Protein 1QVB (pdb70)

Secondary structure (DSSP, 8-state):
-B--TT-EEEEE--HHHHS--STT---TTBHHHHHHH-HHHHHHTSS-S--GGGS--HHHHHHHHHHHHHHTT--EEEEE--HHHH-SS--TTS---EEE-TTS-EEEE---HHHHHHHHHHS-HHHHHHHHHHHHHHHTTT-EEEEES--S--BTTTB-HHHHHHH-GGGS-BGGGSTHHHHHHHHHHHHHHHHHTTS-SEEEEEE-HHHHHHHHHT-GGG--TT----HHHHHHHHHHHHHHHHHHHHHHHHH--S-EEEEEE--EEE-SSS--SHHHHHHHHHTSTTTTHHHHS--SS-----TTTSS--SEEEEE---EEEEE--TT--EE-TTSGGGS-TT-B-TTS-BB-TT--B--THHHHHHHHHHHHHH--EEEEEE-----TT-SSHHHHHHHHHHHHHHHHHTT--EEEEEEE-SB----GGGTTSS---SEEEETTTTEEEE-HHHHHHHHHHHHTB--GGGGGGGS--/-B--TT-EEEEE--HHHHS--STT---TTBHHHHHHH-HHHHHHTSS-S--GGGS--HHHHHHHHHHHHHHTT--EEEEE--HHHH-SS--TTS---EEE-TTS-EEEE---HHHHHHHHHHS-HHHHHHHHHHHHHHHTTT-EEEEES--S--BTTTB-HHHHHHH-GGGS-BGGGSTHHHHHHHHHHHHHHHHHTTS-SEEEEEE-HHHHHHHHHT-GGG--TT----HHHHHHHHHHHHHHHHHHHHHHHHH--S-EEEEEE--EEE-SSS--SHHHHHHHHHTSTTTTHHHHS--SS-----TTTSS--SEEEEE---EEEEE--TT--EE-TTSGGGS-TT-B-TTS-BB-TT--B--THHHHHHHHHHHHHH--EEEEEE-----TT-SSHHHHHHHHHHHHHHHHHTT--EEEEEEE-SB----GGGTTSS---SEEEETTTTEEEE-HHHHHHHHHHHHTB--GGGGGGGS--

CATH classification: 3.20.20.80

B-factor: mean 29.9, std 13.58, range [9.02, 86.84]

Organism: NCBI:txid54254

Radius of gyration: 31.17 Å; Cα contacts (8 Å, |Δi|>4): 2184; chains: 2; bounding box: 72×89×65 Å

InterPro domains:
  IPR001360 Glycoside hydrolase family 1 [PF00232] (2-90)
  IPR001360 Glycoside hydrolase family 1 [PF00232] (124-469)
  IPR001360 Glycoside hydrolase family 1 [PR00131] (312-326)
  IPR001360 Glycoside hydrolase family 1 [PR00131] (382-390)
  IPR001360 Glycoside hydrolase family 1 [PR00131] (394-405)
  IPR001360 Glycoside hydrolase family 1 [PR00131] (415-432)
  IPR001360 Glycoside hydrolase family 1 [PR00131] (439-451)
  IPR001360 Glycoside hydrolase family 1 [PTHR10353] (2-470)
  IPR017853 Glycoside hydrolase superfamily [SSF51445] (1-478)
  IPR018120 Glycoside hydrolase family 1, active site [PS00572] (382-390)
  IPR053427 Beta-galactosidase [NF041004] (1-480)

Solvent-accessible surface area: 35820 Å² total; per-residue (Å²): 58,130,14,84,190,108,13,7,4,0,10,0,11,3,4,17,3,11,4,8,6,55,123,73,4,57,18,62,54,0,3,4,38,47,1,0,48,14,94,10,0,54,53,8,35,15,3,34,30,47,68,4,34,78,0,1,0,19,26,72,41,19,107,89,6,1,68,19,0,52,121,0,20,0,42,0,3,0,3,2,2,4,2,0,23,0,2,41,142,54,1,81,135,13,185,22,82,50,97,105,52,174,126,33,5,0,29,81,3,39,0,51,83,167,12,1,100,112,0,22,118,55,9,55,93,145,5,0,80,40,0,28,116,2,5,84,39,1,37,130,63,70,71,77,1,0,0,0,0,3,7,19,1,4,0,53,35,1,5,49,0,18,77,0,21,100,64,2,31,101,60,20,52,11,0,4,11,43,69,60,0,0,4,3,0,0,1,1,0,0,0,0,1,112,68,3,12,167,18,2,54,30,0,0,0,0,1,15,0,6,29,19,13,27,40,0,7,39,59,17,78,32,0,23,12,1,16,19,3,9,68,144,7,4,75,109,0,55,92,6,0,5,2,0,0,0,0,0,26,38,3,0,43,113,50,7,156,61,59,0,0,0,0,2,7,2,35,23,4,39,45,71,178,75,40,49,127,36,15,76,122,43,25,10,53,76,5,2,45,0,0,4,16,0,23,95,3,30,25,62,161,77,145,110,118,50,185,20,6,2,109,36,11,53,5,0,0,0,2,0,25,0,16,25,13,8,67,65,37,109,124,156,17,90,74,50,131,24,54,0,47,57,18,92,97,58,18,129,5,90,50,145,14,16,4,1,51,51,0,45,0,4,36,18,73,0,0,18,56,0,0,70,45,0,78,122,66,26,48,28,56,0,1,0,0,9,0,1,3,0,4,49,210,15,62,20,0,26,1,4,0,0,2,0,4,68,3,0,47,52,0,25,95,88,58,18,27,7,86,0,3,0,0,9,0,2,5,0,2,1,23,11,13,52,0,23,135,7,46,4,0,0,0,74,2,43,30,190,72,27,122,50,106,73,14,84,0,0,81,23,1,85,76,2,12,109,60,33,1,1,8,117,144,29,57,112,28,31,120,93,93,56,132,14,85,190,108,12,7,4,0,10,0,12,3,3,17,3,10,4,8,5,56,123,73,4,56,18,62,54,1,3,4,39,46,1,0,49,14,97,11,0,54,56,8,35,15,3,33,30,48,67,4,34,80,1,1,0,19,27,72,40,19,108,89,6,2,66,19,0,50,123,0,20,0,41,0,2,0,3,2,2,4,2,0,22,0,1,41,141,52,2,80,134,14,187,23,84,51,96,105,52,173,129,32,5,0,28,82,3,39,0,50,85,167,12,1,100,111,0,21,118,54,9,55,93,147,5,0,80,40,0,29,115,1,5,85,38,0,38,131,62,70,73,75,2,0,0,0,0,2,6,19,0,5,0,52,35,1,5,50,0,19,77,0,21,99,64,2,29,102,62,19,52,12,0,5,10,44,69,60,0,0,4,3,0,0,1,1,0,0,0,0,1,112,68,3,12,169,19,2,54,30,0,0,0,0,1,15,0,6,28,19,13,28,38,0,7,38,56,17,77,32,0,23,11,1,14,17,2,8,66,144,7,4,75,111,0,55,92,7,0,5,3,0,0,0,0,0,26,36,3,0,45,112,49,8,154,60,57,0,0,0,0,2,6,2,39,22,4,40,45,71,177,76,41,50,127,35,14,76,121,45,24,10,53,79,5,2,46,0,0,4,18,0,24,95,3,29,23,62,160,75,146,112,119,50,184,18,6,1,112,35,11,52,5,0,0,0,2,0,26,0,16,26,13,8,68,68,37,109,124,157,18,90,76,49,132,24,54,0,47,58,17,91,96,58,19,130,6,92,50,146,14,16,4,1,50,51,0,45,1,4,37,20,75,0,0,17,55,0,0,69,43,0,76,121,67,25,45,27,56,0,1,0,0,9,0,1,3,0,4,50,211,15,62,20,0,25,1,4,0,0,2,0,3,69,4,0,48,52,0,25,95,88,58,18,27,7,85,0,2,0,0,9,0,2,4,1,2,1,24,11,12,51,0,23,138,7,45,5,0,0,0,74,3,44,30,191,70,27,122,49,107,73,15,84,0,0,80,22,1,85,77,2,11,107,60,35,0,0,8,118,143,29,55,116,26,31,120,95,91

Sequence (962 aa):
MKFPKDFMIGYSSSPFQFEAGIPGSEDPNSDWWVWVHDPENTAAGLVSGDFPENGPGYWNLNQNDHDLAEKLGVNTIRVGVEWSRIFPKPTFNVKVPVERDENGSIVHVDVDDKAVERLDELANKEAVNHYVEMYKDWVERGRKLILNLYHWPLPLWLHNPIMVRRMGPDRAPSGWLNEESVVEFAKYAAYIAWKMGELPVMWSTMNEPNVVYEQGYMFVKGGFPPGYLSLEAADKARRNMIQAHARAYDNIKRFSKKPVGLIYAFQWFELLEGPAEVFDKFKSSKLYYFTDIVSKGSSIINVEYRRDLANRLDWLGVNYYSRLVYKIVDDKPIILHGYGFLCTPGGISPAENPCSDFGWEVYPEGLYLLLKELYNRYGVDLIVTENGVSDSRDALRPAYLVSHVYSVWKAANEGIPVKGYLHWSLTDNYEWAQGFRQKFGLVMVDFKTKKRYLRPSALVFREIATHNGIPDELQHLTLIQMKFPKDFMIGYSSSPFQFEAGIPGSEDPNSDWWVWVHDPENTAAGLVSGDFPENGPGYWNLNQNDHDLAEKLGVNTIRVGVEWSRIFPKPTFNVKVPVERDENGSIVHVDVDDKAVERLDELANKEAVNHYVEMYKDWVERGRKLILNLYHWPLPLWLHNPIMVRRMGPDRAPSGWLNEESVVEFAKYAAYIAWKMGELPVMWSTMNEPNVVYEQGYMFVKGGFPPGYLSLEAADKARRNMIQAHARAYDNIKRFSKKPVGLIYAFQWFELLEGPAEVFDKFKSSKLYYFTDIVSKGSSIINVEYRRDLANRLDWLGVNYYSRLVYKIVDDKPIILHGYGFLCTPGGISPAENPCSDFGWEVYPEGLYLLLKELYNRYGVDLIVTENGVSDSRDALRPAYLVSHVYSVWKAANEGIPVKGYLHWSLTDNYEWAQGFRQKFGLVMVDFKTKKRYLRPSALVFREIATHNGIPDELQHLTLIQ

Foldseek 3Di:
DFDDPQFAEAAEDECQWAAAQDPPRDLCFWQLQCLQCDPVCCVVLLFVNFHQNLKLNCLPCLLVVLVVRVVLQHQEYEYEADLCQFALDDLVPLDFDFDADPVRAGLETDQDPVSLVVSNVRTDVVRLVSVLVSLCSNVVVVGAYEYEYEEAIDGVVQPNLQCCQVPNCVVGNHHLLDLCNLNVLLSSLLNCLQSNVVRHQEYAHYAAQLCQLCCAAPVLSNNHTSSHHDVVSSVSSLSSVLSSLLSSLVSSCVRHVHHYAHEHEAAQEEEDDCQDCLVVLVCQVRPVPSVCCQAQVDTPPDPGRRPSRHPRHQEYAYAYEYHWYWYHRPNDTHTDAQGAQRAADQDAGPVRAGAANSRGGQDLLSLLVVLVVVCVVRVHAYEHNEYFGQHPLCPFGLLSVQQNLVSVVVNVVVPRRHRYYHYHECEFTQPRSHGRNGGTHCWYADSVVSDTHHDVSSNSSSVCSVSNHHDPVRVVSNDGD/DFDDDQFAEAAEDECQWAAAQDPPRDLCFWQLQCLQCDPVCCVVLLFVNFHQNLKLNCLPCLLVVLVVRVVLQHQEYEYEADLCQFALDDLVPLDFDFDADPVRAGLETDQDPVSLVVSNVRTDVVRLVSVLVSLVSNVVVVGAYEYEYEEAIDGVVQPNLQCCQVPNCVVGNHHLLDLCNLNVLLSSLLNCLQSNVVRHQEYAHYAAQLCQLCCAAPVLSNNHTSSHHDVVSSVSSLSSVLSSLLSSLVSSCVRHVHHYAHEHEAAQEEEDDCQDCLVVLVCQVRPVPSVCCQAQVDTPPDPGRRPSRHPRHQEYAYAYEYHWYWYHRPNDTHTDAQGAQRAADQDAGPVRFGAANSRGGLDLLSLLVVLVVVCVVRVHAYEHNEYFGQHPQCPFGLLSVQQNLVSVVVNVVVPRRHRYYHYHECEATQPRSHGRNGGGHCWYADSVVSDTHHDVSSNSSSVCSVSSHHDPVRVVSNDGD

Structure (mmCIF, N/CA/C/O backbone):
data_1QVB
#
_entry.id   1QVB
#
_cell.length_a   117.509
_cell.length_b   102.215
_cell.length_c   95.776
_cell.angle_alpha   90.00
_cell.angle_beta   90.00
_cell.angle_gamma   90.00
#
_symmetry.space_group_name_H-M   'P 21 21 2'
#
loop_
_entity.id
_entity.type
_entity.pdbx_description
1 polymer BETA-GLYCOSIDASE
2 water water
#
loop_
_atom_site.group_PDB
_atom_site.id
_atom_site.type_symbol
_atom_site.label_atom_id
_atom_site.label_alt_id
_atom_site.label_comp_id
_atom_site.label_asym_id
_atom_site.label_entity_id
_atom_site.label_seq_id
_atom_site.pdbx_PDB_ins_code
_atom_site.Cartn_x
_atom_site.Cartn_y
_atom_site.Cartn_z
_atom_site.occupancy
_atom_site.B_iso_or_equiv
_atom_site.auth_seq_id
_atom_site.auth_comp_id
_atom_site.auth_asym_id
_atom_site.auth_atom_id
_atom_site.pdbx_PDB_model_num
ATOM 1 N N . MET A 1 1 ? -5.787 17.179 5.808 1.00 50.37 1 MET A N 1
ATOM 2 C CA . MET A 1 1 ? -5.095 18.080 6.775 1.00 47.89 1 MET A CA 1
ATOM 3 C C . MET A 1 1 ? -4.362 17.196 7.780 1.00 45.88 1 MET A C 1
ATOM 4 O O . MET A 1 1 ? -4.318 17.488 8.975 1.00 45.08 1 MET A O 1
ATOM 9 N N . LYS A 1 2 ? -3.805 16.101 7.273 1.00 43.04 2 LYS A N 1
ATOM 10 C CA . LYS A 1 2 ? -3.050 15.157 8.085 1.00 41.22 2 LYS A CA 1
ATOM 11 C C . LYS A 1 2 ? -1.694 14.918 7.428 1.00 37.81 2 LYS A C 1
ATOM 12 O O . LYS A 1 2 ? -1.546 15.039 6.217 1.00 36.36 2 LYS A O 1
ATOM 18 N N . PHE A 1 3 ? -0.702 14.586 8.237 1.00 35.53 3 PHE A N 1
ATOM 19 C CA . PHE A 1 3 ? 0.635 14.319 7.728 1.00 34.37 3 PHE A CA 1
ATOM 20 C C . PHE A 1 3 ? 0.766 12.835 7.404 1.00 35.07 3 PHE A C 1
ATOM 21 O O . PHE A 1 3 ? -0.088 12.034 7.775 1.00 34.12 3 PHE A O 1
ATOM 29 N N . PRO A 1 4 ? 1.831 12.453 6.683 1.00 35.86 4 PRO A N 1
ATOM 30 C CA . PRO A 1 4 ? 2.053 11.052 6.333 1.00 36.74 4 PRO A CA 1
ATOM 31 C C . PRO A 1 4 ? 2.138 10.164 7.577 1.00 38.62 4 PRO A C 1
ATOM 32 O O . PRO A 1 4 ? 2.343 10.647 8.693 1.00 38.28 4 PRO A O 1
ATOM 36 N N . LYS A 1 5 ? 1.983 8.864 7.367 1.00 40.59 5 LYS A N 1
ATOM 37 C CA . LYS A 1 5 ? 2.020 7.882 8.442 1.00 43.40 5 LYS A CA 1
ATOM 38 C C . LYS A 1 5 ? 3.156 8.088 9.439 1.00 43.33 5 LYS A C 1
ATOM 39 O O . LYS A 1 5 ? 2.916 8.308 10.625 1.00 43.28 5 LYS A O 1
ATOM 45 N N . ASP A 1 6 ? 4.391 8.020 8.951 1.00 42.70 6 ASP A N 1
ATOM 46 C CA . ASP A 1 6 ? 5.566 8.144 9.809 1.00 42.62 6 ASP A CA 1
ATOM 47 C C . ASP A 1 6 ? 6.108 9.563 10.050 1.00 39.27 6 ASP A C 1
ATOM 48 O O . ASP A 1 6 ? 7.282 9.736 10.367 1.00 38.47 6 ASP A O 1
ATOM 53 N N . PHE A 1 7 ? 5.258 10.570 9.913 1.00 34.96 7 PHE A N 1
ATOM 54 C CA . PHE A 1 7 ? 5.675 11.947 10.134 1.00 31.01 7 PHE A CA 1
ATOM 55 C C . PHE A 1 7 ? 6.058 12.157 11.599 1.00 29.39 7 PHE A C 1
ATOM 56 O O . PHE A 1 7 ? 5.309 11.825 12.508 1.00 31.29 7 PHE A O 1
ATOM 64 N N . MET A 1 8 ? 7.240 12.707 11.820 1.00 27.89 8 MET A N 1
ATOM 65 C CA . MET A 1 8 ? 7.726 12.949 13.166 1.00 26.70 8 MET A CA 1
ATOM 66 C C . MET A 1 8 ? 7.147 14.222 13.793 1.00 25.91 8 MET A C 1
ATOM 67 O O . MET A 1 8 ? 7.185 15.301 13.193 1.00 22.98 8 MET A O 1
ATOM 72 N N . ILE A 1 9 ? 6.604 14.078 14.999 1.00 23.71 9 ILE A N 1
ATOM 73 C CA . ILE A 1 9 ? 6.045 15.206 15.740 1.00 24.41 9 ILE A CA 1
ATOM 74 C C . ILE A 1 9 ? 6.602 15.153 17.158 1.00 23.24 9 ILE A C 1
ATOM 75 O O . ILE A 1 9 ? 6.566 14.114 17.811 1.00 23.91 9 ILE A O 1
ATOM 80 N N . GLY A 1 10 ? 7.118 16.275 17.636 1.00 22.26 10 GLY A N 1
ATOM 81 C CA . GLY A 1 10 ? 7.674 16.294 18.976 1.00 21.54 10 GLY A CA 1
ATOM 82 C C . GLY A 1 10 ? 8.275 17.637 19.340 1.00 21.50 10 GLY A C 1
ATOM 83 O O . GLY A 1 10 ? 7.692 18.684 19.062 1.00 20.77 10 GLY A O 1
ATOM 84 N N . TYR A 1 11 ? 9.450 17.610 19.960 1.00 20.91 11 TYR A N 1
ATOM 85 C CA . TYR A 1 11 ? 10.106 18.839 20.368 1.00 20.09 11 TYR A CA 1
ATOM 86 C C . TYR A 1 11 ? 11.607 18.629 20.479 1.00 20.16 11 TYR A C 1
ATOM 87 O O . TYR A 1 11 ? 12.092 17.498 20.418 1.00 19.48 11 TYR A O 1
ATOM 96 N N . SER A 1 12 ? 12.331 19.732 20.640 1.00 19.41 12 SER A N 1
ATOM 97 C CA . SER A 1 12 ? 13.779 19.703 20.773 1.00 17.62 12 SER A CA 1
ATOM 98 C C . SER A 1 12 ? 14.206 20.310 22.097 1.00 16.94 12 SER A C 1
ATOM 99 O O . SER A 1 12 ? 13.452 21.048 22.731 1.00 14.74 12 SER A O 1
ATOM 102 N N . SER A 1 13 ? 15.433 19.995 22.494 1.00 17.02 13 SER A N 1
ATOM 103 C CA . SER A 1 13 ? 16.009 20.514 23.727 1.00 17.52 13 SER A CA 1
ATOM 104 C C . SER A 1 13 ? 17.510 20.523 23.535 1.00 16.86 13 SER A C 1
ATOM 105 O O . SER A 1 13 ? 18.024 19.983 22.555 1.00 14.32 13 SER A O 1
ATOM 108 N N . SER A 1 14 ? 18.206 21.134 24.482 1.00 16.51 14 SER A N 1
ATOM 109 C CA . SER A 1 14 ? 19.656 21.187 24.444 1.00 16.07 14 SER A CA 1
ATOM 110 C C . SER A 1 14 ? 20.146 20.809 25.842 1.00 17.53 14 SER A C 1
ATOM 111 O O . SER A 1 14 ? 19.395 20.879 26.828 1.00 17.77 14 SER A O 1
ATOM 114 N N . PRO A 1 15 ? 21.396 20.352 25.944 1.00 16.61 15 PRO A N 1
ATOM 115 C CA . PRO A 1 15 ? 21.949 19.978 27.244 1.00 15.88 15 PRO A CA 1
ATOM 116 C C . PRO A 1 15 ? 21.998 21.139 28.238 1.00 15.46 15 PRO A C 1
ATOM 117 O O . PRO A 1 15 ? 21.382 21.098 29.300 1.00 14.10 15 PRO A O 1
ATOM 121 N N . PHE A 1 16 ? 22.732 22.183 27.871 1.00 16.96 16 PHE A N 1
ATOM 122 C CA . PHE A 1 16 ? 22.919 23.340 28.735 1.00 14.50 16 PHE A CA 1
ATOM 123 C C . PHE A 1 16 ? 21.653 23.994 29.293 1.00 16.32 16 PHE A C 1
ATOM 124 O O . PHE A 1 16 ? 21.603 24.359 30.478 1.00 13.74 16 PHE A O 1
ATOM 132 N N . GLN A 1 17 ? 20.627 24.133 28.458 1.00 13.07 17 GLN A N 1
ATOM 133 C CA . GLN A 1 17 ? 19.418 24.808 28.905 1.00 12.07 17 GLN A CA 1
ATOM 134 C C . GLN A 1 17 ? 18.446 24.001 29.750 1.00 13.10 17 GLN A C 1
ATOM 135 O O . GLN A 1 17 ? 17.544 24.580 30.356 1.00 15.44 17 GLN A O 1
ATOM 141 N N . PHE A 1 18 ? 18.611 22.682 29.805 1.00 14.00 18 PHE A N 1
ATOM 142 C CA . PHE A 1 18 ? 17.676 21.853 30.559 1.00 14.51 18 PHE A CA 1
ATOM 143 C C . PHE A 1 18 ? 18.251 20.901 31.606 1.00 16.37 18 PHE A C 1
ATOM 144 O O . PHE A 1 18 ? 17.594 20.623 32.606 1.00 17.83 18 PHE A O 1
ATOM 152 N N . GLU A 1 19 ? 19.453 20.381 31.374 1.00 16.82 19 GLU A N 1
ATOM 153 C CA . GLU A 1 19 ? 20.030 19.387 32.283 1.00 17.68 19 GLU A CA 1
ATOM 154 C C . GLU A 1 19 ? 20.172 19.743 33.755 1.00 18.90 19 GLU A C 1
ATOM 155 O O . GLU A 1 19 ? 19.616 19.050 34.605 1.00 19.60 19 GLU A O 1
ATOM 161 N N . ALA A 1 20 ? 20.907 20.808 34.064 1.00 18.88 20 ALA A N 1
ATOM 162 C CA . ALA A 1 20 ? 21.104 21.204 35.457 1.00 18.92 20 ALA A CA 1
ATOM 163 C C . ALA A 1 20 ? 19.805 21.672 36.098 1.00 19.75 20 ALA A C 1
ATOM 164 O O . ALA A 1 20 ? 18.823 21.949 35.403 1.00 21.13 20 ALA A O 1
ATOM 166 N N . GLY A 1 21 ? 19.810 21.749 37.427 1.00 19.75 21 GLY A N 1
ATOM 167 C CA . GLY A 1 21 ? 18.631 22.160 38.170 1.00 21.05 21 GLY A CA 1
ATOM 168 C C . GLY A 1 21 ? 18.572 21.476 39.531 1.00 22.74 21 GLY A C 1
ATOM 169 O O . GLY A 1 21 ? 18.110 22.055 40.516 1.00 23.84 21 GLY A O 1
ATOM 170 N N . ILE A 1 22 ? 19.017 20.225 39.581 1.00 23.24 22 ILE A N 1
ATOM 171 C CA . ILE A 1 22 ? 19.056 19.467 40.831 1.00 24.76 22 ILE A CA 1
ATOM 172 C C . ILE A 1 22 ? 20.532 19.371 41.213 1.00 25.91 22 ILE A C 1
ATOM 173 O O . ILE A 1 22 ? 21.356 18.942 40.407 1.00 27.59 22 ILE A O 1
ATOM 178 N N . PRO A 1 23 ? 20.875 19.728 42.459 1.00 26.91 23 PRO A N 1
ATOM 179 C CA . PRO A 1 23 ? 22.259 19.698 42.935 1.00 28.15 23 PRO A CA 1
ATOM 180 C C . PRO A 1 23 ? 23.051 18.468 42.525 1.00 29.63 23 PRO A C 1
ATOM 181 O O . PRO A 1 23 ? 22.577 17.342 42.652 1.00 30.51 23 PRO A O 1
ATOM 185 N N . GLY A 1 24 ? 24.257 18.696 42.013 1.00 31.20 24 GLY A N 1
ATOM 186 C CA . GLY A 1 24 ? 25.109 17.597 41.598 1.00 30.16 24 GLY A CA 1
ATOM 187 C C . GLY A 1 24 ? 25.098 17.289 40.108 1.00 31.13 24 GLY A C 1
ATOM 188 O O . GLY A 1 24 ? 25.859 16.439 39.643 1.00 31.29 24 GLY A O 1
ATOM 189 N N . SER A 1 25 ? 24.258 17.975 39.343 1.00 29.88 25 SER A N 1
ATOM 190 C CA . SER A 1 25 ? 24.189 17.707 37.909 1.00 28.79 25 SER A CA 1
ATOM 191 C C . SER A 1 25 ? 24.814 18.801 37.060 1.00 28.31 25 SER A C 1
ATOM 192 O O . SER A 1 25 ? 24.753 18.744 35.837 1.00 27.96 25 SER A O 1
ATOM 195 N N . GLU A 1 26 ? 25.413 19.792 37.708 1.00 27.75 26 GLU A N 1
ATOM 196 C CA . GLU A 1 26 ? 26.020 20.900 36.991 1.00 27.36 26 GLU A CA 1
ATOM 197 C C . GLU A 1 26 ? 27.183 20.445 36.130 1.00 25.24 26 GLU A C 1
ATOM 198 O O . GLU A 1 26 ? 27.806 19.429 36.407 1.00 23.84 26 GLU A O 1
ATOM 204 N N . ASP A 1 27 ? 27.470 21.218 35.090 1.00 23.96 27 ASP A N 1
ATOM 205 C CA . ASP A 1 27 ? 28.617 20.959 34.229 1.00 24.45 27 ASP A CA 1
ATOM 206 C C . ASP A 1 27 ? 29.418 22.259 34.245 1.00 22.74 27 ASP A C 1
ATOM 207 O O . ASP A 1 27 ? 29.260 23.110 33.381 1.00 23.88 27 ASP A O 1
ATOM 212 N N . PRO A 1 28 ? 30.272 22.431 35.258 1.00 21.20 28 PRO A N 1
ATOM 213 C CA . PRO A 1 28 ? 31.112 23.616 35.437 1.00 19.91 28 PRO A CA 1
ATOM 214 C C . PRO A 1 28 ? 32.310 23.688 34.506 1.00 20.72 28 PRO A C 1
ATOM 215 O O . PRO A 1 28 ? 33.115 24.610 34.598 1.00 21.78 28 PRO A O 1
ATOM 219 N N . ASN A 1 29 ? 32.430 22.732 33.598 1.00 20.24 29 ASN A N 1
ATOM 220 C CA . ASN A 1 29 ? 33.588 22.696 32.720 1.00 19.04 29 ASN A CA 1
ATOM 221 C C . ASN A 1 29 ? 33.405 23.233 31.302 1.00 19.98 29 ASN A C 1
ATOM 222 O O . ASN A 1 29 ? 34.157 22.858 30.406 1.00 20.78 29 ASN A O 1
ATOM 227 N N . SER A 1 30 ? 32.419 24.098 31.084 1.00 17.19 30 SER A N 1
ATOM 228 C CA . SER A 1 30 ? 32.227 24.659 29.745 1.00 16.39 30 SER A CA 1
ATOM 229 C C . SER A 1 30 ? 32.413 26.172 29.783 1.00 16.81 30 SER A C 1
ATOM 230 O O . SER A 1 30 ? 32.353 26.788 30.852 1.00 16.08 30 SER A O 1
ATOM 233 N N . ASP A 1 31 ? 32.631 26.765 28.613 1.00 15.60 31 ASP A N 1
ATOM 234 C CA . ASP A 1 31 ? 32.797 28.202 28.515 1.00 14.83 31 ASP A CA 1
ATOM 235 C C . ASP A 1 31 ? 31.515 28.925 28.924 1.00 15.46 31 ASP A C 1
ATOM 236 O O . ASP A 1 31 ? 31.562 29.940 29.630 1.00 15.75 31 ASP A O 1
ATOM 241 N N . TRP A 1 32 ? 30.368 28.398 28.508 1.00 15.16 32 TRP A N 1
ATOM 242 C CA . TRP A 1 32 ? 29.098 29.017 28.873 1.00 16.20 32 TRP A CA 1
ATOM 243 C C . TRP A 1 32 ? 28.831 29.028 30.377 1.00 16.56 32 TRP A C 1
ATOM 244 O O . TRP A 1 32 ? 28.240 29.980 30.899 1.00 16.43 32 TRP A O 1
ATOM 255 N N . TRP A 1 33 ? 29.240 27.968 31.069 1.00 18.06 33 TRP A N 1
ATOM 256 C CA . TRP A 1 33 ? 29.051 27.896 32.513 1.00 18.38 33 TRP A CA 1
ATOM 257 C C . TRP A 1 33 ? 29.810 29.035 33.185 1.00 19.65 33 TRP A C 1
ATOM 258 O O . TRP A 1 33 ? 29.248 29.790 33.976 1.00 20.62 33 TRP A O 1
ATOM 269 N N . VAL A 1 34 ? 31.092 29.159 32.871 1.00 20.05 34 VAL A N 1
ATOM 270 C CA . VAL A 1 34 ? 31.892 30.225 33.456 1.00 21.28 34 VAL A CA 1
ATOM 271 C C . VAL A 1 34 ? 31.341 31.586 33.034 1.00 21.88 34 VAL A C 1
ATOM 272 O O . VAL A 1 34 ? 31.212 32.499 33.848 1.00 22.27 34 VAL A O 1
ATOM 276 N N . TRP A 1 35 ? 31.008 31.705 31.754 1.00 20.19 35 TRP A N 1
ATOM 277 C CA . TRP A 1 35 ? 30.494 32.947 31.191 1.00 19.40 35 TRP A CA 1
ATOM 278 C C . TRP A 1 35 ? 29.267 33.520 31.902 1.00 19.06 35 TRP A C 1
ATOM 279 O O . TRP A 1 35 ? 29.228 34.720 32.192 1.00 17.45 35 TRP A O 1
ATOM 290 N N . VAL A 1 36 ? 28.274 32.681 32.192 1.00 18.51 36 VAL A N 1
ATOM 291 C CA . VAL A 1 36 ? 27.075 33.176 32.866 1.00 17.24 36 VAL A CA 1
ATOM 292 C C . VAL A 1 36 ? 27.247 33.364 34.371 1.00 17.92 36 VAL A C 1
ATOM 293 O O . VAL A 1 36 ? 26.412 34.002 35.006 1.00 18.52 36 VAL A O 1
ATOM 297 N N . HIS A 1 37 ? 28.311 32.810 34.948 1.00 18.09 37 HIS A N 1
ATOM 298 C CA . HIS A 1 37 ? 28.565 32.999 36.378 1.00 19.80 37 HIS A CA 1
ATOM 299 C C . HIS A 1 37 ? 29.513 34.184 36.600 1.00 20.07 37 HIS A C 1
ATOM 300 O O . HIS A 1 37 ? 29.732 34.617 37.722 1.00 20.59 37 HIS A O 1
ATOM 307 N N . ASP A 1 38 ? 30.060 34.715 35.516 1.00 21.99 38 ASP A N 1
ATOM 308 C CA . ASP A 1 38 ? 31.001 35.822 35.599 1.00 23.39 38 ASP A CA 1
ATOM 309 C C . ASP A 1 38 ? 30.416 37.111 36.189 1.00 24.43 38 ASP A C 1
ATOM 310 O O . ASP A 1 38 ? 29.416 37.642 35.683 1.00 24.70 38 ASP A O 1
ATOM 315 N N . PRO A 1 39 ? 31.052 37.643 37.252 1.00 22.76 39 PRO A N 1
ATOM 316 C CA . PRO A 1 39 ? 30.638 38.870 37.944 1.00 22.80 39 PRO A CA 1
ATOM 317 C C . PRO A 1 39 ? 30.584 40.074 37.002 1.00 22.92 39 PRO A C 1
ATOM 318 O O . PRO A 1 39 ? 29.611 40.832 37.000 1.00 23.39 39 PRO A O 1
ATOM 322 N N . GLU A 1 40 ? 31.634 40.247 36.206 1.00 22.33 40 GLU A N 1
ATOM 323 C CA . GLU A 1 40 ? 31.695 41.364 35.274 1.00 23.46 40 GLU A CA 1
ATOM 324 C C . GLU A 1 40 ? 30.605 41.272 34.203 1.00 23.04 40 GLU A C 1
ATOM 325 O O . GLU A 1 40 ? 29.922 42.258 33.931 1.00 23.88 40 GLU A O 1
ATOM 331 N N . ASN A 1 41 ? 30.425 40.098 33.603 1.00 21.65 41 ASN A N 1
ATOM 332 C CA . ASN A 1 41 ? 29.377 39.952 32.595 1.00 22.29 41 ASN A CA 1
ATOM 333 C C . ASN A 1 41 ? 28.016 40.296 33.196 1.00 22.27 41 ASN A C 1
ATOM 334 O O . ASN A 1 41 ? 27.175 40.911 32.543 1.00 21.48 41 ASN A O 1
ATOM 339 N N . THR A 1 42 ? 27.814 39.889 34.447 1.00 22.54 42 THR A N 1
ATOM 340 C CA . THR A 1 42 ? 26.565 40.129 35.150 1.00 22.74 42 THR A CA 1
ATOM 341 C C . THR A 1 42 ? 26.359 41.614 35.424 1.00 22.56 42 THR A C 1
ATOM 342 O O . THR A 1 42 ? 25.316 42.171 35.097 1.00 23.41 42 THR A O 1
ATOM 346 N N . ALA A 1 43 ? 27.360 42.252 36.016 1.00 22.77 43 ALA A N 1
ATOM 347 C CA . ALA A 1 43 ? 27.280 43.676 36.325 1.00 21.82 43 ALA A CA 1
ATOM 348 C C . ALA A 1 43 ? 27.021 44.472 35.058 1.00 21.72 43 ALA A C 1
ATOM 349 O O . ALA A 1 43 ? 26.233 45.424 35.068 1.00 22.64 43 ALA A O 1
ATOM 351 N N . ALA A 1 44 ? 27.677 44.068 33.970 1.00 19.55 44 ALA A N 1
ATOM 352 C CA . ALA A 1 44 ? 27.537 44.741 32.681 1.00 18.95 44 ALA A CA 1
ATOM 353 C C . ALA A 1 44 ? 26.185 44.479 32.028 1.00 19.44 44 ALA A C 1
ATOM 354 O O . ALA A 1 44 ? 25.799 45.174 31.098 1.00 18.90 44 ALA A O 1
ATOM 356 N N . GLY A 1 45 ? 25.463 43.473 32.507 1.00 19.65 45 GLY A N 1
ATOM 357 C CA . GLY A 1 45 ? 24.177 43.175 31.905 1.00 18.91 45 GLY A CA 1
ATOM 358 C C . GLY A 1 45 ? 24.283 42.312 30.651 1.00 20.42 45 GLY A C 1
ATOM 359 O O . GLY A 1 45 ? 23.286 42.142 29.934 1.00 18.12 45 GLY A O 1
ATOM 360 N N . LEU A 1 46 ? 25.479 41.779 30.379 1.00 17.37 46 LEU A N 1
ATOM 361 C CA . LEU A 1 46 ? 25.684 40.908 29.221 1.00 18.61 46 LEU A CA 1
ATOM 362 C C . LEU A 1 46 ? 24.896 39.618 29.425 1.00 18.84 46 LEU A C 1
ATOM 363 O O . LEU A 1 46 ? 24.323 39.077 28.484 1.00 19.98 46 LEU A O 1
ATOM 368 N N . VAL A 1 47 ? 24.884 39.124 30.658 1.00 18.74 47 VAL A N 1
ATOM 369 C CA . VAL A 1 47 ? 24.114 37.939 31.007 1.00 17.36 47 VAL A CA 1
ATOM 370 C C . VAL A 1 47 ? 23.092 38.407 32.040 1.00 18.48 47 VAL A C 1
ATOM 371 O O . VAL A 1 47 ? 23.322 39.394 32.737 1.00 19.69 47 VAL A O 1
ATOM 375 N N . SER A 1 48 ? 21.970 37.703 32.132 1.00 19.09 48 SER A N 1
ATOM 376 C CA . SER A 1 48 ? 20.892 38.070 33.045 1.00 18.59 48 SER A CA 1
ATOM 377 C C . SER A 1 48 ? 21.193 37.953 34.531 1.00 18.80 48 SER A C 1
ATOM 378 O O . SER A 1 48 ? 20.692 38.737 35.330 1.00 19.03 48 SER A O 1
ATOM 381 N N . GLY A 1 49 ? 22.002 36.979 34.910 1.00 19.16 49 GLY A N 1
ATOM 382 C CA . GLY A 1 49 ? 22.280 36.805 36.321 1.00 20.69 49 GLY A CA 1
ATOM 383 C C . GLY A 1 49 ? 21.652 35.499 36.777 1.00 21.12 49 GLY A C 1
ATOM 384 O O . GLY A 1 49 ? 21.967 34.998 37.858 1.00 22.28 49 GLY A O 1
ATOM 385 N N . ASP A 1 50 ? 20.755 34.946 35.960 1.00 19.98 50 ASP A N 1
ATOM 386 C CA . ASP A 1 50 ? 20.130 33.669 36.301 1.00 19.19 50 ASP A CA 1
ATOM 387 C C . ASP A 1 50 ? 21.155 32.582 36.044 1.00 19.55 50 ASP A C 1
ATOM 388 O O . ASP A 1 50 ? 22.017 32.725 35.175 1.00 17.72 50 ASP A O 1
ATOM 393 N N . PHE A 1 51 ? 21.040 31.494 36.799 1.00 19.91 51 PHE A N 1
ATOM 394 C CA . PHE A 1 51 ? 21.948 30.360 36.715 1.00 21.38 51 PHE A CA 1
ATOM 395 C C . PHE A 1 51 ? 21.313 29.081 36.195 1.00 20.77 51 PHE A C 1
ATOM 396 O O . PHE A 1 51 ? 20.184 28.746 36.554 1.00 20.66 51 PHE A O 1
ATOM 404 N N . PRO A 1 52 ? 22.048 28.342 35.353 1.00 18.67 52 PRO A N 1
ATOM 405 C CA . PRO A 1 52 ? 21.607 27.085 34.755 1.00 20.09 52 PRO A CA 1
ATOM 406 C C . PRO A 1 52 ? 21.337 26.022 35.819 1.00 19.57 52 PRO A C 1
ATOM 407 O O . PRO A 1 52 ? 20.497 25.151 35.622 1.00 19.07 52 PRO A O 1
ATOM 411 N N . GLU A 1 53 ? 22.055 26.099 36.939 1.00 18.78 53 GLU A N 1
ATOM 412 C CA . GLU A 1 53 ? 21.881 25.131 38.025 1.00 20.24 53 GLU A CA 1
ATOM 413 C C . GLU A 1 53 ? 20.485 25.253 38.597 1.00 18.19 53 GLU A C 1
ATOM 414 O O . GLU A 1 53 ? 20.067 24.422 39.387 1.00 20.61 53 GLU A O 1
ATOM 420 N N . ASN A 1 54 ? 19.777 26.311 38.235 1.00 17.28 54 ASN A N 1
ATOM 421 C CA . ASN A 1 54 ? 18.425 26.497 38.743 1.00 17.77 54 ASN A CA 1
ATOM 422 C C . ASN A 1 54 ? 17.420 26.142 37.657 1.00 17.76 54 ASN A C 1
ATOM 423 O O . ASN A 1 54 ? 16.244 26.490 37.741 1.00 20.13 54 ASN A O 1
ATOM 428 N N . GLY A 1 55 ? 17.896 25.416 36.650 1.00 17.43 55 GLY A N 1
ATOM 429 C CA . GLY A 1 55 ? 17.047 25.034 35.542 1.00 16.96 55 GLY A CA 1
ATOM 430 C C . GLY A 1 55 ? 16.007 23.967 35.823 1.00 17.66 55 GLY A C 1
ATOM 431 O O . GLY A 1 55 ? 15.731 23.636 36.974 1.00 16.24 55 GLY A O 1
ATOM 432 N N . PRO A 1 56 ? 15.390 23.421 34.763 1.00 18.72 56 PRO A N 1
ATOM 433 C CA . PRO A 1 56 ? 14.364 22.382 34.871 1.00 18.52 56 PRO A CA 1
ATOM 434 C C . PRO A 1 56 ? 14.845 21.049 35.453 1.00 18.52 56 PRO A C 1
ATOM 435 O O . PRO A 1 56 ? 14.038 20.253 35.918 1.00 17.98 56 PRO A O 1
ATOM 439 N N . GLY A 1 57 ? 16.154 20.805 35.428 1.00 19.54 57 GLY A N 1
ATOM 440 C CA . GLY A 1 57 ? 16.682 19.572 35.996 1.00 19.82 57 GLY A CA 1
ATOM 441 C C . GLY A 1 57 ? 16.394 18.268 35.266 1.00 20.43 57 GLY A C 1
ATOM 442 O O . GLY A 1 57 ? 16.199 17.224 35.893 1.00 19.86 57 GLY A O 1
ATOM 443 N N . TYR A 1 58 ? 16.391 18.331 33.937 1.00 20.50 58 TYR A N 1
ATOM 444 C CA . TYR A 1 58 ? 16.130 17.177 33.076 1.00 18.61 58 TYR A CA 1
ATOM 445 C C . TYR A 1 58 ? 17.093 16.027 33.333 1.00 19.28 58 TYR A C 1
ATOM 446 O O . TYR A 1 58 ? 16.753 14.858 33.134 1.00 19.96 58 TYR A O 1
ATOM 455 N N . TRP A 1 59 ? 18.303 16.366 33.756 1.00 18.69 59 TRP A N 1
ATOM 456 C CA . TRP A 1 59 ? 19.323 15.369 34.011 1.00 19.34 59 TRP A CA 1
ATOM 457 C C . TRP A 1 59 ? 18.838 14.358 35.042 1.00 21.20 59 TRP A C 1
ATOM 458 O O . TRP A 1 59 ? 19.214 13.187 35.002 1.00 20.34 59 TRP A O 1
ATOM 469 N N . ASN A 1 60 ? 17.969 14.813 35.937 1.00 21.62 60 ASN A N 1
ATOM 470 C CA . ASN A 1 60 ? 17.428 13.966 36.988 1.00 22.82 60 ASN A CA 1
ATOM 471 C C . ASN A 1 60 ? 15.962 13.623 36.757 1.00 24.11 60 ASN A C 1
ATOM 472 O O . ASN A 1 60 ? 15.487 12.569 37.190 1.00 23.54 60 ASN A O 1
ATOM 477 N N . LEU A 1 61 ? 15.253 14.507 36.062 1.00 23.14 61 LEU A N 1
ATOM 478 C CA . LEU A 1 61 ? 13.830 14.327 35.816 1.00 22.10 61 LEU A CA 1
ATOM 479 C C . LEU A 1 61 ? 13.445 13.805 34.433 1.00 22.87 61 LEU A C 1
ATOM 480 O O . LEU A 1 61 ? 12.258 13.743 34.099 1.00 23.53 61 LEU A O 1
ATOM 485 N N . ASN A 1 62 ? 14.437 13.415 33.643 1.00 24.11 62 ASN A N 1
ATOM 486 C CA . ASN A 1 62 ? 14.214 12.914 32.285 1.00 26.22 62 ASN A CA 1
ATOM 487 C C . ASN A 1 62 ? 13.035 11.943 32.127 1.00 27.02 62 ASN A C 1
ATOM 488 O O . ASN A 1 62 ? 12.209 12.074 31.212 1.00 24.83 62 ASN A O 1
ATOM 493 N N . GLN A 1 63 ? 12.949 10.971 33.021 1.00 26.69 63 GLN A N 1
ATOM 494 C CA . GLN A 1 63 ? 11.889 9.984 32.934 1.00 29.36 63 GLN A CA 1
ATOM 495 C C . GLN A 1 63 ? 10.510 10.628 33.068 1.00 28.39 63 GLN A C 1
ATOM 496 O O . GLN A 1 63 ? 9.572 10.269 32.350 1.00 28.06 63 GLN A O 1
ATOM 502 N N . ASN A 1 64 ? 10.380 11.589 33.975 1.00 27.45 64 ASN A N 1
ATOM 503 C CA . ASN A 1 64 ? 9.096 12.252 34.142 1.00 26.15 64 ASN A CA 1
ATOM 504 C C . ASN A 1 64 ? 8.744 13.126 32.941 1.00 24.64 64 ASN A C 1
ATOM 505 O O . ASN A 1 64 ? 7.582 13.203 32.555 1.00 25.69 64 ASN A O 1
ATOM 510 N N . ASP A 1 65 ? 9.732 13.775 32.337 1.00 22.63 65 ASP A N 1
ATOM 511 C CA . ASP A 1 65 ? 9.441 14.601 31.175 1.00 23.03 65 ASP A CA 1
ATOM 512 C C . ASP A 1 65 ? 9.126 13.749 29.962 1.00 23.00 65 ASP A C 1
ATOM 513 O O . ASP A 1 65 ? 8.327 14.143 29.113 1.00 22.50 65 ASP A O 1
ATOM 518 N N . HIS A 1 66 ? 9.752 12.580 29.878 1.00 23.54 66 HIS A N 1
ATOM 519 C CA . HIS A 1 66 ? 9.491 11.688 28.763 1.00 23.90 66 HIS A CA 1
ATOM 520 C C . HIS A 1 66 ? 8.052 11.203 28.866 1.00 24.37 66 HIS A C 1
ATOM 521 O O . HIS A 1 66 ? 7.369 11.076 27.846 1.00 25.20 66 HIS A O 1
ATOM 528 N N . ASP A 1 67 ? 7.582 10.946 30.089 1.00 24.84 67 ASP A N 1
ATOM 529 C CA . ASP A 1 67 ? 6.203 10.500 30.273 1.00 25.49 67 ASP A CA 1
ATOM 530 C C . ASP A 1 67 ? 5.258 11.621 29.882 1.00 26.40 67 ASP A C 1
ATOM 531 O O . ASP A 1 67 ? 4.241 11.393 29.227 1.00 27.16 67 ASP A O 1
ATOM 536 N N . LEU A 1 68 ? 5.599 12.837 30.292 1.00 26.79 68 LEU A N 1
ATOM 537 C CA . LEU A 1 68 ? 4.779 14.002 29.982 1.00 26.75 68 LEU A CA 1
ATOM 538 C C . LEU A 1 68 ? 4.709 14.107 28.460 1.00 26.36 68 LEU A C 1
ATOM 539 O O . LEU A 1 68 ? 3.625 14.244 27.888 1.00 26.47 68 LEU A O 1
ATOM 544 N N . ALA A 1 69 ? 5.874 14.033 27.815 1.00 24.19 69 ALA A N 1
ATOM 545 C CA . ALA A 1 69 ? 5.963 14.110 26.362 1.00 23.60 69 ALA A CA 1
ATOM 546 C C . ALA A 1 69 ? 5.057 13.073 25.709 1.00 24.43 69 ALA A C 1
ATOM 547 O O . ALA A 1 69 ? 4.283 13.374 24.801 1.00 25.65 69 ALA A O 1
ATOM 549 N N . GLU A 1 70 ? 5.168 11.841 26.179 1.00 25.04 70 GLU A N 1
ATOM 550 C CA . GLU A 1 70 ? 4.384 10.749 25.641 1.00 25.79 70 GLU A CA 1
ATOM 551 C C . GLU A 1 70 ? 2.888 10.998 25.876 1.00 26.06 70 GLU A C 1
ATOM 552 O O . GLU A 1 70 ? 2.052 10.722 25.008 1.00 24.14 70 GLU A O 1
ATOM 558 N N . LYS A 1 71 ? 2.553 11.555 27.035 1.00 25.66 71 LYS A N 1
ATOM 559 C CA . LYS A 1 71 ? 1.162 11.841 27.344 1.00 26.29 71 LYS A CA 1
ATOM 560 C C . LYS A 1 71 ? 0.597 12.880 26.383 1.00 25.68 71 LYS A C 1
ATOM 561 O O . LYS A 1 71 ? -0.605 12.903 26.123 1.00 25.81 71 LYS A O 1
ATOM 567 N N . LEU A 1 72 ? 1.466 13.735 25.849 1.00 23.64 72 LEU A N 1
ATOM 568 C CA . LEU A 1 72 ? 1.032 14.773 24.922 1.00 22.17 72 LEU A CA 1
ATOM 569 C C . LEU A 1 72 ? 1.092 14.331 23.461 1.00 22.41 72 LEU A C 1
ATOM 570 O O . LEU A 1 72 ? 0.747 15.102 22.571 1.00 20.57 72 LEU A O 1
ATOM 575 N N . GLY A 1 73 ? 1.538 13.101 23.215 1.00 21.68 73 GLY A N 1
ATOM 576 C CA . GLY A 1 73 ? 1.599 12.604 21.851 1.00 21.58 73 GLY A CA 1
ATOM 577 C C . GLY A 1 73 ? 2.928 12.785 21.139 1.00 23.11 73 GLY A C 1
ATOM 578 O O . GLY A 1 73 ? 3.019 12.624 19.926 1.00 23.18 73 GLY A O 1
ATOM 579 N N . VAL A 1 74 ? 3.967 13.132 21.882 1.00 24.12 74 VAL A N 1
ATOM 580 C CA . VAL A 1 74 ? 5.280 13.305 21.279 1.00 22.97 74 VAL A CA 1
ATOM 581 C C . VAL A 1 74 ? 5.795 11.938 20.834 1.00 23.03 74 VAL A C 1
ATOM 582 O O . VAL A 1 74 ? 5.861 11.008 21.635 1.00 24.81 74 VAL A O 1
ATOM 586 N N . ASN A 1 75 ? 6.150 11.808 19.562 1.00 23.66 75 ASN A N 1
ATOM 587 C CA . ASN A 1 75 ? 6.659 10.530 19.066 1.00 24.19 75 ASN A CA 1
ATOM 588 C C . ASN A 1 75 ? 8.136 10.624 18.712 1.00 24.38 75 ASN A C 1
ATOM 589 O O . ASN A 1 75 ? 8.804 9.612 18.504 1.00 24.02 75 ASN A O 1
ATOM 594 N N . THR A 1 76 ? 8.648 11.844 18.644 1.00 22.62 76 THR A N 1
ATOM 595 C CA . THR A 1 76 ? 10.044 12.025 18.307 1.00 23.56 76 THR A CA 1
ATOM 596 C C . THR A 1 76 ? 10.681 13.209 19.026 1.00 22.05 76 THR A C 1
ATOM 597 O O . THR A 1 76 ? 10.080 14.269 19.159 1.00 22.62 76 THR A O 1
ATOM 601 N N . ILE A 1 77 ? 11.900 13.015 19.509 1.00 21.97 77 ILE A N 1
ATOM 602 C CA . ILE A 1 77 ? 12.606 14.076 20.206 1.00 22.44 77 ILE A CA 1
AT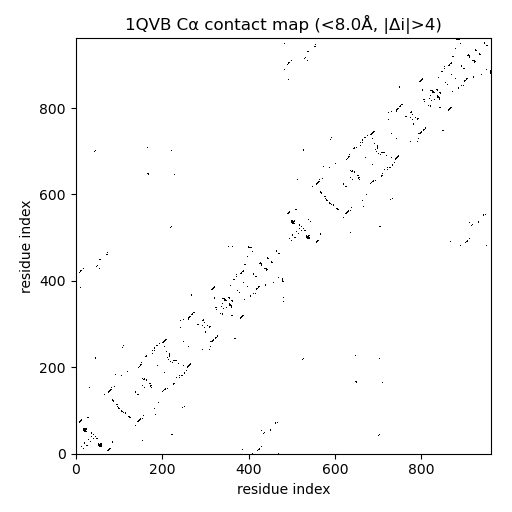OM 603 C C . ILE A 1 77 ? 14.022 14.240 19.673 1.00 21.39 77 ILE A C 1
ATOM 604 O O . ILE A 1 77 ? 14.664 13.272 19.274 1.00 23.34 77 ILE A O 1
ATOM 609 N N . ARG A 1 78 ? 14.497 15.477 19.650 1.00 19.76 78 ARG A N 1
ATOM 610 C CA . ARG A 1 78 ? 15.855 15.766 19.216 1.00 18.08 78 ARG A CA 1
ATOM 611 C C . ARG A 1 78 ? 16.588 16.329 20.423 1.00 17.64 78 ARG A C 1
ATOM 612 O O . ARG A 1 78 ? 16.169 17.328 21.006 1.00 17.38 78 ARG A O 1
ATOM 620 N N . VAL A 1 79 ? 17.684 15.678 20.787 1.00 15.58 79 VAL A N 1
ATOM 621 C CA . VAL A 1 79 ? 18.464 16.070 21.944 1.00 15.04 79 VAL A CA 1
ATOM 622 C C . VAL A 1 79 ? 19.938 16.187 21.594 1.00 16.85 79 VAL A C 1
ATOM 623 O O . VAL A 1 79 ? 20.363 15.842 20.488 1.00 16.99 79 VAL A O 1
ATOM 627 N N . GLY A 1 80 ? 20.724 16.654 22.553 1.00 17.04 80 GLY A N 1
ATOM 628 C CA . GLY A 1 80 ? 22.147 16.787 22.318 1.00 18.41 80 GLY A CA 1
ATOM 629 C C . GLY A 1 80 ? 22.983 16.145 23.403 1.00 19.07 80 GLY A C 1
ATOM 630 O O . GLY A 1 80 ? 22.458 15.552 24.345 1.00 18.81 80 GLY A O 1
ATOM 631 N N . VAL A 1 81 ? 24.297 16.271 23.256 1.00 21.20 81 VAL A N 1
ATOM 632 C CA . VAL A 1 81 ? 25.262 15.745 24.212 1.00 22.29 81 VAL A CA 1
ATOM 633 C C . VAL A 1 81 ? 26.307 16.839 24.404 1.00 23.78 81 VAL A C 1
ATOM 634 O O . VAL A 1 81 ? 26.836 17.365 23.420 1.00 22.27 81 VAL A O 1
ATOM 638 N N . GLU A 1 82 ? 26.589 17.194 25.659 1.00 24.12 82 GLU A N 1
ATOM 639 C CA . GLU A 1 82 ? 27.593 18.218 25.955 1.00 23.30 82 GLU A CA 1
ATOM 640 C C . GLU A 1 82 ? 29.010 17.686 25.789 1.00 22.74 82 GLU A C 1
ATOM 641 O O . GLU A 1 82 ? 29.419 16.762 26.483 1.00 21.01 82 GLU A O 1
ATOM 647 N N . TRP A 1 83 ? 29.757 18.300 24.885 1.00 21.99 83 TRP A N 1
ATOM 648 C CA . TRP A 1 83 ? 31.143 17.937 24.643 1.00 20.80 83 TRP A CA 1
ATOM 649 C C . TRP A 1 83 ? 31.888 17.952 25.993 1.00 21.48 83 TRP A C 1
ATOM 650 O O . TRP A 1 83 ? 32.625 17.017 26.330 1.00 21.86 83 TRP A O 1
ATOM 661 N N . SER A 1 84 ? 31.667 19.010 26.770 1.00 21.29 84 SER A N 1
ATOM 662 C CA . SER A 1 84 ? 32.337 19.170 28.054 1.00 21.77 84 SER A CA 1
ATOM 663 C C . SER A 1 84 ? 31.980 18.167 29.152 1.00 22.60 84 SER A C 1
ATOM 664 O O . SER A 1 84 ? 32.761 17.985 30.078 1.00 23.54 84 SER A O 1
ATOM 667 N N . ARG A 1 85 ? 30.818 17.520 29.071 1.00 23.74 85 ARG A N 1
ATOM 668 C CA . ARG A 1 85 ? 30.470 16.517 30.084 1.00 23.89 85 ARG A CA 1
ATOM 669 C C . ARG A 1 85 ? 31.158 15.204 29.694 1.00 24.65 85 ARG A C 1
ATOM 670 O O . ARG A 1 85 ? 31.550 14.421 30.554 1.00 25.92 85 ARG A O 1
ATOM 678 N N . ILE A 1 86 ? 31.303 14.979 28.389 1.00 25.11 86 ILE A N 1
ATOM 679 C CA . ILE A 1 86 ? 31.931 13.765 27.867 1.00 24.98 86 ILE A CA 1
ATOM 680 C C . ILE A 1 86 ? 33.451 13.803 28.019 1.00 24.45 86 ILE A C 1
ATOM 681 O O . ILE A 1 86 ? 34.068 12.816 28.416 1.00 25.68 86 ILE A O 1
ATOM 686 N N . PHE A 1 87 ? 34.048 14.943 27.689 1.00 24.85 87 PHE A N 1
ATOM 687 C CA . PHE A 1 87 ? 35.490 15.112 27.807 1.00 23.70 87 PHE A CA 1
ATOM 688 C C . PHE A 1 87 ? 35.857 16.349 28.625 1.00 24.03 87 PHE A C 1
ATOM 689 O O . PHE A 1 87 ? 36.236 17.389 28.074 1.00 23.32 87 PHE A O 1
ATOM 697 N N . PRO A 1 88 ? 35.745 16.253 29.961 1.00 25.37 88 PRO A N 1
ATOM 698 C CA . PRO A 1 88 ? 36.071 17.360 30.870 1.00 26.34 88 PRO A CA 1
ATOM 699 C C . PRO A 1 88 ? 37.547 17.743 30.748 1.00 27.26 88 PRO A C 1
ATOM 700 O O . PRO A 1 88 ? 37.928 18.894 30.951 1.00 26.81 88 PRO A O 1
ATOM 704 N N . LYS A 1 89 ? 38.375 16.763 30.410 1.00 28.97 89 LYS A N 1
ATOM 705 C CA . LYS A 1 89 ? 39.811 16.981 30.265 1.00 31.33 89 LYS A CA 1
ATOM 706 C C . LYS A 1 89 ? 40.147 17.017 28.779 1.00 29.75 89 LYS A C 1
ATOM 707 O O . LYS A 1 89 ? 39.402 16.488 27.963 1.00 29.54 89 LYS A O 1
ATOM 713 N N . PRO A 1 90 ? 41.287 17.629 28.416 1.00 29.46 90 PRO A N 1
ATOM 714 C CA . PRO A 1 90 ? 41.781 17.771 27.038 1.00 29.29 90 PRO A CA 1
ATOM 715 C C . PRO A 1 90 ? 42.036 16.450 26.309 1.00 30.09 90 PRO A C 1
ATOM 716 O O . PRO A 1 90 ? 42.621 15.524 26.863 1.00 29.77 90 PRO A O 1
ATOM 720 N N . THR A 1 91 ? 41.599 16.376 25.057 1.00 30.76 91 THR A N 1
ATOM 721 C CA . THR A 1 91 ? 41.788 15.181 24.243 1.00 29.21 91 THR A CA 1
ATOM 722 C C . THR A 1 91 ? 42.885 15.454 23.222 1.00 29.80 91 THR A C 1
ATOM 723 O O . THR A 1 91 ? 43.146 14.642 22.336 1.00 28.35 91 THR A O 1
ATOM 727 N N . PHE A 1 92 ? 43.519 16.613 23.363 1.00 30.26 92 PHE A N 1
ATOM 728 C CA . PHE A 1 92 ? 44.595 17.046 22.476 1.00 32.27 92 PHE A CA 1
ATOM 729 C C . PHE A 1 92 ? 45.680 16.003 22.220 1.00 34.31 92 PHE A C 1
ATOM 730 O O . PHE A 1 92 ? 46.156 15.866 21.095 1.00 35.54 92 PHE A O 1
ATOM 738 N N . ASN A 1 93 ? 46.066 15.264 23.254 1.00 36.26 93 ASN A N 1
ATOM 739 C CA . ASN A 1 93 ? 47.131 14.280 23.108 1.00 38.46 93 ASN A CA 1
ATOM 740 C C . ASN A 1 93 ? 46.841 13.002 22.341 1.00 39.00 93 ASN A C 1
ATOM 741 O O . ASN A 1 93 ? 47.770 12.285 21.975 1.00 40.22 93 ASN A O 1
ATOM 746 N N . VAL A 1 94 ? 45.574 12.695 22.101 1.00 39.41 94 VAL A N 1
ATOM 747 C CA . VAL A 1 94 ? 45.261 11.503 21.327 1.00 38.99 94 VAL A CA 1
ATOM 748 C C . VAL A 1 94 ? 45.572 11.910 19.888 1.00 40.56 94 VAL A C 1
ATOM 749 O O . VAL A 1 94 ? 44.690 12.358 19.156 1.00 39.38 94 VAL A O 1
ATOM 753 N N . LYS A 1 95 ? 46.840 11.755 19.506 1.00 41.73 95 LYS A N 1
ATOM 754 C CA . LYS A 1 95 ? 47.342 12.139 18.186 1.00 43.45 95 LYS A CA 1
ATOM 755 C C . LYS A 1 95 ? 46.412 12.127 16.974 1.00 42.23 95 LYS A C 1
ATOM 756 O O . LYS A 1 95 ? 45.902 13.184 16.590 1.00 44.92 95 LYS A O 1
ATOM 762 N N . VAL A 1 96 ? 46.207 10.972 16.347 1.00 38.01 96 VAL A N 1
ATOM 763 C CA . VAL A 1 96 ? 45.326 10.912 15.179 1.00 35.55 96 VAL A CA 1
ATOM 764 C C . VAL A 1 96 ? 45.863 11.660 13.943 1.00 34.84 96 VAL A C 1
ATOM 765 O O . VAL A 1 96 ? 46.232 12.833 14.020 1.00 33.58 96 VAL A O 1
ATOM 769 N N . PRO A 1 97 ? 45.911 10.979 12.782 1.00 33.66 97 PRO A N 1
ATOM 770 C CA . PRO A 1 97 ? 46.390 11.552 11.520 1.00 32.62 97 PRO A CA 1
ATOM 771 C C . PRO A 1 97 ? 45.486 12.684 11.037 1.00 33.64 97 PRO A C 1
ATOM 772 O O . PRO A 1 97 ? 44.258 12.574 11.089 1.00 32.80 97 PRO A O 1
ATOM 776 N N . VAL A 1 98 ? 46.101 13.761 10.554 1.00 33.71 98 VAL A N 1
ATOM 777 C CA . VAL A 1 98 ? 45.367 14.918 10.065 1.00 33.42 98 VAL A CA 1
ATOM 778 C C . VAL A 1 98 ? 45.919 15.377 8.723 1.00 35.03 98 VAL A C 1
ATOM 779 O O . VAL A 1 98 ? 47.049 15.852 8.630 1.00 34.94 98 VAL A O 1
ATOM 783 N N . GLU A 1 99 ? 45.099 15.246 7.688 1.00 37.11 99 GLU A N 1
ATOM 784 C CA . GLU A 1 99 ? 45.484 15.613 6.331 1.00 40.96 99 GLU A CA 1
ATOM 785 C C . GLU A 1 99 ? 45.190 17.093 6.075 1.00 41.42 99 GLU A C 1
ATOM 786 O O . GLU A 1 99 ? 44.085 17.566 6.328 1.00 41.11 99 GLU A O 1
ATOM 792 N N . ARG A 1 100 ? 46.188 17.821 5.583 1.00 42.34 100 ARG A N 1
ATOM 793 C CA . ARG A 1 100 ? 46.028 19.237 5.280 1.00 44.04 100 ARG A CA 1
ATOM 794 C C . ARG A 1 100 ? 46.419 19.565 3.846 1.00 44.80 100 ARG A C 1
ATOM 795 O O . ARG A 1 100 ? 47.493 19.187 3.384 1.00 45.93 100 ARG A O 1
ATOM 803 N N . ASP A 1 101 ? 45.535 20.270 3.147 1.00 46.51 101 ASP A N 1
ATOM 804 C CA . ASP A 1 101 ? 45.773 20.661 1.764 1.00 48.16 101 ASP A CA 1
ATOM 805 C C . ASP A 1 101 ? 46.856 21.734 1.739 1.00 50.50 101 ASP A C 1
ATOM 806 O O . ASP A 1 101 ? 47.520 21.981 2.748 1.00 51.30 101 ASP A O 1
ATOM 811 N N . GLU A 1 102 ? 47.017 22.385 0.593 1.00 52.57 102 GLU A N 1
ATOM 812 C CA . GLU A 1 102 ? 48.028 23.425 0.435 1.00 54.29 102 GLU A CA 1
ATOM 813 C C . GLU A 1 102 ? 47.723 24.712 1.206 1.00 54.01 102 GLU A C 1
ATOM 814 O O . GLU A 1 102 ? 48.643 25.415 1.630 1.00 54.42 102 GLU A O 1
ATOM 820 N N . ASN A 1 103 ? 46.441 25.021 1.393 1.00 52.63 103 ASN A N 1
ATOM 821 C CA . ASN A 1 103 ? 46.058 26.249 2.089 1.00 50.24 103 ASN A CA 1
ATOM 822 C C . ASN A 1 103 ? 45.892 26.124 3.600 1.00 48.38 103 ASN A C 1
ATOM 823 O O . ASN A 1 103 ? 45.493 27.083 4.261 1.00 48.66 103 ASN A O 1
ATOM 828 N N . GLY A 1 104 ? 46.191 24.952 4.147 1.00 45.85 104 GLY A N 1
ATOM 829 C CA . GLY A 1 104 ? 46.059 24.765 5.580 1.00 42.46 104 GLY A CA 1
ATOM 830 C C . GLY A 1 104 ? 44.713 24.205 6.007 1.00 40.32 104 GLY A C 1
ATOM 831 O O . GLY A 1 104 ? 44.470 24.009 7.194 1.00 40.10 104 GLY A O 1
ATOM 832 N N . SER A 1 105 ? 43.834 23.951 5.043 1.00 37.30 105 SER A N 1
ATOM 833 C CA . SER A 1 105 ? 42.520 23.400 5.337 1.00 34.83 105 SER A CA 1
ATOM 834 C C . SER A 1 105 ? 42.673 21.975 5.850 1.00 33.26 105 SER A C 1
ATOM 835 O O . SER A 1 105 ? 43.512 21.218 5.358 1.00 32.86 105 SER A O 1
ATOM 838 N N . ILE A 1 106 ? 41.866 21.615 6.841 1.00 31.17 106 ILE A N 1
ATOM 839 C CA . ILE A 1 106 ? 41.905 20.273 7.410 1.00 30.58 106 ILE A CA 1
ATOM 840 C C . ILE A 1 106 ? 40.888 19.436 6.634 1.00 30.07 106 ILE A C 1
ATOM 841 O O . ILE A 1 106 ? 39.728 19.299 7.029 1.00 28.96 106 ILE A O 1
ATOM 846 N N . VAL A 1 107 ? 41.349 18.881 5.518 1.00 29.39 107 VAL A N 1
ATOM 847 C CA . VAL A 1 107 ? 40.503 18.098 4.632 1.00 27.30 107 VAL A CA 1
ATOM 848 C C . VAL A 1 107 ? 40.189 16.691 5.104 1.00 25.82 107 VAL A C 1
ATOM 849 O O . VAL A 1 107 ? 39.319 16.035 4.533 1.00 23.35 107 VAL A O 1
ATOM 853 N N . HIS A 1 108 ? 40.886 16.223 6.137 1.00 25.57 108 HIS A N 1
ATOM 854 C CA . HIS A 1 108 ? 40.630 14.880 6.641 1.00 26.76 108 HIS A CA 1
ATOM 855 C C . HIS A 1 108 ? 41.225 14.609 8.012 1.00 27.48 108 HIS A C 1
ATOM 856 O O . HIS A 1 108 ? 42.345 15.011 8.312 1.00 29.46 108 HIS A O 1
ATOM 863 N N . VAL A 1 109 ? 40.452 13.922 8.844 1.00 27.67 109 VAL A N 1
ATOM 864 C CA . VAL A 1 109 ? 40.872 13.563 10.186 1.00 28.35 109 VAL A CA 1
ATOM 865 C C . VAL A 1 109 ? 40.537 12.090 10.368 1.00 30.99 109 VAL A C 1
ATOM 866 O O . VAL A 1 109 ? 39.367 11.706 10.331 1.00 32.01 109 VAL A O 1
ATOM 870 N N . ASP A 1 110 ? 41.568 11.270 10.558 1.00 32.72 110 ASP A N 1
ATOM 871 C CA . ASP A 1 110 ? 41.391 9.831 10.711 1.00 34.03 110 ASP A CA 1
ATOM 872 C C . ASP A 1 110 ? 41.401 9.363 12.163 1.00 34.56 110 ASP A C 1
ATOM 873 O O . ASP A 1 110 ? 42.448 9.338 12.814 1.00 33.82 110 ASP A O 1
ATOM 878 N N . VAL A 1 111 ? 40.224 8.995 12.663 1.00 34.84 111 VAL A N 1
ATOM 879 C CA . VAL A 1 111 ? 40.076 8.508 14.032 1.00 36.18 111 VAL A CA 1
ATOM 880 C C . VAL A 1 111 ? 39.688 7.039 13.926 1.00 38.37 111 VAL A C 1
ATOM 881 O O . VAL A 1 111 ? 38.533 6.724 13.639 1.00 38.38 111 VAL A O 1
ATOM 885 N N . ASP A 1 112 ? 40.652 6.143 14.135 1.00 41.87 112 ASP A N 1
ATOM 886 C CA . ASP A 1 112 ? 40.387 4.705 14.040 1.00 44.17 112 ASP A CA 1
ATOM 887 C C . ASP A 1 112 ? 39.951 4.079 15.360 1.00 45.24 112 ASP A C 1
ATOM 888 O O . ASP A 1 112 ? 39.802 4.771 16.374 1.00 44.85 112 ASP A O 1
ATOM 893 N N . ASP A 1 113 ? 39.750 2.763 15.341 1.00 46.21 113 ASP A N 1
ATOM 894 C CA . ASP A 1 113 ? 39.319 2.038 16.529 1.00 47.87 113 ASP A CA 1
ATOM 895 C C . ASP A 1 113 ? 40.239 2.189 17.734 1.00 47.62 113 ASP A C 1
ATOM 896 O O . ASP A 1 113 ? 39.761 2.262 18.865 1.00 47.91 113 ASP A O 1
ATOM 901 N N . LYS A 1 114 ? 41.548 2.233 17.512 1.00 47.51 114 LYS A N 1
ATOM 902 C CA . LYS A 1 114 ? 42.460 2.398 18.635 1.00 48.79 114 LYS A CA 1
ATOM 903 C C . LYS A 1 114 ? 42.265 3.770 19.267 1.00 47.66 114 LYS A C 1
ATOM 904 O O . LYS A 1 114 ? 42.213 3.897 20.491 1.00 48.33 114 LYS A O 1
ATOM 910 N N . ALA A 1 115 ? 42.151 4.794 18.427 1.00 46.58 115 ALA A N 1
ATOM 911 C CA . ALA A 1 115 ? 41.954 6.157 18.902 1.00 44.43 115 ALA A CA 1
ATOM 912 C C . ALA A 1 115 ? 40.676 6.222 19.731 1.00 42.84 115 ALA A C 1
ATOM 913 O O . ALA A 1 115 ? 40.643 6.835 20.798 1.00 41.72 115 ALA A O 1
ATOM 915 N N . VAL A 1 116 ? 39.625 5.582 19.234 1.00 40.89 116 VAL A N 1
ATOM 916 C CA . VAL A 1 116 ? 38.356 5.558 19.939 1.00 41.09 116 VAL A CA 1
ATOM 917 C C . VAL A 1 116 ? 38.487 4.868 21.297 1.00 40.70 116 VAL A C 1
ATOM 918 O O . VAL A 1 116 ? 37.957 5.351 22.304 1.00 39.87 116 VAL A O 1
ATOM 922 N N . GLU A 1 117 ? 39.184 3.733 21.316 1.00 40.56 117 GLU A N 1
ATOM 923 C CA . GLU A 1 117 ? 39.393 2.982 22.554 1.00 40.49 117 GLU A CA 1
ATOM 924 C C . GLU A 1 117 ? 40.167 3.862 23.523 1.00 38.32 117 GLU A C 1
ATOM 925 O O . GLU A 1 117 ? 39.940 3.831 24.732 1.00 37.69 117 GLU A O 1
ATOM 931 N N . ARG A 1 118 ? 41.080 4.656 22.981 1.00 35.85 118 ARG A N 1
ATOM 932 C CA . ARG A 1 118 ? 41.876 5.556 23.801 1.00 35.36 118 ARG A CA 1
ATOM 933 C C . ARG A 1 118 ? 40.993 6.690 24.333 1.00 35.12 118 ARG A C 1
ATOM 934 O O . ARG A 1 118 ? 41.013 7.003 25.526 1.00 35.45 118 ARG A O 1
ATOM 942 N N . LEU A 1 119 ? 40.216 7.299 23.444 1.00 34.14 119 LEU A N 1
ATOM 943 C CA . LEU A 1 119 ? 39.311 8.371 23.835 1.00 33.26 119 LEU A CA 1
ATOM 944 C C . LEU A 1 119 ? 38.355 7.858 24.907 1.00 33.64 119 LEU A C 1
ATOM 945 O O . LEU A 1 119 ? 38.000 8.587 25.836 1.00 32.76 119 LEU A O 1
ATOM 950 N N . ASP A 1 120 ? 37.946 6.599 24.776 1.00 34.73 120 ASP A N 1
ATOM 951 C CA . ASP A 1 120 ? 37.026 5.995 25.728 1.00 36.25 120 ASP A CA 1
ATOM 952 C C . ASP A 1 120 ? 37.654 5.906 27.110 1.00 37.63 120 ASP A C 1
ATOM 953 O O . ASP A 1 120 ? 36.950 5.776 28.115 1.00 37.70 120 ASP A O 1
ATOM 958 N N . GLU A 1 121 ? 38.980 5.994 27.162 1.00 38.47 121 GLU A N 1
ATOM 959 C CA . GLU A 1 121 ? 39.687 5.931 28.434 1.00 40.95 121 GLU A CA 1
ATOM 960 C C . GLU A 1 121 ? 39.687 7.311 29.079 1.00 40.09 121 GLU A C 1
ATOM 961 O O . GLU A 1 121 ? 39.728 7.437 30.304 1.00 41.19 121 GLU A O 1
ATOM 967 N N . LEU A 1 122 ? 39.643 8.347 28.248 1.00 39.63 122 LEU A N 1
ATOM 968 C CA . LEU A 1 122 ? 39.647 9.717 28.741 1.00 37.77 122 LEU A CA 1
ATOM 969 C C . LEU A 1 122 ? 38.240 10.187 29.063 1.00 36.15 122 LEU A C 1
ATOM 970 O O . LEU A 1 122 ? 38.045 11.003 29.955 1.00 35.54 122 LEU A O 1
ATOM 975 N N . ALA A 1 123 ? 37.264 9.652 28.337 1.00 35.18 123 ALA A N 1
ATOM 976 C CA . ALA A 1 123 ? 35.864 10.026 28.521 1.00 35.31 123 ALA A CA 1
ATOM 977 C C . ALA A 1 123 ? 35.368 9.887 29.955 1.00 35.43 123 ALA A C 1
ATOM 978 O O . ALA A 1 123 ? 35.883 9.089 30.728 1.00 35.38 123 ALA A O 1
ATOM 980 N N . ASN A 1 124 ? 34.367 10.686 30.305 1.00 36.14 124 ASN A N 1
ATOM 981 C CA . ASN A 1 124 ? 33.775 10.620 31.630 1.00 37.35 124 ASN A CA 1
ATOM 982 C C . ASN A 1 124 ? 32.647 9.600 31.540 1.00 37.86 124 ASN A C 1
ATOM 983 O O . ASN A 1 124 ? 31.535 9.918 31.116 1.00 38.19 124 ASN A O 1
ATOM 988 N N . LYS A 1 125 ? 32.950 8.366 31.927 1.00 38.17 125 LYS A N 1
ATOM 989 C CA . LYS A 1 125 ? 31.983 7.278 31.870 1.00 39.56 125 LYS A CA 1
ATOM 990 C C . LYS A 1 125 ? 30.649 7.551 32.541 1.00 38.70 125 LYS A C 1
ATOM 991 O O . LYS A 1 125 ? 29.599 7.174 32.024 1.00 40.46 125 LYS A O 1
ATOM 997 N N . GLU A 1 126 ? 30.676 8.202 33.691 1.00 37.43 126 GLU A N 1
ATOM 998 C CA . GLU A 1 126 ? 29.436 8.481 34.396 1.00 38.08 126 GLU A CA 1
ATOM 999 C C . GLU A 1 126 ? 28.480 9.271 33.492 1.00 34.57 126 GLU A C 1
ATOM 1000 O O . GLU A 1 126 ? 27.294 8.961 33.411 1.00 31.65 126 GLU A O 1
ATOM 1006 N N . ALA A 1 127 ? 29.007 10.284 32.809 1.00 31.37 127 ALA A N 1
ATOM 1007 C CA . ALA A 1 127 ? 28.198 11.102 31.909 1.00 28.74 127 ALA A CA 1
ATOM 1008 C C . ALA A 1 127 ? 27.766 10.292 30.684 1.00 27.35 127 ALA A C 1
ATOM 1009 O O . ALA A 1 127 ? 26.588 10.290 30.319 1.00 25.85 127 ALA A O 1
ATOM 1011 N N . VAL A 1 128 ? 28.719 9.604 30.056 1.00 25.24 128 VAL A N 1
ATOM 1012 C CA . VAL A 1 128 ? 28.413 8.800 28.878 1.00 25.11 128 VAL A CA 1
ATOM 1013 C C . VAL A 1 128 ? 27.290 7.817 29.194 1.00 24.93 128 VAL A C 1
ATOM 1014 O O . VAL A 1 128 ? 26.299 7.747 28.470 1.00 24.58 128 VAL A O 1
ATOM 1018 N N . ASN A 1 129 ? 27.452 7.066 30.278 1.00 25.23 129 ASN A N 1
ATOM 1019 C CA . ASN A 1 129 ? 26.448 6.098 30.697 1.00 26.63 129 ASN A CA 1
ATOM 1020 C C . ASN A 1 129 ? 25.121 6.756 31.040 1.00 25.66 129 ASN A C 1
ATOM 1021 O O . ASN A 1 129 ? 24.059 6.191 30.796 1.00 24.25 129 ASN A O 1
ATOM 1026 N N . HIS A 1 130 ? 25.173 7.953 31.609 1.00 26.14 130 HIS A N 1
ATOM 1027 C CA . HIS A 1 130 ? 23.938 8.626 31.977 1.00 26.90 130 HIS A CA 1
ATOM 1028 C C . HIS A 1 1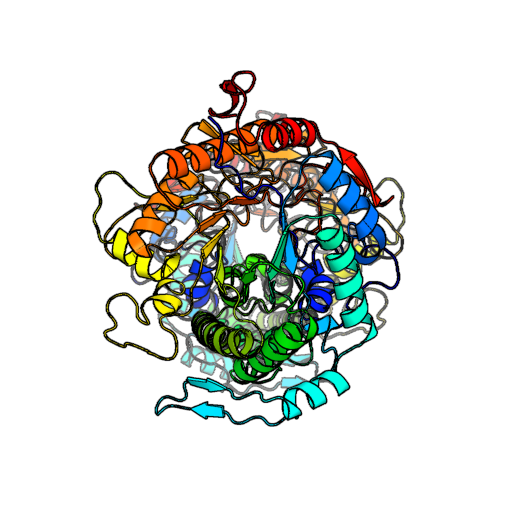30 ? 23.183 9.090 30.730 1.00 25.92 130 HIS A C 1
ATOM 1029 O O . HIS A 1 130 ? 21.953 9.085 30.706 1.00 25.88 130 HIS A O 1
ATOM 1036 N N . TYR A 1 131 ? 23.917 9.466 29.687 1.00 24.42 131 TYR A N 1
ATOM 1037 C CA . TYR A 1 131 ? 23.274 9.886 28.449 1.00 24.15 131 TYR A CA 1
ATOM 1038 C C . TYR A 1 131 ? 22.561 8.698 27.813 1.00 24.95 131 TYR A C 1
ATOM 1039 O O . TYR A 1 131 ? 21.388 8.786 27.444 1.00 25.75 131 TYR A O 1
ATOM 1048 N N . VAL A 1 132 ? 23.276 7.583 27.699 1.00 25.66 132 VAL A N 1
ATOM 1049 C CA . VAL A 1 132 ? 22.719 6.363 27.136 1.00 24.60 132 VAL A CA 1
ATOM 1050 C C . VAL A 1 132 ? 21.464 5.997 27.918 1.00 25.37 132 VAL A C 1
ATOM 1051 O O . VAL A 1 132 ? 20.453 5.588 27.353 1.00 24.42 132 VAL A O 1
ATOM 1055 N N . GLU A 1 133 ? 21.538 6.169 29.230 1.00 26.66 133 GLU A N 1
ATOM 1056 C CA . GLU A 1 133 ? 20.428 5.847 30.112 1.00 29.77 133 GLU A CA 1
ATOM 1057 C C . GLU A 1 133 ? 19.200 6.726 29.837 1.00 28.54 133 GLU A C 1
ATOM 1058 O O . GLU A 1 133 ? 18.089 6.224 29.687 1.00 28.96 133 GLU A O 1
ATOM 1064 N N . MET A 1 134 ? 19.401 8.036 29.751 1.00 27.21 134 MET A N 1
ATOM 1065 C CA . MET A 1 134 ? 18.293 8.946 29.493 1.00 24.77 134 MET A CA 1
ATOM 1066 C C . MET A 1 134 ? 17.666 8.714 28.129 1.00 22.87 134 MET A C 1
ATOM 1067 O O . MET A 1 134 ? 16.450 8.616 28.006 1.00 24.47 134 MET A O 1
ATOM 1072 N N . TYR A 1 135 ? 18.498 8.624 27.103 1.00 20.90 135 TYR A N 1
ATOM 1073 C CA . TYR A 1 135 ? 18.003 8.454 25.746 1.00 21.57 135 TYR A CA 1
ATOM 1074 C C . TYR A 1 135 ? 17.456 7.061 25.451 1.00 23.49 135 TYR A C 1
ATOM 1075 O O . TYR A 1 135 ? 16.583 6.880 24.592 1.00 23.05 135 TYR A O 1
ATOM 1084 N N . LYS A 1 136 ? 17.953 6.077 26.183 1.00 25.89 136 LYS A N 1
ATOM 1085 C CA . LYS A 1 136 ? 17.484 4.715 26.017 1.00 27.95 136 LYS A CA 1
ATOM 1086 C C . LYS A 1 136 ? 16.089 4.663 26.640 1.00 27.48 136 LYS A C 1
ATOM 1087 O O . LYS A 1 136 ? 15.217 3.931 26.178 1.00 26.75 136 LYS A O 1
ATOM 1093 N N . ASP A 1 137 ? 15.878 5.466 27.682 1.00 27.46 137 ASP A N 1
ATOM 1094 C CA . ASP A 1 137 ? 14.585 5.524 28.359 1.00 26.15 137 ASP A CA 1
ATOM 1095 C C . ASP A 1 137 ? 13.500 6.046 27.430 1.00 26.07 137 ASP A C 1
ATOM 1096 O O . ASP A 1 137 ? 12.326 5.698 27.563 1.00 25.44 137 ASP A O 1
ATOM 1101 N N . TRP A 1 138 ? 13.896 6.897 26.494 1.00 25.26 138 TRP A N 1
ATOM 1102 C CA . TRP A 1 138 ? 12.949 7.442 25.532 1.00 24.97 138 TRP A CA 1
ATOM 1103 C C . TRP A 1 138 ? 12.782 6.517 24.339 1.00 24.76 138 TRP A C 1
ATOM 1104 O O . TRP A 1 138 ? 11.662 6.249 23.909 1.00 24.56 138 TRP A O 1
ATOM 1115 N N . VAL A 1 139 ? 13.901 6.039 23.807 1.00 24.22 139 VAL A N 1
ATOM 1116 C CA . VAL A 1 139 ? 13.876 5.153 22.651 1.00 26.54 139 VAL A CA 1
ATOM 1117 C C . VAL A 1 139 ? 13.195 3.815 22.927 1.00 28.13 139 VAL A C 1
ATOM 1118 O O . VAL A 1 139 ? 12.397 3.340 22.116 1.00 27.26 139 VAL A O 1
ATOM 1122 N N . GLU A 1 140 ? 13.493 3.210 24.072 1.00 28.83 140 GLU A N 1
ATOM 1123 C CA . GLU A 1 140 ? 12.892 1.922 24.389 1.00 30.02 140 GLU A CA 1
ATOM 1124 C C . GLU A 1 140 ? 11.377 1.993 24.574 1.00 29.89 140 GLU A C 1
ATOM 1125 O O . GLU A 1 140 ? 10.741 0.980 24.833 1.00 31.14 140 GLU A O 1
ATOM 1131 N N . ARG A 1 141 ? 10.804 3.187 24.444 1.00 28.67 141 ARG A N 1
ATOM 1132 C CA . ARG A 1 141 ? 9.350 3.353 24.556 1.00 27.47 141 ARG A CA 1
ATOM 1133 C C . ARG A 1 141 ? 8.774 3.162 23.147 1.00 27.90 141 ARG A C 1
ATOM 1134 O O . ARG A 1 141 ? 7.563 3.223 22.938 1.00 25.88 141 ARG A O 1
ATOM 1142 N N . GLY A 1 142 ? 9.661 2.918 22.184 1.00 27.88 142 GLY A N 1
ATOM 1143 C CA . GLY A 1 142 ? 9.232 2.763 20.807 1.00 27.43 142 GLY A CA 1
ATOM 1144 C C . GLY A 1 142 ? 9.060 4.134 20.164 1.00 29.04 142 GLY A C 1
ATOM 1145 O O . GLY A 1 142 ? 8.151 4.355 19.363 1.00 28.69 142 GLY A O 1
ATOM 1146 N N . ARG A 1 143 ? 9.941 5.063 20.522 1.00 28.08 143 ARG A N 1
ATOM 1147 C CA . ARG A 1 143 ? 9.897 6.424 19.995 1.00 28.11 143 ARG A CA 1
ATOM 1148 C C . ARG A 1 143 ? 11.214 6.743 19.301 1.00 26.46 143 ARG A C 1
ATOM 1149 O O . ARG A 1 143 ? 12.222 6.076 19.528 1.00 26.92 143 ARG A O 1
ATOM 1157 N N . LYS A 1 144 ? 11.205 7.773 18.467 1.00 24.91 144 LYS A N 1
ATOM 1158 C CA . LYS A 1 144 ? 12.401 8.169 17.741 1.00 24.86 144 LYS A CA 1
ATOM 1159 C C . LYS A 1 144 ? 13.214 9.247 18.456 1.00 23.77 144 LYS A C 1
ATOM 1160 O O . LYS A 1 144 ? 12.676 10.113 19.155 1.00 22.79 144 LYS A O 1
ATOM 1166 N N . LEU A 1 145 ? 14.523 9.173 18.268 1.00 21.54 145 LEU A N 1
ATOM 1167 C CA . LEU A 1 145 ? 15.446 10.118 18.858 1.00 20.18 145 LEU A CA 1
ATOM 1168 C C . LEU A 1 145 ? 16.375 10.639 17.767 1.00 19.78 145 LEU A C 1
ATOM 1169 O O . LEU A 1 145 ? 16.899 9.863 16.970 1.00 19.82 145 LEU A O 1
ATOM 1174 N N . ILE A 1 146 ? 16.562 11.953 17.726 1.00 18.64 146 ILE A N 1
ATOM 1175 C CA . ILE A 1 146 ? 17.491 12.563 16.788 1.00 18.05 146 ILE A CA 1
ATOM 1176 C C . ILE A 1 146 ? 18.587 13.099 17.705 1.00 17.71 146 ILE A C 1
ATOM 1177 O O . ILE A 1 146 ? 18.305 13.850 18.634 1.00 18.18 146 ILE A O 1
ATOM 1182 N N . LEU A 1 147 ? 19.828 12.700 17.462 1.00 19.07 147 LEU A N 1
ATOM 1183 C CA . LEU A 1 147 ? 20.935 13.122 18.310 1.00 19.72 147 LEU A CA 1
ATOM 1184 C C . LEU A 1 147 ? 21.824 14.173 17.672 1.00 19.30 147 LEU A C 1
ATOM 1185 O O . LEU A 1 147 ? 22.361 13.974 16.586 1.00 19.64 147 LEU A O 1
ATOM 1190 N N . ASN A 1 148 ? 21.952 15.300 18.364 1.00 18.40 148 ASN A N 1
ATOM 1191 C CA . ASN A 1 148 ? 22.762 16.426 17.920 1.00 18.26 148 ASN A CA 1
ATOM 1192 C C . ASN A 1 148 ? 24.012 16.436 18.789 1.00 18.49 148 ASN A C 1
ATOM 1193 O O . ASN A 1 148 ? 23.924 16.356 20.007 1.00 18.30 148 ASN A O 1
ATOM 1198 N N . LEU A 1 149 ? 25.175 16.542 18.160 1.00 19.69 149 LEU A N 1
ATOM 1199 C CA . LEU A 1 149 ? 26.439 16.514 18.890 1.00 19.35 149 LEU A CA 1
ATOM 1200 C C . LEU A 1 149 ? 26.896 17.799 19.562 1.00 18.81 149 LEU A C 1
ATOM 1201 O O . LEU A 1 149 ? 27.621 17.760 20.555 1.00 17.61 149 LEU A O 1
ATOM 1206 N N . TYR A 1 150 ? 26.483 18.937 19.020 1.00 17.08 150 TYR A N 1
ATOM 1207 C CA . TYR A 1 150 ? 26.945 20.211 19.540 1.00 16.01 150 TYR A CA 1
ATOM 1208 C C . TYR A 1 150 ? 25.876 21.273 19.596 1.00 17.37 150 TYR A C 1
ATOM 1209 O O . TYR A 1 150 ? 25.253 21.591 18.578 1.00 18.21 150 TYR A O 1
ATOM 1218 N N . HIS A 1 151 ? 25.674 21.830 20.786 1.00 16.50 151 HIS A N 1
ATOM 1219 C CA . HIS A 1 151 ? 24.687 22.875 20.954 1.00 15.41 151 HIS A CA 1
ATOM 1220 C C . HIS A 1 151 ? 25.237 24.050 21.756 1.00 15.76 151 HIS A C 1
ATOM 1221 O O . HIS A 1 151 ? 24.681 24.446 22.777 1.00 13.37 151 HIS A O 1
ATOM 1228 N N . TRP A 1 152 ? 26.368 24.563 21.273 1.00 16.79 152 TRP A N 1
ATOM 1229 C CA . TRP A 1 152 ? 27.042 25.749 21.790 1.00 15.65 152 TRP A CA 1
ATOM 1230 C C . TRP A 1 152 ? 28.158 25.682 22.826 1.00 16.87 152 TRP A C 1
ATOM 1231 O O . TRP A 1 152 ? 29.280 26.088 22.538 1.00 17.81 152 TRP A O 1
ATOM 1242 N N . PRO A 1 153 ? 27.881 25.198 24.043 1.00 17.31 153 PRO A N 1
ATOM 1243 C CA . PRO A 1 153 ? 28.977 25.151 25.016 1.00 17.20 153 PRO A CA 1
ATOM 1244 C C . PRO A 1 153 ? 30.216 24.389 24.545 1.00 16.97 153 PRO A C 1
ATOM 1245 O O . PRO A 1 153 ? 30.103 23.359 23.892 1.00 16.77 153 PRO A O 1
ATOM 1249 N N . LEU A 1 154 ? 31.393 24.918 24.877 1.00 16.85 154 LEU A N 1
ATOM 1250 C CA . LEU A 1 154 ? 32.667 24.291 24.536 1.00 17.13 154 LEU A CA 1
ATOM 1251 C C . LEU A 1 154 ? 33.416 24.002 25.834 1.00 17.76 154 LEU A C 1
ATOM 1252 O O . LEU A 1 154 ? 33.222 24.694 26.838 1.00 18.61 154 LEU A O 1
ATOM 1257 N N . PRO A 1 155 ? 34.261 22.958 25.840 1.00 17.46 155 PRO A N 1
ATOM 1258 C CA . PRO A 1 155 ? 35.023 22.629 27.049 1.00 17.27 155 PRO A CA 1
ATOM 1259 C C . PRO A 1 155 ? 35.985 23.780 27.355 1.00 17.97 155 PRO A C 1
ATOM 1260 O O . PRO A 1 155 ? 36.537 24.387 26.431 1.00 15.59 155 PRO A O 1
ATOM 1264 N N . LEU A 1 156 ? 36.175 24.084 28.637 1.00 18.11 156 LEU A N 1
ATOM 1265 C CA . LEU A 1 156 ? 37.090 25.155 29.034 1.00 20.24 156 LEU A CA 1
ATOM 1266 C C . LEU A 1 156 ? 38.522 24.907 28.563 1.00 20.60 156 LEU A C 1
ATOM 1267 O O . LEU A 1 156 ? 39.253 25.854 28.286 1.00 21.25 156 LEU A O 1
ATOM 1272 N N . TRP A 1 157 ? 38.935 23.645 28.472 1.00 19.99 157 TRP A N 1
ATOM 1273 C CA . TRP A 1 157 ? 40.285 23.377 28.017 1.00 20.12 157 TRP A CA 1
ATOM 1274 C C . TRP A 1 157 ? 40.439 23.792 26.557 1.00 21.70 157 TRP A C 1
ATOM 1275 O O . TRP A 1 157 ? 41.548 23.987 26.074 1.00 25.40 157 TRP A O 1
ATOM 1286 N N . LEU A 1 158 ? 39.322 23.959 25.860 1.00 22.95 158 LEU A N 1
ATOM 1287 C CA . LEU A 1 158 ? 39.359 24.377 24.460 1.00 20.62 158 LEU A CA 1
ATOM 1288 C C . LEU A 1 158 ? 39.027 25.877 24.361 1.00 20.84 158 LEU A C 1
ATOM 1289 O O . LEU A 1 158 ? 39.608 26.598 23.551 1.00 21.30 158 LEU A O 1
ATOM 1294 N N . HIS A 1 159 ? 38.101 26.355 25.186 1.00 20.14 159 HIS A N 1
ATOM 1295 C CA . HIS A 1 159 ? 37.735 27.767 25.127 1.00 19.57 159 HIS A CA 1
ATOM 1296 C C . HIS A 1 159 ? 37.588 28.457 26.478 1.00 19.08 159 HIS A C 1
ATOM 1297 O O . HIS A 1 159 ? 36.692 28.116 27.249 1.00 18.00 159 HIS A O 1
ATOM 1304 N N . ASN A 1 160 ? 38.457 29.433 26.742 1.00 18.19 160 ASN A N 1
ATOM 1305 C CA . ASN A 1 160 ? 38.398 30.221 27.970 1.00 20.58 160 ASN A CA 1
ATOM 1306 C C . ASN A 1 160 ? 37.905 31.580 27.479 1.00 20.14 160 ASN A C 1
ATOM 1307 O O . ASN A 1 160 ? 38.700 32.451 27.110 1.00 20.83 160 ASN A O 1
ATOM 1312 N N . PRO A 1 161 ? 36.584 31.790 27.494 1.00 20.19 161 PRO A N 1
ATOM 1313 C CA . PRO A 1 161 ? 35.965 33.035 27.031 1.00 19.14 161 PRO A CA 1
ATOM 1314 C C . PRO A 1 161 ? 36.436 34.305 27.714 1.00 17.99 161 PRO A C 1
ATOM 1315 O O . PRO A 1 161 ? 36.712 35.298 27.046 1.00 16.75 161 PRO A O 1
ATOM 1319 N N . ILE A 1 162 ? 36.521 34.274 29.038 1.00 19.95 162 ILE A N 1
ATOM 1320 C CA . ILE A 1 162 ? 36.945 35.446 29.791 1.00 21.60 162 ILE A CA 1
ATOM 1321 C C . ILE A 1 162 ? 38.356 35.860 29.408 1.00 20.96 162 ILE A C 1
ATOM 1322 O O . ILE A 1 162 ? 38.631 37.039 29.228 1.00 21.61 162 ILE A O 1
ATOM 1327 N N . MET A 1 163 ? 39.246 34.888 29.270 1.00 21.62 163 MET A N 1
ATOM 1328 C CA . MET A 1 163 ? 40.632 35.177 28.921 1.00 22.81 163 MET A CA 1
ATOM 1329 C C . MET A 1 163 ? 40.757 35.682 27.477 1.00 22.42 163 MET A C 1
ATOM 1330 O O . MET A 1 163 ? 41.633 36.496 27.173 1.00 22.19 163 MET A O 1
ATOM 1335 N N . VAL A 1 164 ? 39.876 35.210 26.595 1.00 20.21 164 VAL A N 1
ATOM 1336 C CA . VAL A 1 164 ? 39.885 35.647 25.203 1.00 20.00 164 VAL A CA 1
ATOM 1337 C C . VAL A 1 164 ? 39.489 37.111 25.107 1.00 22.05 164 VAL A C 1
ATOM 1338 O O . VAL A 1 164 ? 40.017 37.847 24.273 1.00 22.70 164 VAL A O 1
ATOM 1342 N N . ARG A 1 165 ? 38.557 37.537 25.958 1.00 23.12 165 ARG A N 1
ATOM 1343 C CA . ARG A 1 165 ? 38.094 38.921 25.926 1.00 24.91 165 ARG A CA 1
ATOM 1344 C C . ARG A 1 165 ? 39.143 39.886 26.488 1.00 24.41 165 ARG A C 1
ATOM 1345 O O . ARG A 1 165 ? 39.364 40.967 25.937 1.00 22.37 165 ARG A O 1
ATOM 1353 N N . ARG A 1 166 ? 39.782 39.490 27.584 1.00 24.14 166 ARG A N 1
ATOM 1354 C CA . ARG A 1 166 ? 40.787 40.330 28.233 1.00 26.37 166 ARG A CA 1
ATOM 1355 C C . ARG A 1 166 ? 42.131 40.405 27.535 1.00 26.00 166 ARG A C 1
ATOM 1356 O O . ARG A 1 166 ? 42.725 41.477 27.443 1.00 27.10 166 ARG A O 1
ATOM 1364 N N . MET A 1 167 ? 42.613 39.264 27.053 1.00 26.32 167 MET A N 1
ATOM 1365 C CA . MET A 1 167 ? 43.932 39.200 26.443 1.00 24.41 167 MET A CA 1
ATOM 1366 C C . MET A 1 167 ? 43.947 39.178 24.932 1.00 23.56 167 MET A C 1
ATOM 1367 O O . MET A 1 167 ? 44.921 39.585 24.311 1.00 23.90 167 MET A O 1
ATOM 1372 N N . GLY A 1 168 ? 42.870 38.698 24.333 1.00 22.72 168 GLY A N 1
ATOM 1373 C CA . GLY A 1 168 ? 42.832 38.604 22.886 1.00 22.59 168 GLY A CA 1
ATOM 1374 C C . GLY A 1 168 ? 42.891 37.129 22.536 1.00 23.32 168 GLY A C 1
ATOM 1375 O O . GLY A 1 168 ? 43.439 36.340 23.307 1.00 24.19 168 GLY A O 1
ATOM 1376 N N . PRO A 1 169 ? 42.361 36.722 21.377 1.00 22.88 169 PRO A N 1
ATOM 1377 C CA . PRO A 1 169 ? 42.347 35.327 20.936 1.00 22.54 169 PRO A CA 1
ATOM 1378 C C . PRO A 1 169 ? 43.719 34.655 20.895 1.00 22.96 169 PRO A C 1
ATOM 1379 O O . PRO A 1 169 ? 43.839 33.460 21.169 1.00 19.62 169 PRO A O 1
ATOM 1383 N N . ASP A 1 170 ? 44.749 35.426 20.558 1.00 23.65 170 ASP A N 1
ATOM 1384 C CA . ASP A 1 170 ? 46.095 34.880 20.458 1.00 25.95 170 ASP A CA 1
ATOM 1385 C C . ASP A 1 170 ? 46.770 34.583 21.782 1.00 26.19 170 ASP A C 1
ATOM 1386 O O . ASP A 1 170 ? 47.841 33.986 21.792 1.00 28.00 170 ASP A O 1
ATOM 1391 N N . ARG A 1 171 ? 46.162 34.991 22.894 1.00 25.10 171 ARG A N 1
ATOM 1392 C CA . ARG A 1 171 ? 46.760 34.740 24.203 1.00 25.01 171 ARG A CA 1
ATOM 1393 C C . ARG A 1 171 ? 45.840 33.941 25.115 1.00 23.98 171 ARG A C 1
ATOM 1394 O O . ARG A 1 171 ? 45.870 34.104 26.336 1.00 24.51 171 ARG A O 1
ATOM 1402 N N . ALA A 1 172 ? 45.033 33.067 24.522 1.00 22.43 172 ALA A N 1
ATOM 1403 C CA . ALA A 1 172 ? 44.106 32.255 25.300 1.00 22.39 172 ALA A CA 1
ATOM 1404 C C . ALA A 1 172 ? 43.536 31.100 24.491 1.00 22.15 172 ALA A C 1
ATOM 1405 O O . ALA A 1 172 ? 43.600 31.111 23.261 1.00 23.89 172 ALA A O 1
ATOM 1407 N N . PRO A 1 173 ? 43.012 30.062 25.173 1.00 21.76 173 PRO A N 1
ATOM 1408 C CA . PRO A 1 173 ? 42.413 28.917 24.470 1.00 20.22 173 PRO A CA 1
ATOM 1409 C C . PRO A 1 173 ? 41.208 29.575 23.780 1.00 20.88 173 PRO A C 1
ATOM 1410 O O . PRO A 1 173 ? 40.206 29.871 24.426 1.00 19.85 173 PRO A O 1
ATOM 1414 N N . SER A 1 174 ? 41.314 29.798 22.474 1.00 21.80 174 SER A N 1
ATOM 1415 C CA . SER A 1 174 ? 40.288 30.510 21.724 1.00 20.62 174 SER A CA 1
ATOM 1416 C C . SER A 1 174 ? 39.130 29.796 21.031 1.00 19.74 174 SER A C 1
ATOM 1417 O O . SER A 1 174 ? 38.618 30.290 20.025 1.00 18.07 174 SER A O 1
ATOM 1420 N N . GLY A 1 175 ? 38.700 28.659 21.569 1.00 20.91 175 GLY A N 1
ATOM 1421 C CA . GLY A 1 175 ? 37.576 27.945 20.986 1.00 19.61 175 GLY A CA 1
ATOM 1422 C C . GLY A 1 175 ? 37.643 27.688 19.490 1.00 20.64 175 GLY A C 1
ATOM 1423 O O . GLY A 1 175 ? 38.663 27.213 18.987 1.00 21.32 175 GLY A O 1
ATOM 1424 N N . TRP A 1 176 ? 36.560 27.996 18.777 1.00 18.76 176 TRP A N 1
ATOM 1425 C CA . TRP A 1 176 ? 36.522 27.777 17.333 1.00 20.78 176 TRP A CA 1
ATOM 1426 C C . TRP A 1 176 ? 37.551 28.587 16.556 1.00 21.07 176 TRP A C 1
ATOM 1427 O O . TRP A 1 176 ? 37.734 28.365 15.364 1.00 22.92 176 TRP A O 1
ATOM 1438 N N . LEU A 1 177 ? 38.227 29.517 17.221 1.00 21.35 177 LEU A N 1
ATOM 1439 C CA . LEU A 1 177 ? 39.256 30.302 16.555 1.00 20.38 177 LEU A CA 1
ATOM 1440 C C . LEU A 1 177 ? 40.535 29.468 16.481 1.00 21.98 177 LEU A C 1
ATOM 1441 O O . LEU A 1 177 ? 41.495 29.833 15.810 1.00 23.12 177 LEU A O 1
ATOM 1446 N N . ASN A 1 178 ? 40.538 28.344 17.186 1.00 23.48 178 ASN A N 1
ATOM 1447 C CA . ASN A 1 178 ? 41.676 27.432 17.189 1.00 23.75 178 ASN A CA 1
ATOM 1448 C C . ASN A 1 178 ? 41.317 26.299 16.227 1.00 25.30 178 ASN A C 1
ATOM 1449 O O . ASN A 1 178 ? 40.411 25.505 16.504 1.00 25.42 178 ASN A O 1
ATOM 1454 N N . GLU A 1 179 ? 42.012 26.219 15.099 1.00 27.13 179 GLU A N 1
ATOM 1455 C CA . GLU A 1 179 ? 41.718 25.169 14.122 1.00 27.57 179 GLU A CA 1
ATOM 1456 C C . GLU A 1 179 ? 41.785 23.761 14.696 1.00 27.00 179 GLU A C 1
ATOM 1457 O O . GLU A 1 179 ? 41.181 22.840 14.148 1.00 26.92 179 GLU A O 1
ATOM 1463 N N . GLU A 1 180 ? 42.515 23.580 15.791 1.00 25.18 180 GLU A N 1
ATOM 1464 C CA . GLU A 1 180 ? 42.605 22.256 16.384 1.00 25.41 180 GLU A CA 1
ATOM 1465 C C . GLU A 1 180 ? 41.242 21.809 16.901 1.00 25.95 180 GLU A C 1
ATOM 1466 O O . GLU A 1 180 ? 41.023 20.624 17.155 1.00 25.40 180 GLU A O 1
ATOM 1472 N N . SER A 1 181 ? 40.327 22.764 17.054 1.00 25.53 181 SER A N 1
ATOM 1473 C CA . SER A 1 181 ? 38.981 22.466 17.518 1.00 22.78 181 SER A CA 1
ATOM 1474 C C . SER A 1 181 ? 38.338 21.527 16.501 1.00 23.15 181 SER A C 1
ATOM 1475 O O . SER A 1 181 ? 37.469 20.713 16.835 1.00 22.74 181 SER A O 1
ATOM 1478 N N . VAL A 1 182 ? 38.769 21.652 15.250 1.00 22.50 182 VAL A N 1
ATOM 1479 C CA . VAL A 1 182 ? 38.251 20.815 14.179 1.00 21.62 182 VAL A CA 1
ATOM 1480 C C . VAL A 1 182 ? 38.628 19.373 14.461 1.00 23.09 182 VAL A C 1
ATOM 1481 O O . VAL A 1 182 ? 37.779 18.476 14.446 1.00 23.96 182 VAL A O 1
ATOM 1485 N N . VAL A 1 183 ? 39.910 19.158 14.731 1.00 23.48 183 VAL A N 1
ATOM 1486 C CA . VAL A 1 183 ? 40.420 17.827 15.019 1.00 24.08 183 VAL A CA 1
ATOM 1487 C C . VAL A 1 183 ? 39.776 17.253 16.273 1.00 23.87 183 VAL A C 1
ATOM 1488 O O . VAL A 1 183 ? 39.340 16.102 16.281 1.00 24.82 183 VAL A O 1
ATOM 1492 N N . GLU A 1 184 ? 39.704 18.055 17.329 1.00 23.80 184 GLU A N 1
ATOM 1493 C CA . GLU A 1 184 ? 39.107 17.592 18.570 1.00 24.19 184 GLU A CA 1
ATOM 1494 C C . GLU A 1 184 ? 37.625 17.285 18.414 1.00 24.55 184 GLU A C 1
ATOM 1495 O O . GLU A 1 184 ? 37.120 16.318 18.990 1.00 25.00 184 GLU A O 1
ATOM 1501 N N . PHE A 1 185 ? 36.925 18.103 17.636 1.00 23.55 185 PHE A N 1
ATOM 1502 C CA . PHE A 1 185 ? 35.504 17.881 17.435 1.00 23.95 185 PHE A CA 1
ATOM 1503 C C . PHE A 1 185 ? 35.308 16.576 16.659 1.00 24.85 185 PHE A C 1
ATOM 1504 O O . PHE A 1 185 ? 34.376 15.815 16.927 1.00 23.68 185 PHE A O 1
ATOM 1512 N N . ALA A 1 186 ? 36.201 16.319 15.705 1.00 25.42 186 ALA A N 1
ATOM 1513 C CA . ALA A 1 186 ? 36.143 15.101 14.899 1.00 25.87 186 ALA A CA 1
ATOM 1514 C C . ALA A 1 186 ? 36.339 13.854 15.768 1.00 25.13 186 ALA A C 1
ATOM 1515 O O . ALA A 1 186 ? 35.700 12.825 15.553 1.00 24.71 186 ALA A O 1
ATOM 1517 N N . LYS A 1 187 ? 37.242 13.946 16.737 1.00 25.08 187 LYS A N 1
ATOM 1518 C CA . LYS A 1 187 ? 37.509 12.837 17.645 1.00 24.28 187 LYS A CA 1
ATOM 1519 C C . LYS A 1 187 ? 36.289 12.639 18.532 1.00 23.43 187 LYS A C 1
ATOM 1520 O O . LYS A 1 187 ? 35.870 11.513 18.787 1.00 25.08 187 LYS A O 1
ATOM 1526 N N . TYR A 1 188 ? 35.711 13.745 18.985 1.00 22.08 188 TYR A N 1
ATOM 1527 C CA . TYR A 1 188 ? 34.519 13.708 19.824 1.00 21.61 188 TYR A CA 1
ATOM 1528 C C . TYR A 1 188 ? 33.343 13.094 19.066 1.00 19.93 188 TYR A C 1
ATOM 1529 O O . TYR A 1 188 ? 32.552 12.342 19.630 1.00 19.48 188 TYR A O 1
ATOM 1538 N N . ALA A 1 189 ? 33.238 13.409 17.781 1.00 18.59 189 ALA A N 1
ATOM 1539 C CA . ALA A 1 189 ? 32.154 12.889 16.957 1.00 19.22 189 ALA A CA 1
ATOM 1540 C C . ALA A 1 189 ? 32.252 11.377 16.775 1.00 20.12 189 ALA A C 1
ATOM 1541 O O . ALA A 1 189 ? 31.263 10.663 16.946 1.00 19.00 189 ALA A O 1
ATOM 1543 N N . ALA A 1 190 ? 33.445 10.898 16.428 1.00 20.86 190 ALA A N 1
ATOM 1544 C CA . ALA A 1 190 ? 33.671 9.471 16.226 1.00 21.55 190 ALA A CA 1
ATOM 1545 C C . ALA A 1 190 ? 33.339 8.703 17.507 1.00 22.65 190 ALA A C 1
ATOM 1546 O O . ALA A 1 190 ? 32.644 7.682 17.471 1.00 21.28 190 ALA A O 1
ATOM 1548 N N . TYR A 1 191 ? 33.827 9.209 18.639 1.00 22.27 191 TYR A N 1
ATOM 1549 C CA . TYR A 1 191 ? 33.585 8.561 19.918 1.00 24.57 191 TYR A CA 1
ATOM 1550 C C . TYR A 1 191 ? 32.092 8.427 20.228 1.00 25.12 191 TYR A C 1
ATOM 1551 O O . TYR A 1 191 ? 31.636 7.364 20.650 1.00 26.71 191 TYR A O 1
ATOM 1560 N N . ILE A 1 192 ? 31.331 9.499 20.025 1.00 24.14 192 ILE A N 1
ATOM 1561 C CA . ILE A 1 192 ? 29.896 9.457 20.295 1.00 22.85 192 ILE A CA 1
ATOM 1562 C C . ILE A 1 192 ? 29.215 8.514 19.309 1.00 23.09 192 ILE A C 1
ATOM 1563 O O . ILE A 1 192 ? 28.337 7.735 19.677 1.00 21.65 192 ILE A O 1
ATOM 1568 N N . ALA A 1 193 ? 29.628 8.583 18.051 1.00 23.97 193 ALA A N 1
ATOM 1569 C CA . ALA A 1 193 ? 29.053 7.720 17.032 1.00 25.62 193 ALA A CA 1
ATOM 1570 C C . ALA A 1 193 ? 29.276 6.265 17.438 1.00 27.51 193 ALA A C 1
ATOM 1571 O O . ALA A 1 193 ? 28.357 5.447 17.395 1.00 26.19 193 ALA A O 1
ATOM 1573 N N . TRP A 1 194 ? 30.499 5.948 17.849 1.00 30.48 194 TRP A N 1
ATOM 1574 C CA . TRP A 1 194 ? 30.816 4.586 18.250 1.00 32.96 194 TRP A CA 1
ATOM 1575 C C . TRP A 1 194 ? 30.125 4.162 19.551 1.00 32.28 194 TRP A C 1
ATOM 1576 O O . TRP A 1 194 ? 29.639 3.041 19.663 1.00 31.91 194 TRP A O 1
ATOM 1587 N N . LYS A 1 195 ? 30.064 5.070 20.517 1.00 31.34 195 LYS A N 1
ATOM 1588 C CA . LYS A 1 195 ? 29.449 4.788 21.810 1.00 32.16 195 LYS A CA 1
ATOM 1589 C C . LYS A 1 195 ? 27.917 4.792 21.868 1.00 31.73 195 LYS A C 1
ATOM 1590 O O . LYS A 1 195 ? 27.317 3.940 22.525 1.00 31.50 195 LYS A O 1
ATOM 1596 N N . MET A 1 196 ? 27.282 5.744 21.191 1.00 31.35 196 MET A N 1
ATOM 1597 C CA . MET A 1 196 ? 25.824 5.862 21.240 1.00 30.75 196 MET A CA 1
ATOM 1598 C C . MET A 1 196 ? 25.133 5.658 19.896 1.00 29.85 196 MET A C 1
ATOM 1599 O O . MET A 1 196 ? 23.947 5.960 19.748 1.00 30.07 196 MET A O 1
ATOM 1604 N N . GLY A 1 197 ? 25.872 5.142 18.925 1.00 28.99 197 GLY A N 1
ATOM 1605 C CA . GLY A 1 197 ? 25.325 4.952 17.593 1.00 30.52 197 GLY A CA 1
ATOM 1606 C C . GLY A 1 197 ? 24.010 4.217 17.415 1.00 30.69 197 GLY A C 1
ATOM 1607 O O . GLY A 1 197 ? 23.310 4.453 16.436 1.00 32.06 197 GLY A O 1
ATOM 1608 N N . GLU A 1 198 ? 23.666 3.333 18.342 1.00 32.91 198 GLU A N 1
ATOM 1609 C CA . GLU A 1 198 ? 22.432 2.561 18.217 1.00 35.17 198 GLU A CA 1
ATOM 1610 C C . GLU A 1 198 ? 21.173 3.330 18.584 1.00 34.15 198 GLU A C 1
ATOM 1611 O O . GLU A 1 198 ? 20.080 2.978 18.139 1.00 34.47 198 GLU A O 1
ATOM 1617 N N . LEU A 1 199 ? 21.328 4.380 19.384 1.00 30.68 199 LEU A N 1
ATOM 1618 C CA . LEU A 1 199 ? 20.183 5.153 19.843 1.00 28.86 199 LEU A CA 1
ATOM 1619 C C . LEU A 1 199 ? 19.373 5.970 18.834 1.00 27.70 199 LEU A C 1
ATOM 1620 O O . LEU A 1 199 ? 18.174 5.750 18.688 1.00 27.42 199 LEU A O 1
ATOM 1625 N N . PRO A 1 200 ? 20.011 6.920 18.127 1.00 26.04 200 PRO A N 1
ATOM 1626 C CA . PRO A 1 200 ? 19.325 7.772 17.148 1.00 25.04 200 PRO A CA 1
ATOM 1627 C C . PRO A 1 200 ? 18.939 7.190 15.800 1.00 23.98 200 PRO A C 1
ATOM 1628 O O . PRO A 1 200 ? 19.509 6.201 15.340 1.00 24.38 200 PRO A O 1
ATOM 1632 N N . VAL A 1 201 ? 17.959 7.823 15.165 1.00 23.39 201 VAL A N 1
ATOM 1633 C CA . VAL A 1 201 ? 17.559 7.412 13.830 1.00 23.49 201 VAL A CA 1
ATOM 1634 C C . VAL A 1 201 ? 18.326 8.297 12.854 1.00 22.91 201 VAL A C 1
ATOM 1635 O O . VAL A 1 201 ? 18.503 7.936 11.701 1.00 23.73 201 VAL A O 1
ATOM 1639 N N . MET A 1 202 ? 18.786 9.454 13.336 1.00 22.68 202 MET A N 1
ATOM 1640 C CA . MET A 1 202 ? 19.538 10.406 12.512 1.00 23.71 202 MET A CA 1
ATOM 1641 C C . MET A 1 202 ? 20.491 11.189 13.389 1.00 21.75 202 MET A C 1
ATOM 1642 O O . MET A 1 202 ? 20.267 11.319 14.589 1.00 21.76 202 MET A O 1
ATOM 1647 N N . TRP A 1 203 ? 21.529 11.743 12.772 1.00 20.58 203 TRP A N 1
ATOM 1648 C CA . TRP A 1 203 ? 22.504 12.542 13.490 1.00 19.40 203 TRP A CA 1
ATOM 1649 C C 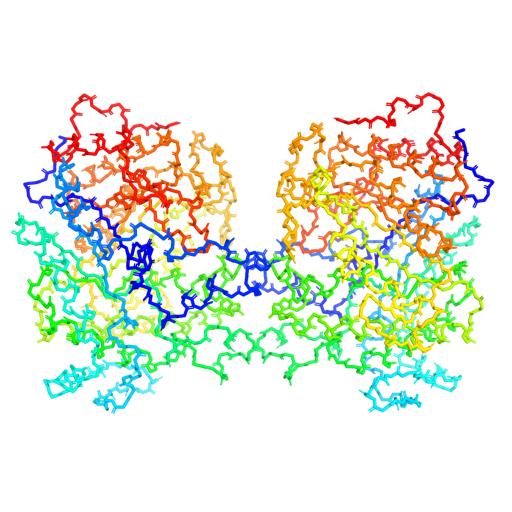. TRP A 1 203 ? 22.499 13.983 12.997 1.00 19.98 203 TRP A C 1
ATOM 1650 O O . TRP A 1 203 ? 22.067 14.285 11.886 1.00 20.05 203 TRP A O 1
ATOM 1661 N N . SER A 1 204 ? 22.990 14.863 13.853 1.00 19.49 204 SER A N 1
ATOM 1662 C CA . SER A 1 204 ? 23.148 16.273 13.539 1.00 21.13 204 SER A CA 1
ATOM 1663 C C . SER A 1 204 ? 24.488 16.620 14.163 1.00 19.60 204 SER A C 1
ATOM 1664 O O . SER A 1 204 ? 24.713 16.350 15.344 1.00 18.40 204 SER A O 1
ATOM 1667 N N . THR A 1 205 ? 25.385 17.200 13.379 1.00 18.04 205 THR A N 1
ATOM 1668 C CA . THR A 1 205 ? 26.690 17.539 13.911 1.00 17.86 205 THR A CA 1
ATOM 1669 C C . THR A 1 205 ? 26.612 18.731 14.857 1.00 19.68 205 THR A C 1
ATOM 1670 O O . THR A 1 205 ? 27.237 18.734 15.919 1.00 18.99 205 THR A O 1
ATOM 1674 N N . MET A 1 206 ? 25.834 19.739 14.477 1.00 19.66 206 MET A N 1
ATOM 1675 C CA . MET A 1 206 ? 25.721 20.941 15.292 1.00 19.31 206 MET A CA 1
ATOM 1676 C C . MET A 1 206 ? 24.399 21.696 15.154 1.00 18.92 206 MET A C 1
ATOM 1677 O O . MET A 1 206 ? 23.652 21.507 14.196 1.00 16.63 206 MET A O 1
ATOM 1682 N N . ASN A 1 207 ? 24.120 22.539 16.147 1.00 17.67 207 ASN A N 1
ATOM 1683 C CA . ASN A 1 207 ? 22.902 23.332 16.201 1.00 16.91 207 ASN A CA 1
ATOM 1684 C C . ASN A 1 207 ? 23.201 24.815 15.987 1.00 17.77 207 ASN A C 1
ATOM 1685 O O . ASN A 1 207 ? 23.967 25.425 16.741 1.00 16.73 207 ASN A O 1
ATOM 1690 N N . GLU A 1 208 ? 22.575 25.388 14.966 1.00 18.21 208 GLU A N 1
ATOM 1691 C CA . GLU A 1 208 ? 22.732 26.800 14.626 1.00 16.54 208 GLU A CA 1
ATOM 1692 C C . GLU A 1 208 ? 24.156 27.295 14.799 1.00 16.81 208 GLU A C 1
ATOM 1693 O O . GLU A 1 208 ? 24.416 28.175 15.609 1.00 16.22 208 GLU A O 1
ATOM 1699 N N . PRO A 1 209 ? 25.103 26.738 14.040 1.00 17.25 209 PRO A N 1
ATOM 1700 C CA . PRO A 1 209 ? 26.489 27.184 14.173 1.00 17.34 209 PRO A CA 1
ATOM 1701 C C . PRO A 1 209 ? 26.656 28.678 13.888 1.00 18.16 209 PRO A C 1
ATOM 1702 O O . PRO A 1 209 ? 27.479 29.350 14.510 1.00 19.42 209 PRO A O 1
ATOM 1706 N N . ASN A 1 210 ? 25.864 29.197 12.955 1.00 18.00 210 ASN A N 1
ATOM 1707 C CA . ASN A 1 210 ? 25.943 30.603 12.604 1.00 16.60 210 ASN A CA 1
ATOM 1708 C C . ASN A 1 210 ? 25.685 31.520 13.798 1.00 17.61 210 ASN A C 1
ATOM 1709 O O . ASN A 1 210 ? 26.337 32.559 13.938 1.00 20.00 210 ASN A O 1
ATOM 1714 N N . VAL A 1 211 ? 24.754 31.142 14.670 1.00 16.99 211 VAL A N 1
ATOM 1715 C CA . VAL A 1 211 ? 24.465 31.956 15.848 1.00 16.40 211 VAL A CA 1
ATOM 1716 C C . VAL A 1 211 ? 25.680 32.024 16.778 1.00 16.25 211 VAL A C 1
ATOM 1717 O O . VAL A 1 211 ? 25.961 33.056 17.376 1.00 17.00 211 VAL A O 1
ATOM 1721 N N . VAL A 1 212 ? 26.408 30.922 16.885 1.00 16.47 212 VAL A N 1
ATOM 1722 C CA . VAL A 1 212 ? 27.595 30.872 17.719 1.00 16.55 212 VAL A CA 1
ATOM 1723 C C . VAL A 1 212 ? 28.608 31.943 17.302 1.00 17.91 212 VAL A C 1
ATOM 1724 O O . VAL A 1 212 ? 29.012 32.764 18.126 1.00 19.39 212 VAL A O 1
ATOM 1728 N N . TYR A 1 213 ? 29.007 31.964 16.030 1.00 17.74 213 TYR A N 1
ATOM 1729 C CA . TYR A 1 213 ? 29.996 32.955 15.606 1.00 19.96 213 TYR A CA 1
ATOM 1730 C C . TYR A 1 213 ? 29.474 34.381 15.373 1.00 19.75 213 TYR A C 1
ATOM 1731 O O . TYR A 1 213 ? 30.207 35.352 15.553 1.00 19.28 213 TYR A O 1
ATOM 1740 N N . GLU A 1 214 ? 28.212 34.519 14.994 1.00 20.43 214 GLU A N 1
ATOM 1741 C CA . GLU A 1 214 ? 27.661 35.853 14.797 1.00 21.85 214 GLU A CA 1
ATOM 1742 C C . GLU A 1 214 ? 27.485 36.558 16.150 1.00 21.75 214 GLU A C 1
ATOM 1743 O O . GLU A 1 214 ? 27.846 37.729 16.306 1.00 21.15 214 GLU A O 1
ATOM 1749 N N . GLN A 1 215 ? 26.929 35.838 17.123 1.00 20.41 215 GLN A N 1
ATOM 1750 C CA . GLN A 1 215 ? 26.712 36.391 18.455 1.00 18.78 215 GLN A CA 1
ATOM 1751 C C . GLN A 1 215 ? 28.009 36.565 19.226 1.00 18.71 215 GLN A C 1
ATOM 1752 O O . GLN A 1 215 ? 28.215 37.591 19.871 1.00 19.33 215 GLN A O 1
ATOM 1758 N N . GLY A 1 216 ? 28.889 35.569 19.152 1.00 19.15 216 GLY A N 1
ATOM 1759 C CA . GLY A 1 216 ? 30.142 35.638 19.881 1.00 18.69 216 GLY A CA 1
ATOM 1760 C C . GLY A 1 216 ? 31.182 36.636 19.403 1.00 19.05 216 GLY A C 1
ATOM 1761 O O . GLY A 1 216 ? 31.971 37.129 20.212 1.00 20.38 216 GLY A O 1
ATOM 1762 N N . TYR A 1 217 ? 31.179 36.962 18.111 1.00 19.26 217 TYR A N 1
ATOM 1763 C CA . TYR A 1 217 ? 32.183 37.875 17.556 1.00 18.74 217 TYR A CA 1
ATOM 1764 C C . TYR A 1 217 ? 31.640 39.087 16.793 1.00 18.77 217 TYR A C 1
ATOM 1765 O O . TYR A 1 217 ? 32.418 39.877 16.270 1.00 16.78 217 TYR A O 1
ATOM 1774 N N . MET A 1 218 ? 30.321 39.230 16.706 1.00 20.83 218 MET A N 1
ATOM 1775 C CA . MET A 1 218 ? 29.740 40.370 15.999 1.00 23.13 218 MET A CA 1
ATOM 1776 C C . MET A 1 218 ? 28.707 41.126 16.825 1.00 22.52 218 MET A C 1
ATOM 1777 O O . MET A 1 218 ? 28.882 42.300 17.140 1.00 22.25 218 MET A O 1
ATOM 1782 N N . PHE A 1 219 ? 27.627 40.444 17.174 1.00 21.04 219 PHE A N 1
ATOM 1783 C CA . PHE A 1 219 ? 26.557 41.055 17.947 1.00 20.79 219 PHE A CA 1
ATOM 1784 C C . PHE A 1 219 ? 26.822 40.852 19.432 1.00 19.72 219 PHE A C 1
ATOM 1785 O O . PHE A 1 219 ? 25.991 40.311 20.163 1.00 19.61 219 PHE A O 1
ATOM 1793 N N . VAL A 1 220 ? 27.990 41.326 19.861 1.00 17.87 220 VAL A N 1
ATOM 1794 C CA . VAL A 1 220 ? 28.457 41.185 21.232 1.00 18.67 220 VAL A CA 1
ATOM 1795 C C . VAL A 1 220 ? 27.535 41.689 22.350 1.00 20.57 220 VAL A C 1
ATOM 1796 O O . VAL A 1 220 ? 27.670 41.259 23.498 1.00 22.41 220 VAL A O 1
ATOM 1800 N N . LYS A 1 221 ? 26.603 42.585 22.038 1.00 19.66 221 LYS A N 1
ATOM 1801 C CA . LYS A 1 221 ? 25.690 43.066 23.066 1.00 20.38 221 LYS A CA 1
ATOM 1802 C C . LYS A 1 221 ? 24.692 41.974 23.432 1.00 19.72 221 LYS A C 1
ATOM 1803 O O . LYS A 1 221 ? 23.906 42.135 24.362 1.00 20.70 221 LYS A O 1
ATOM 1809 N N . GLY A 1 222 ? 24.736 40.863 22.705 1.00 18.70 222 GLY A N 1
ATOM 1810 C CA . GLY A 1 222 ? 23.828 39.763 22.978 1.00 17.19 222 GLY A CA 1
ATOM 1811 C C . GLY A 1 222 ? 24.252 38.880 24.141 1.00 18.84 222 GLY A C 1
ATOM 1812 O O . GLY A 1 222 ? 23.526 37.976 24.545 1.00 19.77 222 GLY A O 1
ATOM 1813 N N . GLY A 1 223 ? 25.440 39.116 24.676 1.00 18.76 223 GLY A N 1
ATOM 1814 C CA . GLY A 1 223 ? 25.884 38.321 25.804 1.00 19.75 223 GLY A CA 1
ATOM 1815 C C . GLY A 1 223 ? 26.385 36.911 25.549 1.00 19.67 223 GLY A C 1
ATOM 1816 O O . GLY A 1 223 ? 26.362 36.093 26.457 1.00 21.35 223 GLY A O 1
ATOM 1817 N N . PHE A 1 224 ? 26.827 36.613 24.334 1.00 18.75 224 PHE A N 1
ATOM 1818 C CA . PHE A 1 224 ? 27.373 35.293 24.016 1.00 17.65 224 PHE A CA 1
ATOM 1819 C C . PHE A 1 224 ? 28.894 35.322 24.158 1.00 18.99 224 PHE A C 1
ATOM 1820 O O . PHE A 1 224 ? 29.542 36.332 23.849 1.00 18.19 224 PHE A O 1
ATOM 1828 N N . PRO A 1 225 ? 29.486 34.216 24.637 1.00 18.36 225 PRO A N 1
ATOM 1829 C CA . PRO A 1 225 ? 30.937 34.141 24.799 1.00 17.84 225 PRO A CA 1
ATOM 1830 C C . PRO A 1 225 ? 31.579 34.056 23.415 1.00 17.81 225 PRO A C 1
ATOM 1831 O O . PRO A 1 225 ? 30.991 33.497 22.495 1.00 16.31 225 PRO A O 1
ATOM 1835 N N . PRO A 1 226 ? 32.790 34.609 23.250 1.00 17.72 226 PRO A N 1
ATOM 1836 C CA . PRO A 1 226 ? 33.619 35.314 24.229 1.00 16.83 226 PRO A CA 1
ATOM 1837 C C . PRO A 1 226 ? 33.336 36.813 24.177 1.00 17.72 226 PRO A C 1
ATOM 1838 O O . PRO A 1 226 ? 34.012 37.614 24.825 1.00 17.81 226 PRO A O 1
ATOM 1842 N N . GLY A 1 227 ? 32.340 37.191 23.385 1.00 18.36 227 GLY A N 1
ATOM 1843 C CA . GLY A 1 227 ? 31.992 38.596 23.260 1.00 19.45 227 GLY A CA 1
ATOM 1844 C C . GLY A 1 227 ? 33.172 39.409 22.767 1.00 20.02 227 GLY A C 1
ATOM 1845 O O . GLY A 1 227 ? 33.430 40.500 23.251 1.00 17.82 227 GLY A O 1
ATOM 1846 N N . TYR A 1 228 ? 33.886 38.866 21.788 1.00 21.06 228 TYR A N 1
ATOM 1847 C CA . TYR A 1 228 ? 35.053 39.527 21.237 1.00 19.66 228 TYR A CA 1
ATOM 1848 C C . TYR A 1 228 ? 34.738 40.048 19.834 1.00 21.51 228 TYR A C 1
ATOM 1849 O O . TYR A 1 228 ? 34.830 39.320 18.842 1.00 23.02 228 TYR A O 1
ATOM 1858 N N . LEU A 1 229 ? 34.360 41.323 19.764 1.00 19.36 229 LEU A N 1
ATOM 1859 C CA . LEU A 1 229 ? 34.000 41.954 18.504 1.00 19.86 229 LEU A CA 1
ATOM 1860 C C . LEU A 1 229 ? 35.129 41.963 17.472 1.00 21.32 229 LEU A C 1
ATOM 1861 O O . LEU A 1 229 ? 36.149 42.626 17.651 1.00 20.80 229 LEU A O 1
ATOM 1866 N N . SER A 1 230 ? 34.923 41.229 16.382 1.00 21.78 230 SER A N 1
ATOM 1867 C CA . SER A 1 230 ? 35.899 41.128 15.301 1.00 22.43 230 SER A CA 1
ATOM 1868 C C . SER A 1 230 ? 35.313 40.341 14.137 1.00 22.84 230 SER A C 1
ATOM 1869 O O . SER A 1 230 ? 35.066 39.142 14.254 1.00 23.42 230 SER A O 1
ATOM 1872 N N . LEU A 1 231 ? 35.089 41.015 13.015 1.00 23.59 231 LEU A N 1
ATOM 1873 C CA . LEU A 1 231 ? 34.539 40.357 11.839 1.00 24.54 231 LEU A CA 1
ATOM 1874 C C . LEU A 1 231 ? 35.543 39.291 11.392 1.00 24.45 231 LEU A C 1
ATOM 1875 O O . LEU A 1 231 ? 35.169 38.210 10.945 1.00 24.65 231 LEU A O 1
ATOM 1880 N N . GLU A 1 232 ? 36.824 39.600 11.540 1.00 25.42 232 GLU A N 1
ATOM 1881 C CA . GLU A 1 232 ? 37.885 38.670 11.179 1.00 27.01 232 GLU A CA 1
ATOM 1882 C C . GLU A 1 232 ? 37.746 37.382 12.009 1.00 25.74 232 GLU A C 1
ATOM 1883 O O . GLU A 1 232 ? 37.871 36.272 11.482 1.00 23.14 232 GLU A O 1
ATOM 1889 N N . ALA A 1 233 ? 37.468 37.536 13.303 1.00 22.98 233 ALA A N 1
ATOM 1890 C CA . ALA A 1 233 ? 37.316 36.387 14.188 1.00 22.09 233 ALA A CA 1
ATOM 1891 C C . ALA A 1 233 ? 36.067 35.592 13.810 1.00 21.22 233 ALA A C 1
ATOM 1892 O O . ALA A 1 233 ? 36.068 34.363 13.826 1.00 19.96 233 ALA A O 1
ATOM 1894 N N . ALA A 1 234 ? 35.004 36.304 13.460 1.00 19.18 234 ALA A N 1
ATOM 1895 C CA . ALA A 1 234 ? 33.764 35.667 13.063 1.00 18.59 234 ALA A CA 1
ATOM 1896 C C . ALA A 1 234 ? 33.976 34.758 11.858 1.00 19.43 234 ALA A C 1
ATOM 1897 O O . ALA A 1 234 ? 33.531 33.610 11.861 1.00 20.43 234 ALA A O 1
ATOM 1899 N N . ASP A 1 235 ? 34.647 35.263 10.827 1.00 21.39 235 ASP A N 1
ATOM 1900 C CA . ASP A 1 235 ? 34.883 34.449 9.638 1.00 24.30 235 ASP A CA 1
ATOM 1901 C C . ASP A 1 235 ? 35.746 33.226 9.924 1.00 23.66 235 ASP A C 1
ATOM 1902 O O . ASP A 1 235 ? 35.504 32.141 9.389 1.00 24.25 235 ASP A O 1
ATOM 1907 N N . LYS A 1 236 ? 36.744 33.405 10.780 1.00 23.65 236 LYS A N 1
ATOM 1908 C CA . LYS A 1 236 ? 37.646 32.328 11.147 1.00 22.33 236 LYS A CA 1
ATOM 1909 C C . LYS A 1 236 ? 36.838 31.235 11.854 1.00 23.65 236 LYS A C 1
ATOM 1910 O O . LYS A 1 236 ? 36.908 30.057 11.488 1.00 24.41 236 LYS A O 1
ATOM 1916 N N . ALA A 1 237 ? 36.053 31.630 12.852 1.00 22.41 237 ALA A N 1
ATOM 1917 C CA . ALA A 1 237 ? 35.226 30.684 13.596 1.00 22.51 237 ALA A CA 1
ATOM 1918 C C . ALA A 1 237 ? 34.270 29.950 12.650 1.00 22.41 237 ALA A C 1
ATOM 1919 O O . ALA A 1 237 ? 34.087 28.734 12.739 1.00 20.67 237 ALA A O 1
ATOM 1921 N N . ARG A 1 238 ? 33.657 30.700 11.746 1.00 23.23 238 ARG A N 1
ATOM 1922 C CA . ARG A 1 238 ? 32.732 30.120 10.789 1.00 24.87 238 ARG A CA 1
ATOM 1923 C C . ARG A 1 238 ? 33.481 29.083 9.948 1.00 25.62 238 ARG A C 1
ATOM 1924 O O . ARG A 1 238 ? 32.998 27.970 9.742 1.00 25.40 238 ARG A O 1
ATOM 1932 N N . ARG A 1 239 ? 34.671 29.451 9.480 1.00 25.85 239 ARG A N 1
ATOM 1933 C CA . ARG A 1 239 ? 35.474 28.546 8.662 1.00 25.63 239 ARG A CA 1
ATOM 1934 C C . ARG A 1 239 ? 35.775 27.236 9.371 1.00 24.73 239 ARG A C 1
ATOM 1935 O O . ARG A 1 239 ? 35.595 26.155 8.801 1.00 23.34 239 ARG A O 1
ATOM 1943 N N . ASN A 1 240 ? 36.231 27.321 10.618 1.00 23.24 240 ASN A N 1
ATOM 1944 C CA . ASN A 1 240 ? 36.548 26.106 11.343 1.00 22.28 240 ASN A CA 1
ATOM 1945 C C . ASN A 1 240 ? 35.305 25.310 11.707 1.00 21.40 240 ASN A C 1
ATOM 1946 O O . ASN A 1 240 ? 35.367 24.092 11.854 1.00 20.62 240 ASN A O 1
ATOM 1951 N N . MET A 1 241 ? 34.170 25.984 11.845 1.00 19.85 241 MET A N 1
ATOM 1952 C CA . MET A 1 241 ? 32.957 25.257 12.183 1.00 19.53 241 MET A CA 1
ATOM 1953 C C . MET A 1 241 ? 32.462 24.480 10.985 1.00 19.96 241 MET A C 1
ATOM 1954 O O . MET A 1 241 ? 31.909 23.389 11.127 1.00 19.29 241 MET A O 1
ATOM 1959 N N . ILE A 1 242 ? 32.677 25.041 9.802 1.00 19.99 242 ILE A N 1
ATOM 1960 C CA . ILE A 1 242 ? 32.282 24.378 8.579 1.00 20.39 242 ILE A CA 1
ATOM 1961 C C . ILE A 1 242 ? 33.142 23.124 8.430 1.00 21.05 242 ILE A C 1
ATOM 1962 O O . ILE A 1 242 ? 32.638 22.058 8.073 1.00 21.50 242 ILE A O 1
ATOM 1967 N N . GLN A 1 243 ? 34.430 23.253 8.733 1.00 21.17 243 GLN A N 1
ATOM 1968 C CA . GLN A 1 243 ? 35.352 22.126 8.645 1.00 22.07 243 GLN A CA 1
ATOM 1969 C C . GLN A 1 243 ? 35.000 21.088 9.698 1.00 22.52 243 GLN A C 1
ATOM 1970 O O . GLN A 1 243 ? 34.942 19.885 9.409 1.00 22.48 243 GLN A O 1
ATOM 1976 N N . ALA A 1 244 ? 34.754 21.559 10.919 1.00 21.41 244 ALA A N 1
ATOM 1977 C CA . ALA A 1 244 ? 34.399 20.675 12.016 1.00 21.62 244 ALA A CA 1
ATOM 1978 C C . ALA A 1 244 ? 33.198 19.817 11.624 1.00 20.64 244 ALA A C 1
ATOM 1979 O O . ALA A 1 244 ? 33.165 18.623 11.909 1.00 21.33 244 ALA A O 1
ATOM 1981 N N . HIS A 1 245 ? 32.216 20.424 10.964 1.00 19.36 245 HIS A N 1
ATOM 1982 C CA . HIS A 1 245 ? 31.042 19.680 10.520 1.00 19.51 245 HIS A CA 1
ATOM 1983 C C . HIS A 1 245 ? 31.416 18.582 9.516 1.00 20.90 245 HIS A C 1
ATOM 1984 O O . HIS A 1 245 ? 31.034 17.426 9.677 1.00 20.57 245 HIS A O 1
ATOM 1991 N N . ALA A 1 246 ? 32.148 18.964 8.470 1.00 22.36 246 ALA A N 1
ATOM 1992 C CA . ALA A 1 246 ? 32.554 18.025 7.429 1.00 23.59 246 ALA A CA 1
ATOM 1993 C C . ALA A 1 246 ? 33.334 16.856 8.016 1.00 23.60 246 ALA A C 1
ATOM 1994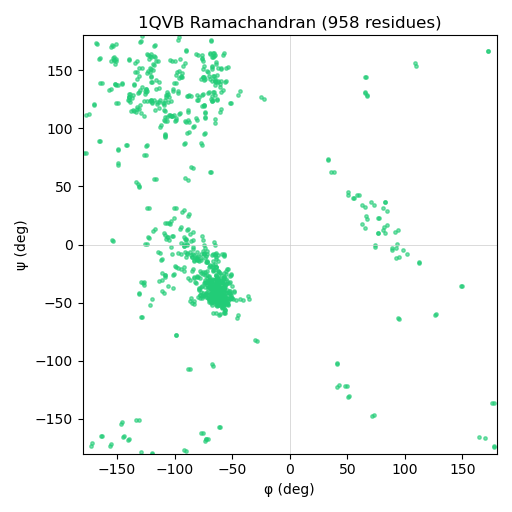 O O . ALA A 1 246 ? 33.095 15.698 7.672 1.00 22.49 246 ALA A O 1
ATOM 1996 N N . ARG A 1 247 ? 34.266 17.167 8.904 1.00 25.27 247 ARG A N 1
ATOM 1997 C CA . ARG A 1 247 ? 35.081 16.141 9.537 1.00 25.67 247 ARG A CA 1
ATOM 1998 C C . ARG A 1 247 ? 34.241 15.284 10.476 1.00 24.96 247 ARG A C 1
ATOM 1999 O O . ARG A 1 247 ? 34.437 14.078 10.559 1.00 26.52 247 ARG A O 1
ATOM 2007 N N . ALA A 1 248 ? 33.308 15.906 11.187 1.00 23.33 248 ALA A N 1
ATOM 2008 C CA . ALA A 1 248 ? 32.448 15.158 12.091 1.00 23.51 248 ALA A CA 1
ATOM 2009 C C . ALA A 1 248 ? 31.593 14.194 11.266 1.00 22.99 248 ALA A C 1
ATOM 2010 O O . ALA A 1 248 ? 31.356 13.048 11.652 1.00 22.79 248 ALA A O 1
ATOM 2012 N N . TYR A 1 249 ? 31.131 14.677 10.121 1.00 23.97 249 TYR A N 1
ATOM 2013 C CA . TYR A 1 249 ? 30.314 13.877 9.233 1.00 24.35 249 TYR A CA 1
ATOM 2014 C C . TYR A 1 249 ? 31.080 12.619 8.826 1.00 24.85 249 TYR A C 1
ATOM 2015 O O . TYR A 1 249 ? 30.573 11.509 8.968 1.00 23.58 249 TYR A O 1
ATOM 2024 N N . ASP A 1 250 ? 32.309 12.791 8.347 1.00 26.07 250 ASP A N 1
ATOM 2025 C CA . ASP A 1 250 ? 33.113 11.649 7.928 1.00 26.95 250 ASP A CA 1
ATOM 2026 C C . ASP A 1 250 ? 33.273 10.624 9.042 1.00 28.12 250 ASP A C 1
ATOM 2027 O O . ASP A 1 250 ? 33.108 9.424 8.822 1.00 28.87 250 ASP A O 1
ATOM 2032 N N . ASN A 1 251 ? 33.596 11.102 10.237 1.00 27.66 251 ASN A N 1
ATOM 2033 C CA . ASN A 1 251 ? 33.806 10.229 11.378 1.00 27.98 251 ASN A CA 1
ATOM 2034 C C . ASN A 1 251 ? 32.576 9.564 11.983 1.00 29.60 251 ASN A C 1
ATOM 2035 O O . ASN A 1 251 ? 32.695 8.538 12.657 1.00 29.60 251 ASN A O 1
ATOM 2040 N N . ILE A 1 252 ? 31.400 10.141 11.762 1.00 30.21 252 ILE A N 1
ATOM 2041 C CA . ILE A 1 252 ? 30.186 9.532 12.282 1.00 29.18 252 ILE A CA 1
ATOM 2042 C C . ILE A 1 252 ? 29.859 8.384 11.342 1.00 28.26 252 ILE A C 1
ATOM 2043 O O . ILE A 1 252 ? 29.513 7.286 11.777 1.00 26.40 252 ILE A O 1
ATOM 2048 N N . LYS A 1 253 ? 29.977 8.657 10.047 1.00 30.02 253 LYS A N 1
ATOM 2049 C CA . LYS A 1 253 ? 29.696 7.676 9.003 1.00 31.80 253 LYS A CA 1
ATOM 2050 C C . LYS A 1 253 ? 30.533 6.416 9.136 1.00 33.33 253 LYS A C 1
ATOM 2051 O O . LYS A 1 253 ? 30.118 5.337 8.720 1.00 33.86 253 LYS A O 1
ATOM 2057 N N . ARG A 1 254 ? 31.712 6.557 9.722 1.00 34.49 254 ARG A N 1
ATOM 2058 C CA . ARG A 1 254 ? 32.598 5.427 9.915 1.00 35.63 254 ARG A CA 1
ATOM 2059 C C . ARG A 1 254 ? 32.032 4.440 10.927 1.00 34.07 254 ARG A C 1
ATOM 2060 O O . ARG A 1 254 ? 32.254 3.240 10.815 1.00 34.88 254 ARG A O 1
ATOM 2068 N N . PHE A 1 255 ? 31.286 4.940 11.908 1.00 33.18 255 PHE A N 1
ATOM 2069 C CA . PHE A 1 255 ? 30.717 4.067 12.924 1.00 33.62 255 PHE A CA 1
ATOM 2070 C C . PHE A 1 255 ? 29.199 3.972 12.872 1.00 34.20 255 PHE A C 1
ATOM 2071 O O . PHE A 1 255 ? 28.601 3.166 13.582 1.00 33.73 255 PHE A O 1
ATOM 2079 N N . SER A 1 256 ? 28.579 4.788 12.029 1.00 34.97 256 SER A N 1
ATOM 2080 C CA . SER A 1 256 ? 27.126 4.795 11.906 1.00 35.17 256 SER A CA 1
ATOM 2081 C C . SER A 1 256 ? 26.732 5.175 10.492 1.00 35.01 256 SER A C 1
ATOM 2082 O O . SER A 1 256 ? 27.080 6.254 10.014 1.00 34.28 256 SER A O 1
ATOM 2085 N N . LYS A 1 257 ? 25.996 4.291 9.829 1.00 34.15 257 LYS A N 1
ATOM 2086 C CA . LYS A 1 257 ? 25.593 4.543 8.453 1.00 36.16 257 LYS A CA 1
ATOM 2087 C C . LYS A 1 257 ? 24.281 5.308 8.385 1.00 34.46 257 LYS A C 1
ATOM 2088 O O . LYS A 1 257 ? 23.667 5.407 7.323 1.00 37.20 257 LYS A O 1
ATOM 2094 N N . LYS A 1 258 ? 23.857 5.852 9.520 1.00 31.42 258 LYS A N 1
ATOM 2095 C CA . LYS A 1 258 ? 22.610 6.603 9.589 1.00 27.15 258 LYS A CA 1
ATOM 2096 C C . LYS A 1 258 ? 22.748 8.005 8.996 1.00 24.53 258 LYS A C 1
ATOM 2097 O O . LYS A 1 258 ? 23.848 8.529 8.856 1.00 24.47 258 LYS A O 1
ATOM 2103 N N . PRO A 1 259 ? 21.623 8.634 8.635 1.00 22.26 259 PRO A N 1
ATOM 2104 C CA . PRO A 1 259 ? 21.695 9.976 8.057 1.00 22.56 259 PRO A CA 1
ATOM 2105 C C . PRO A 1 259 ? 22.374 10.989 8.974 1.00 23.14 259 PRO A C 1
ATOM 2106 O O . PRO A 1 259 ? 22.083 11.059 10.171 1.00 22.17 259 PRO A O 1
ATOM 2110 N N . VAL A 1 260 ? 23.294 11.761 8.409 1.00 21.69 260 VAL A N 1
ATOM 2111 C CA . VAL A 1 260 ? 23.980 12.782 9.182 1.00 21.56 260 VAL A CA 1
ATOM 2112 C C . VAL A 1 260 ? 23.726 14.129 8.554 1.00 23.19 260 VAL A C 1
ATOM 2113 O O . VAL A 1 260 ? 23.999 14.338 7.367 1.00 24.57 260 VAL A O 1
ATOM 2117 N N . GLY A 1 261 ? 23.200 15.045 9.359 1.00 22.25 261 GLY A N 1
ATOM 2118 C CA . GLY A 1 261 ? 22.899 16.360 8.853 1.00 21.20 261 GLY A CA 1
ATOM 2119 C C . GLY A 1 261 ? 23.364 17.482 9.746 1.00 21.63 261 GLY A C 1
ATOM 2120 O O . GLY A 1 261 ? 24.325 17.351 10.496 1.00 21.41 261 GLY A O 1
ATOM 2121 N N . LEU A 1 262 ? 22.634 18.587 9.672 1.00 21.67 262 LEU A N 1
ATOM 2122 C CA . LEU A 1 262 ? 22.949 19.787 10.421 1.00 21.94 262 LEU A CA 1
ATOM 2123 C C . LEU A 1 262 ? 21.669 20.589 10.701 1.00 20.88 262 LEU A C 1
ATOM 2124 O O . LEU A 1 262 ? 20.793 20.703 9.838 1.00 19.18 262 LEU A O 1
ATOM 2129 N N . ILE A 1 263 ? 21.560 21.114 11.918 1.00 18.61 263 ILE A N 1
ATOM 2130 C CA . ILE A 1 263 ? 20.417 21.936 12.320 1.00 17.73 263 ILE A CA 1
ATOM 2131 C C . ILE A 1 263 ? 20.897 23.369 12.138 1.00 17.25 263 ILE A C 1
ATOM 2132 O O . ILE A 1 263 ? 21.992 23.711 12.571 1.00 17.61 263 ILE A O 1
ATOM 2137 N N . TYR A 1 264 ? 20.092 24.209 11.496 1.00 18.16 264 TYR A N 1
ATOM 2138 C CA . TYR A 1 264 ? 20.525 25.579 11.225 1.00 18.83 264 TYR A CA 1
ATOM 2139 C C . TYR A 1 264 ? 19.474 26.642 11.535 1.00 20.18 264 TYR A C 1
ATOM 2140 O O . TYR A 1 264 ? 18.270 26.404 11.392 1.00 21.30 264 TYR A O 1
ATOM 2149 N N . ALA A 1 265 ? 19.936 27.825 11.930 1.00 18.95 265 ALA A N 1
ATOM 2150 C CA . ALA A 1 265 ? 19.026 28.926 12.243 1.00 21.98 265 ALA A CA 1
ATOM 2151 C C . ALA A 1 265 ? 18.703 29.750 10.993 1.00 21.92 265 ALA A C 1
ATOM 2152 O O . ALA A 1 265 ? 19.545 30.503 10.509 1.00 22.16 265 ALA A O 1
ATOM 2154 N N . PHE A 1 266 ? 17.487 29.609 10.475 1.00 22.33 266 PHE A N 1
ATOM 2155 C CA . PHE A 1 266 ? 17.087 30.364 9.293 1.00 23.32 266 PHE A CA 1
ATOM 2156 C C . PHE A 1 266 ? 16.062 31.456 9.547 1.00 24.96 266 PHE A C 1
ATOM 2157 O O . PHE A 1 266 ? 14.955 31.186 10.012 1.00 24.47 266 PHE A O 1
ATOM 2165 N N . GLN A 1 267 ? 16.424 32.692 9.242 1.00 27.53 267 GLN A N 1
ATOM 2166 C CA . GLN A 1 267 ? 15.463 33.778 9.371 1.00 30.63 267 GLN A CA 1
ATOM 2167 C C . GLN A 1 267 ? 14.925 33.906 7.950 1.00 30.84 267 GLN A C 1
ATOM 2168 O O . GLN A 1 267 ? 15.641 33.614 6.994 1.00 31.54 267 GLN A O 1
ATOM 2174 N N . TRP A 1 268 ? 13.673 34.304 7.788 1.00 32.94 268 TRP A N 1
ATOM 2175 C CA . TRP A 1 268 ? 13.152 34.465 6.436 1.00 34.35 268 TRP A CA 1
ATOM 2176 C C . TRP A 1 268 ? 13.396 35.905 6.000 1.00 35.65 268 TRP A C 1
ATOM 2177 O O . TRP A 1 268 ? 12.729 36.819 6.483 1.00 35.65 268 TRP A O 1
ATOM 2188 N N . PHE A 1 269 ? 14.367 36.099 5.106 1.00 36.25 269 PHE A N 1
ATOM 2189 C CA . PHE A 1 269 ? 14.715 37.427 4.590 1.00 38.29 269 PHE A CA 1
ATOM 2190 C C . PHE A 1 269 ? 13.635 38.002 3.675 1.00 41.01 269 PHE A C 1
ATOM 2191 O O . PHE A 1 269 ? 12.979 37.266 2.938 1.00 41.91 269 PHE A O 1
ATOM 2199 N N . GLU A 1 270 ? 13.462 39.319 3.731 1.00 44.00 270 GLU A N 1
ATOM 2200 C CA . GLU A 1 270 ? 12.471 40.028 2.918 1.00 48.70 270 GLU A CA 1
ATOM 2201 C C . GLU A 1 270 ? 12.859 41.488 2.708 1.00 52.63 270 GLU A C 1
ATOM 2202 O O . GLU A 1 270 ? 13.640 42.036 3.487 1.00 53.73 270 GLU A O 1
ATOM 2208 N N . LEU A 1 271 ? 12.323 42.119 1.662 1.00 57.17 271 LEU A N 1
ATOM 2209 C CA . LEU A 1 271 ? 12.632 43.529 1.397 1.00 62.52 271 LEU A CA 1
ATOM 2210 C C . LEU A 1 271 ? 11.510 44.389 0.794 1.00 65.68 271 LEU A C 1
ATOM 2211 O O . LEU A 1 271 ? 10.327 44.118 0.993 1.00 65.86 271 LEU A O 1
ATOM 2216 N N . LEU A 1 272 ? 11.908 45.433 0.063 1.00 70.54 272 LEU A N 1
ATOM 2217 C CA . LEU A 1 272 ? 10.989 46.388 -0.576 1.00 73.77 272 LEU A CA 1
ATOM 2218 C C . LEU A 1 272 ? 10.057 45.772 -1.619 1.00 76.71 272 LEU A C 1
ATOM 2219 O O . LEU A 1 272 ? 9.776 44.571 -1.601 1.00 77.51 272 LEU A O 1
ATOM 2224 N N . GLU A 1 273 ? 9.580 46.624 -2.527 1.00 79.55 273 GLU A N 1
ATOM 2225 C CA . GLU A 1 273 ? 8.695 46.213 -3.618 1.00 81.66 273 GLU A CA 1
ATOM 2226 C C . GLU A 1 273 ? 9.522 45.326 -4.547 1.00 83.20 273 GLU A C 1
ATOM 2227 O O . GLU A 1 273 ? 9.782 44.156 -4.249 1.00 83.36 273 GLU A O 1
ATOM 2233 N N . GLY A 1 274 ? 9.935 45.906 -5.673 1.00 84.28 274 GLY A N 1
ATOM 2234 C CA . GLY A 1 274 ? 10.757 45.196 -6.637 1.00 84.93 274 GLY A CA 1
ATOM 2235 C C . GLY A 1 274 ? 12.097 45.904 -6.758 1.00 85.43 274 GLY A C 1
ATOM 2236 O O . GLY A 1 274 ? 12.490 46.307 -7.855 1.00 85.48 274 GLY A O 1
ATOM 2237 N N . PRO A 1 275 ? 12.825 46.076 -5.637 1.00 85.67 275 PRO A N 1
ATOM 2238 C CA . PRO A 1 275 ? 14.129 46.744 -5.612 1.00 85.50 275 PRO A CA 1
ATOM 2239 C C . PRO A 1 275 ? 15.174 46.129 -6.539 1.00 84.75 275 PRO A C 1
ATOM 2240 O O . PRO A 1 275 ? 15.732 46.824 -7.391 1.00 84.92 275 PRO A O 1
ATOM 2244 N N . ALA A 1 276 ? 15.441 44.836 -6.371 1.00 83.24 276 ALA A N 1
ATOM 2245 C CA . ALA A 1 276 ? 16.426 44.158 -7.208 1.00 81.64 276 ALA A CA 1
ATOM 2246 C C . ALA A 1 276 ? 16.652 42.692 -6.838 1.00 80.06 276 ALA A C 1
ATOM 2247 O O . ALA A 1 276 ? 15.960 42.126 -5.989 1.00 79.07 276 ALA A O 1
ATOM 2249 N N . GLU A 1 277 ? 17.633 42.090 -7.504 1.00 78.35 277 GLU A N 1
ATOM 2250 C CA . GLU A 1 277 ? 18.005 40.701 -7.276 1.00 75.92 277 GLU A CA 1
ATOM 2251 C C . GLU A 1 277 ? 19.347 40.716 -6.548 1.00 72.85 277 GLU A C 1
ATOM 2252 O O . GLU A 1 277 ? 19.994 39.685 -6.369 1.00 72.46 277 GLU A O 1
ATOM 2258 N N . VAL A 1 278 ? 19.760 41.912 -6.144 1.00 69.07 278 VAL A N 1
ATOM 2259 C CA . VAL A 1 278 ? 21.003 42.096 -5.411 1.00 65.08 278 VAL A CA 1
ATOM 2260 C C . VAL A 1 278 ? 20.792 41.477 -4.037 1.00 63.17 278 VAL A C 1
ATOM 2261 O O . VAL A 1 278 ? 21.746 41.202 -3.307 1.00 63.45 278 VAL A O 1
ATOM 2265 N N . PHE A 1 279 ? 19.521 41.274 -3.700 1.00 59.43 279 PHE A N 1
ATOM 2266 C CA . PHE A 1 279 ? 19.127 40.696 -2.424 1.00 55.84 279 PHE A CA 1
ATOM 2267 C C . PHE A 1 279 ? 19.502 39.216 -2.422 1.00 54.60 279 PHE A C 1
ATOM 2268 O O . PHE A 1 279 ? 20.078 38.717 -1.457 1.00 53.47 279 PHE A O 1
ATOM 2276 N N . ASP A 1 280 ? 19.179 38.526 -3.514 1.00 53.63 280 ASP A N 1
ATOM 2277 C CA . ASP A 1 280 ? 19.492 37.106 -3.651 1.00 52.62 280 ASP A CA 1
ATOM 2278 C C . ASP A 1 280 ? 20.956 36.857 -3.297 1.00 51.56 280 ASP A C 1
ATOM 2279 O O . ASP A 1 280 ? 21.274 35.935 -2.539 1.00 51.54 280 ASP A O 1
ATOM 2284 N N . LYS A 1 281 ? 21.844 37.681 -3.844 1.00 48.85 281 LYS A N 1
ATOM 2285 C CA . LYS A 1 281 ? 23.266 37.546 -3.561 1.00 47.98 281 LYS A CA 1
ATOM 2286 C C . LYS A 1 281 ? 23.463 37.774 -2.071 1.00 45.78 281 LYS A C 1
ATOM 2287 O O . LYS A 1 281 ? 24.198 37.042 -1.404 1.00 45.76 281 LYS A O 1
ATOM 2293 N N . PHE A 1 282 ? 22.789 38.796 -1.557 1.00 43.44 282 PHE A N 1
ATOM 2294 C CA . PHE A 1 282 ? 22.858 39.129 -0.142 1.00 41.09 282 PHE A CA 1
ATOM 2295 C C . PHE A 1 282 ? 22.517 37.885 0.687 1.00 38.87 282 PHE A C 1
ATOM 2296 O O . PHE A 1 282 ? 23.254 37.502 1.595 1.00 37.59 282 PHE A O 1
ATOM 2304 N N . LYS A 1 283 ? 21.393 37.258 0.361 1.00 36.77 283 LYS A N 1
ATOM 2305 C CA . LYS A 1 283 ? 20.952 36.066 1.067 1.00 37.60 283 LYS A CA 1
ATOM 2306 C C . LYS A 1 283 ? 21.967 34.931 0.932 1.00 37.86 283 LYS A C 1
ATOM 2307 O O . LYS A 1 283 ? 22.248 34.226 1.902 1.00 38.33 283 LYS A O 1
ATOM 2313 N N . SER A 1 284 ? 22.518 34.762 -0.267 1.00 36.91 284 SER A N 1
ATOM 2314 C CA . SER A 1 284 ? 23.500 33.715 -0.504 1.00 37.15 284 SER A CA 1
ATOM 2315 C C . SER A 1 284 ? 24.756 33.935 0.328 1.00 37.24 284 SER A C 1
ATOM 2316 O O . SER A 1 284 ? 25.371 32.985 0.809 1.00 35.84 284 SER A O 1
ATOM 2319 N N . SER A 1 285 ? 25.123 35.197 0.506 1.00 38.27 285 SER A N 1
ATOM 2320 C CA . SER A 1 285 ? 26.310 35.543 1.272 1.00 39.42 285 SER A CA 1
ATOM 2321 C C . SER A 1 285 ? 26.156 35.435 2.784 1.00 39.76 285 SER A C 1
ATOM 2322 O O . SER A 1 285 ? 27.103 35.060 3.481 1.00 40.35 285 SER A O 1
ATOM 2325 N N . LYS A 1 286 ? 24.980 35.763 3.306 1.00 39.50 286 LYS A N 1
ATOM 2326 C CA . LYS A 1 286 ? 24.803 35.708 4.755 1.00 41.22 286 LYS A CA 1
ATOM 2327 C C . LYS A 1 286 ? 23.886 34.615 5.287 1.00 39.33 286 LYS A C 1
ATOM 2328 O O . LYS A 1 286 ? 24.186 34.005 6.306 1.00 40.67 286 LYS A O 1
ATOM 2334 N N . LEU A 1 287 ? 22.777 34.359 4.608 1.00 36.60 287 LEU A N 1
ATOM 2335 C CA . LEU A 1 287 ? 21.838 33.357 5.081 1.00 34.30 287 LEU A CA 1
ATOM 2336 C C . LEU A 1 287 ? 22.158 31.935 4.626 1.00 33.68 287 LEU A C 1
ATOM 2337 O O . LEU A 1 287 ? 22.167 31.017 5.438 1.00 35.13 287 LEU A O 1
ATOM 2342 N N . TYR A 1 288 ? 22.418 31.746 3.337 1.00 31.96 288 TYR A N 1
ATOM 2343 C CA . TYR A 1 288 ? 22.686 30.413 2.806 1.00 28.44 288 TYR A CA 1
ATOM 2344 C C . TYR A 1 288 ? 24.153 30.013 2.703 1.00 28.22 288 TYR A C 1
ATOM 2345 O O . TYR A 1 288 ? 24.473 28.922 2.231 1.00 27.04 288 TYR A O 1
ATOM 2354 N N . TYR A 1 289 ? 25.046 30.898 3.119 1.00 27.55 289 TYR A N 1
ATOM 2355 C CA . TYR A 1 289 ? 26.458 30.567 3.106 1.00 28.71 289 TYR A CA 1
ATOM 2356 C C . TYR A 1 289 ? 26.650 29.722 4.367 1.00 31.24 289 TYR A C 1
ATOM 2357 O O . TYR A 1 289 ? 26.310 30.156 5.482 1.00 35.85 289 TYR A O 1
ATOM 2366 N N . PHE A 1 290 ? 27.177 28.521 4.174 1.00 26.48 290 PHE A N 1
ATOM 2367 C CA . PHE A 1 290 ? 27.454 27.541 5.229 1.00 22.64 290 PHE A CA 1
ATOM 2368 C C . PHE A 1 290 ? 26.765 26.292 4.770 1.00 19.90 290 PHE A C 1
ATOM 2369 O O . PHE A 1 290 ? 27.414 25.272 4.569 1.00 18.48 290 PHE A O 1
ATOM 2377 N N . THR A 1 291 ? 25.451 26.367 4.593 1.00 19.32 291 THR A N 1
ATOM 2378 C CA . THR A 1 291 ? 24.733 25.198 4.120 1.00 21.58 291 THR A CA 1
ATOM 2379 C C . THR A 1 291 ? 25.034 24.984 2.639 1.00 22.30 291 THR A C 1
ATOM 2380 O O . THR A 1 291 ? 24.910 23.866 2.136 1.00 22.37 291 THR A O 1
ATOM 2384 N N . ASP A 1 292 ? 25.430 26.051 1.942 1.00 21.93 292 ASP A N 1
ATOM 2385 C CA . ASP A 1 292 ? 25.815 25.930 0.534 1.00 22.45 292 ASP A CA 1
ATOM 2386 C C . ASP A 1 292 ? 27.133 25.148 0.474 1.00 24.81 292 ASP A C 1
ATOM 2387 O O . ASP A 1 292 ? 27.284 24.190 -0.298 1.00 24.62 292 ASP A O 1
ATOM 2392 N N . ILE A 1 293 ? 28.083 25.561 1.308 1.00 24.64 293 ILE A N 1
ATOM 2393 C CA . ILE A 1 293 ? 29.389 24.927 1.344 1.00 25.26 293 ILE A CA 1
ATOM 2394 C C . ILE A 1 293 ? 29.359 23.465 1.752 1.00 26.04 293 ILE A C 1
ATOM 2395 O O . ILE A 1 293 ? 30.015 22.635 1.119 1.00 25.70 293 ILE A O 1
ATOM 2400 N N . VAL A 1 294 ? 28.601 23.149 2.800 1.00 25.54 294 VAL A N 1
ATOM 2401 C CA . VAL A 1 294 ? 28.517 21.774 3.281 1.00 25.28 294 VAL A CA 1
ATOM 2402 C C . VAL A 1 294 ? 27.687 20.860 2.385 1.00 25.09 294 VAL A C 1
ATOM 2403 O O . VAL A 1 294 ? 27.598 19.664 2.640 1.00 25.80 294 VAL A O 1
ATOM 2407 N N . SER A 1 295 ? 27.098 21.414 1.329 1.00 25.42 295 SER A N 1
ATOM 2408 C CA . SER A 1 295 ? 26.295 20.613 0.406 1.00 26.30 295 SER A CA 1
ATOM 2409 C C . SER A 1 295 ? 26.837 20.644 -1.022 1.00 26.80 295 SER A C 1
ATOM 2410 O O . SER A 1 295 ? 26.953 19.595 -1.659 1.00 26.46 295 SER A O 1
ATOM 2413 N N . LYS A 1 296 ? 27.167 21.839 -1.515 1.00 26.97 296 LYS A N 1
ATOM 2414 C CA . LYS A 1 296 ? 27.681 22.015 -2.880 1.00 28.13 296 LYS A CA 1
ATOM 2415 C C . LYS A 1 296 ? 29.198 22.123 -2.911 1.00 28.03 296 LYS A C 1
ATOM 2416 O O . LYS A 1 296 ? 29.810 21.955 -3.962 1.00 29.41 296 LYS A O 1
ATOM 2422 N N . GLY A 1 297 ? 29.799 22.436 -1.769 1.00 28.30 297 GLY A N 1
ATOM 2423 C CA . GLY A 1 297 ? 31.244 22.579 -1.705 1.00 28.36 297 GLY A CA 1
ATOM 2424 C C . GLY A 1 297 ? 31.716 23.943 -2.186 1.00 29.55 297 GLY A C 1
ATOM 2425 O O . GLY A 1 297 ? 32.899 24.135 -2.457 1.00 27.34 297 GLY A O 1
ATOM 2426 N N . SER A 1 298 ? 30.790 24.894 -2.284 1.00 31.64 298 SER A N 1
ATOM 2427 C CA . SER A 1 298 ? 31.110 26.248 -2.739 1.00 35.11 298 SER A CA 1
ATOM 2428 C C . SER A 1 298 ? 29.965 27.242 -2.487 1.00 37.13 298 SER A C 1
ATOM 2429 O O . SER A 1 298 ? 28.870 26.852 -2.081 1.00 36.41 298 SER A O 1
ATOM 2432 N N . SER A 1 299 ? 30.225 28.525 -2.735 1.00 40.02 299 SER A N 1
ATOM 2433 C CA . SER A 1 299 ? 29.224 29.570 -2.527 1.00 43.22 299 SER A CA 1
ATOM 2434 C C . SER A 1 299 ? 29.247 30.607 -3.641 1.00 46.60 299 SER A C 1
ATOM 2435 O O . SER A 1 299 ? 29.879 30.399 -4.674 1.00 47.45 299 SER A O 1
ATOM 2438 N N . ILE A 1 300 ? 28.565 31.728 -3.420 1.00 51.19 300 ILE A N 1
ATOM 2439 C CA . ILE A 1 300 ? 28.494 32.805 -4.407 1.00 55.87 300 ILE A CA 1
ATOM 2440 C C . ILE A 1 300 ? 29.809 33.496 -4.748 1.00 58.13 300 ILE A C 1
ATOM 2441 O O . ILE A 1 300 ? 30.636 33.776 -3.871 1.00 56.10 300 ILE A O 1
ATOM 2446 N N . ILE A 1 301 ? 29.968 33.778 -6.042 1.00 62.02 301 ILE A N 1
ATOM 2447 C CA . ILE A 1 301 ? 31.167 34.412 -6.590 1.00 66.46 301 ILE A CA 1
ATOM 2448 C C . ILE A 1 301 ? 32.391 33.964 -5.802 1.00 67.80 301 ILE A C 1
ATOM 2449 O O . ILE A 1 301 ? 32.952 34.709 -4.990 1.00 69.04 301 ILE A O 1
ATOM 2454 N N . ASN A 1 302 ? 32.779 32.719 -6.051 1.00 67.78 302 ASN A N 1
ATOM 2455 C CA . ASN A 1 302 ? 33.916 32.102 -5.400 1.00 67.37 302 ASN A CA 1
ATOM 2456 C C . ASN A 1 302 ? 34.024 30.705 -5.994 1.00 67.16 302 ASN A C 1
ATOM 2457 O O . ASN A 1 302 ? 33.588 29.723 -5.390 1.00 68.37 302 ASN A O 1
ATOM 2462 N N . VAL A 1 303 ? 34.592 30.639 -7.195 1.00 65.94 303 VAL A N 1
ATOM 2463 C CA . VAL A 1 303 ? 34.773 29.390 -7.928 1.00 63.95 303 VAL A CA 1
ATOM 2464 C C . VAL A 1 303 ? 35.107 28.207 -7.029 1.00 61.29 303 VAL A C 1
ATOM 2465 O O . VAL A 1 303 ? 34.556 27.121 -7.195 1.00 61.30 303 VAL A O 1
ATOM 2469 N N . GLU A 1 304 ? 36.011 28.434 -6.080 1.00 58.74 304 GLU A N 1
ATOM 2470 C CA . GLU A 1 304 ? 36.456 27.411 -5.142 1.00 55.75 304 GLU A CA 1
ATOM 2471 C C . GLU A 1 304 ? 35.438 26.306 -4.925 1.00 52.38 304 GLU A C 1
ATOM 2472 O O . GLU A 1 304 ? 34.275 26.571 -4.626 1.00 51.88 304 GLU A O 1
ATOM 2478 N N . TYR A 1 305 ? 35.885 25.068 -5.104 1.00 47.83 305 TYR A N 1
ATOM 2479 C CA . TYR A 1 305 ? 35.044 23.902 -4.889 1.00 43.39 305 TYR A CA 1
ATOM 2480 C C . TYR A 1 305 ? 35.804 22.967 -3.981 1.00 41.30 305 TYR A C 1
ATOM 2481 O O . TYR A 1 305 ? 36.839 22.433 -4.375 1.00 41.88 305 TYR A O 1
ATOM 2490 N N . ARG A 1 306 ? 35.308 22.767 -2.768 1.00 38.87 306 ARG A N 1
ATOM 2491 C CA . ARG A 1 306 ? 35.975 21.854 -1.855 1.00 37.32 306 ARG A CA 1
ATOM 2492 C C . ARG A 1 306 ? 35.229 20.545 -1.687 1.00 37.11 306 ARG A C 1
ATOM 2493 O O . ARG A 1 306 ? 34.153 20.487 -1.089 1.00 37.79 306 ARG A O 1
ATOM 2501 N N . ARG A 1 307 ? 35.822 19.495 -2.241 1.00 36.75 307 ARG A N 1
ATOM 2502 C CA . ARG A 1 307 ? 35.265 18.154 -2.181 1.00 36.60 307 ARG A CA 1
ATOM 2503 C C . ARG A 1 307 ? 35.161 17.615 -0.757 1.00 33.14 307 ARG A C 1
ATOM 2504 O O . ARG A 1 307 ? 34.254 16.836 -0.454 1.00 30.77 307 ARG A O 1
ATOM 2512 N N . ASP A 1 308 ? 36.076 18.028 0.117 1.00 30.59 308 ASP A N 1
ATOM 2513 C CA . ASP A 1 308 ? 36.052 17.546 1.494 1.00 29.35 308 ASP A CA 1
ATOM 2514 C C . ASP A 1 308 ? 34.933 18.180 2.323 1.00 28.54 308 ASP A C 1
ATOM 2515 O O . ASP A 1 308 ? 34.678 17.767 3.459 1.00 26.80 308 ASP A O 1
ATOM 2520 N N . LEU A 1 309 ? 34.265 19.178 1.754 1.00 26.33 309 LEU A N 1
ATOM 2521 C CA . LEU A 1 309 ? 33.173 19.841 2.450 1.00 26.28 309 LEU A CA 1
ATOM 2522 C C . LEU A 1 309 ? 31.817 19.534 1.807 1.00 26.03 309 LEU A C 1
ATOM 2523 O O . LEU A 1 309 ? 30.795 19.496 2.490 1.00 24.54 309 LEU A O 1
ATOM 2528 N N . ALA A 1 310 ? 31.819 19.314 0.493 1.00 25.69 310 ALA A N 1
ATOM 2529 C CA . ALA A 1 310 ? 30.590 19.035 -0.249 1.00 24.03 310 ALA A CA 1
ATOM 2530 C C . ALA A 1 310 ? 29.994 17.683 0.091 1.00 24.29 310 ALA A C 1
ATOM 2531 O O . ALA A 1 310 ? 30.657 16.838 0.691 1.00 23.93 310 ALA A O 1
ATOM 2533 N N . ASN A 1 311 ? 28.732 17.489 -0.286 1.00 24.88 311 ASN A N 1
ATOM 2534 C CA . ASN A 1 311 ? 28.039 16.224 -0.058 1.00 25.77 311 ASN A CA 1
ATOM 2535 C C . ASN A 1 311 ? 28.050 15.767 1.395 1.00 26.08 311 ASN A C 1
ATOM 2536 O O . ASN A 1 311 ? 28.207 14.578 1.676 1.00 27.55 311 ASN A O 1
ATOM 2541 N N . ARG A 1 312 ? 27.880 16.698 2.322 1.00 24.90 312 ARG A N 1
ATOM 2542 C CA . ARG A 1 312 ? 27.878 16.329 3.729 1.00 24.13 312 ARG A CA 1
ATOM 2543 C C . ARG A 1 312 ? 26.675 16.941 4.434 1.00 23.00 312 ARG A C 1
ATOM 2544 O O . ARG A 1 312 ? 26.789 17.572 5.485 1.00 23.62 312 ARG A O 1
ATOM 2552 N N . LEU A 1 313 ? 25.516 16.731 3.822 1.00 21.05 313 LEU A N 1
ATOM 2553 C CA . LEU A 1 313 ? 24.243 17.224 4.318 1.00 20.04 313 LEU A CA 1
ATOM 2554 C C . LEU A 1 313 ? 23.154 16.230 3.897 1.00 20.11 313 LEU A C 1
ATOM 2555 O O . LEU A 1 313 ? 22.463 16.450 2.904 1.00 20.99 313 LEU A O 1
ATOM 2560 N N . ASP A 1 314 ? 22.993 15.136 4.640 1.00 19.83 314 ASP A N 1
ATOM 2561 C CA . ASP A 1 314 ? 21.978 14.154 4.269 1.00 21.60 314 ASP A CA 1
ATOM 2562 C C . ASP A 1 314 ? 20.567 14.682 4.474 1.00 22.21 314 ASP A C 1
ATOM 2563 O O . ASP A 1 314 ? 19.650 14.314 3.744 1.00 23.84 314 ASP A O 1
ATOM 2568 N N . TRP A 1 315 ? 20.396 15.530 5.482 1.00 22.76 315 TRP A N 1
ATOM 2569 C CA . TRP A 1 315 ? 19.108 16.149 5.777 1.00 22.22 315 TRP A CA 1
ATOM 2570 C C . TRP A 1 315 ? 19.410 17.495 6.417 1.00 21.65 315 TRP A C 1
ATOM 2571 O O . TRP A 1 315 ? 20.506 17.700 6.935 1.00 20.41 315 TRP A O 1
ATOM 2582 N N . LEU A 1 316 ? 18.443 18.405 6.389 1.00 21.18 316 LEU A N 1
ATOM 2583 C CA . LEU A 1 316 ? 18.653 19.734 6.944 1.00 21.01 316 LEU A CA 1
ATOM 2584 C C . LEU A 1 316 ? 17.652 20.053 8.050 1.00 21.99 316 LEU A C 1
ATOM 2585 O O . LEU A 1 316 ? 16.434 19.991 7.839 1.00 24.41 316 LEU A O 1
ATOM 2590 N N . GLY A 1 317 ? 18.167 20.392 9.227 1.00 21.02 317 GLY A N 1
ATOM 2591 C CA . GLY A 1 317 ? 17.301 20.758 10.330 1.00 18.87 317 GLY A CA 1
ATOM 2592 C C . GLY A 1 317 ? 16.986 22.244 10.219 1.00 20.12 317 GLY A C 1
ATOM 2593 O O . GLY A 1 317 ? 17.895 23.077 10.113 1.00 17.21 317 GLY A O 1
ATOM 2594 N N . VAL A 1 318 ? 15.703 22.590 10.245 1.00 19.49 318 VAL A N 1
ATOM 2595 C CA . VAL A 1 318 ? 15.305 23.985 10.128 1.00 17.70 318 VAL A CA 1
ATOM 2596 C C . VAL A 1 318 ? 14.760 24.591 11.419 1.00 18.02 318 VAL A C 1
ATOM 2597 O O . VAL A 1 318 ? 13.721 24.172 11.926 1.00 19.04 318 VAL A O 1
ATOM 2601 N N . ASN A 1 319 ? 15.476 25.575 11.950 1.00 17.25 319 ASN A N 1
ATOM 2602 C CA . ASN A 1 319 ? 15.049 26.283 13.153 1.00 17.41 319 ASN A CA 1
ATOM 2603 C C . ASN A 1 319 ? 14.475 27.606 12.666 1.00 18.18 319 ASN A C 1
ATOM 2604 O O . ASN A 1 319 ? 15.211 28.460 12.161 1.00 18.72 319 ASN A O 1
ATOM 2609 N N . TYR A 1 320 ? 13.156 27.753 12.790 1.00 18.96 320 TYR A N 1
ATOM 2610 C CA . TYR A 1 320 ? 12.469 28.960 12.349 1.00 19.60 320 TYR A CA 1
ATOM 2611 C C . TYR A 1 320 ? 11.648 29.601 13.463 1.00 20.11 320 TYR A C 1
ATOM 2612 O O . TYR A 1 320 ? 10.886 28.928 14.160 1.00 19.00 320 TYR A O 1
ATOM 2621 N N . TYR A 1 321 ? 11.792 30.915 13.596 1.00 19.63 321 TYR A N 1
ATOM 2622 C CA . TYR A 1 321 ? 11.087 31.685 14.611 1.00 19.49 321 TYR A CA 1
ATOM 2623 C C . TYR A 1 321 ? 10.411 32.927 14.044 1.00 20.11 321 TYR A C 1
ATOM 2624 O O . TYR A 1 321 ? 9.282 33.250 14.413 1.00 19.10 321 TYR A O 1
ATOM 2633 N N . SER A 1 322 ? 11.105 33.618 13.145 1.00 20.33 322 SER A N 1
ATOM 2634 C CA . SER A 1 322 ? 10.574 34.837 12.560 1.00 22.10 322 SER A CA 1
ATOM 2635 C C . SER A 1 322 ? 11.343 35.239 11.310 1.00 23.39 322 SER A C 1
ATOM 2636 O O . SER A 1 322 ? 12.101 34.443 10.750 1.00 21.12 322 SER A O 1
ATOM 2639 N N . ARG A 1 323 ? 11.153 36.483 10.882 1.00 24.69 323 ARG A N 1
ATOM 2640 C CA . ARG A 1 323 ? 11.816 36.988 9.689 1.00 27.33 323 ARG A CA 1
ATOM 2641 C C . ARG A 1 323 ? 12.720 38.192 9.947 1.00 28.08 323 ARG A C 1
ATOM 2642 O O . ARG A 1 323 ? 12.864 38.666 11.071 1.00 29.11 323 ARG A O 1
ATOM 2650 N N . LEU A 1 324 ? 13.329 38.666 8.872 1.00 28.85 324 LEU A N 1
ATOM 2651 C CA . LEU A 1 324 ? 14.198 39.833 8.881 1.00 31.29 324 LEU A CA 1
ATOM 2652 C C . LEU A 1 324 ? 13.851 40.587 7.602 1.00 33.03 324 LEU A C 1
ATOM 2653 O O . LEU A 1 324 ? 13.858 40.010 6.514 1.00 32.70 324 LEU A O 1
ATOM 2658 N N . VAL A 1 325 ? 13.528 41.866 7.734 1.00 35.83 325 VAL A N 1
ATOM 2659 C CA . VAL A 1 325 ? 13.157 42.669 6.579 1.00 37.93 325 VAL A CA 1
ATOM 2660 C C . VAL A 1 325 ? 14.190 43.749 6.304 1.00 40.22 325 VAL A C 1
ATOM 2661 O O . VAL A 1 325 ? 14.645 44.438 7.221 1.00 38.91 325 VAL A O 1
ATOM 2665 N N . TYR A 1 326 ? 14.554 43.885 5.031 1.00 43.72 326 TYR A N 1
ATOM 2666 C CA . TYR A 1 326 ? 15.540 44.869 4.604 1.00 46.46 326 TYR A CA 1
ATOM 2667 C C . TYR A 1 326 ? 15.002 45.922 3.635 1.00 49.87 326 TYR A C 1
ATOM 2668 O O . TYR A 1 326 ? 13.887 45.814 3.119 1.00 48.97 326 TYR A O 1
ATOM 2677 N N . LYS A 1 327 ? 15.827 46.935 3.390 1.00 54.65 327 LYS A N 1
ATOM 2678 C CA . LYS A 1 327 ? 15.483 48.035 2.503 1.00 59.39 327 LYS A CA 1
ATOM 2679 C C . LYS A 1 327 ? 16.697 48.408 1.655 1.00 62.18 327 LYS A C 1
ATOM 2680 O O . LYS A 1 327 ? 17.834 48.084 2.012 1.00 61.67 327 LYS A O 1
ATOM 2686 N N . ILE A 1 328 ? 16.441 49.084 0.534 1.00 65.54 328 ILE A N 1
ATOM 2687 C CA . ILE A 1 328 ? 17.488 49.552 -0.381 1.00 68.29 328 ILE A CA 1
ATOM 2688 C C . ILE A 1 328 ? 18.301 48.475 -1.102 1.00 70.75 328 ILE A C 1
ATOM 2689 O O . ILE A 1 328 ? 18.602 47.417 -0.547 1.00 70.84 328 ILE A O 1
ATOM 2694 N N . VAL A 1 329 ? 18.653 48.775 -2.350 1.00 73.33 329 VAL A N 1
ATOM 2695 C CA . VAL A 1 329 ? 19.454 47.886 -3.187 1.00 75.72 329 VAL A CA 1
ATOM 2696 C C . VAL A 1 329 ? 20.919 48.336 -3.152 1.00 77.58 329 VAL A C 1
ATOM 2697 O O . VAL A 1 329 ? 21.735 47.737 -2.446 1.00 77.61 329 VAL A O 1
ATOM 2701 N N . ASP A 1 330 ? 21.240 49.396 -3.897 1.00 78.79 330 ASP A N 1
ATOM 2702 C CA . ASP A 1 330 ? 22.608 49.907 -3.950 1.00 79.65 330 ASP A CA 1
ATOM 2703 C C . ASP A 1 330 ? 23.560 48.726 -4.014 1.00 80.39 330 ASP A C 1
ATOM 2704 O O . ASP A 1 330 ? 23.734 48.095 -5.060 1.00 80.75 330 ASP A O 1
ATOM 2709 N N . ASP A 1 331 ? 24.163 48.442 -2.865 1.00 80.83 331 ASP A N 1
ATOM 2710 C CA . ASP A 1 331 ? 25.099 47.341 -2.694 1.00 80.82 331 ASP A CA 1
ATOM 2711 C C . ASP A 1 331 ? 25.019 46.972 -1.218 1.00 79.73 331 ASP A C 1
ATOM 2712 O O . ASP A 1 331 ? 25.746 46.096 -0.742 1.00 79.90 331 ASP A O 1
ATOM 2717 N N . LYS A 1 332 ? 24.121 47.647 -0.502 1.00 77.98 332 LYS A N 1
ATOM 2718 C CA . LYS A 1 332 ? 23.962 47.412 0.928 1.00 76.35 332 LYS A CA 1
ATOM 2719 C C . LYS A 1 332 ? 22.524 47.439 1.453 1.00 74.00 332 LYS A C 1
ATOM 2720 O O . LYS A 1 332 ? 22.048 48.481 1.906 1.00 73.95 332 LYS A O 1
ATOM 2726 N N . PRO A 1 333 ? 21.805 46.305 1.392 1.00 71.46 333 PRO A N 1
ATOM 2727 C CA . PRO A 1 333 ? 20.433 46.327 1.910 1.00 68.55 333 PRO A CA 1
ATOM 2728 C C . PRO A 1 333 ? 20.536 46.546 3.424 1.00 65.91 333 PRO A C 1
ATOM 2729 O O . PRO A 1 333 ? 21.479 46.061 4.054 1.00 63.96 333 PRO A O 1
ATOM 2733 N N . ILE A 1 334 ? 19.586 47.276 4.005 1.00 63.58 334 ILE A N 1
ATOM 2734 C CA . ILE A 1 334 ? 19.621 47.550 5.443 1.00 60.85 334 ILE A CA 1
ATOM 2735 C C . ILE A 1 334 ? 18.397 47.037 6.201 1.00 58.24 334 ILE A C 1
ATOM 2736 O O . ILE A 1 334 ? 17.281 47.059 5.684 1.00 55.86 334 ILE A O 1
ATOM 2741 N N . ILE A 1 335 ? 18.625 46.585 7.434 1.00 56.77 335 ILE A N 1
ATOM 2742 C CA . ILE A 1 335 ? 17.566 46.049 8.291 1.00 55.80 335 ILE A CA 1
ATOM 2743 C C . ILE A 1 335 ? 16.579 47.076 8.829 1.00 54.94 335 ILE A C 1
ATOM 2744 O O . ILE A 1 335 ? 16.968 48.105 9.384 1.00 55.20 335 ILE A O 1
ATOM 2749 N N . LEU A 1 336 ? 15.295 46.773 8.669 1.00 53.30 336 LEU A N 1
ATOM 2750 C CA . LEU A 1 336 ? 14.228 47.638 9.149 1.00 52.68 336 LEU A CA 1
ATOM 2751 C C . LEU A 1 336 ? 13.763 47.183 10.525 1.00 51.06 336 LEU A C 1
ATOM 2752 O O . LEU A 1 336 ? 13.200 46.098 10.653 1.00 50.86 336 LEU A O 1
ATOM 2757 N N . HIS A 1 337 ? 13.998 47.997 11.551 1.00 48.76 337 HIS A N 1
ATOM 2758 C CA . HIS A 1 337 ? 13.537 47.644 12.887 1.00 46.58 337 HIS A CA 1
ATOM 2759 C C . HIS A 1 337 ? 12.016 47.649 12.884 1.00 44.78 337 HIS A C 1
ATOM 2760 O O . HIS A 1 337 ? 11.399 48.209 11.980 1.00 44.44 337 HIS A O 1
ATOM 2767 N N . GLY A 1 338 ? 11.413 47.016 13.883 1.00 43.40 338 GLY A N 1
ATOM 2768 C CA . GLY A 1 338 ? 9.963 46.969 13.944 1.00 42.34 338 GLY A CA 1
ATOM 2769 C C . GLY A 1 338 ? 9.406 45.775 13.196 1.00 42.50 338 GLY A C 1
ATOM 2770 O O . GLY A 1 338 ? 8.197 45.550 13.188 1.00 43.55 338 GLY A O 1
ATOM 2771 N N . TYR A 1 339 ? 10.293 45.009 12.566 1.00 41.24 339 TYR A N 1
ATOM 2772 C CA . TYR A 1 339 ? 9.918 43.812 11.812 1.00 39.81 339 TYR A CA 1
ATOM 2773 C C . TYR A 1 339 ? 10.660 42.571 12.327 1.00 37.64 339 TYR A C 1
ATOM 2774 O O . TYR A 1 339 ? 11.791 42.662 12.808 1.00 35.53 339 TYR A O 1
ATOM 2783 N N . GLY A 1 340 ? 10.010 41.416 12.214 1.00 36.01 340 GLY A N 1
ATOM 2784 C CA . GLY A 1 340 ? 10.610 40.163 12.647 1.00 33.63 340 GLY A CA 1
ATOM 2785 C C . GLY A 1 340 ? 11.199 40.162 14.046 1.00 32.09 340 GLY A C 1
ATOM 2786 O O . GLY A 1 340 ? 10.497 40.423 15.026 1.00 31.50 340 GLY A O 1
ATOM 2787 N N . PHE A 1 341 ? 12.494 39.865 14.135 1.00 30.49 341 PHE A N 1
ATOM 2788 C CA . PHE A 1 341 ? 13.197 39.815 15.411 1.00 31.44 341 PHE A CA 1
ATOM 2789 C C . PHE A 1 341 ? 13.449 41.173 16.038 1.00 33.06 341 PHE A C 1
ATOM 2790 O O . PHE A 1 341 ? 13.877 41.249 17.191 1.00 32.66 341 PHE A O 1
ATOM 2798 N N . LEU A 1 342 ? 13.197 42.243 15.290 1.00 34.54 342 LEU A N 1
ATOM 2799 C CA . LEU A 1 342 ? 13.455 43.581 15.804 1.00 36.61 342 LEU A CA 1
ATOM 2800 C C . LEU A 1 342 ? 12.221 44.324 16.305 1.00 37.18 342 LEU A C 1
ATOM 2801 O O . LEU A 1 342 ? 12.144 45.552 16.225 1.00 37.60 342 LEU A O 1
ATOM 2806 N N . CYS A 1 343 ? 11.257 43.579 16.831 1.00 37.73 343 CYS A N 1
ATOM 2807 C CA . CYS A 1 343 ? 10.048 44.194 17.366 1.00 38.56 343 CYS A CA 1
ATOM 2808 C C . CYS A 1 343 ? 10.145 44.371 18.882 1.00 38.41 343 CYS A C 1
ATOM 2809 O O . CYS A 1 343 ? 11.121 43.948 19.509 1.00 38.39 343 CYS A O 1
ATOM 2812 N N . THR A 1 344 ? 9.132 44.994 19.470 1.00 37.33 344 THR A N 1
ATOM 2813 C CA . THR A 1 344 ? 9.135 45.227 20.906 1.00 36.65 344 THR A CA 1
ATOM 2814 C C . THR A 1 344 ? 8.342 44.132 21.589 1.00 34.77 344 THR A C 1
ATOM 2815 O O . THR A 1 344 ? 7.333 43.669 21.060 1.00 33.64 344 THR A O 1
ATOM 2819 N N . PRO A 1 345 ? 8.788 43.708 22.779 1.00 33.41 345 PRO A N 1
ATOM 2820 C CA . PRO A 1 345 ? 8.119 42.656 23.544 1.00 32.54 345 PRO A CA 1
ATOM 2821 C C . PRO A 1 345 ? 6.630 42.928 23.712 1.00 32.23 345 PRO A C 1
ATOM 2822 O O . PRO A 1 345 ? 6.232 43.964 24.244 1.00 34.03 345 PRO A O 1
ATOM 2826 N N . GLY A 1 346 ? 5.811 41.994 23.241 1.00 31.72 346 GLY A N 1
ATOM 2827 C CA . GLY A 1 346 ? 4.372 42.144 23.350 1.00 33.44 346 GLY A CA 1
ATOM 2828 C C . GLY A 1 346 ? 3.744 43.151 22.404 1.00 34.53 346 GLY A C 1
ATOM 2829 O O . GLY A 1 346 ? 2.528 43.328 22.416 1.00 36.39 346 GLY A O 1
ATOM 2830 N N . GLY A 1 347 ? 4.559 43.800 21.578 1.00 35.45 347 GLY A N 1
ATOM 2831 C CA . GLY A 1 347 ? 4.038 44.790 20.648 1.00 36.79 347 GLY A CA 1
ATOM 2832 C C . GLY A 1 347 ? 3.358 44.226 19.411 1.00 37.70 347 GLY A C 1
ATOM 2833 O O . GLY A 1 347 ? 2.954 43.065 19.377 1.00 37.91 347 GLY A O 1
ATOM 2834 N N . ILE A 1 348 ? 3.216 45.067 18.392 1.00 38.48 348 ILE A N 1
ATOM 2835 C CA . ILE A 1 348 ? 2.595 44.669 17.134 1.00 39.47 348 ILE A CA 1
ATOM 2836 C C . ILE A 1 348 ? 3.469 45.228 16.025 1.00 38.08 348 ILE A C 1
ATOM 2837 O O . ILE A 1 348 ? 3.940 46.354 16.120 1.00 38.69 348 ILE A O 1
ATOM 2842 N N . SER A 1 349 ? 3.697 44.445 14.978 1.00 37.41 349 SER A N 1
ATOM 2843 C CA . SER A 1 349 ? 4.531 44.910 13.873 1.00 38.29 349 SER A CA 1
ATOM 2844 C C . SER A 1 349 ? 3.723 45.792 12.923 1.00 38.53 349 SER A C 1
ATOM 2845 O O . SER A 1 349 ? 2.489 45.796 12.955 1.00 37.50 349 SER A O 1
ATOM 2848 N N . PRO A 1 350 ? 4.415 46.546 12.058 1.00 38.44 350 PRO A N 1
ATOM 2849 C CA . PRO A 1 350 ? 3.766 47.430 11.090 1.00 38.55 350 PRO A CA 1
ATOM 2850 C C . PRO A 1 350 ? 2.800 46.659 10.193 1.00 38.99 350 PRO A C 1
ATOM 2851 O O . PRO A 1 350 ? 2.032 47.252 9.442 1.00 39.27 350 PRO A O 1
ATOM 2855 N N . ALA A 1 351 ? 2.848 45.332 10.273 1.00 38.77 351 ALA A N 1
ATOM 2856 C CA . ALA A 1 351 ? 1.971 44.489 9.469 1.00 39.77 351 ALA A CA 1
ATOM 2857 C C . ALA A 1 351 ? 0.840 43.883 10.296 1.00 40.54 351 ALA A C 1
ATOM 2858 O O . ALA A 1 351 ? 0.217 42.903 9.885 1.00 40.52 351 ALA A O 1
ATOM 2860 N N . GLU A 1 352 ? 0.581 44.469 11.463 1.00 41.78 352 GLU A N 1
ATOM 2861 C CA . GLU A 1 352 ? -0.488 44.003 12.342 1.00 42.97 352 GLU A CA 1
ATOM 2862 C C . GLU A 1 352 ? -0.265 42.617 12.931 1.00 41.11 352 GLU A C 1
ATOM 2863 O O . GLU A 1 352 ? -1.227 41.935 13.292 1.00 40.75 352 GLU A O 1
ATOM 2869 N N . ASN A 1 353 ? 0.990 42.191 13.023 1.00 38.72 353 ASN A N 1
ATOM 2870 C CA . ASN A 1 353 ? 1.290 40.886 13.605 1.00 35.29 353 ASN A CA 1
ATOM 2871 C C . ASN A 1 353 ? 1.754 41.028 15.051 1.00 33.02 353 ASN A C 1
ATOM 2872 O O . ASN A 1 353 ? 2.504 41.949 15.385 1.00 32.08 353 ASN A O 1
ATOM 2877 N N . PRO A 1 354 ? 1.294 40.123 15.932 1.00 31.14 354 PRO A N 1
ATOM 2878 C CA . PRO A 1 354 ? 1.657 40.129 17.352 1.00 29.70 354 PRO A CA 1
ATOM 2879 C C . PRO A 1 354 ? 3.135 39.800 17.519 1.00 29.56 354 PRO A C 1
ATOM 2880 O O . PRO A 1 354 ? 3.720 39.118 16.676 1.00 28.67 354 PRO A O 1
ATOM 2884 N N . CYS A 1 355 ? 3.737 40.285 18.601 1.00 29.22 355 CYS A N 1
ATOM 2885 C CA . CYS A 1 355 ? 5.148 40.021 18.870 1.00 28.89 355 CYS A CA 1
ATOM 2886 C C . CYS A 1 355 ? 5.340 39.307 20.209 1.00 27.92 355 CYS A C 1
ATOM 2887 O O . CYS A 1 355 ? 4.674 39.620 21.197 1.00 27.54 355 CYS A O 1
ATOM 2890 N N . SER A 1 356 ? 6.256 38.343 20.231 1.00 27.21 356 SER A N 1
ATOM 2891 C CA . SER A 1 356 ? 6.536 37.545 21.430 1.00 24.96 356 SER A CA 1
ATOM 2892 C C . SER A 1 356 ? 7.185 38.331 22.562 1.00 24.75 356 SER A C 1
ATOM 2893 O O . SER A 1 356 ? 7.513 39.509 22.412 1.00 25.45 356 SER A O 1
ATOM 2896 N N . ASP A 1 357 ? 7.376 37.660 23.694 1.00 24.04 357 ASP A N 1
ATOM 2897 C CA . ASP A 1 357 ? 8.018 38.274 24.852 1.00 23.81 357 ASP A CA 1
ATOM 2898 C C . ASP A 1 357 ? 9.457 38.663 24.496 1.00 22.09 357 ASP A C 1
ATOM 2899 O O . ASP A 1 357 ? 10.056 39.524 25.129 1.00 21.42 357 ASP A O 1
ATOM 2904 N N . PHE A 1 358 ? 10.002 38.008 23.478 1.00 20.51 358 PHE A N 1
ATOM 2905 C CA . PHE A 1 358 ? 11.361 38.264 23.037 1.00 21.43 358 PHE A CA 1
ATOM 2906 C C . PHE A 1 358 ? 11.331 39.446 22.078 1.00 22.52 358 PHE A C 1
ATOM 2907 O O . PHE A 1 358 ? 12.372 39.983 21.705 1.00 22.97 358 PHE A O 1
ATOM 2915 N N . GLY A 1 359 ? 10.128 39.839 21.674 1.00 22.94 359 GLY A N 1
ATOM 2916 C CA . GLY A 1 359 ? 9.997 40.935 20.738 1.00 22.38 359 GLY A CA 1
ATOM 2917 C C . GLY A 1 359 ? 10.158 40.427 19.315 1.00 23.97 359 GLY A C 1
ATOM 2918 O O . GLY A 1 359 ? 10.609 41.167 18.444 1.00 24.14 359 GLY A O 1
ATOM 2919 N N . TRP A 1 360 ? 9.800 39.162 19.078 1.00 23.22 360 TRP A N 1
ATOM 2920 C CA . TRP A 1 360 ? 9.905 38.578 17.738 1.00 22.94 360 TRP A CA 1
ATOM 2921 C C . TRP A 1 360 ? 8.532 38.464 17.103 1.00 23.19 360 TRP A C 1
ATOM 2922 O O . TRP A 1 360 ? 7.609 37.886 17.687 1.00 22.50 360 TRP A O 1
ATOM 2933 N N . GLU A 1 361 ? 8.405 39.009 15.901 1.00 22.98 361 GLU A N 1
ATOM 2934 C CA . GLU A 1 361 ? 7.135 38.987 15.183 1.00 25.21 361 GLU A CA 1
ATOM 2935 C C . GLU A 1 361 ? 6.664 37.602 14.762 1.00 26.08 361 GLU A C 1
ATOM 2936 O O . GLU A 1 361 ? 7.430 36.820 14.183 1.00 26.99 361 GLU A O 1
ATOM 2942 N N . VAL A 1 362 ? 5.401 37.304 15.063 1.00 25.85 362 VAL A N 1
ATOM 2943 C CA . VAL A 1 362 ? 4.792 36.033 14.671 1.00 26.73 362 VAL A CA 1
ATOM 2944 C C . VAL A 1 362 ? 4.524 36.129 13.164 1.00 27.00 362 VAL A C 1
ATOM 2945 O O . VAL A 1 362 ? 3.779 36.987 12.712 1.00 26.82 362 VAL A O 1
ATOM 2949 N N . TYR A 1 363 ? 5.125 35.234 12.393 1.00 28.36 363 TYR A N 1
ATOM 2950 C CA . TYR A 1 363 ? 4.989 35.279 10.941 1.00 28.49 363 TYR A CA 1
ATOM 2951 C C . TYR A 1 363 ? 5.061 33.882 10.329 1.00 25.89 363 TYR A C 1
ATOM 2952 O O . TYR A 1 363 ? 6.010 33.561 9.623 1.00 23.97 363 TYR A O 1
ATOM 2961 N N . PRO A 1 364 ? 4.043 33.043 10.574 1.00 25.29 364 PRO A N 1
ATOM 2962 C CA . PRO A 1 364 ? 3.981 31.670 10.060 1.00 26.36 364 PRO A CA 1
ATOM 2963 C C . PRO A 1 364 ? 4.226 31.479 8.553 1.00 28.44 364 PRO A C 1
ATOM 2964 O O . PRO A 1 364 ? 4.832 30.488 8.139 1.00 28.51 364 PRO A O 1
ATOM 2968 N N . GLU A 1 365 ? 3.767 32.417 7.734 1.00 29.92 365 GLU A N 1
ATOM 2969 C CA . GLU A 1 365 ? 3.981 32.312 6.296 1.00 33.18 365 GLU A CA 1
ATOM 2970 C C . GLU A 1 365 ? 5.456 32.141 5.943 1.00 31.23 365 GLU A C 1
ATOM 2971 O O . GLU A 1 365 ? 5.795 31.464 4.966 1.00 31.32 365 GLU A O 1
ATOM 2977 N N . GLY A 1 366 ? 6.327 32.760 6.736 1.00 29.49 366 GLY A N 1
ATOM 2978 C CA . GLY A 1 366 ? 7.756 32.664 6.494 1.00 26.29 366 GLY A CA 1
ATOM 2979 C C . GLY A 1 366 ? 8.252 31.228 6.501 1.00 26.42 366 GLY A C 1
ATOM 2980 O O . GLY A 1 366 ? 9.126 30.858 5.708 1.00 25.68 366 GLY A O 1
ATOM 2981 N N . LEU A 1 367 ? 7.696 30.405 7.386 1.00 24.33 367 LEU A N 1
ATOM 2982 C CA . LEU A 1 367 ? 8.121 29.015 7.457 1.00 24.31 367 LEU A CA 1
ATOM 2983 C C . LEU A 1 367 ? 7.770 28.325 6.142 1.00 26.56 367 LEU A C 1
ATOM 2984 O O . LEU A 1 367 ? 8.578 27.579 5.580 1.00 26.97 367 LEU A O 1
ATOM 2989 N N . TYR A 1 368 ? 6.568 28.594 5.641 1.00 27.33 368 TYR A N 1
ATOM 2990 C CA . TYR A 1 368 ? 6.128 28.018 4.380 1.00 27.55 368 TYR A CA 1
ATOM 2991 C C . TYR A 1 368 ? 7.086 28.409 3.262 1.00 26.46 368 TYR A C 1
ATOM 2992 O O . TYR A 1 368 ? 7.602 27.555 2.542 1.00 26.23 368 TYR A O 1
ATOM 3001 N N . LEU A 1 369 ? 7.324 29.710 3.123 1.00 26.29 369 LEU A N 1
ATOM 3002 C CA . LEU A 1 369 ? 8.211 30.209 2.076 1.00 25.95 369 LEU A CA 1
ATOM 3003 C C . LEU A 1 369 ? 9.636 29.700 2.238 1.00 26.04 369 LEU A C 1
ATOM 3004 O O . LEU A 1 369 ? 10.309 29.413 1.255 1.00 27.15 369 LEU A O 1
ATOM 3009 N N . LEU A 1 370 ? 10.083 29.578 3.485 1.00 25.83 370 LEU A N 1
ATOM 3010 C CA . LEU A 1 370 ? 11.432 29.115 3.789 1.00 24.74 370 LEU A CA 1
ATOM 3011 C C . LEU A 1 370 ? 11.617 27.670 3.335 1.00 24.74 370 LEU A C 1
ATOM 3012 O O . LEU A 1 370 ? 12.620 27.326 2.707 1.00 25.75 370 LEU A O 1
ATOM 3017 N N . LEU A 1 371 ? 10.651 26.824 3.667 1.00 21.84 371 LEU A N 1
ATOM 3018 C CA . LEU A 1 371 ? 10.726 25.415 3.312 1.00 22.76 371 LEU A CA 1
ATOM 3019 C C . LEU A 1 371 ? 10.791 25.196 1.799 1.00 24.86 371 LEU A C 1
ATOM 3020 O O . LEU A 1 371 ? 11.634 24.436 1.317 1.00 23.21 371 LEU A O 1
ATOM 3025 N N . LYS A 1 372 ? 9.907 25.854 1.051 1.00 25.90 372 LYS A N 1
ATOM 3026 C CA . LYS A 1 372 ? 9.928 25.716 -0.402 1.00 28.17 372 LYS A CA 1
ATOM 3027 C C . LYS A 1 372 ? 11.283 26.149 -0.943 1.00 28.59 372 LYS A C 1
ATOM 3028 O O . LYS A 1 372 ? 11.915 25.420 -1.716 1.00 28.58 372 LYS A O 1
ATOM 3034 N N . GLU A 1 373 ? 11.736 27.331 -0.530 1.00 25.97 373 GLU A N 1
ATOM 3035 C CA . GLU A 1 373 ? 13.014 27.834 -1.001 1.00 26.16 373 GLU A CA 1
ATOM 3036 C C . GLU A 1 373 ? 14.186 26.917 -0.650 1.00 26.68 373 GLU A C 1
ATOM 3037 O O . GLU A 1 373 ? 15.082 26.718 -1.471 1.00 26.83 373 GLU A O 1
ATOM 3043 N N . LEU A 1 374 ? 14.188 26.356 0.557 1.00 25.07 374 LEU A N 1
ATOM 3044 C CA . LEU A 1 374 ? 15.282 25.473 0.958 1.00 24.96 374 LEU A CA 1
ATOM 3045 C C . LEU A 1 374 ? 15.325 24.232 0.084 1.00 24.44 374 LEU A C 1
ATOM 3046 O O . LEU A 1 374 ? 16.389 23.827 -0.379 1.00 22.41 374 LEU A O 1
ATOM 3051 N N . TYR A 1 375 ? 14.163 23.639 -0.149 1.00 24.86 375 TYR A N 1
ATOM 3052 C CA . TYR A 1 375 ? 14.088 22.448 -0.968 1.00 26.05 375 TYR A CA 1
ATOM 3053 C C . TYR A 1 375 ? 14.537 22.725 -2.401 1.00 27.66 375 TYR A C 1
ATOM 3054 O O . TYR A 1 375 ? 15.259 21.925 -2.989 1.00 28.03 375 TYR A O 1
ATOM 3063 N N . ASN A 1 376 ? 14.117 23.846 -2.975 1.00 28.36 376 ASN A N 1
ATOM 3064 C CA . ASN A 1 376 ? 14.534 24.144 -4.333 1.00 29.46 376 ASN A CA 1
ATOM 3065 C C . ASN A 1 376 ? 16.028 24.413 -4.371 1.00 28.88 376 ASN A C 1
ATOM 3066 O O . ASN A 1 376 ? 16.688 24.127 -5.367 1.00 30.06 376 ASN A O 1
ATOM 3071 N N . ARG A 1 377 ? 16.568 24.953 -3.285 1.00 27.28 377 ARG A N 1
ATOM 3072 C CA . ARG A 1 377 ? 17.991 25.262 -3.242 1.00 24.77 377 ARG A CA 1
ATOM 3073 C C . ARG A 1 377 ? 18.852 24.026 -2.992 1.00 25.49 377 ARG A C 1
ATOM 3074 O O . ARG A 1 377 ? 19.875 23.844 -3.650 1.00 25.53 377 ARG A O 1
ATOM 3082 N N . TYR A 1 378 ? 18.435 23.174 -2.058 1.00 23.82 378 TYR A N 1
ATOM 3083 C CA . TYR A 1 378 ? 19.219 21.993 -1.702 1.00 24.83 378 TYR A CA 1
ATOM 3084 C C . TYR A 1 378 ? 18.632 20.631 -2.093 1.00 26.41 378 TYR A C 1
ATOM 3085 O O . TYR A 1 378 ? 19.369 19.649 -2.231 1.00 27.98 378 TYR A O 1
ATOM 3094 N N . GLY A 1 379 ? 17.317 20.562 -2.246 1.00 25.93 379 GLY A N 1
ATOM 3095 C CA . GLY A 1 379 ? 16.688 19.308 -2.625 1.00 26.55 379 GLY A CA 1
ATOM 3096 C C . GLY A 1 379 ? 16.857 18.196 -1.608 1.00 27.63 379 GLY A C 1
ATOM 3097 O O . GLY A 1 379 ? 16.654 17.025 -1.917 1.00 28.84 379 GLY A O 1
ATOM 3098 N N . VAL A 1 380 ? 17.212 18.556 -0.383 1.00 27.69 380 VAL A N 1
ATOM 3099 C CA . VAL A 1 380 ? 17.415 17.572 0.672 1.00 27.56 380 VAL A CA 1
ATOM 3100 C C . VAL A 1 380 ? 16.215 17.461 1.615 1.00 27.09 380 VAL A C 1
ATOM 3101 O O . VAL A 1 380 ? 15.395 18.373 1.705 1.00 29.48 380 VAL A O 1
ATOM 3105 N N . ASP A 1 381 ? 16.093 16.328 2.298 1.00 25.03 381 ASP A N 1
ATOM 3106 C CA . ASP A 1 381 ? 15.017 16.158 3.266 1.00 24.25 381 ASP A CA 1
ATOM 3107 C C . ASP A 1 381 ? 15.152 17.237 4.347 1.00 23.23 381 ASP A C 1
ATOM 3108 O O . ASP A 1 381 ? 16.260 17.581 4.780 1.00 20.37 381 ASP A O 1
ATOM 3113 N N . LEU A 1 382 ? 14.016 17.763 4.778 1.00 21.21 382 LEU A N 1
ATOM 3114 C CA . LEU A 1 382 ? 13.995 18.822 5.767 1.00 20.96 382 LEU A CA 1
ATOM 3115 C C . LEU A 1 382 ? 13.160 18.447 6.971 1.00 21.44 382 LEU A C 1
ATOM 3116 O O . LEU A 1 382 ? 12.176 17.718 6.860 1.00 22.78 382 LEU A O 1
ATOM 3121 N N . ILE A 1 383 ? 13.569 18.947 8.127 1.00 19.28 383 ILE A N 1
ATOM 3122 C CA . ILE A 1 383 ? 12.835 18.711 9.350 1.00 19.60 383 ILE A CA 1
ATOM 3123 C C . ILE A 1 383 ? 12.845 20.012 10.141 1.00 19.43 383 ILE A C 1
ATOM 3124 O O . ILE A 1 383 ? 13.905 20.602 10.360 1.00 18.82 383 ILE A O 1
ATOM 3129 N N . VAL A 1 384 ? 11.668 20.479 10.536 1.00 17.69 384 VAL A N 1
ATOM 3130 C CA . VAL A 1 384 ? 11.601 21.684 11.345 1.00 18.18 384 VAL A CA 1
ATOM 3131 C C . V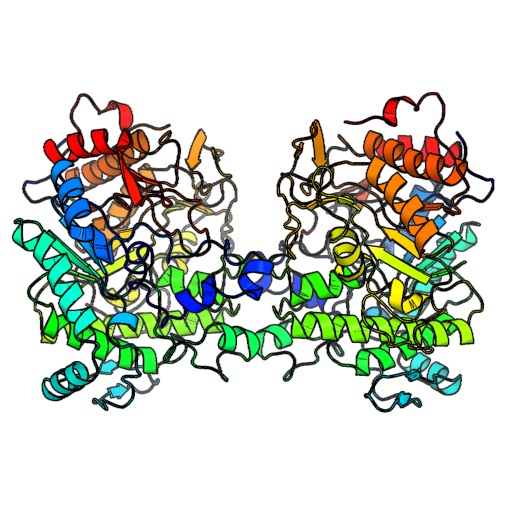AL A 1 384 ? 12.062 21.242 12.739 1.00 16.38 384 VAL A C 1
ATOM 3132 O O . VAL A 1 384 ? 11.290 20.717 13.529 1.00 14.50 384 VAL A O 1
ATOM 3136 N N . THR A 1 385 ? 13.344 21.436 13.017 1.00 16.18 385 THR A N 1
ATOM 3137 C CA . THR A 1 385 ? 13.927 21.026 14.286 1.00 15.64 385 THR A CA 1
ATOM 3138 C C . THR A 1 385 ? 13.674 21.992 15.431 1.00 17.12 385 THR A C 1
ATOM 3139 O O . THR A 1 385 ? 13.879 21.650 16.595 1.00 15.47 385 THR A O 1
ATOM 3143 N N . GLU A 1 386 ? 13.214 23.194 15.097 1.00 17.37 386 GLU A N 1
ATOM 3144 C CA . GLU A 1 386 ? 12.877 24.196 16.099 1.00 18.24 386 GLU A CA 1
ATOM 3145 C C . GLU A 1 386 ? 11.861 25.214 15.600 1.00 18.98 386 GLU A C 1
ATOM 3146 O O . GLU A 1 386 ? 11.973 25.738 14.485 1.00 17.84 386 GLU A O 1
ATOM 3152 N N . ASN A 1 387 ? 10.864 25.468 16.443 1.00 18.10 387 ASN A N 1
ATOM 3153 C CA . ASN A 1 387 ? 9.818 26.439 16.171 1.00 17.74 387 ASN A CA 1
ATOM 3154 C C . ASN A 1 387 ? 9.011 26.634 17.451 1.00 18.43 387 ASN A C 1
ATOM 3155 O O . ASN A 1 387 ? 8.424 25.696 17.991 1.00 17.78 387 ASN A O 1
ATOM 3160 N N . GLY A 1 388 ? 8.990 27.862 17.938 1.00 17.96 388 GLY A N 1
ATOM 3161 C CA . GLY A 1 388 ? 8.252 28.143 19.149 1.00 18.75 388 GLY A CA 1
ATOM 3162 C C . GLY A 1 388 ? 8.194 29.627 19.408 1.00 18.56 388 GLY A C 1
ATOM 3163 O O . GLY A 1 388 ? 8.605 30.427 18.570 1.00 17.27 388 GLY A O 1
ATOM 3164 N N . VAL A 1 389 ? 7.717 30.002 20.586 1.00 17.43 389 VAL A N 1
ATOM 3165 C CA . VAL A 1 389 ? 7.588 31.410 20.890 1.00 16.79 389 VAL A CA 1
ATOM 3166 C C . VAL A 1 389 ? 7.711 31.718 22.382 1.00 16.33 389 VAL A C 1
ATOM 3167 O O . VAL A 1 389 ? 7.176 31.004 23.226 1.00 15.43 389 VAL A O 1
ATOM 3171 N N . SER A 1 390 ? 8.437 32.784 22.692 1.00 15.57 390 SER A N 1
ATOM 3172 C CA . SER A 1 390 ? 8.612 33.223 24.066 1.00 16.57 390 SER A CA 1
ATOM 3173 C C . SER A 1 390 ? 7.272 33.845 24.433 1.00 17.11 390 SER A C 1
ATOM 3174 O O . SER A 1 390 ? 6.889 34.878 23.882 1.00 16.84 390 SER A O 1
ATOM 3177 N N . ASP A 1 391 ? 6.564 33.217 25.366 1.00 17.92 391 ASP A N 1
ATOM 3178 C CA . ASP A 1 391 ? 5.238 33.675 25.755 1.00 17.99 391 ASP A CA 1
ATOM 3179 C C . ASP A 1 391 ? 4.798 33.021 27.061 1.00 20.09 391 ASP A C 1
ATOM 3180 O O . ASP A 1 391 ? 4.165 31.971 27.066 1.00 20.63 391 ASP A O 1
ATOM 3185 N N . SER A 1 392 ? 5.139 33.660 28.175 1.00 21.05 392 SER A N 1
ATOM 3186 C CA . SER A 1 392 ? 4.814 33.132 29.491 1.00 25.06 392 SER A CA 1
ATOM 3187 C C . SER A 1 392 ? 3.315 33.039 29.797 1.00 25.72 392 SER A C 1
ATOM 3188 O O . SER A 1 392 ? 2.896 32.214 30.603 1.00 24.71 392 SER A O 1
ATOM 3191 N N . ARG A 1 393 ? 2.508 33.879 29.159 1.00 27.07 393 ARG A N 1
ATOM 3192 C CA . ARG A 1 393 ? 1.074 33.859 29.406 1.00 27.60 393 ARG A CA 1
ATOM 3193 C C . ARG A 1 393 ? 0.323 32.900 28.495 1.00 26.82 393 ARG A C 1
ATOM 3194 O O . ARG A 1 393 ? -0.867 32.644 28.690 1.00 25.25 393 ARG A O 1
ATOM 3202 N N . ASP A 1 394 ? 1.037 32.364 27.511 1.00 24.99 394 ASP A N 1
ATOM 3203 C CA . ASP A 1 394 ? 0.473 31.434 26.536 1.00 23.83 394 ASP A CA 1
ATOM 3204 C C . ASP A 1 394 ? -0.622 32.136 25.738 1.00 22.01 394 ASP A C 1
ATOM 3205 O O . ASP A 1 394 ? -1.611 31.522 25.349 1.00 21.40 394 ASP A O 1
ATOM 3210 N N . ALA A 1 395 ? -0.426 33.432 25.511 1.00 20.73 395 ALA A N 1
ATOM 3211 C CA . ALA A 1 395 ? -1.371 34.252 24.768 1.00 22.25 395 ALA A CA 1
ATOM 3212 C C . ALA A 1 395 ? -1.128 34.141 23.263 1.00 23.66 395 ALA A C 1
ATOM 3213 O O . ALA A 1 395 ? -1.942 34.603 22.465 1.00 25.30 395 ALA A O 1
ATOM 3215 N N . LEU A 1 396 ? -0.010 33.532 22.875 1.00 23.39 396 LEU A N 1
ATOM 3216 C CA . LEU A 1 396 ? 0.312 33.394 21.461 1.00 22.71 396 LEU A CA 1
ATOM 3217 C C . LEU A 1 396 ? 0.613 31.967 21.026 1.00 23.31 396 LEU A C 1
ATOM 3218 O O . LEU A 1 396 ? 0.297 31.570 19.904 1.00 23.75 396 LEU A O 1
ATOM 3223 N N . ARG A 1 397 ? 1.230 31.199 21.915 1.00 20.99 397 ARG A N 1
ATOM 3224 C CA . ARG A 1 397 ? 1.623 29.843 21.589 1.00 18.91 397 ARG A CA 1
ATOM 3225 C C . ARG A 1 397 ? 0.570 28.969 20.903 1.00 20.18 397 ARG A C 1
ATOM 3226 O O . ARG A 1 397 ? 0.861 28.320 19.901 1.00 17.97 397 ARG A O 1
ATOM 3234 N N . PRO A 1 398 ? -0.668 28.947 21.419 1.00 20.73 398 PRO A N 1
ATOM 3235 C CA . PRO A 1 398 ? -1.680 28.111 20.769 1.00 21.53 398 PRO A CA 1
ATOM 3236 C C . PRO A 1 398 ? -1.819 28.390 19.272 1.00 22.44 398 PRO A C 1
ATOM 3237 O O . PRO A 1 398 ? -1.755 27.473 18.443 1.00 20.35 398 PRO A O 1
ATOM 3241 N N . ALA A 1 399 ? -1.996 29.660 18.929 1.00 22.71 399 ALA A N 1
ATOM 3242 C CA . ALA A 1 399 ? -2.144 30.048 17.534 1.00 22.92 399 ALA A CA 1
ATOM 3243 C C . ALA A 1 399 ? -0.821 29.916 16.788 1.00 22.77 399 ALA A C 1
ATOM 3244 O O . ALA A 1 399 ? -0.796 29.544 15.621 1.00 22.30 399 ALA A O 1
ATOM 3246 N N . TYR A 1 400 ? 0.275 30.221 17.473 1.00 22.11 400 TYR A N 1
ATOM 3247 C CA . TYR A 1 400 ? 1.596 30.146 16.873 1.00 21.55 400 TYR A CA 1
ATOM 3248 C C . TYR A 1 400 ? 1.881 28.706 16.474 1.00 22.66 400 TYR A C 1
ATOM 3249 O O . TYR A 1 400 ? 2.438 28.442 15.401 1.00 23.96 400 TYR A O 1
ATOM 3258 N N . LEU A 1 401 ? 1.490 27.777 17.340 1.00 21.07 401 LEU A N 1
ATOM 3259 C CA . LEU A 1 401 ? 1.689 26.356 17.082 1.00 21.70 401 LEU A CA 1
ATOM 3260 C C . LEU A 1 401 ? 0.900 25.876 15.857 1.00 22.61 401 LEU A C 1
ATOM 3261 O O . LEU A 1 401 ? 1.463 25.255 14.949 1.00 22.46 401 LEU A O 1
ATOM 3266 N N . VAL A 1 402 ? -0.397 26.163 15.830 1.00 22.43 402 VAL A N 1
ATOM 3267 C CA . VAL A 1 402 ? -1.238 25.731 14.717 1.00 24.86 402 VAL A CA 1
ATOM 3268 C C . VAL A 1 402 ? -0.845 26.396 13.389 1.00 26.54 402 VAL A C 1
ATOM 3269 O O . VAL A 1 402 ? -0.882 25.765 12.329 1.00 26.08 402 VAL A O 1
ATOM 3273 N N . SER A 1 403 ? -0.465 27.667 13.455 1.00 26.46 403 SER A N 1
ATOM 3274 C CA . SER A 1 403 ? -0.054 28.408 12.271 1.00 27.47 403 SER A CA 1
ATOM 3275 C C . SER A 1 403 ? 1.133 27.757 11.582 1.00 26.31 403 SER A C 1
ATOM 3276 O O . SER A 1 403 ? 1.091 27.474 10.380 1.00 26.24 403 SER A O 1
ATOM 3279 N N . HIS A 1 404 ? 2.204 27.548 12.342 1.00 24.10 404 HIS A N 1
ATOM 3280 C CA . HIS A 1 404 ? 3.408 26.964 11.773 1.00 23.89 404 HIS A CA 1
ATOM 3281 C C . HIS A 1 404 ? 3.273 25.498 11.387 1.00 23.58 404 HIS A C 1
ATOM 3282 O O . HIS A 1 404 ? 3.884 25.062 10.419 1.00 23.19 404 HIS A O 1
ATOM 3289 N N . VAL A 1 405 ? 2.483 24.736 12.135 1.00 23.06 405 VAL A N 1
ATOM 3290 C CA . VAL A 1 405 ? 2.266 23.345 11.776 1.00 24.83 405 VAL A CA 1
ATOM 3291 C C . VAL A 1 405 ? 1.533 23.352 10.434 1.00 27.82 405 VAL A C 1
ATOM 3292 O O . VAL A 1 405 ? 1.734 22.475 9.589 1.00 28.06 405 VAL A O 1
ATOM 3296 N N . TYR A 1 406 ? 0.686 24.359 10.239 1.00 29.23 406 TYR A N 1
ATOM 3297 C CA . TYR A 1 406 ? -0.051 24.476 8.994 1.00 29.86 406 TYR A CA 1
ATOM 3298 C C . TYR A 1 406 ? 0.912 24.763 7.848 1.00 28.55 406 TYR A C 1
ATOM 3299 O O . TYR A 1 406 ? 0.833 24.129 6.797 1.00 29.58 406 TYR A O 1
ATOM 3308 N N . SER A 1 407 ? 1.813 25.722 8.042 1.00 26.48 407 SER A N 1
ATOM 3309 C CA . SER A 1 407 ? 2.778 26.049 7.001 1.00 25.92 407 SER A CA 1
ATOM 3310 C C . SER A 1 407 ? 3.546 24.792 6.617 1.00 26.21 407 SER A C 1
ATOM 3311 O O . SER A 1 407 ? 3.882 24.594 5.447 1.00 26.85 407 SER A O 1
ATOM 3314 N N . VAL A 1 408 ? 3.829 23.942 7.600 1.00 24.97 408 VAL A N 1
ATOM 3315 C CA . VAL A 1 408 ? 4.549 22.717 7.312 1.00 25.25 408 VAL A CA 1
ATOM 3316 C C . VAL A 1 408 ? 3.664 21.791 6.495 1.00 26.32 408 VAL A C 1
ATOM 3317 O O . VAL A 1 408 ? 4.119 21.221 5.507 1.00 24.20 408 VAL A O 1
ATOM 3321 N N . TRP A 1 409 ? 2.405 21.646 6.904 1.00 29.00 409 TRP A N 1
ATOM 3322 C CA . TRP A 1 409 ? 1.461 20.812 6.167 1.00 32.07 409 TRP A CA 1
ATOM 3323 C C . TRP A 1 409 ? 1.373 21.286 4.720 1.00 31.74 409 TRP A C 1
ATOM 3324 O O . TRP A 1 409 ? 1.511 20.505 3.783 1.00 30.69 409 TRP A O 1
ATOM 3335 N N . LYS A 1 410 ? 1.140 22.579 4.556 1.00 32.96 410 LYS A N 1
ATOM 3336 C CA . LYS A 1 410 ? 1.025 23.193 3.242 1.00 34.36 410 LYS A CA 1
ATOM 3337 C C . LYS A 1 410 ? 2.239 22.822 2.379 1.00 34.12 410 LYS A C 1
ATOM 3338 O O . LYS A 1 410 ? 2.099 22.496 1.198 1.00 33.60 410 LYS A O 1
ATOM 3344 N N . ALA A 1 411 ? 3.429 22.854 2.970 1.00 33.03 411 ALA A N 1
ATOM 3345 C CA . ALA A 1 411 ? 4.642 22.508 2.231 1.00 34.01 411 ALA A CA 1
ATOM 3346 C C . ALA A 1 411 ? 4.678 21.020 1.873 1.00 34.97 411 ALA A C 1
ATOM 3347 O O . ALA A 1 411 ? 5.049 20.649 0.761 1.00 35.87 411 ALA A O 1
ATOM 3349 N N . ALA A 1 412 ? 4.300 20.168 2.819 1.00 34.73 412 ALA A N 1
ATOM 3350 C CA . ALA A 1 412 ? 4.305 18.735 2.578 1.00 36.69 412 ALA A CA 1
ATOM 3351 C C . ALA A 1 412 ? 3.236 18.386 1.550 1.00 37.53 412 ALA A C 1
ATOM 3352 O O . ALA A 1 412 ? 3.458 17.571 0.655 1.00 37.53 412 ALA A O 1
ATOM 3354 N N . ASN A 1 413 ? 2.076 19.019 1.679 1.00 38.55 413 ASN A N 1
ATOM 3355 C CA . ASN A 1 413 ? 0.971 18.772 0.769 1.00 38.62 413 ASN A CA 1
ATOM 3356 C C . ASN A 1 413 ? 1.355 19.129 -0.664 1.00 38.19 413 ASN A C 1
ATOM 3357 O O . ASN A 1 413 ? 0.782 18.602 -1.616 1.00 37.49 413 ASN A O 1
ATOM 3362 N N . GLU A 1 414 ? 2.333 20.017 -0.811 1.00 36.98 414 GLU A N 1
ATOM 3363 C CA . GLU A 1 414 ? 2.808 20.428 -2.131 1.00 35.63 414 GLU A CA 1
ATOM 3364 C C . GLU A 1 414 ? 4.029 19.634 -2.585 1.00 35.42 414 GLU A C 1
ATOM 3365 O O . GLU A 1 414 ? 4.708 20.012 -3.543 1.00 35.87 414 GLU A O 1
ATOM 3371 N N . GLY A 1 415 ? 4.310 18.540 -1.887 1.00 33.52 415 GLY A N 1
ATOM 3372 C CA . GLY A 1 415 ? 5.433 17.702 -2.263 1.00 34.27 415 GLY A CA 1
ATOM 3373 C C . GLY A 1 415 ? 6.765 17.920 -1.570 1.00 33.81 415 GLY A C 1
ATOM 3374 O O . GLY A 1 415 ? 7.665 17.094 -1.731 1.00 33.97 415 GLY A O 1
ATOM 3375 N N . ILE A 1 416 ? 6.918 19.007 -0.814 1.00 32.52 416 ILE A N 1
ATOM 3376 C CA . ILE A 1 416 ? 8.187 19.243 -0.136 1.00 31.69 416 ILE A CA 1
ATOM 3377 C C . ILE A 1 416 ? 8.401 18.187 0.937 1.00 31.25 416 ILE A C 1
ATOM 3378 O O . ILE A 1 416 ? 7.567 17.997 1.827 1.00 30.88 416 ILE A O 1
ATOM 3383 N N . PRO A 1 417 ? 9.524 17.466 0.851 1.00 30.98 417 PRO A N 1
ATOM 3384 C CA . PRO A 1 417 ? 9.885 16.406 1.797 1.00 30.53 417 PRO A CA 1
ATOM 3385 C C . PRO A 1 417 ? 10.255 16.862 3.216 1.00 29.60 417 PRO A C 1
ATOM 3386 O O . PRO A 1 417 ? 11.385 16.655 3.664 1.00 27.39 417 PRO A O 1
ATOM 3390 N N . VAL A 1 418 ? 9.313 17.487 3.917 1.00 27.87 418 VAL A N 1
ATOM 3391 C CA . VAL A 1 418 ? 9.569 17.901 5.294 1.00 26.99 418 VAL A CA 1
ATOM 3392 C C . VAL A 1 418 ? 9.158 16.681 6.107 1.00 26.92 418 VAL A C 1
ATOM 3393 O O . VAL A 1 418 ? 7.988 16.302 6.115 1.00 27.47 418 VAL A O 1
ATOM 3397 N N . LYS A 1 419 ? 10.125 16.071 6.784 1.00 25.84 419 LYS A N 1
ATOM 3398 C CA . LYS A 1 419 ? 9.885 14.849 7.542 1.00 27.27 419 LYS A CA 1
ATOM 3399 C C . LYS A 1 419 ? 9.344 14.945 8.965 1.00 26.69 419 LYS A C 1
ATOM 3400 O O . LYS A 1 419 ? 9.061 13.924 9.594 1.00 27.38 419 LYS A O 1
ATOM 3406 N N . GLY A 1 420 ? 9.186 16.155 9.478 1.00 25.04 420 GLY A N 1
ATOM 3407 C CA . GLY A 1 420 ? 8.668 16.281 10.823 1.00 24.04 420 GLY A CA 1
ATOM 3408 C C . GLY A 1 420 ? 8.690 17.688 11.385 1.00 23.35 420 GLY A C 1
ATOM 3409 O O . GLY A 1 420 ? 9.322 18.587 10.838 1.00 23.29 420 GLY A O 1
ATOM 3410 N N . TYR A 1 421 ? 7.982 17.871 12.492 1.00 22.58 421 TYR A N 1
ATOM 3411 C CA . TYR A 1 421 ? 7.915 19.160 13.155 1.00 21.24 421 TYR A CA 1
ATOM 3412 C C . TYR A 1 421 ? 8.214 18.975 14.632 1.00 21.48 421 TYR A C 1
ATOM 3413 O O . TYR A 1 421 ? 7.519 18.230 15.334 1.00 21.95 421 TYR A O 1
ATOM 3422 N N . LEU A 1 422 ? 9.266 19.643 15.088 1.00 20.79 422 LEU A N 1
ATOM 3423 C CA . LEU A 1 422 ? 9.688 19.576 16.481 1.00 20.82 422 LEU A CA 1
ATOM 3424 C C . LEU A 1 422 ? 9.559 20.969 17.092 1.00 21.02 422 LEU A C 1
ATOM 3425 O O . LEU A 1 422 ? 10.251 21.906 16.677 1.00 20.61 422 LEU A O 1
ATOM 3430 N N . HIS A 1 423 ? 8.675 21.096 18.077 1.00 20.27 423 HIS A N 1
ATOM 3431 C CA . HIS A 1 423 ? 8.424 22.373 18.741 1.00 20.60 423 HIS A CA 1
ATOM 3432 C C . HIS A 1 423 ? 9.572 22.744 19.659 1.00 21.96 423 HIS A C 1
ATOM 3433 O O . HIS A 1 423 ? 10.154 21.881 20.325 1.00 22.43 423 HIS A O 1
ATOM 3440 N N . TRP A 1 424 ? 9.918 24.018 19.728 1.00 23.42 424 TRP A N 1
ATOM 3441 C CA . TRP A 1 424 ? 11.005 24.302 20.631 1.00 26.34 424 TRP A CA 1
ATOM 3442 C C . TRP A 1 424 ? 10.553 24.199 22.077 1.00 30.38 424 TRP A C 1
ATOM 3443 O O . TRP A 1 424 ? 9.758 24.989 22.595 1.00 26.42 424 TRP A O 1
ATOM 3454 N N . SER A 1 425 ? 11.058 23.149 22.699 1.00 33.03 425 SER A N 1
ATOM 3455 C CA . SER A 1 425 ? 10.818 22.864 24.083 1.00 31.51 425 SER A CA 1
ATOM 3456 C C . SER A 1 425 ? 9.407 22.528 24.519 1.00 30.80 425 SER A C 1
ATOM 3457 O O . SER A 1 425 ? 8.426 23.224 24.220 1.00 28.60 425 SER A O 1
ATOM 3460 N N . LEU A 1 426 ? 9.359 21.429 25.255 1.00 27.25 426 LEU A N 1
ATOM 3461 C CA . LEU A 1 426 ? 8.168 20.901 25.872 1.00 25.36 426 LEU A CA 1
ATOM 3462 C C . LEU A 1 426 ? 7.990 21.769 27.113 1.00 24.20 426 LEU A C 1
ATOM 3463 O O . LEU A 1 426 ? 6.874 22.128 27.476 1.00 23.20 426 LEU A O 1
ATOM 3468 N N . THR A 1 427 ? 9.117 22.111 27.742 1.00 21.18 427 THR A N 1
ATOM 3469 C CA . THR A 1 427 ? 9.122 22.910 28.966 1.00 20.00 427 THR A CA 1
ATOM 3470 C C . THR A 1 427 ? 9.957 24.190 28.867 1.00 20.06 427 THR A C 1
ATOM 3471 O O . THR A 1 427 ? 10.790 24.337 27.978 1.00 19.52 427 THR A O 1
ATOM 3475 N N . ASP A 1 428 ? 9.738 25.116 29.794 1.00 19.27 428 ASP A N 1
ATOM 3476 C CA . ASP A 1 428 ? 10.530 26.330 29.796 1.00 19.30 428 ASP A CA 1
ATOM 3477 C C . ASP A 1 428 ? 11.933 25.868 30.141 1.00 19.24 428 ASP A C 1
ATOM 3478 O O . ASP A 1 428 ? 12.120 24.768 30.672 1.00 18.48 428 ASP A O 1
ATOM 3483 N N . ASN A 1 429 ? 12.914 26.708 29.842 1.00 18.25 429 ASN A N 1
ATOM 3484 C CA . ASN A 1 429 ? 14.301 26.379 30.114 1.00 18.56 429 ASN A CA 1
ATOM 3485 C C . ASN A 1 429 ? 15.148 27.635 30.267 1.00 18.45 429 ASN A C 1
ATOM 3486 O O . ASN A 1 429 ? 14.624 28.748 30.304 1.00 19.39 429 ASN A O 1
ATOM 3491 N N . TYR A 1 430 ? 16.460 27.444 30.351 1.00 16.70 430 TYR A N 1
ATOM 3492 C CA . TYR A 1 430 ? 17.396 28.546 30.507 1.00 15.32 430 TYR A CA 1
ATOM 3493 C C . TYR A 1 430 ? 17.649 29.153 29.129 1.00 15.16 430 TYR A C 1
ATOM 3494 O O . TYR A 1 430 ? 18.305 28.536 28.283 1.00 15.39 430 TYR A O 1
ATOM 3503 N N . GLU A 1 431 ? 17.127 30.352 28.891 1.00 14.18 431 GLU A N 1
ATOM 3504 C CA . GLU A 1 431 ? 17.317 30.986 27.594 1.00 14.00 431 GLU A CA 1
ATOM 3505 C C . GLU A 1 431 ? 18.637 31.757 27.528 1.00 14.57 431 GLU A C 1
ATOM 3506 O O . GLU A 1 431 ? 18.667 32.984 27.435 1.00 13.07 431 GLU A O 1
ATOM 3512 N N . TRP A 1 432 ? 19.728 31.006 27.589 1.00 15.08 432 TRP A N 1
ATOM 3513 C CA . TRP A 1 432 ? 21.073 31.545 27.512 1.00 16.25 432 TRP A CA 1
ATOM 3514 C C . TRP A 1 432 ? 21.343 32.848 28.269 1.00 15.41 432 TRP A C 1
ATOM 3515 O O . TRP A 1 432 ? 21.154 32.902 29.474 1.00 16.46 432 TRP A O 1
ATOM 3526 N N . ALA A 1 433 ? 21.799 33.882 27.569 1.00 14.98 433 ALA A N 1
ATOM 3527 C CA . ALA A 1 433 ? 22.107 35.164 28.203 1.00 17.86 433 ALA A CA 1
ATOM 3528 C C . ALA A 1 433 ? 20.865 35.859 28.752 1.00 18.14 433 ALA A C 1
ATOM 3529 O O . ALA A 1 433 ? 20.956 36.736 29.609 1.00 19.36 433 ALA A O 1
ATOM 3531 N N . GLN A 1 434 ? 19.708 35.447 28.257 1.00 18.30 434 GLN A N 1
ATOM 3532 C CA . GLN A 1 434 ? 18.437 36.037 28.639 1.00 20.88 434 GLN A CA 1
ATOM 3533 C C . GLN A 1 434 ? 17.913 35.437 29.945 1.00 21.46 434 GLN A C 1
ATOM 3534 O O . GLN A 1 434 ? 17.003 35.974 30.567 1.00 24.19 434 GLN A O 1
ATOM 3540 N N . GLY A 1 435 ? 18.494 34.320 30.363 1.00 22.07 435 GLY A N 1
ATOM 3541 C CA . GLY A 1 435 ? 18.054 33.686 31.593 1.00 21.88 435 GLY A CA 1
ATOM 3542 C C . GLY A 1 435 ? 16.705 32.982 31.490 1.00 22.74 435 GLY A C 1
ATOM 3543 O O . GLY A 1 435 ? 16.343 32.440 30.436 1.00 21.52 435 GLY A O 1
ATOM 3544 N N . PHE A 1 436 ? 15.954 32.995 32.588 1.00 20.74 436 PHE A N 1
ATOM 3545 C CA . PHE A 1 436 ? 14.653 32.344 32.635 1.00 20.88 436 PHE A CA 1
ATOM 3546 C C . PHE A 1 436 ? 13.468 33.216 32.248 1.00 21.56 436 PHE A C 1
ATOM 3547 O O . PHE A 1 436 ? 12.354 32.705 32.131 1.00 21.04 436 PHE A O 1
ATOM 3555 N N . ARG A 1 437 ? 13.690 34.512 32.030 1.00 21.60 437 ARG A N 1
ATOM 3556 C CA . ARG A 1 437 ? 12.581 35.394 31.679 1.00 24.11 437 ARG A CA 1
ATOM 3557 C C . ARG A 1 437 ? 11.951 35.139 30.316 1.00 22.80 437 ARG A C 1
ATOM 3558 O O . ARG A 1 437 ? 10.909 35.699 29.980 1.00 24.55 437 ARG A O 1
ATOM 3566 N N . GLN A 1 438 ? 12.574 34.291 29.526 1.00 20.41 438 GLN A N 1
ATOM 3567 C CA . GLN A 1 438 ? 12.037 33.988 28.222 1.00 19.06 438 GLN A CA 1
ATOM 3568 C C . GLN A 1 438 ? 11.498 32.560 28.334 1.00 19.41 438 GLN A C 1
ATOM 3569 O O . GLN A 1 438 ? 12.273 31.618 28.471 1.00 20.69 438 GLN A O 1
ATOM 3575 N N . LYS A 1 439 ? 10.175 32.404 28.312 1.00 19.18 439 LYS A N 1
ATOM 3576 C CA . LYS A 1 439 ? 9.548 31.081 28.430 1.00 18.41 439 LYS A CA 1
ATOM 3577 C C . LYS A 1 439 ? 8.996 30.521 27.122 1.00 17.21 439 LYS A C 1
ATOM 3578 O O . LYS A 1 439 ? 7.998 31.028 26.607 1.00 19.86 439 LYS A O 1
ATOM 3584 N N . PHE A 1 440 ? 9.617 29.462 26.610 1.00 14.56 440 PHE A N 1
ATOM 3585 C CA . PHE A 1 440 ? 9.177 28.830 25.366 1.00 14.15 440 PHE A CA 1
ATOM 3586 C C . PHE A 1 440 ? 8.384 27.532 25.523 1.00 15.76 440 PHE A C 1
ATOM 3587 O O . PHE A 1 440 ? 7.863 27.008 24.540 1.00 15.35 440 PHE A O 1
ATOM 3595 N N . GLY A 1 441 ? 8.301 27.005 26.739 1.00 16.30 441 GLY A N 1
ATOM 3596 C CA . GLY A 1 441 ? 7.602 25.749 26.941 1.00 17.16 441 GLY A CA 1
ATOM 3597 C C . GLY A 1 441 ? 6.113 25.667 26.633 1.00 18.42 441 GLY A C 1
ATOM 3598 O O . GLY A 1 441 ? 5.391 26.667 26.682 1.00 17.34 441 GLY A O 1
ATOM 3599 N N . LEU A 1 442 ? 5.670 24.462 26.270 1.00 18.39 442 LEU A N 1
ATOM 3600 C CA . LEU A 1 442 ? 4.257 24.188 26.032 1.00 18.39 442 LEU A CA 1
ATOM 3601 C C . LEU A 1 442 ? 3.812 23.912 27.460 1.00 18.33 442 LEU A C 1
ATOM 3602 O O . LEU A 1 442 ? 2.637 24.018 27.804 1.00 19.11 442 LEU A O 1
ATOM 3607 N N . VAL A 1 443 ? 4.800 23.567 28.282 1.00 17.93 443 VAL A N 1
ATOM 3608 C CA . VAL A 1 443 ? 4.613 23.261 29.690 1.00 16.41 443 VAL A CA 1
ATOM 3609 C C . VAL A 1 443 ? 5.426 24.228 30.548 1.00 18.97 443 VAL A C 1
ATOM 3610 O O . VAL A 1 443 ? 6.649 24.327 30.414 1.00 19.58 443 VAL A O 1
ATOM 3614 N N . MET A 1 444 ? 4.736 24.943 31.427 1.00 19.81 444 MET A N 1
ATOM 3615 C CA . MET A 1 444 ? 5.381 25.897 32.317 1.00 20.17 444 MET A CA 1
ATOM 3616 C C . MET A 1 444 ? 6.133 25.155 33.429 1.00 20.32 444 MET A C 1
ATOM 3617 O O . MET A 1 444 ? 5.703 24.096 33.893 1.00 21.85 444 MET A O 1
ATOM 3622 N N . VAL A 1 445 ? 7.275 25.698 33.833 1.00 19.39 445 VAL A N 1
ATOM 3623 C CA . VAL A 1 445 ? 8.074 25.084 34.883 1.00 18.42 445 VAL A CA 1
ATOM 3624 C C . VAL A 1 445 ? 8.372 26.065 35.990 1.00 20.01 445 VAL A C 1
ATOM 3625 O O . VAL A 1 445 ? 8.924 27.139 35.752 1.00 22.09 445 VAL A O 1
ATOM 3629 N N . ASP A 1 446 ? 7.991 25.696 37.204 1.00 22.14 446 ASP A N 1
ATOM 3630 C CA . ASP A 1 446 ? 8.272 26.511 38.377 1.00 22.87 446 ASP A CA 1
ATOM 3631 C C . ASP A 1 446 ? 9.703 26.109 38.731 1.00 23.53 446 ASP A C 1
ATOM 3632 O O . ASP A 1 446 ? 9.910 25.043 39.307 1.00 24.10 446 ASP A O 1
ATOM 3637 N N . PHE A 1 447 ? 10.682 26.937 38.382 1.00 23.75 447 PHE A N 1
ATOM 3638 C CA . PHE A 1 447 ? 12.081 26.609 38.661 1.00 24.93 447 PHE A CA 1
ATOM 3639 C C . PHE A 1 447 ? 12.462 26.517 40.130 1.00 26.38 447 PHE A C 1
ATOM 3640 O O . PHE A 1 447 ? 13.581 26.105 40.466 1.00 27.73 447 PHE A O 1
ATOM 3648 N N . LYS A 1 448 ? 11.550 26.906 41.010 1.00 26.37 448 LYS A N 1
ATOM 3649 C CA . LYS A 1 448 ? 11.825 26.810 42.436 1.00 28.14 448 LYS A CA 1
ATOM 3650 C C . LYS A 1 448 ? 11.521 25.371 42.883 1.00 26.63 448 LYS A C 1
ATOM 3651 O O . LYS A 1 448 ? 12.353 24.708 43.493 1.00 24.58 448 LYS A O 1
ATOM 3657 N N . THR A 1 449 ? 10.331 24.885 42.547 1.00 26.23 449 THR A N 1
ATOM 3658 C CA . THR A 1 449 ? 9.919 23.530 42.909 1.00 25.91 449 THR A CA 1
ATOM 3659 C C . THR A 1 449 ? 10.249 22.483 41.839 1.00 25.23 449 THR A C 1
ATOM 3660 O O . THR A 1 449 ? 10.273 21.293 42.129 1.00 26.11 449 THR A O 1
ATOM 3664 N N . LYS A 1 450 ? 10.483 22.937 40.609 1.00 25.15 450 LYS A N 1
ATOM 3665 C CA . LYS A 1 450 ? 10.790 22.074 39.466 1.00 23.53 450 LYS A CA 1
ATOM 3666 C C . LYS A 1 450 ? 9.556 21.375 38.911 1.00 24.22 450 LYS A C 1
ATOM 3667 O O . LYS A 1 450 ? 9.671 20.484 38.069 1.00 24.54 450 LYS A O 1
ATOM 3673 N N . LYS A 1 451 ? 8.378 21.784 39.372 1.00 24.84 451 LYS A N 1
ATOM 3674 C CA . LYS A 1 451 ? 7.128 21.188 38.895 1.00 27.72 451 LYS A CA 1
ATOM 3675 C C . LYS A 1 451 ? 6.721 21.655 37.503 1.00 27.47 451 LYS A C 1
ATOM 3676 O O . LYS A 1 451 ? 6.928 22.814 37.139 1.00 27.40 451 LYS A O 1
ATOM 3682 N N . ARG A 1 452 ? 6.133 20.744 36.730 1.00 27.04 452 ARG A N 1
ATOM 3683 C CA . ARG A 1 452 ? 5.688 21.055 35.377 1.00 25.74 452 ARG A CA 1
ATOM 3684 C C . ARG A 1 452 ? 4.196 21.293 35.352 1.00 26.09 452 ARG A C 1
ATOM 3685 O O . ARG A 1 452 ? 3.425 20.535 35.934 1.00 26.86 452 ARG A O 1
ATOM 3693 N N . TYR A 1 453 ? 3.802 22.362 34.675 1.00 25.92 453 TYR A N 1
ATOM 3694 C CA . TYR A 1 453 ? 2.406 22.736 34.544 1.00 25.42 453 TYR A CA 1
ATOM 3695 C C . TYR A 1 453 ? 2.044 22.859 33.076 1.00 24.27 453 TYR A C 1
ATOM 3696 O O . TYR A 1 453 ? 2.751 23.503 32.311 1.00 23.97 453 TYR A O 1
ATOM 3705 N N . LEU A 1 454 ? 0.938 22.242 32.687 1.00 23.17 454 LEU A N 1
ATOM 3706 C CA . LEU A 1 454 ? 0.515 22.298 31.304 1.00 23.88 454 LEU A CA 1
ATOM 3707 C C . LEU A 1 454 ? -0.087 23.649 30.956 1.00 24.76 454 LEU A C 1
ATOM 3708 O O . LEU A 1 454 ? -0.947 24.159 31.677 1.00 25.96 454 LEU A O 1
ATOM 3713 N N . ARG A 1 455 ? 0.390 24.246 29.870 1.00 23.97 455 ARG A N 1
ATOM 3714 C CA . ARG A 1 455 ? -0.188 25.493 29.396 1.00 22.47 455 ARG A CA 1
ATOM 3715 C C . ARG A 1 455 ? -1.216 24.980 28.395 1.00 22.70 455 ARG A C 1
ATOM 3716 O O . ARG A 1 455 ? -1.056 23.891 27.841 1.00 22.35 455 ARG A O 1
ATOM 3724 N N . PRO A 1 456 ? -2.282 25.747 28.146 1.00 23.33 456 PRO A N 1
ATOM 3725 C CA . PRO A 1 456 ? -3.292 25.288 27.192 1.00 22.00 456 PRO A CA 1
ATOM 3726 C C . PRO A 1 456 ? -2.699 24.880 25.840 1.00 22.98 456 PRO A C 1
ATOM 3727 O O . PRO A 1 456 ? -3.208 23.972 25.179 1.00 22.01 456 PRO A O 1
ATOM 3731 N N . SER A 1 457 ? -1.621 25.542 25.428 1.00 22.43 457 SER A N 1
ATOM 3732 C CA . SER A 1 457 ? -1.003 25.201 24.153 1.00 21.44 457 SER A CA 1
ATOM 3733 C C . SER A 1 457 ? -0.589 23.726 24.160 1.00 21.20 457 SER A C 1
ATOM 3734 O O . SER A 1 457 ? -0.634 23.061 23.133 1.00 21.18 457 SER A O 1
ATOM 3737 N N . ALA A 1 458 ? -0.203 23.213 25.324 1.00 19.64 458 ALA A N 1
ATOM 3738 C CA . ALA A 1 458 ? 0.190 21.813 25.430 1.00 21.62 458 ALA A CA 1
ATOM 3739 C C . ALA A 1 458 ? -0.981 20.913 25.011 1.00 22.18 458 ALA A C 1
ATOM 3740 O O . ALA A 1 458 ? -0.793 19.914 24.313 1.00 22.71 458 ALA A O 1
ATOM 3742 N N . LEU A 1 459 ? -2.187 21.281 25.441 1.00 22.21 459 LEU A N 1
ATOM 3743 C CA . LEU A 1 459 ? -3.390 20.523 25.103 1.00 21.88 459 LEU A CA 1
ATOM 3744 C C . LEU A 1 459 ? -3.600 20.565 23.597 1.00 20.64 459 LEU A C 1
ATOM 3745 O O . LEU A 1 459 ? -3.938 19.558 22.982 1.00 23.14 459 LEU A O 1
ATOM 3750 N N . VAL A 1 460 ? -3.398 21.736 23.004 1.00 20.21 460 VAL A N 1
ATOM 3751 C CA . VAL A 1 460 ? -3.543 21.901 21.563 1.00 19.59 460 VAL A CA 1
ATOM 3752 C C . VAL A 1 460 ? -2.532 21.005 20.837 1.00 22.41 460 VAL A C 1
ATOM 3753 O O . VAL A 1 460 ? -2.839 20.394 19.801 1.00 22.81 460 VAL A O 1
ATOM 3757 N N . PHE A 1 461 ? -1.329 20.921 21.396 1.00 21.96 461 PHE A N 1
ATOM 3758 C CA . PHE A 1 461 ? -0.277 20.106 20.808 1.00 22.94 461 PHE A CA 1
ATOM 3759 C C . PHE A 1 461 ? -0.722 18.650 20.783 1.00 23.96 461 PHE A C 1
ATOM 3760 O O . PHE A 1 461 ? -0.576 17.975 19.769 1.00 23.69 461 PHE A O 1
ATOM 3768 N N . ARG A 1 462 ? -1.258 18.170 21.905 1.00 25.06 462 ARG A N 1
ATOM 3769 C CA . ARG A 1 462 ? -1.716 16.784 21.990 1.00 25.84 462 ARG A CA 1
ATOM 3770 C C . ARG A 1 462 ? -2.747 16.479 20.895 1.00 27.36 462 ARG A C 1
ATOM 3771 O O . ARG A 1 462 ? -2.680 15.430 20.249 1.00 27.14 462 ARG A O 1
ATOM 3779 N N . GLU A 1 463 ? -3.698 17.392 20.689 1.00 27.42 463 GLU A N 1
ATOM 3780 C CA . GLU A 1 463 ? -4.716 17.207 19.655 1.00 26.45 463 GLU A CA 1
ATOM 3781 C C . GLU A 1 463 ? -4.033 17.028 18.300 1.00 26.60 463 GLU A C 1
ATOM 3782 O O . GLU A 1 463 ? -4.393 16.139 17.533 1.00 27.47 463 GLU A O 1
ATOM 3788 N N . ILE A 1 464 ? -3.047 17.875 18.010 1.00 25.78 464 ILE A N 1
ATOM 3789 C CA . ILE A 1 464 ? -2.326 17.791 16.743 1.00 24.02 464 ILE A CA 1
ATOM 3790 C C . ILE A 1 464 ? -1.524 16.492 16.629 1.00 25.00 464 ILE A C 1
ATOM 3791 O O . ILE A 1 464 ? -1.593 15.804 15.618 1.00 25.00 464 ILE A O 1
ATOM 3796 N N . ALA A 1 465 ? -0.767 16.153 17.664 1.00 25.21 465 ALA A N 1
ATOM 3797 C CA . ALA A 1 465 ? 0.030 14.934 17.644 1.00 27.44 465 ALA A CA 1
ATOM 3798 C C . ALA A 1 465 ? -0.860 13.692 17.490 1.00 29.43 465 ALA A C 1
ATOM 3799 O O . ALA A 1 465 ? -0.564 12.797 16.698 1.00 30.19 465 ALA A O 1
ATOM 3801 N N . THR A 1 466 ? -1.951 13.654 18.246 1.00 31.45 466 THR A N 1
ATOM 3802 C CA . THR A 1 466 ? -2.885 12.537 18.216 1.00 33.44 466 THR A CA 1
ATOM 3803 C C . THR A 1 466 ? -3.580 12.394 16.869 1.00 34.68 466 THR A C 1
ATOM 3804 O O . THR A 1 466 ? -3.790 11.285 16.380 1.00 35.32 466 THR A O 1
ATOM 3808 N N . HIS A 1 467 ? -3.930 13.520 16.266 1.00 35.09 467 HIS A N 1
ATOM 3809 C CA . HIS A 1 467 ? -4.603 13.510 14.976 1.00 36.25 467 HIS A CA 1
ATOM 3810 C C . HIS A 1 467 ? -3.578 13.457 13.849 1.00 36.00 467 HIS A C 1
ATOM 3811 O O . HIS A 1 467 ? -3.931 13.304 12.680 1.00 35.21 467 HIS A O 1
ATOM 3818 N N . ASN A 1 468 ? -2.304 13.566 14.215 1.00 35.80 468 ASN A N 1
ATOM 3819 C CA . ASN A 1 468 ? -1.216 13.585 13.242 1.00 34.68 468 ASN A CA 1
ATOM 3820 C C . ASN A 1 468 ? -1.561 14.621 12.173 1.00 34.28 468 ASN A C 1
ATOM 3821 O O . ASN A 1 468 ? -1.429 14.374 10.973 1.00 35.16 468 ASN A O 1
ATOM 3826 N N . GLY A 1 469 ? -2.020 15.781 12.624 1.00 32.64 469 GLY A N 1
ATOM 3827 C CA . GLY A 1 469 ? -2.390 16.838 11.709 1.00 33.01 469 GLY A CA 1
ATOM 3828 C C . GLY A 1 469 ? -3.212 17.872 12.438 1.00 33.06 469 GLY A C 1
ATOM 3829 O O . GLY A 1 469 ? -3.254 17.873 13.664 1.00 33.69 469 GLY A O 1
ATOM 3830 N N . ILE A 1 470 ? -3.871 18.746 11.689 1.00 33.77 470 ILE A N 1
ATOM 3831 C CA . ILE A 1 470 ? -4.690 19.783 12.286 1.00 34.88 470 ILE A CA 1
ATOM 3832 C C . ILE A 1 470 ? -6.163 19.447 12.106 1.00 36.94 470 ILE A C 1
ATOM 3833 O O . ILE A 1 470 ? -6.692 19.552 11.006 1.00 36.75 470 ILE A O 1
ATOM 3838 N N . PRO A 1 471 ? -6.843 19.019 13.180 1.00 39.56 471 PRO A N 1
ATOM 3839 C CA . PRO A 1 471 ? -8.266 18.691 13.061 1.00 41.13 471 PRO A CA 1
ATOM 3840 C C . PRO A 1 471 ? -9.081 19.896 12.589 1.00 41.97 471 PRO A C 1
ATOM 3841 O O . PRO A 1 471 ? -8.709 21.041 12.835 1.00 41.39 471 PRO A O 1
ATOM 3845 N N . ASP A 1 472 ? -10.187 19.627 11.903 1.00 43.65 472 ASP A N 1
ATOM 3846 C CA . ASP A 1 472 ? -11.062 20.679 11.399 1.00 45.65 472 ASP A CA 1
ATOM 3847 C C . ASP A 1 472 ? -11.409 21.652 12.518 1.00 45.58 472 ASP A C 1
ATOM 3848 O O . ASP A 1 472 ? -11.356 22.865 12.338 1.00 43.89 472 ASP A O 1
ATOM 3853 N N . GLU A 1 473 ? -11.758 21.091 13.673 1.00 46.11 473 GLU A N 1
ATOM 3854 C CA . GLU A 1 473 ? -12.139 21.855 14.855 1.00 47.07 473 GLU A CA 1
ATOM 3855 C C . GLU A 1 473 ? -11.099 22.865 15.347 1.00 46.40 473 GLU A C 1
ATOM 3856 O O . GLU A 1 473 ? -11.387 23.670 16.229 1.00 46.22 473 GLU A O 1
ATOM 3862 N N . LEU A 1 474 ? -9.900 22.836 14.768 1.00 45.33 474 LEU A N 1
ATOM 3863 C CA . LEU A 1 474 ? -8.836 23.765 15.153 1.00 43.51 474 LEU A CA 1
ATOM 3864 C C . LEU A 1 474 ? -8.317 24.574 13.964 1.00 43.87 474 LEU A C 1
ATOM 3865 O O . LEU A 1 474 ? -7.355 25.329 14.092 1.00 44.71 474 LEU A O 1
ATOM 3870 N N . GLN A 1 475 ? -8.969 24.426 12.816 1.00 44.60 475 GLN A N 1
ATOM 3871 C CA . GLN A 1 475 ? -8.579 25.127 11.588 1.00 45.65 475 GLN A CA 1
ATOM 3872 C C . GLN A 1 475 ? -8.531 26.659 11.681 1.00 45.09 475 GLN A C 1
ATOM 3873 O O . GLN A 1 475 ? -7.825 27.313 10.905 1.00 44.41 475 GLN A O 1
ATOM 3879 N N . HIS A 1 476 ? -9.281 27.240 12.612 1.00 44.10 476 HIS A N 1
ATOM 3880 C CA . HIS A 1 476 ? -9.307 28.692 12.728 1.00 44.35 476 HIS A CA 1
ATOM 3881 C C . HIS A 1 476 ? -7.977 29.274 13.182 1.00 46.09 476 HIS A C 1
ATOM 3882 O O . HIS A 1 476 ? -7.696 30.445 12.936 1.00 45.82 476 HIS A O 1
ATOM 3889 N N . LEU A 1 477 ? -7.157 28.463 13.841 1.00 47.46 477 LEU A N 1
ATOM 3890 C CA . LEU A 1 477 ? -5.879 28.952 14.343 1.00 48.69 477 LEU A CA 1
ATOM 3891 C C . LEU A 1 477 ? -4.750 28.943 13.334 1.00 50.13 477 LEU A C 1
ATOM 3892 O O . LEU A 1 477 ? -3.593 29.135 13.692 1.00 50.88 477 LEU A O 1
ATOM 3897 N N . THR A 1 478 ? -5.078 28.720 12.069 1.00 51.83 478 THR A N 1
ATOM 3898 C CA . THR A 1 478 ? -4.053 28.726 11.034 1.00 54.52 478 THR A CA 1
ATOM 3899 C C . THR A 1 478 ? -3.885 30.180 10.590 1.00 57.59 478 THR A C 1
ATOM 3900 O O . THR A 1 478 ? -3.107 30.476 9.681 1.00 57.30 478 THR A O 1
ATOM 3904 N N . LEU A 1 479 ? -4.614 31.077 11.257 1.00 61.73 479 LEU A N 1
ATOM 3905 C CA . LEU A 1 479 ? -4.613 32.510 10.948 1.00 65.12 479 LEU A CA 1
ATOM 3906 C C . LEU A 1 479 ? -3.532 33.357 11.624 1.00 66.76 479 LEU A C 1
ATOM 3907 O O . LEU A 1 479 ? -2.357 33.292 11.258 1.00 66.48 479 LEU A O 1
ATOM 3912 N N . ILE A 1 480 ? -3.944 34.166 12.600 1.00 69.06 480 ILE A N 1
ATOM 3913 C CA . ILE A 1 480 ? -3.024 35.047 13.318 1.00 71.37 480 ILE A CA 1
ATOM 3914 C C . ILE A 1 480 ? -3.396 35.183 14.808 1.00 72.66 480 ILE A C 1
ATOM 3915 O O . ILE A 1 480 ? -4.166 34.381 15.342 1.00 71.88 480 ILE A O 1
ATOM 3920 N N . GLN A 1 481 ? -2.829 36.198 15.464 1.00 74.12 481 GLN A N 1
ATOM 3921 C CA . GLN A 1 481 ? -3.073 36.490 16.878 1.00 75.32 481 GLN A CA 1
ATOM 3922 C C . GLN A 1 481 ? -3.242 37.986 17.138 1.00 76.12 481 GLN A C 1
ATOM 3923 O O . GLN A 1 481 ? -3.147 38.769 16.163 1.00 76.39 481 GLN A O 1
ATOM 3929 N N . MET B 1 1 ? 10.261 83.920 45.223 1.00 50.54 1 MET B N 1
ATOM 3930 C CA . MET B 1 1 ? 10.425 82.830 44.219 1.00 48.20 1 MET B CA 1
ATOM 3931 C C . MET B 1 1 ? 11.381 83.360 43.161 1.00 46.67 1 MET B C 1
ATOM 3932 O O . MET B 1 1 ? 11.191 83.146 41.965 1.00 47.15 1 MET B O 1
ATOM 3937 N N . LYS B 1 2 ? 12.395 84.082 43.623 1.00 44.33 2 LYS B N 1
ATOM 3938 C CA . LYS B 1 2 ? 13.414 84.647 42.754 1.00 41.81 2 LYS B CA 1
ATOM 3939 C C . LYS B 1 2 ? 14.766 84.284 43.346 1.00 39.91 2 LYS B C 1
ATOM 3940 O O . LYS B 1 2 ? 14.893 84.110 44.553 1.00 39.09 2 LYS B O 1
ATOM 3946 N N . PHE B 1 3 ? 15.774 84.176 42.493 1.00 37.79 3 PHE B N 1
ATOM 3947 C CA . PHE B 1 3 ? 17.121 83.843 42.930 1.00 35.53 3 PHE B CA 1
ATOM 3948 C C . PHE B 1 3 ? 17.871 85.130 43.233 1.00 36.62 3 PHE B C 1
ATOM 3949 O O . PHE B 1 3 ? 17.419 86.213 42.874 1.00 37.26 3 PHE B O 1
ATOM 3957 N N . PRO B 1 4 ? 19.027 85.030 43.908 1.00 37.11 4 PRO B N 1
ATOM 3958 C CA . PRO B 1 4 ? 19.833 86.202 44.240 1.00 37.19 4 PRO B CA 1
ATOM 3959 C C . PRO B 1 4 ? 20.220 86.995 42.992 1.00 40.21 4 PRO B C 1
ATOM 3960 O O . PRO B 1 4 ? 20.117 86.505 41.865 1.00 41.12 4 PRO B O 1
ATOM 3964 N N . LYS B 1 5 ? 20.681 88.219 43.209 1.00 42.41 5 LYS B N 1
ATOM 3965 C CA . LYS B 1 5 ? 21.078 89.114 42.134 1.00 44.77 5 LYS B CA 1
ATOM 3966 C C . LYS B 1 5 ? 21.947 88.467 41.066 1.00 44.61 5 LYS B C 1
ATOM 3967 O O . LYS B 1 5 ? 21.549 88.375 39.906 1.00 45.60 5 LYS B O 1
ATOM 3973 N N . ASP B 1 6 ? 23.132 88.020 41.467 1.00 44.08 6 ASP B N 1
ATOM 3974 C CA . ASP B 1 6 ? 24.094 87.432 40.539 1.00 43.72 6 ASP B CA 1
ATOM 3975 C C . ASP B 1 6 ? 23.980 85.924 40.281 1.00 40.75 6 ASP B C 1
ATOM 3976 O O . ASP B 1 6 ? 24.967 85.277 39.925 1.00 39.92 6 ASP B O 1
ATOM 3981 N N . PHE B 1 7 ? 22.785 85.370 40.450 1.00 36.83 7 PHE B N 1
ATOM 3982 C CA . PHE B 1 7 ? 22.576 83.945 40.222 1.00 33.33 7 PHE B CA 1
ATOM 3983 C C . PHE B 1 7 ? 22.738 83.623 38.740 1.00 31.83 7 PHE B C 1
ATOM 3984 O O . PHE B 1 7 ? 22.120 84.252 37.879 1.00 32.90 7 PHE B O 1
ATOM 3992 N N . MET B 1 8 ? 23.579 82.637 38.452 1.00 30.38 8 MET B N 1
ATOM 3993 C CA . MET B 1 8 ? 23.849 82.219 37.080 1.00 27.58 8 MET B CA 1
ATOM 3994 C C . MET B 1 8 ? 22.764 81.323 36.481 1.00 26.08 8 MET B C 1
ATOM 3995 O O . MET B 1 8 ? 22.393 80.300 37.063 1.00 24.52 8 MET B O 1
ATOM 4000 N N . ILE B 1 9 ? 22.256 81.718 35.315 1.00 25.11 9 ILE B N 1
ATOM 4001 C CA . ILE B 1 9 ? 21.226 80.944 34.622 1.00 24.95 9 ILE B CA 1
ATOM 4002 C C . ILE B 1 9 ? 21.672 80.775 33.179 1.00 24.28 9 ILE B C 1
ATOM 4003 O O . ILE B 1 9 ? 22.072 81.746 32.533 1.00 26.50 9 ILE B O 1
ATOM 4008 N N . GLY B 1 10 ? 21.617 79.547 32.675 1.00 21.57 10 GLY B N 1
ATOM 4009 C CA . GLY B 1 10 ? 22.035 79.319 31.307 1.00 21.78 10 GLY B CA 1
ATOM 4010 C C . GLY B 1 10 ? 22.016 77.861 30.910 1.00 22.34 10 GLY B C 1
ATOM 4011 O O . GLY B 1 10 ? 21.080 77.132 31.227 1.00 23.17 10 GLY B O 1
ATOM 4012 N N . TYR B 1 11 ? 23.060 77.422 30.222 1.00 22.27 11 TYR B N 1
ATOM 4013 C CA . TYR B 1 11 ? 23.111 76.040 29.786 1.00 21.49 11 TYR B CA 1
ATOM 4014 C C . TYR B 1 11 ? 24.558 75.594 29.609 1.00 20.97 11 TYR B C 1
ATOM 4015 O O . TYR B 1 11 ? 25.486 76.410 29.691 1.00 19.50 11 TYR B O 1
ATOM 4024 N N . SER B 1 12 ? 24.738 74.295 29.376 1.00 19.65 12 SER B N 1
ATOM 4025 C CA . SER B 1 12 ? 26.060 73.712 29.160 1.00 16.89 12 SER B CA 1
ATOM 4026 C C . SER B 1 12 ? 26.123 73.012 27.814 1.00 16.71 12 SER B C 1
ATOM 4027 O O . SER B 1 12 ? 25.102 72.652 27.234 1.00 16.89 12 SER B O 1
ATOM 4030 N N . SER B 1 13 ? 27.341 72.815 27.333 1.00 17.15 13 SER B N 1
ATOM 4031 C CA . SER B 1 13 ? 27.581 72.134 26.076 1.00 17.17 13 SER B CA 1
ATOM 4032 C C . SER B 1 13 ? 28.948 71.467 26.179 1.00 16.95 13 SER B C 1
ATOM 4033 O O . SER B 1 13 ? 29.694 71.681 27.139 1.00 14.27 13 SER B O 1
ATOM 4036 N N . SER B 1 14 ? 29.269 70.660 25.180 1.00 16.04 14 SER B N 1
ATOM 4037 C CA . SER B 1 14 ? 30.549 69.982 25.142 1.00 14.80 14 SER B CA 1
ATOM 4038 C C . SER B 1 14 ? 31.065 70.147 23.722 1.00 15.35 14 SER B C 1
ATOM 4039 O O . SER B 1 14 ? 30.294 70.418 22.796 1.00 15.18 14 SER B O 1
ATOM 4042 N N . PRO B 1 15 ? 32.387 70.049 23.539 1.00 15.43 15 PRO B N 1
ATOM 4043 C CA . PRO B 1 15 ? 32.969 70.185 22.204 1.00 15.24 15 PRO B CA 1
ATOM 4044 C C . PRO B 1 15 ? 32.468 69.129 21.219 1.00 16.18 15 PRO B C 1
ATOM 4045 O O . PRO B 1 15 ? 31.856 69.447 20.201 1.00 15.45 15 PRO B O 1
ATOM 4049 N N . PHE B 1 16 ? 32.709 67.865 21.548 1.00 16.80 16 PHE B N 1
ATOM 4050 C CA . PHE B 1 16 ? 32.332 66.753 20.683 1.00 14.42 16 PHE B CA 1
ATOM 4051 C C . PHE B 1 16 ? 30.878 66.713 20.200 1.00 15.13 16 PHE B C 1
ATOM 4052 O O . PHE B 1 16 ? 30.611 66.428 19.035 1.00 15.75 16 PHE B O 1
ATOM 4060 N N . GLN B 1 17 ? 29.934 67.010 21.081 1.00 13.65 17 GLN B N 1
ATOM 4061 C CA . GLN B 1 17 ? 28.532 66.913 20.705 1.00 12.87 17 GLN B CA 1
ATOM 4062 C C . GLN B 1 17 ? 27.955 68.088 19.934 1.00 12.82 17 GLN B C 1
ATOM 4063 O O . GLN B 1 17 ? 26.846 67.977 19.412 1.00 12.56 17 GLN B O 1
ATOM 4069 N N . PHE B 1 18 ? 28.682 69.202 19.856 1.00 12.80 18 PHE B N 1
ATOM 4070 C CA . PHE B 1 18 ? 28.152 70.379 19.166 1.00 14.09 18 PHE B CA 1
ATOM 4071 C C . PHE B 1 18 ? 28.993 71.037 18.068 1.00 15.26 18 PHE B C 1
ATOM 4072 O O . PHE B 1 18 ? 28.446 71.592 17.111 1.00 14.44 18 PHE B O 1
ATOM 4080 N N . GLU B 1 19 ? 30.313 70.998 18.211 1.00 15.79 19 GLU B N 1
ATOM 4081 C CA . GLU B 1 19 ? 31.191 71.670 17.265 1.00 17.13 19 GLU B CA 1
ATOM 4082 C C . GLU B 1 19 ? 31.085 71.299 15.793 1.00 19.76 19 GLU B C 1
ATOM 4083 O O . GLU B 1 19 ? 30.818 72.170 14.962 1.00 20.52 19 GLU B O 1
ATOM 4089 N N . ALA B 1 20 ? 31.293 70.029 15.459 1.00 18.46 20 ALA B N 1
ATOM 4090 C CA . ALA B 1 20 ? 31.223 69.614 14.064 1.00 19.60 20 ALA B CA 1
ATOM 4091 C C . ALA B 1 20 ? 29.810 69.746 13.499 1.00 20.10 20 ALA B C 1
ATOM 4092 O O . ALA B 1 20 ? 28.851 69.881 14.252 1.00 20.73 20 ALA B O 1
ATOM 4094 N N . GLY B 1 21 ? 29.699 69.694 12.171 1.00 20.45 21 GLY B N 1
ATOM 4095 C CA . GLY B 1 21 ? 28.417 69.826 11.496 1.00 19.92 21 GLY B CA 1
ATOM 4096 C C . GLY B 1 21 ? 28.596 70.467 10.127 1.00 21.61 21 GLY B C 1
ATOM 4097 O O . GLY B 1 21 ? 27.894 70.135 9.167 1.00 21.51 21 GLY B O 1
ATOM 4098 N N . ILE B 1 22 ? 29.531 71.407 10.042 1.00 22.49 22 ILE B N 1
ATOM 4099 C CA . ILE B 1 22 ? 29.836 72.083 8.792 1.00 23.17 22 ILE B CA 1
ATOM 4100 C C . ILE B 1 22 ? 31.180 71.526 8.341 1.00 25.19 22 ILE B C 1
ATOM 4101 O O . ILE B 1 22 ? 32.145 71.509 9.104 1.00 26.53 22 ILE B O 1
ATOM 4106 N N . PRO B 1 23 ? 31.265 71.068 7.085 1.00 27.53 23 PRO B N 1
ATOM 4107 C CA . PRO B 1 23 ? 32.492 70.498 6.520 1.00 27.86 23 PRO B CA 1
ATOM 4108 C C . PRO B 1 23 ? 33.770 71.279 6.816 1.00 29.48 23 PRO B C 1
ATOM 4109 O O . PRO B 1 23 ? 33.841 72.492 6.596 1.00 30.34 23 PRO B O 1
ATOM 4113 N N . GLY B 1 24 ? 34.774 70.565 7.322 1.00 28.62 24 GLY B N 1
ATOM 4114 C CA . GLY B 1 24 ? 36.044 71.187 7.645 1.00 29.51 24 GLY B CA 1
ATOM 4115 C C . GLY B 1 24 ? 36.261 71.463 9.120 1.00 30.18 24 GLY B C 1
ATOM 4116 O O . GLY B 1 24 ? 37.362 71.841 9.520 1.00 32.65 24 GLY B O 1
ATOM 4117 N N . SER B 1 25 ? 35.232 71.267 9.939 1.00 29.22 25 SER B N 1
ATOM 4118 C CA . SER B 1 25 ? 35.361 71.535 11.368 1.00 29.00 25 SER B CA 1
ATOM 4119 C C . SER B 1 25 ? 35.484 70.273 12.224 1.00 27.80 25 SER B C 1
ATOM 4120 O O . SER B 1 25 ? 35.530 70.355 13.447 1.00 28.18 25 SER B O 1
ATOM 4123 N N . GLU B 1 26 ? 35.543 69.112 11.581 1.00 27.32 26 GLU B N 1
ATOM 4124 C CA . GLU B 1 26 ? 35.652 67.846 12.302 1.00 27.15 26 GLU B CA 1
ATOM 4125 C C . GLU B 1 26 ? 36.961 67.768 13.067 1.00 25.18 26 GLU B C 1
ATOM 4126 O O . GLU B 1 26 ? 37.925 68.451 12.727 1.00 23.77 26 GLU B O 1
ATOM 4132 N N . ASP B 1 27 ? 36.980 66.924 14.097 1.00 23.43 27 ASP B N 1
ATOM 4133 C CA . ASP B 1 27 ? 38.192 66.661 14.866 1.00 22.80 27 ASP B CA 1
ATOM 4134 C C . ASP B 1 27 ? 38.374 65.146 14.794 1.00 22.11 27 ASP B C 1
ATOM 4135 O O . ASP B 1 27 ? 37.938 64.414 15.677 1.00 22.19 27 ASP B O 1
ATOM 4140 N N . PRO B 1 28 ? 39.025 64.663 13.724 1.00 21.75 28 PRO B N 1
ATOM 4141 C CA . PRO B 1 28 ? 39.278 63.241 13.479 1.00 20.58 28 PRO B CA 1
ATOM 4142 C C . PRO B 1 28 ? 40.393 62.642 14.308 1.00 20.89 28 PRO B C 1
ATOM 4143 O O . PRO B 1 28 ? 40.760 61.490 14.105 1.00 24.47 28 PRO B O 1
ATOM 4147 N N . ASN B 1 29 ? 40.921 63.404 15.253 1.00 19.85 29 ASN B N 1
ATOM 4148 C CA . ASN B 1 29 ? 42.038 62.923 16.056 1.00 19.27 29 ASN B CA 1
ATOM 4149 C C . ASN B 1 29 ? 41.730 62.447 17.475 1.00 19.69 29 ASN B C 1
ATOM 4150 O O . ASN B 1 29 ? 42.635 62.393 18.310 1.00 21.34 29 ASN B O 1
ATOM 4155 N N . SER B 1 30 ? 40.478 62.100 17.763 1.00 17.24 30 SER B N 1
ATOM 4156 C CA . SER B 1 30 ? 40.141 61.636 19.108 1.00 16.25 30 SER B CA 1
ATOM 4157 C C . SER B 1 30 ? 39.658 60.203 19.060 1.00 16.91 30 SER B C 1
ATOM 4158 O O . SER B 1 30 ? 39.256 59.710 18.002 1.00 17.61 30 SER B O 1
ATOM 4161 N N . ASP B 1 31 ? 39.689 59.537 20.210 1.00 15.83 31 ASP B N 1
ATOM 4162 C CA . ASP B 1 31 ? 39.231 58.162 20.284 1.00 15.75 31 ASP B CA 1
ATOM 4163 C C . ASP B 1 31 ? 37.736 58.064 19.947 1.00 14.94 31 ASP B C 1
ATOM 4164 O O . ASP B 1 31 ? 37.315 57.139 19.261 1.00 15.34 31 ASP B O 1
ATOM 4169 N N . TRP B 1 32 ? 36.940 59.020 20.416 1.00 15.68 32 TRP B N 1
ATOM 4170 C CA . TRP B 1 32 ? 35.499 59.012 20.144 1.00 15.22 32 TRP B CA 1
ATOM 4171 C C . TRP B 1 32 ? 35.161 59.161 18.672 1.00 15.55 32 TRP B C 1
ATOM 4172 O O . TRP B 1 32 ? 34.173 58.597 18.198 1.00 13.94 32 TRP B O 1
ATOM 4183 N N . TRP B 1 33 ? 35.963 59.941 17.954 1.00 17.01 33 TRP B N 1
ATOM 4184 C CA . TRP B 1 33 ? 35.748 60.118 16.524 1.00 18.51 33 TRP B CA 1
ATOM 4185 C C . TRP B 1 33 ? 35.919 58.772 15.814 1.00 19.61 33 TRP B C 1
ATOM 4186 O O . TRP B 1 33 ? 35.044 58.328 15.074 1.00 20.28 33 TRP B O 1
ATOM 4197 N N . VAL B 1 34 ? 37.045 58.116 16.052 1.00 21.23 34 VAL B N 1
ATOM 4198 C CA . VAL B 1 34 ? 37.290 56.830 15.424 1.00 21.36 34 VAL B CA 1
ATOM 4199 C C . VAL B 1 34 ? 36.229 55.842 15.865 1.00 22.06 34 VAL B C 1
ATOM 4200 O O . VAL B 1 34 ? 35.647 55.138 15.041 1.00 22.46 34 VAL B O 1
ATOM 4204 N N . TRP B 1 35 ? 35.965 55.820 17.169 1.00 21.03 35 TRP B N 1
ATOM 4205 C CA . TRP B 1 35 ? 34.993 54.909 17.762 1.00 19.34 35 TRP B CA 1
ATOM 4206 C C . TRP B 1 35 ? 33.591 54.941 17.132 1.00 20.10 35 TRP B C 1
ATOM 4207 O O . TRP B 1 35 ? 33.013 53.887 16.854 1.00 18.99 35 TRP B O 1
ATOM 4218 N N . VAL B 1 36 ? 33.043 56.129 16.889 1.00 18.83 36 VAL B N 1
ATOM 4219 C CA . VAL B 1 36 ? 31.710 56.189 16.304 1.00 18.25 36 VAL B CA 1
ATOM 4220 C C . VAL B 1 36 ? 31.695 55.989 14.794 1.00 18.66 36 VAL B C 1
ATOM 4221 O O . VAL B 1 36 ? 30.620 55.833 14.208 1.00 18.23 36 VAL B O 1
ATOM 4225 N N . HIS B 1 37 ? 32.867 56.006 14.159 1.00 19.09 37 HIS B N 1
ATOM 4226 C CA . HIS B 1 37 ? 32.934 55.776 12.707 1.00 20.87 37 HIS B CA 1
ATOM 4227 C C . HIS B 1 37 ? 33.276 54.321 12.410 1.00 20.68 37 HIS B C 1
ATOM 4228 O O . HIS B 1 37 ? 33.238 53.888 11.266 1.00 21.54 37 HIS B O 1
ATOM 4235 N N . ASP B 1 38 ? 33.596 53.571 13.456 1.00 22.51 38 ASP B N 1
ATOM 4236 C CA . ASP B 1 38 ? 33.968 52.168 13.324 1.00 22.81 38 ASP B CA 1
ATOM 4237 C C . ASP B 1 38 ? 32.865 51.259 12.769 1.00 22.59 38 ASP B C 1
ATOM 4238 O O . ASP B 1 38 ? 31.764 51.189 13.310 1.00 22.72 38 ASP B O 1
ATOM 4243 N N . PRO B 1 39 ? 33.167 50.525 11.688 1.00 23.24 39 PRO B N 1
ATOM 4244 C CA . PRO B 1 39 ? 32.232 49.610 11.032 1.00 22.76 39 PRO B CA 1
ATOM 4245 C C . PRO B 1 39 ? 31.729 48.510 11.969 1.00 23.09 39 PRO B C 1
ATOM 4246 O O . PRO B 1 39 ? 30.537 48.204 12.013 1.00 22.27 39 PRO B O 1
ATOM 4250 N N . GLU B 1 40 ? 32.643 47.909 12.714 1.00 22.95 40 GLU B N 1
ATOM 4251 C CA . GLU B 1 40 ? 32.255 46.849 13.627 1.00 24.55 40 GLU B CA 1
ATOM 4252 C C . GLU B 1 40 ? 31.380 47.375 14.767 1.00 24.05 40 GLU B C 1
ATOM 4253 O O . GLU B 1 40 ? 30.373 46.746 15.105 1.00 24.96 40 GLU B O 1
ATOM 4259 N N . ASN B 1 41 ? 31.741 48.520 15.349 1.00 21.73 41 ASN B N 1
ATOM 4260 C CA . ASN B 1 41 ? 30.939 49.079 16.434 1.00 21.37 41 ASN B CA 1
ATOM 4261 C C . ASN B 1 41 ? 29.530 49.358 15.927 1.00 21.90 41 ASN B C 1
ATOM 4262 O O . ASN B 1 41 ? 28.545 49.155 16.638 1.00 20.32 41 ASN B O 1
ATOM 4267 N N . THR B 1 42 ? 29.446 49.823 14.684 1.00 21.91 42 THR B N 1
ATOM 4268 C CA . THR B 1 42 ? 28.166 50.151 14.066 1.00 22.28 42 THR B CA 1
ATOM 4269 C C . THR B 1 4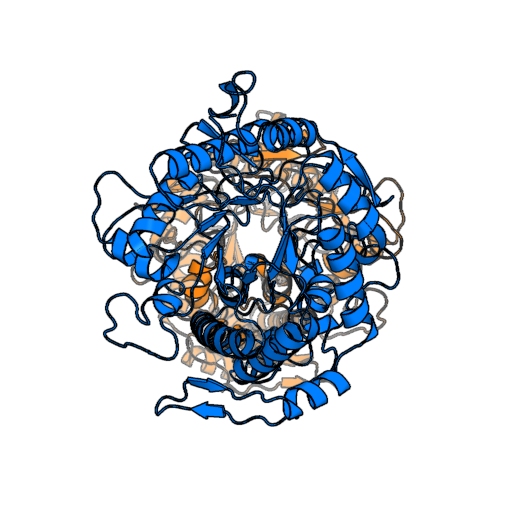2 ? 27.337 48.898 13.815 1.00 21.36 42 THR B C 1
ATOM 4270 O O . THR B 1 42 ? 26.169 48.836 14.183 1.00 19.70 42 THR B O 1
ATOM 4274 N N . ALA B 1 43 ? 27.946 47.899 13.187 1.00 21.11 43 ALA B N 1
ATOM 4275 C CA . ALA B 1 43 ? 27.252 46.647 12.892 1.00 20.40 43 ALA B CA 1
ATOM 4276 C C . ALA B 1 43 ? 26.746 46.019 14.180 1.00 21.39 43 ALA B C 1
ATOM 4277 O O . ALA B 1 43 ? 25.635 45.497 14.240 1.00 21.92 43 ALA B O 1
ATOM 4279 N N . ALA B 1 44 ? 27.577 46.074 15.214 1.00 21.08 44 ALA B N 1
ATOM 4280 C CA . ALA B 1 44 ? 27.228 45.497 16.505 1.00 19.82 44 ALA B CA 1
ATOM 4281 C C . ALA B 1 44 ? 26.164 46.304 17.236 1.00 19.88 44 ALA B C 1
ATOM 4282 O O . ALA B 1 44 ? 25.577 45.828 18.201 1.00 19.54 44 ALA B O 1
ATOM 4284 N N . GLY B 1 45 ? 25.922 47.530 16.788 1.00 20.39 45 GLY B N 1
ATOM 4285 C CA . GLY B 1 45 ? 24.924 48.348 17.452 1.00 19.20 45 GLY B CA 1
ATOM 4286 C C . GLY B 1 45 ? 25.455 49.024 18.703 1.00 19.95 45 GLY B C 1
ATOM 4287 O O . GLY B 1 45 ? 24.681 49.540 19.506 1.00 20.54 45 GLY B O 1
ATOM 4288 N N . LEU B 1 46 ? 26.772 49.011 18.886 1.00 18.68 46 LEU B N 1
ATOM 4289 C CA . LEU B 1 46 ? 27.373 49.671 20.041 1.00 20.07 46 LEU B CA 1
ATOM 4290 C C . LEU B 1 46 ? 27.187 51.176 19.895 1.00 20.20 46 LEU B C 1
ATOM 4291 O O . LEU B 1 46 ? 26.957 51.875 20.878 1.00 22.70 46 LEU B O 1
ATOM 4296 N N . VAL B 1 47 ? 27.299 51.663 18.662 1.00 20.20 47 VAL B N 1
ATOM 4297 C CA . VAL B 1 47 ? 27.096 53.076 18.350 1.00 18.71 47 VAL B CA 1
ATOM 4298 C C . VAL B 1 47 ? 25.930 53.104 17.379 1.00 19.26 47 VAL B C 1
ATOM 4299 O O . VAL B 1 47 ? 25.675 52.124 16.687 1.00 20.23 47 VAL B O 1
ATOM 4303 N N . SER B 1 48 ? 25.223 54.225 17.332 1.00 19.62 48 SER B N 1
ATOM 4304 C CA . SER B 1 48 ? 24.040 54.364 16.494 1.00 19.29 48 SER B CA 1
ATOM 4305 C C . SER B 1 48 ? 24.267 54.365 14.991 1.00 19.74 48 SER B C 1
ATOM 4306 O O . SER B 1 48 ? 23.422 53.894 14.234 1.00 18.88 48 SER B O 1
ATOM 4309 N N . GLY B 1 49 ? 25.395 54.906 14.552 1.00 19.44 49 GLY B N 1
ATOM 4310 C CA . GLY B 1 49 ? 25.640 54.981 13.129 1.00 19.98 49 GLY B CA 1
ATOM 4311 C C . GLY B 1 49 ? 25.604 56.446 12.711 1.00 21.60 49 GLY B C 1
ATOM 4312 O O . GLY B 1 49 ? 26.052 56.794 11.612 1.00 22.24 49 GLY B O 1
ATOM 4313 N N . ASP B 1 50 ? 25.061 57.309 13.575 1.00 20.90 50 ASP B N 1
ATOM 4314 C CA . ASP B 1 50 ? 25.021 58.740 13.274 1.00 19.67 50 ASP B CA 1
ATOM 4315 C C . ASP B 1 50 ? 26.438 59.267 13.470 1.00 18.81 50 ASP B C 1
ATOM 4316 O O . ASP B 1 50 ? 27.213 58.712 14.251 1.00 17.22 50 ASP B O 1
ATOM 4321 N N . PHE B 1 51 ? 26.757 60.339 12.758 1.00 18.85 51 PHE B N 1
ATOM 4322 C CA . PHE B 1 51 ? 28.070 60.962 12.798 1.00 19.92 51 PHE B CA 1
ATOM 4323 C C . PHE B 1 51 ? 28.058 62.372 13.353 1.00 19.71 51 PHE B C 1
ATOM 4324 O O . PHE B 1 51 ? 27.160 63.164 13.060 1.00 20.52 51 PHE B O 1
ATOM 4332 N N . PRO B 1 52 ? 29.084 62.715 14.143 1.00 19.28 52 PRO B N 1
ATOM 4333 C CA . PRO B 1 52 ? 29.238 64.028 14.761 1.00 19.40 52 PRO B CA 1
ATOM 4334 C C . PRO B 1 52 ? 29.393 65.130 13.718 1.00 18.75 52 PRO B C 1
ATOM 4335 O O . PRO B 1 52 ? 29.019 66.268 13.980 1.00 18.18 52 PRO B O 1
ATOM 4339 N N . GLU B 1 53 ? 29.944 64.790 12.546 1.00 19.95 53 GLU B N 1
ATOM 4340 C CA . GLU B 1 53 ? 30.129 65.774 11.465 1.00 20.15 53 GLU B CA 1
ATOM 4341 C C . GLU B 1 53 ? 28.784 66.258 10.955 1.00 18.59 53 GLU B C 1
ATOM 4342 O O . GLU B 1 53 ? 28.731 67.159 10.132 1.00 21.10 53 GLU B O 1
ATOM 4348 N N . ASN B 1 54 ? 27.703 65.629 11.398 1.00 17.55 54 ASN B N 1
ATOM 4349 C CA . ASN B 1 54 ? 26.371 66.027 10.961 1.00 17.40 54 ASN B CA 1
ATOM 4350 C C . ASN B 1 54 ? 25.654 66.717 12.116 1.00 18.37 54 ASN B C 1
ATOM 4351 O O . ASN B 1 54 ? 24.431 66.859 12.122 1.00 17.31 54 ASN B O 1
ATOM 4356 N N . GLY B 1 55 ? 26.451 67.153 13.088 1.00 17.28 55 GLY B N 1
ATOM 4357 C CA . GLY B 1 55 ? 25.923 67.828 14.253 1.00 17.55 55 GLY B CA 1
ATOM 4358 C C . GLY B 1 55 ? 25.459 69.252 14.007 1.00 17.73 55 GLY B C 1
ATOM 4359 O O . GLY B 1 55 ? 25.359 69.693 12.862 1.00 18.13 55 GLY B O 1
ATOM 4360 N N . PRO B 1 56 ? 25.173 69.999 15.085 1.00 17.45 56 PRO B N 1
ATOM 4361 C CA . PRO B 1 56 ? 24.703 71.387 15.035 1.00 17.69 56 PRO B CA 1
ATOM 4362 C C . PRO B 1 56 ? 25.654 72.403 14.392 1.00 18.46 56 PRO B C 1
ATOM 4363 O O . PRO B 1 56 ? 25.214 73.448 13.916 1.00 15.48 56 PRO B O 1
ATOM 4367 N N . GLY B 1 57 ? 26.949 72.093 14.370 1.00 19.05 57 GLY B N 1
ATOM 4368 C CA . GLY B 1 57 ? 27.909 72.992 13.751 1.00 18.59 57 GLY B CA 1
ATOM 4369 C C . GLY B 1 57 ? 28.240 74.267 14.511 1.00 20.28 57 GLY B C 1
ATOM 4370 O O . GLY B 1 57 ? 28.487 75.311 13.907 1.00 20.75 57 GLY B O 1
ATOM 4371 N N . TYR B 1 58 ? 28.247 74.184 15.837 1.00 19.90 58 TYR B N 1
ATOM 4372 C CA . TYR B 1 58 ? 28.557 75.319 16.704 1.00 19.00 58 TYR B CA 1
ATOM 4373 C C . TYR B 1 58 ? 29.917 75.956 16.384 1.00 19.34 58 TYR B C 1
ATOM 4374 O O . TYR B 1 58 ? 30.124 77.154 16.595 1.00 18.18 58 TYR B O 1
ATOM 4383 N N . TRP B 1 59 ? 30.844 75.142 15.897 1.00 18.85 59 TRP B N 1
ATOM 4384 C CA . TRP B 1 59 ? 32.183 75.618 15.582 1.00 20.57 59 TRP B CA 1
ATOM 4385 C C . TRP B 1 59 ? 32.102 76.748 14.562 1.00 22.42 59 TRP B C 1
ATOM 4386 O O . TRP B 1 59 ? 32.935 77.655 14.547 1.00 22.34 59 TRP B O 1
ATOM 4397 N N . ASN B 1 60 ? 31.066 76.711 13.734 1.00 21.90 60 ASN B N 1
ATOM 4398 C CA . ASN B 1 60 ? 30.882 77.729 12.713 1.00 23.38 60 ASN B CA 1
ATOM 4399 C C . ASN B 1 60 ? 29.723 78.666 13.019 1.00 23.53 60 ASN B C 1
ATOM 4400 O O . ASN B 1 60 ? 29.723 79.821 12.594 1.00 21.93 60 ASN B O 1
ATOM 4405 N N . LEU B 1 61 ? 28.747 78.171 13.777 1.00 24.75 61 LEU B N 1
ATOM 4406 C CA . LEU B 1 61 ? 27.554 78.953 14.097 1.00 22.97 61 LEU B CA 1
ATOM 4407 C C . LEU B 1 61 ? 27.509 79.562 15.495 1.00 22.74 61 LEU B C 1
ATOM 4408 O O . LEU B 1 61 ? 26.494 80.139 15.889 1.00 22.19 61 LEU B O 1
ATOM 4413 N N . ASN B 1 62 ? 28.613 79.447 16.227 1.00 24.37 62 ASN B N 1
ATOM 4414 C CA . ASN B 1 62 ? 28.705 79.954 17.596 1.00 26.70 62 ASN B CA 1
ATOM 4415 C C . ASN B 1 62 ? 28.049 81.315 17.826 1.00 26.52 62 ASN B C 1
ATOM 4416 O O . ASN B 1 62 ? 27.289 81.501 18.777 1.00 25.88 62 ASN B O 1
ATOM 4421 N N . GLN B 1 63 ? 28.338 82.263 16.949 1.00 27.75 63 GLN B N 1
ATOM 4422 C CA . GLN B 1 63 ? 27.798 83.601 17.090 1.00 28.89 63 GLN B CA 1
ATOM 4423 C C . GLN B 1 63 ? 26.276 83.603 17.053 1.00 27.49 63 GLN B C 1
ATOM 4424 O O . GLN B 1 63 ? 25.637 84.301 17.842 1.00 25.85 63 GLN B O 1
ATOM 4430 N N . ASN B 1 64 ? 25.693 82.823 16.145 1.00 27.01 64 ASN B N 1
ATOM 4431 C CA . ASN B 1 64 ? 24.237 82.752 16.055 1.00 25.77 64 ASN B CA 1
ATOM 4432 C C . ASN B 1 64 ? 23.617 82.074 17.278 1.00 24.67 64 ASN B C 1
ATOM 4433 O O . ASN B 1 64 ? 22.537 82.462 17.723 1.00 23.85 64 ASN B O 1
ATOM 4438 N N . ASP B 1 65 ? 24.287 81.069 17.832 1.00 22.11 65 ASP B N 1
ATOM 4439 C CA . ASP B 1 65 ? 23.732 80.420 19.010 1.00 23.18 65 ASP B CA 1
ATOM 4440 C C . ASP B 1 65 ? 23.879 81.290 20.228 1.00 22.43 65 ASP B C 1
ATOM 4441 O O . ASP B 1 65 ? 23.049 81.230 21.132 1.00 21.47 65 ASP B O 1
ATOM 4446 N N . HIS B 1 66 ? 24.934 82.097 20.256 1.00 22.29 66 HIS B N 1
ATOM 4447 C CA . HIS B 1 66 ? 25.143 82.994 21.382 1.00 23.56 66 HIS B CA 1
ATOM 4448 C C . HIS B 1 66 ? 24.048 84.048 21.373 1.00 23.58 66 HIS B C 1
ATOM 4449 O O . HIS B 1 66 ? 23.550 84.431 22.431 1.00 22.69 66 HIS B O 1
ATOM 4456 N N . ASP B 1 67 ? 23.657 84.502 20.182 1.00 24.55 67 ASP B N 1
ATOM 4457 C CA . ASP B 1 67 ? 22.591 85.496 20.096 1.00 25.18 67 ASP B CA 1
ATOM 4458 C C . ASP B 1 67 ? 21.280 84.863 20.558 1.00 26.13 67 ASP B C 1
ATOM 4459 O O . ASP B 1 67 ? 20.501 85.482 21.278 1.00 26.94 67 ASP B O 1
ATOM 4464 N N . LEU B 1 68 ? 21.049 83.623 20.143 1.00 25.66 68 LEU B N 1
ATOM 4465 C CA . LEU B 1 68 ? 19.831 82.913 20.500 1.00 25.59 68 LEU B CA 1
ATOM 4466 C C . LEU B 1 68 ? 19.808 82.811 22.021 1.00 25.34 68 LEU B C 1
ATOM 4467 O O . LEU B 1 68 ? 18.809 83.122 22.666 1.00 24.23 68 LEU B O 1
ATOM 4472 N N . ALA B 1 69 ? 20.930 82.384 22.589 1.00 24.54 69 ALA B N 1
ATOM 4473 C CA . ALA B 1 69 ? 21.051 82.240 24.033 1.00 23.67 69 ALA B CA 1
ATOM 4474 C C . ALA B 1 69 ? 20.710 83.553 24.727 1.00 23.49 69 ALA B C 1
ATOM 4475 O O . ALA B 1 69 ? 19.932 83.595 25.676 1.00 23.77 69 ALA B O 1
ATOM 4477 N N . GLU B 1 70 ? 21.298 84.629 24.235 1.00 23.03 70 GLU B N 1
ATOM 4478 C CA . GLU B 1 70 ? 21.080 85.941 24.808 1.00 25.10 70 GLU B CA 1
ATOM 4479 C C . GLU B 1 70 ? 19.613 86.352 24.664 1.00 24.62 70 GLU B C 1
ATOM 4480 O O . GLU B 1 70 ? 19.022 86.930 25.578 1.00 24.13 70 GLU B O 1
ATOM 4486 N N . LYS B 1 71 ? 19.013 86.026 23.529 1.00 24.01 71 LYS B N 1
ATOM 4487 C CA . LYS B 1 71 ? 17.618 86.364 23.315 1.00 25.32 71 LYS B CA 1
ATOM 4488 C C . LYS B 1 71 ? 16.736 85.627 24.329 1.00 25.23 71 LYS B C 1
ATOM 4489 O O . LYS B 1 71 ? 15.663 86.114 24.697 1.00 25.24 71 LYS B O 1
ATOM 4495 N N . LEU B 1 72 ? 17.194 84.463 24.785 1.00 21.67 72 LEU B N 1
ATOM 4496 C CA . LEU B 1 72 ? 16.429 83.676 25.744 1.00 22.86 72 LEU B CA 1
ATOM 4497 C C . LEU B 1 72 ? 16.738 84.026 27.206 1.00 22.61 72 LEU B C 1
ATOM 4498 O O . LEU B 1 72 ? 16.167 83.441 28.121 1.00 21.25 72 LEU B O 1
ATOM 4503 N N . GLY B 1 73 ? 17.641 84.980 27.417 1.00 22.33 73 GLY B N 1
ATOM 4504 C CA . GLY B 1 73 ? 17.988 85.380 28.769 1.00 21.68 73 GLY B CA 1
ATOM 4505 C C . GLY B 1 73 ? 19.158 84.633 29.393 1.00 23.52 73 GLY B C 1
ATOM 4506 O O . GLY B 1 73 ? 19.397 84.738 30.601 1.00 24.59 73 GLY B O 1
ATOM 4507 N N . VAL B 1 74 ? 19.890 83.866 28.595 1.00 22.34 74 VAL B N 1
ATOM 4508 C CA . VAL B 1 74 ? 21.032 83.139 29.127 1.00 21.83 74 VAL B CA 1
ATOM 4509 C C . VAL B 1 74 ? 22.105 84.142 29.557 1.00 23.23 74 VAL B C 1
ATOM 4510 O O . VAL B 1 74 ? 22.536 84.979 28.767 1.00 23.52 74 VAL B O 1
ATOM 4514 N N . ASN B 1 75 ? 22.537 84.071 30.810 1.00 22.52 75 ASN B N 1
ATOM 4515 C CA . ASN B 1 75 ? 23.556 85.001 31.269 1.00 23.73 75 ASN B CA 1
ATOM 4516 C C . ASN B 1 75 ? 24.869 84.293 31.533 1.00 23.58 75 ASN B C 1
ATOM 4517 O O . ASN B 1 75 ? 25.902 84.932 31.705 1.00 24.21 75 ASN B O 1
ATOM 4522 N N . THR B 1 76 ? 24.830 82.968 31.562 1.00 22.47 76 THR B N 1
ATOM 4523 C CA . THR B 1 76 ? 26.039 82.202 31.816 1.00 23.18 76 THR B CA 1
ATOM 4524 C C . THR B 1 76 ? 26.071 80.882 31.050 1.00 22.48 76 THR B C 1
ATOM 4525 O O . THR B 1 76 ? 25.064 80.192 30.927 1.00 24.09 76 THR B O 1
ATOM 4529 N N . ILE B 1 77 ? 27.236 80.548 30.513 1.00 23.52 77 ILE B N 1
ATOM 4530 C CA . ILE B 1 77 ? 27.393 79.308 29.757 1.00 23.26 77 ILE B CA 1
ATOM 4531 C C . ILE B 1 77 ? 28.641 78.545 30.190 1.00 22.13 77 ILE B C 1
ATOM 4532 O O . ILE B 1 77 ? 29.670 79.143 30.510 1.00 22.83 77 ILE B O 1
ATOM 4537 N N . ARG B 1 78 ? 28.534 77.222 30.217 1.00 20.99 78 ARG B N 1
ATOM 4538 C CA . ARG B 1 78 ? 29.657 76.373 30.568 1.00 18.75 78 ARG B CA 1
ATOM 4539 C C . ARG B 1 78 ? 30.032 75.578 29.328 1.00 19.51 78 ARG B C 1
ATOM 4540 O O . ARG B 1 78 ? 29.212 74.843 28.768 1.00 20.78 78 ARG B O 1
ATOM 4548 N N . VAL B 1 79 ? 31.280 75.719 28.908 1.00 17.12 79 VAL B N 1
ATOM 4549 C CA . VAL B 1 79 ? 31.752 75.047 27.710 1.00 17.07 79 VAL B CA 1
ATOM 4550 C C . VAL B 1 79 ? 33.052 74.288 27.964 1.00 17.45 79 VAL B C 1
ATOM 4551 O O . VAL B 1 79 ? 33.635 74.372 29.044 1.00 16.85 79 VAL B O 1
ATOM 4555 N N . GLY B 1 80 ? 33.502 73.558 26.949 1.00 16.74 80 GLY B N 1
ATOM 4556 C CA . GLY B 1 80 ? 34.736 72.815 27.069 1.00 17.97 80 GLY B CA 1
ATOM 4557 C C . GLY B 1 80 ? 35.706 73.095 25.937 1.00 19.48 80 GLY B C 1
ATOM 4558 O O . GLY B 1 80 ? 35.430 73.882 25.031 1.00 18.37 80 GLY B O 1
ATOM 4559 N N . VAL B 1 81 ? 36.858 72.436 26.008 1.00 21.46 81 VAL B N 1
ATOM 4560 C CA . VAL B 1 81 ? 37.908 72.550 25.007 1.00 21.84 81 VAL B CA 1
ATOM 4561 C C . VAL B 1 81 ? 38.398 71.120 24.763 1.00 23.19 81 VAL B C 1
ATOM 4562 O O . VAL B 1 81 ? 38.740 70.419 25.722 1.00 23.50 81 VAL B O 1
ATOM 4566 N N . GLU B 1 82 ? 38.409 70.683 23.502 1.00 22.53 82 GLU B N 1
ATOM 4567 C CA . GLU B 1 82 ? 38.874 69.334 23.162 1.00 22.76 82 GLU B CA 1
ATOM 4568 C C . GLU B 1 82 ? 40.388 69.215 23.230 1.00 22.27 82 GLU B C 1
ATOM 4569 O O . GLU B 1 82 ? 41.108 69.890 22.496 1.00 21.63 82 GLU B O 1
ATOM 4575 N N . TRP B 1 83 ? 40.856 68.326 24.091 1.00 21.77 83 TRP B N 1
ATOM 4576 C CA . TRP B 1 83 ? 42.276 68.067 24.254 1.00 20.81 83 TRP B CA 1
ATOM 4577 C C . TRP B 1 83 ? 42.878 67.789 22.878 1.00 22.34 83 TRP B C 1
ATOM 4578 O O . TRP B 1 83 ? 43.914 68.348 22.517 1.00 22.64 83 TRP B O 1
ATOM 4589 N N . SER B 1 84 ? 42.212 66.929 22.109 1.00 23.14 84 SER B N 1
ATOM 4590 C CA . SER B 1 84 ? 42.696 66.546 20.783 1.00 22.87 84 SER B CA 1
ATOM 4591 C C . SER B 1 84 ? 42.728 67.637 19.710 1.00 23.74 84 SER B C 1
ATOM 4592 O O . SER B 1 84 ? 43.455 67.502 18.729 1.00 24.73 84 SER B O 1
ATOM 4595 N N . ARG B 1 85 ? 41.947 68.702 19.867 1.00 23.71 85 ARG B N 1
ATOM 4596 C CA . ARG B 1 85 ? 41.985 69.777 18.878 1.00 25.03 85 ARG B CA 1
ATOM 4597 C C . ARG B 1 85 ? 43.189 70.661 19.215 1.00 25.60 85 ARG B C 1
ATOM 4598 O O . ARG B 1 85 ? 43.844 71.213 18.327 1.00 26.61 85 ARG B O 1
ATOM 4606 N N . ILE B 1 86 ? 43.487 70.772 20.506 1.00 25.01 86 ILE B N 1
ATOM 4607 C CA . ILE B 1 86 ? 44.592 71.599 20.965 1.00 24.91 86 ILE B CA 1
ATOM 4608 C C . ILE B 1 86 ? 45.928 70.919 20.710 1.00 26.23 86 ILE B C 1
ATOM 4609 O O . ILE B 1 86 ? 46.868 71.547 20.226 1.00 29.00 86 ILE B O 1
ATOM 4614 N N . PHE B 1 87 ? 46.012 69.636 21.041 1.00 26.03 87 PHE B N 1
ATOM 4615 C CA . PHE B 1 87 ? 47.234 68.875 20.838 1.00 24.71 87 PHE B CA 1
ATOM 4616 C C . PHE B 1 87 ? 46.991 67.620 20.006 1.00 24.72 87 PHE B C 1
ATOM 4617 O O . PHE B 1 87 ? 46.920 66.510 20.542 1.00 25.38 87 PHE B O 1
ATOM 4625 N N . PRO B 1 88 ? 46.855 67.778 18.680 1.00 25.82 88 PRO B N 1
ATOM 4626 C CA . PRO B 1 88 ? 46.623 66.654 17.765 1.00 26.47 88 PRO B CA 1
ATOM 4627 C C . PRO B 1 88 ? 47.797 65.673 17.795 1.00 27.81 88 PRO B C 1
ATOM 4628 O O . PRO B 1 88 ? 47.624 64.475 17.580 1.00 26.83 88 PRO B O 1
ATOM 4632 N N . LYS B 1 89 ? 48.988 66.205 18.058 1.00 28.86 89 LYS B N 1
ATOM 4633 C CA . LYS B 1 89 ? 50.211 65.413 18.120 1.00 31.15 89 LYS B CA 1
ATOM 4634 C C . LYS B 1 89 ? 50.577 65.193 19.584 1.00 30.15 89 LYS B C 1
ATOM 4635 O O . LYS B 1 89 ? 50.172 65.958 20.451 1.00 31.41 89 LYS B O 1
ATOM 4641 N N . PRO B 1 90 ? 51.365 64.153 19.874 1.00 29.66 90 PRO B N 1
ATOM 4642 C CA . PRO B 1 90 ? 51.808 63.801 21.226 1.00 28.86 90 PRO B CA 1
ATOM 4643 C C . PRO B 1 90 ? 52.635 64.881 21.930 1.00 30.07 90 PRO B C 1
ATOM 4644 O O . PRO B 1 90 ? 53.507 65.502 21.323 1.00 30.45 90 PRO B O 1
ATOM 4648 N N . THR B 1 91 ? 52.360 65.090 23.216 1.00 30.16 91 THR B N 1
ATOM 4649 C CA . THR B 1 91 ? 53.084 66.070 24.021 1.00 29.45 91 THR B CA 1
ATOM 4650 C C . THR B 1 91 ? 54.021 65.335 24.981 1.00 31.20 91 THR B C 1
ATOM 4651 O O . THR B 1 91 ? 54.643 65.938 25.854 1.00 31.02 91 THR B O 1
ATOM 4655 N N . PHE B 1 92 ? 54.099 64.020 24.804 1.00 31.24 92 PHE B N 1
ATOM 4656 C CA . PHE B 1 92 ? 54.935 63.152 25.623 1.00 32.56 92 PHE B CA 1
ATOM 4657 C C . PHE B 1 92 ? 56.369 63.637 25.814 1.00 34.06 92 PHE B C 1
ATOM 4658 O O . PHE B 1 92 ? 56.916 63.540 26.913 1.00 34.12 92 PHE B O 1
ATOM 4666 N N . ASN B 1 93 ? 56.977 64.158 24.751 1.00 34.76 93 ASN B N 1
ATOM 4667 C CA . ASN B 1 93 ? 58.366 64.597 24.823 1.00 38.27 93 ASN B CA 1
ATOM 4668 C C . ASN B 1 93 ? 58.697 65.858 25.601 1.00 38.99 93 ASN B C 1
ATOM 4669 O O . ASN B 1 93 ? 59.865 66.104 25.886 1.00 40.43 93 ASN B O 1
ATOM 4674 N N . VAL B 1 94 ? 57.696 66.663 25.941 1.00 39.40 94 VAL B N 1
ATOM 4675 C CA . VAL B 1 94 ? 57.963 67.859 26.729 1.00 39.68 94 VAL B CA 1
ATOM 4676 C C . VAL B 1 94 ? 58.157 67.320 28.143 1.00 40.99 94 VAL B C 1
ATOM 4677 O O . VAL B 1 94 ? 57.209 67.237 28.922 1.00 41.20 94 VAL B O 1
ATOM 4681 N N . LYS B 1 95 ? 59.397 66.947 28.454 1.00 42.37 95 LYS B N 1
ATOM 4682 C CA . LYS B 1 95 ? 59.756 66.346 29.741 1.00 44.52 95 LYS B CA 1
ATOM 4683 C C . LYS B 1 95 ? 58.980 66.710 31.005 1.00 42.50 95 LYS B C 1
ATOM 4684 O O . LYS B 1 95 ? 58.096 65.953 31.417 1.00 45.73 95 LYS B O 1
ATOM 4690 N N . VAL B 1 96 ? 59.310 67.827 31.640 1.00 37.82 96 VAL B N 1
ATOM 4691 C CA . VAL B 1 96 ? 58.597 68.228 32.856 1.00 35.84 96 VAL B CA 1
ATOM 4692 C C . VAL B 1 96 ? 58.842 67.293 34.053 1.00 34.76 96 VAL B C 1
ATOM 4693 O O . VAL B 1 96 ? 58.690 66.078 33.953 1.00 34.11 96 VAL B O 1
ATOM 4697 N N . PRO B 1 97 ? 59.229 67.860 35.206 1.00 33.57 97 PRO B N 1
ATOM 4698 C CA . PRO B 1 97 ? 59.495 67.099 36.429 1.00 32.83 97 PRO B CA 1
ATOM 4699 C C . PRO B 1 97 ? 58.226 66.432 36.953 1.00 33.54 97 PRO B C 1
ATOM 4700 O O . PRO B 1 97 ? 57.152 67.027 36.919 1.00 33.60 97 PRO B O 1
ATOM 4704 N N . VAL B 1 98 ? 58.362 65.202 37.438 1.00 33.50 98 VAL B N 1
ATOM 4705 C CA . VAL B 1 98 ? 57.231 64.448 37.968 1.00 34.86 98 VAL B CA 1
ATOM 4706 C C . VAL B 1 98 ? 57.625 63.769 39.281 1.00 36.01 98 VAL B C 1
ATOM 4707 O O . VAL B 1 98 ? 58.476 62.883 39.310 1.00 36.05 98 VAL B O 1
ATOM 4711 N N . GLU B 1 99 ? 56.983 64.194 40.361 1.00 37.97 99 GLU B N 1
ATOM 4712 C CA . GLU B 1 99 ? 57.252 63.683 41.697 1.00 41.08 99 GLU B CA 1
ATOM 4713 C C . GLU B 1 99 ? 56.362 62.468 41.976 1.00 42.15 99 GLU B C 1
ATOM 4714 O O . GLU B 1 99 ? 55.146 62.520 41.792 1.00 43.09 99 GLU B O 1
ATOM 4720 N N . ARG B 1 100 ? 56.975 61.368 42.402 1.00 43.00 100 ARG B N 1
ATOM 4721 C CA . ARG B 1 100 ? 56.234 60.154 42.707 1.00 43.91 100 ARG B CA 1
ATOM 4722 C C . ARG B 1 100 ? 56.518 59.658 44.115 1.00 45.13 100 ARG B C 1
ATOM 4723 O O . ARG B 1 100 ? 57.673 59.561 44.525 1.00 45.61 100 ARG B O 1
ATOM 4731 N N . ASP B 1 101 ? 55.453 59.342 44.848 1.00 46.81 101 ASP B N 1
ATOM 4732 C CA . ASP B 1 101 ? 55.580 58.858 46.218 1.00 48.69 101 ASP B CA 1
ATOM 4733 C C . ASP B 1 101 ? 56.111 57.428 46.191 1.00 50.37 101 ASP B C 1
ATOM 4734 O O . ASP B 1 101 ? 56.565 56.944 45.155 1.00 49.03 101 ASP B O 1
ATOM 4739 N N . GLU B 1 102 ? 56.035 56.751 47.332 1.00 52.52 102 GLU B N 1
ATOM 4740 C CA . GLU B 1 102 ? 56.526 55.383 47.443 1.00 54.56 102 GLU B CA 1
ATOM 4741 C C . GLU B 1 102 ? 55.667 54.368 46.687 1.00 54.02 102 GLU B C 1
ATOM 4742 O O . GLU B 1 102 ? 56.181 53.358 46.203 1.00 54.39 102 GLU B O 1
ATOM 4748 N N . ASN B 1 103 ? 54.367 54.633 46.578 1.00 52.54 103 ASN B N 1
ATOM 4749 C CA . ASN B 1 103 ? 53.468 53.701 45.897 1.00 50.75 103 ASN B CA 1
ATOM 4750 C C . ASN B 1 103 ? 53.297 53.939 44.402 1.00 48.50 103 ASN B C 1
ATOM 4751 O O . ASN B 1 103 ? 52.490 53.271 43.758 1.00 48.47 103 ASN B O 1
ATOM 4756 N N . GLY B 1 104 ? 54.045 54.889 43.852 1.00 45.67 104 GLY B N 1
ATOM 4757 C CA . GLY B 1 104 ? 53.935 55.170 42.431 1.00 42.71 104 GLY B CA 1
ATOM 4758 C C . GLY B 1 104 ? 52.942 56.267 42.080 1.00 41.24 104 GLY B C 1
ATOM 4759 O O . GLY B 1 104 ? 52.796 56.625 40.910 1.00 40.73 104 GLY B O 1
ATOM 4760 N N . SER B 1 105 ? 52.254 56.803 43.084 1.00 38.51 105 SER B N 1
ATOM 4761 C CA . SER B 1 105 ? 51.285 57.867 42.848 1.00 36.03 105 SER B CA 1
ATOM 4762 C C . SER B 1 105 ? 52.014 59.101 42.338 1.00 35.06 105 SER B C 1
ATOM 4763 O O . SER B 1 105 ? 53.116 59.413 42.798 1.00 35.78 105 SER B O 1
ATOM 4766 N N . ILE B 1 106 ? 51.402 59.793 41.381 1.00 32.27 106 ILE B N 1
ATOM 4767 C CA . ILE B 1 106 ? 51.982 61.001 40.820 1.00 30.10 106 ILE B CA 1
ATOM 4768 C C . ILE B 1 106 ? 51.447 62.167 41.656 1.00 30.36 106 ILE B C 1
ATOM 4769 O O . ILE B 1 106 ? 50.426 62.777 41.333 1.00 29.96 106 ILE B O 1
ATOM 4774 N N . VAL B 1 107 ? 52.153 62.455 42.745 1.00 29.26 107 VAL B N 1
ATOM 4775 C CA . VAL B 1 107 ? 51.766 63.502 43.674 1.00 27.05 107 VAL B CA 1
ATOM 4776 C C . VAL B 1 107 ? 52.060 64.916 43.205 1.00 26.01 107 VAL B C 1
ATOM 4777 O O . VAL B 1 107 ? 51.566 65.877 43.791 1.00 25.93 107 VAL B O 1
ATOM 4781 N N . HIS B 1 108 ? 52.858 65.064 42.158 1.00 26.00 108 HIS B N 1
ATOM 4782 C CA . HIS B 1 108 ? 53.147 66.405 41.679 1.00 27.24 108 HIS B CA 1
ATOM 4783 C C . HIS B 1 108 ? 53.714 66.449 40.265 1.00 27.57 108 HIS B C 1
ATOM 4784 O O . HIS B 1 108 ? 54.536 65.620 39.883 1.00 30.74 108 HIS B O 1
ATOM 4791 N N . VAL B 1 109 ? 53.250 67.413 39.482 1.00 26.84 109 VAL B N 1
ATOM 4792 C CA . VAL B 1 109 ? 53.716 67.585 38.116 1.00 27.97 109 VAL B CA 1
ATOM 4793 C C . VAL B 1 109 ? 54.026 69.066 37.960 1.00 29.79 109 VAL B C 1
ATOM 4794 O O . VAL B 1 109 ? 53.145 69.910 38.096 1.00 30.91 109 VAL B O 1
ATOM 4798 N N . ASP B 1 110 ? 55.288 69.376 37.685 1.00 33.00 110 ASP B N 1
ATOM 4799 C CA . ASP B 1 110 ? 55.725 70.759 37.542 1.00 35.04 110 ASP B CA 1
ATOM 4800 C C . ASP B 1 110 ? 55.853 71.222 36.095 1.00 34.59 110 ASP B C 1
ATOM 4801 O O . ASP B 1 110 ? 56.776 70.835 35.389 1.00 33.84 110 ASP B O 1
ATOM 4806 N N . VAL B 1 111 ? 54.910 72.052 35.665 1.00 35.26 111 VAL B N 1
ATOM 4807 C CA . VAL B 1 111 ? 54.917 72.594 34.315 1.00 36.89 111 VAL B CA 1
ATOM 4808 C C . VAL B 1 111 ? 55.206 74.091 34.458 1.00 40.15 111 VAL B C 1
ATOM 4809 O O . VAL B 1 111 ? 54.325 74.863 34.849 1.00 39.86 111 VAL B O 1
ATOM 4813 N N . ASP B 1 112 ? 56.442 74.498 34.165 1.00 42.85 112 ASP B N 1
ATOM 4814 C CA . ASP B 1 112 ? 56.820 75.907 34.287 1.00 44.96 112 ASP B CA 1
ATOM 4815 C C . ASP B 1 112 ? 56.624 76.686 32.993 1.00 45.91 112 ASP B C 1
ATOM 4816 O O . ASP B 1 112 ? 56.140 76.143 31.996 1.00 46.37 112 ASP B O 1
ATOM 4821 N N . ASP B 1 113 ? 57.014 77.958 33.012 1.00 46.94 113 ASP B N 1
ATOM 4822 C CA . ASP B 1 113 ? 56.859 78.824 31.848 1.00 48.32 113 ASP B CA 1
ATOM 4823 C C . ASP B 1 113 ? 57.559 78.328 30.595 1.00 48.22 113 ASP B C 1
ATOM 4824 O O . ASP B 1 113 ? 57.039 78.488 29.492 1.00 48.40 113 ASP B O 1
ATOM 4829 N N . LYS B 1 114 ? 58.735 77.730 30.745 1.00 48.25 114 LYS B N 1
ATOM 4830 C CA . LYS B 1 114 ? 59.429 77.225 29.572 1.00 48.94 114 LYS B CA 1
ATOM 4831 C C . LYS B 1 114 ? 58.630 76.090 28.946 1.00 48.01 114 LYS B C 1
ATOM 4832 O O . LYS B 1 114 ? 58.436 76.056 27.729 1.00 47.60 114 LYS B O 1
ATOM 4838 N N . ALA B 1 115 ? 58.154 75.172 29.783 1.00 46.76 115 ALA B N 1
ATOM 4839 C CA . ALA B 1 115 ? 57.364 74.041 29.304 1.00 44.79 115 ALA B CA 1
ATOM 4840 C C . ALA B 1 115 ? 56.141 74.556 28.544 1.00 42.82 115 ALA B C 1
ATOM 4841 O O . ALA B 1 115 ? 55.819 74.075 27.454 1.00 40.67 115 ALA B O 1
ATOM 4843 N N . VAL B 1 116 ? 55.472 75.548 29.120 1.0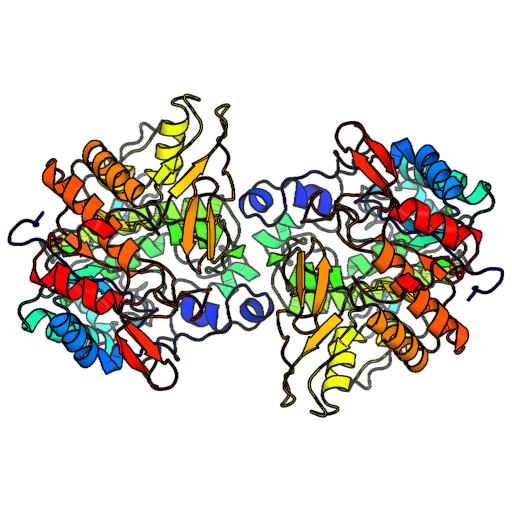0 41.14 116 VAL B N 1
ATOM 4844 C CA . VAL B 1 116 ? 54.296 76.131 28.491 1.00 41.11 116 VAL B CA 1
ATOM 4845 C C . VAL B 1 116 ? 54.635 76.745 27.137 1.00 40.86 116 VAL B C 1
ATOM 4846 O O . VAL B 1 116 ? 53.903 76.567 26.163 1.00 40.75 116 VAL B O 1
ATOM 4850 N N . GLU B 1 117 ? 55.742 77.474 27.079 1.00 40.67 117 GLU B N 1
ATOM 4851 C CA . GLU B 1 117 ? 56.168 78.094 25.831 1.00 40.13 117 GLU B CA 1
ATOM 4852 C C . GLU B 1 117 ? 56.441 76.990 24.818 1.00 37.89 117 GLU B C 1
ATOM 4853 O O . GLU B 1 117 ? 56.190 77.144 23.622 1.00 36.61 117 GLU B O 1
ATOM 4859 N N . ARG B 1 118 ? 56.960 75.871 25.309 1.00 35.59 118 ARG B N 1
ATOM 4860 C CA . ARG B 1 118 ? 57.259 74.744 24.446 1.00 34.64 118 ARG B CA 1
ATOM 4861 C C . ARG B 1 118 ? 55.950 74.121 23.973 1.00 34.54 118 ARG B C 1
ATOM 4862 O O . ARG B 1 118 ? 55.762 73.892 22.778 1.00 34.38 118 ARG B O 1
ATOM 4870 N N . LEU B 1 119 ? 55.042 73.861 24.912 1.00 34.33 119 LEU B N 1
ATOM 4871 C CA . LEU B 1 119 ? 53.742 73.288 24.575 1.00 32.80 119 LEU B CA 1
ATOM 4872 C C . LEU B 1 119 ? 53.032 74.179 23.567 1.00 33.59 119 LEU B C 1
ATOM 4873 O O . LEU B 1 119 ? 52.349 73.697 22.662 1.00 34.81 119 LEU B O 1
ATOM 4878 N N . ASP B 1 120 ? 53.200 75.484 23.719 1.00 34.76 120 ASP B N 1
ATOM 4879 C CA . ASP B 1 120 ? 52.567 76.425 22.812 1.00 36.95 120 ASP B CA 1
ATOM 4880 C C . ASP B 1 120 ? 53.109 76.271 21.395 1.00 37.88 120 ASP B C 1
ATOM 4881 O O . ASP B 1 120 ? 52.471 76.690 20.427 1.00 37.23 120 ASP B O 1
ATOM 4886 N N . GLU B 1 121 ? 54.279 75.651 21.272 1.00 38.92 121 GLU B N 1
ATOM 4887 C CA . GLU B 1 121 ? 54.882 75.440 19.964 1.00 41.12 121 GLU B CA 1
ATOM 4888 C C . GLU B 1 121 ? 54.276 74.198 19.324 1.00 41.10 121 GLU B C 1
ATOM 4889 O O . GLU B 1 121 ? 54.223 74.084 18.100 1.00 42.94 121 GLU B O 1
ATOM 4895 N N . LEU B 1 122 ? 53.825 73.262 20.153 1.00 39.78 122 LEU B N 1
ATOM 4896 C CA . LEU B 1 122 ? 53.228 72.036 19.639 1.00 38.09 122 LEU B CA 1
ATOM 4897 C C . LEU B 1 122 ? 51.732 72.210 19.407 1.00 36.35 122 LEU B C 1
ATOM 4898 O O . LEU B 1 122 ? 51.147 71.564 18.535 1.00 35.81 122 LEU B O 1
ATOM 4903 N N . ALA B 1 123 ? 51.117 73.092 20.186 1.00 35.24 123 ALA B N 1
ATOM 4904 C CA . ALA B 1 123 ? 49.683 73.332 20.085 1.00 34.59 123 ALA B CA 1
ATOM 4905 C C . ALA B 1 123 ? 49.223 73.711 18.687 1.00 34.73 123 ALA B C 1
ATOM 4906 O O . ALA B 1 123 ? 49.982 74.265 17.899 1.00 35.68 123 ALA B O 1
ATOM 4908 N N . ASN B 1 124 ? 47.972 73.395 18.382 1.00 35.59 124 ASN B N 1
ATOM 4909 C CA . ASN B 1 124 ? 47.392 73.748 17.099 1.00 37.05 124 ASN B CA 1
ATOM 4910 C C . ASN B 1 124 ? 46.815 75.155 17.257 1.00 37.70 124 ASN B C 1
ATOM 4911 O O . ASN B 1 124 ? 45.701 75.330 17.747 1.00 39.16 124 ASN B O 1
ATOM 4916 N N . LYS B 1 125 ? 47.584 76.157 16.848 1.00 38.15 125 LYS B N 1
ATOM 4917 C CA . LYS B 1 125 ? 47.168 77.548 16.975 1.00 39.04 125 LYS B CA 1
ATOM 4918 C C . LYS B 1 125 ? 45.806 77.882 16.397 1.00 38.40 125 LYS B C 1
ATOM 4919 O O . LYS B 1 125 ? 45.055 78.661 16.984 1.00 39.21 125 LYS B O 1
ATOM 4925 N N . GLU B 1 126 ? 45.485 77.308 15.246 1.00 37.75 126 GLU B N 1
ATOM 4926 C CA . GLU B 1 126 ? 44.207 77.585 14.613 1.00 36.98 126 GLU B CA 1
ATOM 4927 C C . GLU B 1 126 ? 43.071 77.239 15.579 1.00 34.30 126 GLU B C 1
ATOM 4928 O O . GLU B 1 126 ? 42.130 78.013 15.747 1.00 31.09 126 GLU B O 1
ATOM 4934 N N . ALA B 1 127 ? 43.175 76.081 16.227 1.00 31.39 127 ALA B N 1
ATOM 4935 C CA . ALA B 1 127 ? 42.151 75.654 17.171 1.00 28.01 127 ALA B CA 1
ATOM 4936 C C . ALA B 1 127 ? 42.155 76.539 18.409 1.00 26.56 127 ALA B C 1
ATOM 4937 O O . ALA B 1 127 ? 41.107 76.999 18.851 1.00 27.32 127 ALA B O 1
ATOM 4939 N N . VAL B 1 128 ? 43.336 76.778 18.967 1.00 25.13 128 VAL B N 1
ATOM 4940 C CA . VAL B 1 128 ? 43.454 77.613 20.155 1.00 24.87 128 VAL B CA 1
ATOM 4941 C C . VAL B 1 128 ? 42.836 78.987 19.912 1.00 25.28 128 VAL B C 1
ATOM 4942 O O . VAL B 1 128 ? 42.038 79.468 20.714 1.00 24.97 128 VAL B O 1
ATOM 4946 N N . ASN B 1 129 ? 43.204 79.609 18.796 1.00 25.41 129 ASN B N 1
ATOM 4947 C CA . ASN B 1 129 ? 42.694 80.928 18.454 1.00 26.11 129 ASN B CA 1
ATOM 4948 C C . ASN B 1 129 ? 41.207 80.915 18.189 1.00 25.60 129 ASN B C 1
ATOM 4949 O O . ASN B 1 129 ? 40.511 81.885 18.482 1.00 23.92 129 ASN B O 1
ATOM 4954 N N . HIS B 1 130 ? 40.711 79.820 17.628 1.00 25.55 130 HIS B N 1
ATOM 4955 C CA . HIS B 1 130 ? 39.291 79.742 17.340 1.00 25.98 130 HIS B CA 1
ATOM 4956 C C . HIS B 1 130 ? 38.478 79.602 18.631 1.00 26.33 130 HIS B C 1
ATOM 4957 O O . HIS B 1 130 ? 37.361 80.112 18.726 1.00 25.29 130 HIS B O 1
ATOM 4964 N N . TYR B 1 131 ? 39.039 78.922 19.627 1.00 24.15 131 TYR B N 1
ATOM 4965 C CA . TYR B 1 131 ? 38.347 78.784 20.901 1.00 24.62 131 TYR B CA 1
ATOM 4966 C C . TYR B 1 131 ? 38.249 80.137 21.586 1.00 25.28 131 TYR B C 1
ATOM 4967 O O . TYR B 1 131 ? 37.178 80.533 22.044 1.00 25.01 131 TYR B O 1
ATOM 4976 N N . VAL B 1 132 ? 39.374 80.844 21.651 1.00 25.95 132 VAL B N 1
ATOM 4977 C CA . VAL B 1 132 ? 39.411 82.168 22.261 1.00 25.94 132 VAL B CA 1
ATOM 4978 C C . VAL B 1 132 ? 38.407 83.072 21.545 1.00 26.43 132 VAL B C 1
ATOM 4979 O O . VAL B 1 132 ? 37.723 83.880 22.162 1.00 25.49 132 VAL B O 1
ATOM 4983 N N . GLU B 1 133 ? 38.322 82.910 20.234 1.00 27.05 133 GLU B N 1
ATOM 4984 C CA . GLU B 1 133 ? 37.421 83.700 19.417 1.00 29.11 133 GLU B CA 1
ATOM 4985 C C . GLU B 1 133 ? 35.954 83.410 19.765 1.00 29.18 133 GLU B C 1
ATOM 4986 O O . GLU B 1 133 ? 35.166 84.333 19.986 1.00 29.12 133 GLU B O 1
ATOM 4992 N N . MET B 1 134 ? 35.589 82.131 19.833 1.00 27.42 134 MET B N 1
ATOM 4993 C CA . MET B 1 134 ? 34.211 81.760 20.154 1.00 25.09 134 MET B CA 1
ATOM 4994 C C . MET B 1 134 ? 33.801 82.185 21.563 1.00 22.90 134 MET B C 1
ATOM 4995 O O . MET B 1 134 ? 32.728 82.748 21.767 1.00 23.91 134 MET B O 1
ATOM 5000 N N . TYR B 1 135 ? 34.660 81.911 22.532 1.00 19.86 135 TYR B N 1
ATOM 5001 C CA . TYR B 1 135 ? 34.359 82.231 23.915 1.00 21.37 135 TYR B CA 1
ATOM 5002 C C . TYR B 1 135 ? 34.479 83.707 24.247 1.00 22.47 135 TYR B C 1
ATOM 5003 O O . TYR B 1 135 ? 33.835 84.199 25.169 1.00 21.49 135 TYR B O 1
ATOM 5012 N N . LYS B 1 136 ? 35.296 84.417 23.484 1.00 25.45 136 LYS B N 1
ATOM 5013 C CA . LYS B 1 136 ? 35.461 85.842 23.699 1.00 27.56 136 LYS B CA 1
ATOM 5014 C C . LYS B 1 136 ? 34.190 86.505 23.171 1.00 26.74 136 LYS B C 1
ATOM 5015 O O . LYS B 1 136 ? 33.731 87.504 23.713 1.00 26.17 136 LYS B O 1
ATOM 5021 N N . ASP B 1 137 ? 33.616 85.921 22.123 1.00 25.66 137 ASP B N 1
ATOM 5022 C CA . ASP B 1 137 ? 32.389 86.437 21.522 1.00 24.74 137 ASP B CA 1
ATOM 5023 C C . ASP B 1 137 ? 31.237 86.412 22.516 1.00 25.46 137 ASP B C 1
ATOM 5024 O O . ASP B 1 137 ? 30.345 87.263 22.472 1.00 25.58 137 ASP B O 1
ATOM 5029 N N . TRP B 1 138 ? 31.254 85.424 23.404 1.00 24.58 138 TRP B N 1
ATOM 5030 C CA . TRP B 1 138 ? 30.227 85.298 24.424 1.00 22.97 138 TRP B CA 1
ATOM 5031 C C . TRP B 1 138 ? 30.551 86.186 25.619 1.00 23.75 138 TRP B C 1
ATOM 5032 O O . TRP B 1 138 ? 29.707 86.944 26.088 1.00 24.29 138 TRP B O 1
ATOM 5043 N N . VAL B 1 139 ? 31.782 86.101 26.105 1.00 23.33 139 VAL B N 1
ATOM 5044 C CA . VAL B 1 139 ? 32.191 86.898 27.248 1.00 25.82 139 VAL B CA 1
ATOM 5045 C C . VAL B 1 139 ? 32.130 88.409 26.996 1.00 26.69 139 VAL B C 1
ATOM 5046 O O . VAL B 1 139 ? 31.643 89.165 27.841 1.00 25.75 139 VAL B O 1
ATOM 5050 N N . GLU B 1 140 ? 32.598 88.857 25.836 1.00 26.98 140 GLU B N 1
ATOM 5051 C CA . GLU B 1 140 ? 32.575 90.288 25.546 1.00 28.88 140 GLU B CA 1
ATOM 5052 C C . GLU B 1 140 ? 31.169 90.866 25.416 1.00 29.39 140 GLU B C 1
ATOM 5053 O O . GLU B 1 140 ? 31.011 92.050 25.118 1.00 30.61 140 GLU B O 1
ATOM 5059 N N . ARG B 1 141 ? 30.154 90.033 25.629 1.00 28.84 141 ARG B N 1
ATOM 5060 C CA . ARG B 1 141 ? 28.761 90.484 25.581 1.00 27.61 141 ARG B CA 1
ATOM 5061 C C . ARG B 1 141 ? 28.389 90.867 27.012 1.00 27.77 141 ARG B C 1
ATOM 5062 O O . ARG B 1 141 ? 27.266 91.300 27.283 1.00 28.53 141 ARG B O 1
ATOM 5070 N N . GLY B 1 142 ? 29.345 90.695 27.924 1.00 27.90 142 GLY B N 1
ATOM 5071 C CA . GLY B 1 142 ? 29.103 90.992 29.322 1.00 27.74 142 GLY B CA 1
ATOM 5072 C C . GLY B 1 142 ? 28.415 89.814 29.989 1.00 28.80 142 GLY B C 1
ATOM 5073 O O . GLY B 1 142 ? 27.562 89.993 30.856 1.00 28.96 142 GLY B O 1
ATOM 5074 N N . ARG B 1 143 ? 28.793 88.604 29.581 1.00 28.59 143 ARG B N 1
ATOM 5075 C CA . ARG B 1 143 ? 28.205 87.378 30.124 1.00 29.32 143 ARG B CA 1
ATOM 5076 C C . ARG B 1 143 ? 29.280 86.508 30.761 1.00 28.21 143 ARG B C 1
ATOM 5077 O O . ARG B 1 143 ? 30.472 86.696 30.505 1.00 29.13 143 ARG B O 1
ATOM 5085 N N . LYS B 1 144 ? 28.864 85.548 31.576 1.00 25.67 144 LYS B N 1
ATOM 5086 C CA . LYS B 1 144 ? 29.818 84.673 32.240 1.00 25.57 144 LYS B CA 1
ATOM 5087 C C . LYS B 1 144 ? 30.072 83.368 31.508 1.00 23.90 144 LYS B C 1
ATOM 5088 O O . LYS B 1 144 ? 29.171 82.788 30.891 1.00 23.42 144 LYS B O 1
ATOM 5094 N N . LEU B 1 145 ? 31.314 82.906 31.594 1.00 22.75 145 LEU B N 1
ATOM 5095 C CA . LEU B 1 145 ? 31.715 81.661 30.958 1.00 21.49 145 LEU B CA 1
ATOM 5096 C C . LEU B 1 145 ? 32.394 80.781 31.990 1.00 21.01 145 LEU B C 1
ATOM 5097 O O . LEU B 1 145 ? 33.210 81.258 32.775 1.00 23.35 145 LEU B O 1
ATOM 5102 N N . ILE B 1 146 ? 32.036 79.502 32.000 1.00 20.83 146 ILE B N 1
ATOM 5103 C CA . ILE B 1 146 ? 32.655 78.529 32.896 1.00 18.91 146 ILE B CA 1
ATOM 5104 C C . ILE B 1 146 ? 33.360 77.588 31.931 1.00 20.03 146 ILE B C 1
ATOM 5105 O O . ILE B 1 146 ? 32.723 77.003 31.057 1.00 20.08 146 ILE B O 1
ATOM 5110 N N . LEU B 1 147 ? 34.674 77.453 32.071 1.00 20.36 147 LEU B N 1
ATOM 5111 C CA . LEU B 1 147 ? 35.436 76.613 31.159 1.00 20.99 147 LEU B 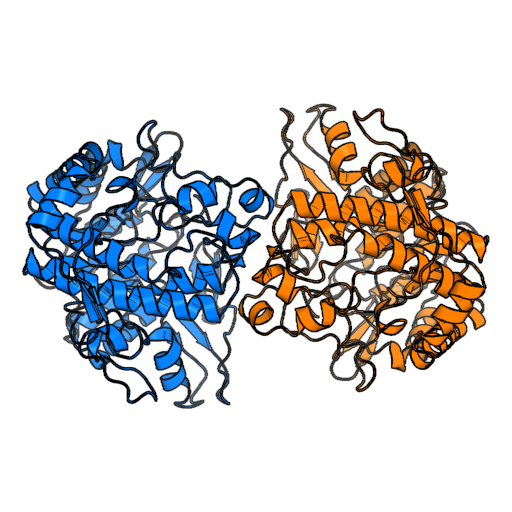CA 1
ATOM 5112 C C . LEU B 1 147 ? 35.829 75.270 31.738 1.00 21.11 147 LEU B C 1
ATOM 5113 O O . LEU B 1 147 ? 36.469 75.198 32.787 1.00 21.24 147 LEU B O 1
ATOM 5118 N N . ASN B 1 148 ? 35.426 74.214 31.035 1.00 18.48 148 ASN B N 1
ATOM 5119 C CA . ASN B 1 148 ? 35.708 72.840 31.419 1.00 18.59 148 ASN B CA 1
ATOM 5120 C C . ASN B 1 148 ? 36.792 72.305 30.479 1.00 18.97 148 ASN B C 1
ATOM 5121 O O . ASN B 1 148 ? 36.674 72.404 29.256 1.00 17.49 148 ASN B O 1
ATOM 5126 N N . LEU B 1 149 ? 37.843 71.727 31.047 1.00 19.19 149 LEU B N 1
ATOM 5127 C CA . LEU B 1 149 ? 38.953 71.219 30.246 1.00 20.44 149 LEU B CA 1
ATOM 5128 C C . LEU B 1 149 ? 38.763 69.862 29.583 1.00 19.79 149 LEU B C 1
ATOM 5129 O O . LEU B 1 149 ? 39.361 69.588 28.545 1.00 21.70 149 LEU B O 1
ATOM 5134 N N . TYR B 1 150 ? 37.937 69.012 30.170 1.00 18.83 150 TYR B N 1
ATOM 5135 C CA . TYR B 1 150 ? 37.773 67.672 29.638 1.00 17.92 150 TYR B CA 1
ATOM 5136 C C . TYR B 1 150 ? 36.349 67.165 29.628 1.00 17.64 150 TYR B C 1
ATOM 5137 O O . TYR B 1 150 ? 35.703 67.091 30.672 1.00 17.29 150 TYR B O 1
ATOM 5146 N N . HIS B 1 151 ? 35.869 66.796 28.446 1.00 17.57 151 HIS B N 1
ATOM 5147 C CA . HIS B 1 151 ? 34.527 66.274 28.337 1.00 16.23 151 HIS B CA 1
ATOM 5148 C C . HIS B 1 151 ? 34.488 64.986 27.515 1.00 16.46 151 HIS B C 1
ATOM 5149 O O . HIS B 1 151 ? 33.731 64.872 26.547 1.00 15.77 151 HIS B O 1
ATOM 5156 N N . TRP B 1 152 ? 35.349 64.042 27.913 1.00 16.16 152 TRP B N 1
ATOM 5157 C CA . TRP B 1 152 ? 35.429 62.691 27.358 1.00 15.86 152 TRP B CA 1
ATOM 5158 C C . TRP B 1 152 ? 36.404 62.293 26.251 1.00 16.28 152 TRP B C 1
ATOM 5159 O O . TRP B 1 152 ? 37.273 61.450 26.478 1.00 18.11 152 TRP B O 1
ATOM 5170 N N . PRO B 1 153 ? 36.287 62.863 25.043 1.00 15.78 153 PRO B N 1
ATOM 5171 C CA . PRO B 1 153 ? 37.244 62.443 24.011 1.00 17.93 153 PRO B CA 1
ATOM 5172 C C . PRO B 1 153 ? 38.715 62.611 24.394 1.00 18.49 153 PRO B C 1
ATOM 5173 O O . PRO B 1 153 ? 39.092 63.590 25.033 1.00 18.59 153 PRO B O 1
ATOM 5177 N N . LEU B 1 154 ? 39.532 61.633 24.017 1.00 18.26 154 LEU B N 1
ATOM 5178 C CA . LEU B 1 154 ? 40.973 61.663 24.273 1.00 18.28 154 LEU B CA 1
ATOM 5179 C C . LEU B 1 154 ? 41.705 61.642 22.927 1.00 18.90 154 LEU B C 1
ATOM 5180 O O . LEU B 1 154 ? 41.205 61.090 21.940 1.00 19.03 154 LEU B O 1
ATOM 5185 N N . PRO B 1 155 ? 42.895 62.255 22.864 1.00 18.54 155 PRO B N 1
ATOM 5186 C CA . PRO B 1 155 ? 43.652 62.262 21.608 1.00 17.18 155 PRO B CA 1
ATOM 5187 C C . PRO B 1 155 ? 44.003 60.815 21.254 1.00 17.70 155 PRO B C 1
ATOM 5188 O O . PRO B 1 155 ? 44.229 59.999 22.154 1.00 16.60 155 PRO B O 1
ATOM 5192 N N . LEU B 1 156 ? 44.030 60.496 19.958 1.00 18.17 156 LEU B N 1
ATOM 5193 C CA . LEU B 1 156 ? 44.363 59.145 19.516 1.00 19.86 156 LEU B CA 1
ATOM 5194 C C . LEU B 1 156 ? 45.780 58.755 19.906 1.00 20.71 156 LEU B C 1
ATOM 5195 O O . LEU B 1 156 ? 46.052 57.580 20.155 1.00 20.87 156 LEU B O 1
ATOM 5200 N N . TRP B 1 157 ? 46.687 59.727 19.971 1.00 21.14 157 TRP B N 1
ATOM 5201 C CA . TRP B 1 157 ? 48.050 59.386 20.356 1.00 21.37 157 TRP B CA 1
ATOM 5202 C C . TRP B 1 157 ? 48.098 58.917 21.805 1.00 21.32 157 TRP B C 1
ATOM 5203 O O . TRP B 1 157 ? 49.088 58.327 22.241 1.00 23.56 157 TRP B O 1
ATOM 5214 N N . LEU B 1 158 ? 47.021 59.163 22.548 1.00 21.13 158 LEU B N 1
ATOM 5215 C CA . LEU B 1 158 ? 46.967 58.746 23.946 1.00 20.09 158 LEU B CA 1
ATOM 5216 C C . LEU B 1 158 ? 46.052 57.534 24.070 1.00 20.05 158 LEU B C 1
ATOM 5217 O O . LEU B 1 158 ? 46.314 56.631 24.860 1.00 20.02 158 LEU B O 1
ATOM 5222 N N . HIS B 1 159 ? 44.984 57.497 23.277 1.00 20.11 159 HIS B N 1
ATOM 5223 C CA . HIS B 1 159 ? 44.057 56.377 23.365 1.00 20.50 159 HIS B CA 1
ATOM 5224 C C . HIS B 1 159 ? 43.561 55.838 22.034 1.00 21.09 159 HIS B C 1
ATOM 5225 O O . HIS B 1 159 ? 42.859 56.529 21.303 1.00 22.82 159 HIS B O 1
ATOM 5232 N N . ASN B 1 160 ? 43.922 54.597 21.726 1.00 21.52 160 ASN B N 1
ATOM 5233 C CA . ASN B 1 160 ? 43.466 53.941 20.500 1.00 22.04 160 ASN B CA 1
ATOM 5234 C C . ASN B 1 160 ? 42.473 52.911 21.038 1.00 21.36 160 ASN B C 1
ATOM 5235 O O . ASN B 1 160 ? 42.844 51.792 21.392 1.00 21.38 160 ASN B O 1
ATOM 5240 N N . PRO B 1 161 ? 41.189 53.275 21.093 1.00 21.13 161 PRO B N 1
ATOM 5241 C CA . PRO B 1 161 ? 40.144 52.393 21.607 1.00 18.75 161 PRO B CA 1
ATOM 5242 C C . PRO B 1 161 ? 40.009 51.064 20.873 1.00 19.80 161 PRO B C 1
ATOM 5243 O O . PRO B 1 161 ? 39.936 49.999 21.496 1.00 18.75 161 PRO B O 1
ATOM 5247 N N . ILE B 1 162 ? 39.978 51.115 19.549 1.00 20.56 162 ILE B N 1
ATOM 5248 C CA . ILE B 1 162 ? 39.833 49.890 18.784 1.00 22.57 162 ILE B CA 1
ATOM 5249 C C . ILE B 1 162 ? 40.957 48.897 19.093 1.00 23.65 162 ILE B C 1
ATOM 5250 O O . ILE B 1 162 ? 40.714 47.701 19.279 1.00 25.04 162 ILE B O 1
ATOM 5255 N N . MET B 1 163 ? 42.185 49.392 19.162 1.00 23.97 163 MET B N 1
ATOM 5256 C CA . MET B 1 163 ? 43.319 48.527 19.435 1.00 23.85 163 MET B CA 1
ATOM 5257 C C . MET B 1 163 ? 43.282 47.993 20.868 1.00 23.64 163 MET B C 1
ATOM 5258 O O . MET B 1 163 ? 43.726 46.875 21.126 1.00 24.49 163 MET B O 1
ATOM 5263 N N . VAL B 1 164 ? 42.747 48.780 21.799 1.00 21.22 164 VAL B N 1
ATOM 5264 C CA . VAL B 1 164 ? 42.655 48.338 23.187 1.00 20.14 164 VAL B CA 1
ATOM 5265 C C . VAL B 1 164 ? 41.697 47.149 23.287 1.00 22.12 164 VAL B C 1
ATOM 5266 O O . VAL B 1 164 ? 41.952 46.194 24.022 1.00 21.16 164 VAL B O 1
ATOM 5270 N N . ARG B 1 165 ? 40.600 47.207 22.536 1.00 23.45 165 ARG B N 1
ATOM 5271 C CA . ARG B 1 165 ? 39.603 46.144 22.583 1.00 25.55 165 ARG B CA 1
ATOM 5272 C C . ARG B 1 165 ? 40.117 44.844 21.968 1.00 24.27 165 ARG B C 1
ATOM 5273 O O . ARG B 1 165 ? 39.888 43.769 22.512 1.00 21.53 165 ARG B O 1
ATOM 5281 N N . ARG B 1 166 ? 40.813 44.953 20.838 1.00 24.95 166 ARG B N 1
ATOM 5282 C CA . ARG B 1 166 ? 41.348 43.783 20.136 1.00 26.98 166 ARG B CA 1
ATOM 5283 C C . ARG B 1 166 ? 42.578 43.141 20.761 1.00 25.16 166 ARG B C 1
ATOM 5284 O O . ARG B 1 166 ? 42.678 41.927 20.851 1.00 24.78 166 ARG B O 1
ATOM 5292 N N . MET B 1 167 ? 43.520 43.965 21.187 1.00 26.19 167 MET B N 1
ATOM 5293 C CA . MET B 1 167 ? 44.766 43.452 21.728 1.00 24.45 167 MET B CA 1
ATOM 5294 C C . MET B 1 167 ? 44.865 43.435 23.234 1.00 23.27 167 MET B C 1
ATOM 5295 O O . MET B 1 167 ? 45.615 42.643 23.796 1.00 23.04 167 MET B O 1
ATOM 5300 N N . GLY B 1 168 ? 44.111 44.305 23.890 1.00 22.48 168 GLY B N 1
ATOM 5301 C CA . GLY B 1 168 ? 44.190 44.386 25.334 1.00 21.71 168 GLY B CA 1
ATOM 5302 C C . GLY B 1 168 ? 44.884 45.698 25.676 1.00 23.56 168 GLY B C 1
ATOM 5303 O O . GLY B 1 168 ? 45.650 46.229 24.864 1.00 20.94 168 GLY B O 1
ATOM 5304 N N . PRO B 1 169 ? 44.651 46.240 26.877 1.00 23.92 169 PRO B N 1
ATOM 5305 C CA . PRO B 1 169 ? 45.248 47.500 27.324 1.00 24.76 169 PRO B CA 1
ATOM 5306 C C . PRO B 1 169 ? 46.772 47.537 27.281 1.00 24.57 169 PRO B C 1
ATOM 5307 O O . PRO B 1 169 ? 47.355 48.581 27.009 1.00 22.90 169 PRO B O 1
ATOM 5311 N N . ASP B 1 170 ? 47.406 46.399 27.552 1.00 25.19 170 ASP B N 1
ATOM 5312 C CA . ASP B 1 170 ? 48.864 46.325 27.569 1.00 26.60 170 ASP B CA 1
ATOM 5313 C C . ASP B 1 170 ? 49.528 46.314 26.198 1.00 26.69 170 ASP B C 1
ATOM 5314 O O . ASP B 1 170 ? 50.754 46.353 26.110 1.00 29.40 170 ASP B O 1
ATOM 5319 N N . ARG B 1 171 ? 48.741 46.254 25.129 1.00 25.71 171 ARG B N 1
ATOM 5320 C CA . ARG B 1 171 ? 49.316 46.239 23.786 1.00 25.12 171 ARG B CA 1
ATOM 5321 C C . ARG B 1 171 ? 48.767 47.372 22.933 1.00 24.79 171 ARG B C 1
ATOM 5322 O O . ARG B 1 171 ? 48.657 47.247 21.717 1.00 26.09 171 ARG B O 1
ATOM 5330 N N . ALA B 1 172 ? 48.435 48.488 23.570 1.00 23.74 172 ALA B N 1
ATOM 5331 C CA . ALA B 1 172 ? 47.900 49.628 22.839 1.00 22.97 172 ALA B CA 1
ATOM 5332 C C . ALA B 1 172 ? 47.931 50.896 23.675 1.00 22.70 172 ALA B C 1
ATOM 5333 O O . ALA B 1 172 ? 48.074 50.833 24.898 1.00 24.62 172 ALA B O 1
ATOM 5335 N N . PRO B 1 173 ? 47.851 52.071 23.021 1.00 21.95 173 PRO B N 1
ATOM 5336 C CA . PRO B 1 173 ? 47.847 53.330 23.770 1.00 20.09 173 PRO B CA 1
ATOM 5337 C C . PRO B 1 173 ? 46.527 53.207 24.534 1.00 20.53 173 PRO B C 1
ATOM 5338 O O . PRO B 1 173 ? 45.455 53.318 23.940 1.00 22.34 173 PRO B O 1
ATOM 5342 N N . SER B 1 174 ? 46.602 52.976 25.838 1.00 19.41 174 SER B N 1
ATOM 5343 C CA . SER B 1 174 ? 45.404 52.741 26.638 1.00 18.69 174 SER B CA 1
ATOM 5344 C C . SER B 1 174 ? 44.693 53.874 27.383 1.00 18.54 174 SER B C 1
ATOM 5345 O O . SER B 1 174 ? 44.041 53.622 28.390 1.00 16.58 174 SER B O 1
ATOM 5348 N N . GLY B 1 175 ? 44.794 55.106 26.890 1.00 20.76 175 GLY B N 1
ATOM 5349 C CA . GLY B 1 175 ? 44.111 56.216 27.546 1.00 21.28 175 GLY B CA 1
ATOM 5350 C C . GLY B 1 175 ? 44.338 56.387 29.043 1.00 20.83 175 GLY B C 1
ATOM 5351 O O . GLY B 1 175 ? 45.476 56.385 29.509 1.00 23.03 175 GLY B O 1
ATOM 5352 N N . TRP B 1 176 ? 43.261 56.538 29.807 1.00 19.31 176 TRP B N 1
ATOM 5353 C CA . TRP B 1 176 ? 43.389 56.725 31.250 1.00 19.45 176 TRP B CA 1
ATOM 5354 C C . TRP B 1 176 ? 44.003 55.528 31.962 1.00 19.77 176 TRP B C 1
ATOM 5355 O O . TRP B 1 176 ? 44.290 55.597 33.156 1.00 20.65 176 TRP B O 1
ATOM 5366 N N . LEU B 1 177 ? 44.201 54.428 31.242 1.00 20.77 177 LEU B N 1
ATOM 5367 C CA . LEU B 1 177 ? 44.819 53.255 31.849 1.00 20.64 177 LEU B CA 1
ATOM 5368 C C . LEU B 1 177 ? 46.328 53.464 31.866 1.00 21.67 177 LEU B C 1
ATOM 5369 O O . LEU B 1 177 ? 47.060 52.729 32.522 1.00 23.25 177 LEU B O 1
ATOM 5374 N N . ASN B 1 178 ? 46.781 54.480 31.136 1.00 22.57 178 ASN B N 1
ATOM 5375 C CA . ASN B 1 178 ? 48.201 54.829 31.070 1.00 23.56 178 ASN B CA 1
ATOM 5376 C C . ASN B 1 178 ? 48.428 55.988 32.034 1.00 24.74 178 ASN B C 1
ATOM 5377 O O . ASN B 1 178 ? 47.985 57.101 31.763 1.00 24.59 178 ASN B O 1
ATOM 5382 N N . GLU B 1 179 ? 49.111 55.734 33.151 1.00 26.01 179 GLU B N 1
ATOM 5383 C CA . GLU B 1 179 ? 49.358 56.784 34.134 1.00 27.13 179 GLU B CA 1
ATOM 5384 C C . GLU B 1 179 ? 49.962 58.048 33.548 1.00 26.42 179 GLU B C 1
ATOM 5385 O O . GLU B 1 179 ? 49.770 59.131 34.100 1.00 26.36 179 GLU B O 1
ATOM 5391 N N . GLU B 1 180 ? 50.686 57.924 32.438 1.00 25.30 180 GLU B N 1
ATOM 5392 C CA . GLU B 1 180 ? 51.276 59.105 31.814 1.00 26.09 180 GLU B CA 1
ATOM 5393 C C . GLU B 1 180 ? 50.201 60.088 31.353 1.00 26.03 180 GLU B C 1
ATOM 5394 O O . GLU B 1 180 ? 50.498 61.243 31.039 1.00 25.75 180 GLU B O 1
ATOM 5400 N N . SER B 1 181 ? 48.954 59.623 31.310 1.00 24.17 181 SER B N 1
ATOM 5401 C CA . SER B 1 181 ? 47.836 60.470 30.914 1.00 23.91 181 SER B CA 1
ATOM 5402 C C . SER B 1 181 ? 47.714 61.573 31.949 1.00 23.09 181 SER B C 1
ATOM 5403 O O . SER B 1 181 ? 47.271 62.678 31.647 1.00 24.34 181 SER B O 1
ATOM 5406 N N . VAL B 1 182 ? 48.106 61.254 33.177 1.00 22.96 182 VAL B N 1
ATOM 5407 C CA . VAL B 1 182 ? 48.064 62.207 34.273 1.00 22.25 182 VAL B CA 1
ATOM 5408 C C . VAL B 1 182 ? 48.997 63.374 33.981 1.00 23.04 182 VAL B C 1
ATOM 5409 O O . VAL B 1 182 ? 48.623 64.541 34.105 1.00 21.92 182 VAL B O 1
ATOM 5413 N N . VAL B 1 183 ? 50.218 63.039 33.589 1.00 23.32 183 VAL B N 1
ATOM 5414 C CA . VAL B 1 183 ? 51.227 64.034 33.286 1.00 22.76 183 VAL B CA 1
ATOM 5415 C C . VAL B 1 183 ? 50.825 64.847 32.070 1.00 23.41 183 VAL B C 1
ATOM 5416 O O . VAL B 1 183 ? 50.940 66.072 32.066 1.00 23.71 183 VAL B O 1
ATOM 5420 N N . GLU B 1 184 ? 50.352 64.171 31.032 1.00 24.15 184 GLU B N 1
ATOM 5421 C CA . GLU B 1 184 ? 49.952 64.878 29.824 1.00 25.38 184 GLU B CA 1
ATOM 5422 C C . GLU B 1 184 ? 48.750 65.778 30.065 1.00 26.23 184 GLU B C 1
ATOM 5423 O O . GLU B 1 184 ? 48.673 66.881 29.514 1.00 26.47 184 GLU B O 1
ATOM 5429 N N . PHE B 1 185 ? 47.817 65.319 30.895 1.00 24.56 185 PHE B N 1
ATOM 5430 C CA . PHE B 1 185 ? 46.642 66.118 31.179 1.00 25.05 185 PHE B CA 1
ATOM 5431 C C . PHE B 1 185 ? 47.072 67.372 31.945 1.00 26.76 185 PHE B C 1
ATOM 5432 O O . PHE B 1 185 ? 46.583 68.474 31.679 1.00 26.95 185 PHE B O 1
ATOM 5440 N N . ALA B 1 186 ? 48.001 67.201 32.883 1.00 26.65 186 ALA B N 1
ATOM 5441 C CA . ALA B 1 186 ? 48.508 68.314 33.683 1.00 26.22 186 ALA B CA 1
ATOM 5442 C C . ALA B 1 186 ? 49.164 69.364 32.790 1.00 25.77 186 ALA B C 1
ATOM 5443 O O . ALA B 1 186 ? 49.016 70.567 33.007 1.00 25.39 186 ALA B O 1
ATOM 5445 N N . LYS B 1 187 ? 49.900 68.907 31.787 1.00 24.64 187 LYS B N 1
ATOM 5446 C CA . LYS B 1 187 ? 50.563 69.822 30.871 1.00 25.93 187 LYS B CA 1
ATOM 5447 C C . LYS B 1 187 ? 49.509 70.562 30.066 1.00 24.89 187 LYS B C 1
ATOM 5448 O O . LYS B 1 187 ? 49.587 71.776 29.893 1.00 27.25 187 LYS B O 1
ATOM 5454 N N . TYR B 1 188 ? 48.510 69.822 29.598 1.00 24.70 188 TYR B N 1
ATOM 5455 C CA . TYR B 1 188 ? 47.401 70.387 28.827 1.00 22.14 188 TYR B CA 1
ATOM 5456 C C . TYR B 1 188 ? 46.646 71.429 29.660 1.00 22.35 188 TYR B C 1
ATOM 5457 O O . TYR B 1 188 ? 46.262 72.488 29.159 1.00 20.34 188 TYR B O 1
ATOM 5466 N N . ALA B 1 189 ? 46.442 71.123 30.937 1.00 20.21 189 ALA B N 1
ATOM 5467 C CA . ALA B 1 189 ? 45.731 72.026 31.825 1.00 19.67 189 ALA B CA 1
ATOM 5468 C C . ALA B 1 189 ? 46.490 73.345 32.046 1.00 21.15 189 ALA B C 1
ATOM 5469 O O . ALA B 1 189 ? 45.897 74.426 31.995 1.00 20.66 189 ALA B O 1
ATOM 5471 N N . ALA B 1 190 ? 47.797 73.258 32.277 1.00 22.43 190 ALA B N 1
ATOM 5472 C CA . ALA B 1 190 ? 48.622 74.451 32.483 1.00 22.64 190 ALA B CA 1
ATOM 5473 C C . ALA B 1 190 ? 48.580 75.332 31.240 1.00 23.07 190 ALA B C 1
ATOM 5474 O O . ALA B 1 190 ? 48.424 76.554 31.334 1.00 22.02 190 ALA B O 1
ATOM 5476 N N . TYR B 1 191 ? 48.708 74.701 30.076 1.00 22.62 191 TYR B N 1
ATOM 5477 C CA . TYR B 1 191 ? 48.696 75.426 28.814 1.00 24.39 191 TYR B CA 1
ATOM 5478 C C . TYR B 1 191 ? 47.394 76.193 28.592 1.00 25.53 191 TYR B C 1
ATOM 5479 O O . TYR B 1 191 ? 47.415 77.361 28.190 1.00 27.16 191 TYR B O 1
ATOM 5488 N N . ILE B 1 192 ? 46.263 75.538 28.838 1.00 25.05 192 ILE B N 1
ATOM 5489 C CA . ILE B 1 192 ? 44.964 76.181 28.653 1.00 23.97 192 ILE B CA 1
ATOM 5490 C C . ILE B 1 192 ? 44.794 77.293 29.680 1.00 24.59 192 ILE B C 1
ATOM 5491 O O . ILE B 1 192 ? 44.300 78.379 29.365 1.00 24.65 192 ILE B O 1
ATOM 5496 N N . ALA B 1 193 ? 45.200 77.016 30.912 1.00 23.76 193 ALA B N 1
ATOM 5497 C CA . ALA B 1 193 ? 45.103 78.012 31.962 1.00 26.13 193 ALA B CA 1
ATOM 5498 C C . ALA B 1 193 ? 45.910 79.251 31.555 1.00 28.79 193 ALA B C 1
ATOM 5499 O O . ALA B 1 193 ? 45.437 80.376 31.680 1.00 28.63 193 ALA B O 1
ATOM 5501 N N . TRP B 1 194 ? 47.121 79.037 31.047 1.00 31.16 194 TRP B N 1
ATOM 5502 C CA . TRP B 1 194 ? 47.969 80.146 30.647 1.00 33.62 194 TRP B CA 1
ATOM 5503 C C . TRP B 1 194 ? 47.468 80.846 29.389 1.00 32.90 194 TRP B C 1
ATOM 5504 O O . TRP B 1 194 ? 47.530 82.069 29.294 1.00 33.79 194 TRP B O 1
ATOM 5515 N N . LYS B 1 195 ? 46.963 80.071 28.436 1.00 31.20 195 LYS B N 1
ATOM 5516 C CA . LYS B 1 195 ? 46.467 80.621 27.175 1.00 32.18 195 LYS B CA 1
ATOM 5517 C C . LYS B 1 195 ? 45.084 81.260 27.192 1.00 31.79 195 LYS B C 1
ATOM 5518 O O . LYS B 1 195 ? 44.875 82.279 26.546 1.00 32.83 195 LYS B O 1
ATOM 5524 N N . MET B 1 196 ? 44.142 80.671 27.924 1.00 31.72 196 MET B N 1
ATOM 5525 C CA . MET B 1 196 ? 42.775 81.186 27.953 1.00 31.09 196 MET B CA 1
ATOM 5526 C C . MET B 1 196 ? 42.310 81.633 29.336 1.00 29.83 196 MET B C 1
ATOM 5527 O O . MET B 1 196 ? 41.128 81.882 29.538 1.00 30.47 196 MET B O 1
ATOM 5532 N N . GLY B 1 197 ? 43.235 81.741 30.280 1.00 29.03 197 GLY B N 1
ATOM 5533 C CA . GLY B 1 197 ? 42.885 82.128 31.639 1.00 29.54 197 GLY B CA 1
ATOM 5534 C C . GLY B 1 197 ? 42.036 83.366 31.892 1.00 31.11 197 GLY B C 1
ATOM 5535 O O . GLY B 1 197 ? 41.362 83.451 32.919 1.00 30.14 197 GLY B O 1
ATOM 5536 N N . GLU B 1 198 ? 42.058 84.333 30.982 1.00 32.82 198 GLU B N 1
ATOM 5537 C CA . GLU B 1 198 ? 41.276 85.552 31.179 1.00 35.35 198 GLU B CA 1
ATOM 5538 C C . GLU B 1 198 ? 39.784 85.389 30.897 1.00 34.07 198 GLU B C 1
ATOM 5539 O O . GLU B 1 198 ? 38.964 86.130 31.439 1.00 33.99 198 GLU B O 1
ATOM 5545 N N . LEU B 1 199 ? 39.437 84.414 30.061 1.00 31.49 199 LEU B N 1
ATOM 5546 C CA . LEU B 1 199 ? 38.048 84.185 29.673 1.00 29.94 199 LEU B CA 1
ATOM 5547 C C . LEU B 1 199 ? 37.012 83.757 30.722 1.00 28.62 199 LEU B C 1
ATOM 5548 O O . LEU B 1 199 ? 36.024 84.455 30.932 1.00 28.26 199 LEU B O 1
ATOM 5553 N N . PRO B 1 200 ? 37.222 82.613 31.397 1.00 27.89 200 PRO B N 1
ATOM 5554 C CA . PRO B 1 200 ? 36.284 82.097 32.410 1.00 25.48 200 PRO B CA 1
ATOM 5555 C C . PRO B 1 200 ? 36.268 82.763 33.781 1.00 24.59 200 PRO B C 1
ATOM 5556 O O . PRO B 1 200 ? 37.230 83.415 34.183 1.00 24.20 200 PRO B O 1
ATOM 5560 N N . VAL B 1 201 ? 35.165 82.572 34.501 1.00 23.00 201 VAL B N 1
ATOM 5561 C CA . VAL B 1 201 ? 35.046 83.090 35.856 1.00 23.64 201 VAL B CA 1
ATOM 5562 C C . VAL B 1 201 ? 35.394 81.934 36.788 1.00 24.63 201 VAL B C 1
ATOM 5563 O O . VAL B 1 201 ? 35.722 82.146 37.949 1.00 25.76 201 VAL B O 1
ATOM 5567 N N . MET B 1 202 ? 35.308 80.708 36.270 1.00 24.19 202 MET B N 1
ATOM 5568 C CA . MET B 1 202 ? 35.606 79.503 37.047 1.00 24.08 202 MET B CA 1
ATOM 5569 C C . MET B 1 202 ? 36.090 78.396 36.121 1.00 22.98 202 MET B C 1
ATOM 5570 O O . MET B 1 202 ? 35.745 78.367 34.943 1.00 22.08 202 MET B O 1
ATOM 5575 N N . TRP B 1 203 ? 36.856 77.465 36.675 1.00 21.06 203 TRP B N 1
ATOM 5576 C CA . TRP B 1 203 ? 37.363 76.346 35.907 1.00 19.75 203 TRP B CA 1
ATOM 5577 C C . TRP B 1 203 ? 36.781 75.038 36.406 1.00 20.06 203 TRP B C 1
ATOM 5578 O O . TRP B 1 203 ? 36.329 74.922 37.553 1.00 19.19 203 TRP B O 1
ATOM 5589 N N . SER B 1 204 ? 36.804 74.056 35.514 1.00 19.13 204 SER B N 1
ATOM 5590 C CA . SER B 1 204 ? 36.376 72.705 35.820 1.00 20.11 204 SER B CA 1
ATOM 5591 C C . SER B 1 204 ? 37.424 71.866 35.123 1.00 19.03 204 SER B C 1
ATOM 5592 O O . SER B 1 204 ? 37.723 72.096 33.952 1.00 18.16 204 SER B O 1
ATOM 5595 N N . THR B 1 205 ? 38.002 70.916 35.844 1.00 17.79 205 THR B N 1
ATOM 5596 C CA . THR B 1 205 ? 39.018 70.066 35.259 1.00 18.28 205 THR B CA 1
ATOM 5597 C C . THR B 1 205 ? 38.392 69.056 34.300 1.00 20.20 205 THR B C 1
ATOM 5598 O O . THR B 1 205 ? 38.910 68.829 33.207 1.00 20.79 205 THR B O 1
ATOM 5602 N N . MET B 1 206 ? 37.276 68.458 34.711 1.00 19.60 206 MET B N 1
ATOM 5603 C CA . MET B 1 206 ? 36.618 67.443 33.898 1.00 20.78 206 MET B CA 1
ATOM 5604 C C . MET B 1 206 ? 35.116 67.298 34.124 1.00 19.44 206 MET B C 1
ATOM 5605 O O . MET B 1 206 ? 34.582 67.722 35.146 1.00 16.63 206 MET B O 1
ATOM 5610 N N . ASN B 1 207 ? 34.451 66.694 33.141 1.00 18.41 207 ASN B N 1
ATOM 5611 C CA . ASN B 1 207 ? 33.011 66.480 33.173 1.00 17.54 207 ASN B CA 1
ATOM 5612 C C . ASN B 1 207 ? 32.672 65.009 33.396 1.00 17.68 207 ASN B C 1
ATOM 5613 O O . ASN B 1 207 ? 33.104 64.138 32.634 1.00 17.35 207 ASN B O 1
ATOM 5618 N N . GLU B 1 208 ? 31.881 64.748 34.431 1.00 17.64 208 GLU B N 1
ATOM 5619 C CA . GLU B 1 208 ? 31.443 63.394 34.783 1.00 17.13 208 GLU B CA 1
ATOM 5620 C C . GLU B 1 208 ? 32.516 62.336 34.518 1.00 17.47 208 GLU B C 1
ATOM 5621 O O . GLU B 1 208 ? 32.316 61.426 33.720 1.00 16.29 208 GLU B O 1
ATOM 5627 N N . PRO B 1 209 ? 33.664 62.430 35.202 1.00 19.16 209 PRO B N 1
ATOM 5628 C CA . PRO B 1 209 ? 34.726 61.445 34.986 1.00 17.60 209 PRO B CA 1
ATOM 5629 C C . PRO B 1 209 ? 34.275 60.015 35.279 1.00 18.08 209 PRO B C 1
ATOM 5630 O O . PRO B 1 209 ? 34.742 59.073 34.644 1.00 19.77 209 PRO B O 1
ATOM 5634 N N . ASN B 1 210 ? 33.361 59.856 36.233 1.00 19.09 210 ASN B N 1
ATOM 5635 C CA . ASN B 1 210 ? 32.871 58.527 36.590 1.00 19.05 210 ASN B CA 1
ATOM 5636 C C . ASN B 1 210 ? 32.183 57.819 35.428 1.00 18.28 210 ASN B C 1
ATOM 5637 O O . ASN B 1 210 ? 32.288 56.606 35.299 1.00 19.45 210 ASN B O 1
ATOM 5642 N N . VAL B 1 211 ? 31.497 58.574 34.577 1.00 17.59 211 VAL B N 1
ATOM 5643 C CA . VAL B 1 211 ? 30.805 57.989 33.430 1.00 17.34 211 VAL B CA 1
ATOM 5644 C C . VAL B 1 211 ? 31.819 57.429 32.426 1.00 18.05 211 VAL B C 1
ATOM 5645 O O . VAL B 1 211 ? 31.592 56.390 31.807 1.00 16.16 211 VAL B O 1
ATOM 5649 N N . VAL B 1 212 ? 32.944 58.120 32.284 1.00 16.82 212 VAL B N 1
ATOM 5650 C CA . VAL B 1 212 ? 33.998 57.689 31.380 1.00 15.79 212 VAL B CA 1
ATOM 5651 C C . VAL B 1 212 ? 34.502 56.291 31.730 1.00 18.71 212 VAL B C 1
ATOM 5652 O O . VAL B 1 212 ? 34.517 55.408 30.865 1.00 19.12 212 VAL B O 1
ATOM 5656 N N . TYR B 1 213 ? 34.899 56.067 32.986 1.00 18.90 213 TYR B N 1
ATOM 5657 C CA . TYR B 1 213 ? 35.413 54.743 33.358 1.00 19.63 213 TYR B CA 1
ATOM 5658 C C . TYR B 1 213 ? 34.362 53.675 33.632 1.00 19.55 213 TYR B C 1
ATOM 5659 O O . TYR B 1 213 ? 34.636 52.491 33.457 1.00 20.97 213 TYR B O 1
ATOM 5668 N N . GLU B 1 214 ? 33.167 54.075 34.053 1.00 18.88 214 GLU B N 1
ATOM 5669 C CA . GLU B 1 214 ? 32.108 53.101 34.294 1.00 21.28 214 GLU B CA 1
ATOM 5670 C C . GLU B 1 214 ? 31.578 52.579 32.954 1.00 20.71 214 GLU B C 1
ATOM 5671 O O . GLU B 1 214 ? 31.388 51.377 32.778 1.00 21.10 214 GLU B O 1
ATOM 5677 N N . GLN B 1 215 ? 31.346 53.488 32.011 1.00 19.60 215 GLN B N 1
ATOM 5678 C CA . GLN B 1 215 ? 30.839 53.109 30.696 1.00 19.08 215 GLN B CA 1
ATOM 5679 C C . GLN B 1 215 ? 31.892 52.405 29.846 1.00 18.52 215 GLN B C 1
ATOM 5680 O O . GLN B 1 215 ? 31.600 51.426 29.166 1.00 19.19 215 GLN B O 1
ATOM 5686 N N . GLY B 1 216 ? 33.121 52.905 29.894 1.00 19.84 216 GLY B N 1
ATOM 5687 C CA . GLY B 1 216 ? 34.184 52.321 29.100 1.00 19.01 216 GLY B CA 1
ATOM 5688 C C . GLY B 1 216 ? 34.703 50.965 29.550 1.00 20.85 216 GLY B C 1
ATOM 5689 O O . GLY B 1 216 ? 35.152 50.157 28.717 1.00 21.32 216 GLY B O 1
ATOM 5690 N N . TYR B 1 217 ? 34.621 50.680 30.846 1.00 17.93 217 TYR B N 1
ATOM 5691 C CA . TYR B 1 217 ? 35.156 49.423 31.346 1.00 19.49 217 TYR B CA 1
ATOM 5692 C C . TYR B 1 217 ? 34.193 48.524 32.123 1.00 20.95 217 TYR B C 1
ATOM 5693 O O . TYR B 1 217 ? 34.577 47.442 32.586 1.00 20.93 217 TYR B O 1
ATOM 5702 N N . MET B 1 218 ? 32.946 48.949 32.270 1.00 21.50 218 MET B N 1
ATOM 5703 C CA . MET B 1 218 ? 31.987 48.131 33.004 1.00 23.83 218 MET B CA 1
ATOM 5704 C C . MET B 1 218 ? 30.699 47.917 32.226 1.00 22.70 218 MET B C 1
ATOM 5705 O O . MET B 1 218 ? 30.357 46.790 31.876 1.00 22.62 218 MET B O 1
ATOM 5710 N N . PHE B 1 219 ? 29.992 49.005 31.954 1.00 20.34 219 PHE B N 1
ATOM 5711 C CA . PHE B 1 219 ? 28.726 48.939 31.236 1.00 20.90 219 PHE B CA 1
ATOM 5712 C C . PHE B 1 219 ? 28.963 49.027 29.728 1.00 21.03 219 PHE B C 1
ATOM 5713 O O . PHE B 1 219 ? 28.385 49.861 29.027 1.00 21.30 219 PHE B O 1
ATOM 5721 N N . VAL B 1 220 ? 29.803 48.117 29.247 1.00 18.44 220 VAL B N 1
ATOM 5722 C CA . VAL B 1 220 ? 30.199 48.053 27.854 1.00 18.68 220 VAL B CA 1
ATOM 5723 C C . VAL B 1 220 ? 29.079 48.001 26.810 1.00 19.77 220 VAL B C 1
ATOM 5724 O O . VAL B 1 220 ? 29.302 48.336 25.647 1.00 20.61 220 VAL B O 1
ATOM 5728 N N . LYS B 1 221 ? 27.877 47.600 27.201 1.00 19.54 221 LYS B N 1
ATOM 5729 C CA . LYS B 1 221 ? 26.797 47.575 26.230 1.00 20.03 221 LYS B CA 1
ATOM 5730 C C . LYS B 1 221 ? 26.361 49.001 25.898 1.00 19.79 221 LYS B C 1
ATOM 5731 O O . LYS B 1 221 ? 25.579 49.220 24.972 1.00 18.90 221 LYS B O 1
ATOM 5737 N N . GLY B 1 222 ? 26.884 49.967 26.647 1.00 18.03 222 GLY B N 1
ATOM 5738 C CA . GLY B 1 222 ? 26.529 51.356 26.414 1.00 17.60 222 GLY B CA 1
ATOM 5739 C C . GLY B 1 222 ? 27.219 51.995 25.220 1.00 18.77 222 GLY B C 1
ATOM 5740 O O . GLY B 1 222 ? 26.899 53.126 24.850 1.00 18.59 222 GLY B O 1
ATOM 5741 N N . GLY B 1 223 ? 28.186 51.294 24.632 1.00 18.07 223 GLY B N 1
ATOM 5742 C CA . GLY B 1 223 ? 28.867 51.820 23.462 1.00 19.24 223 GLY B CA 1
ATOM 5743 C C . GLY B 1 223 ? 29.930 52.887 23.666 1.00 20.08 223 GLY B C 1
ATOM 5744 O O . GLY B 1 223 ? 30.215 53.644 22.742 1.00 19.50 223 GLY B O 1
ATOM 5745 N N . PHE B 1 224 ? 30.509 52.962 24.862 1.00 17.85 224 PHE B N 1
ATOM 5746 C CA . PHE B 1 224 ? 31.571 53.929 25.137 1.00 18.24 224 PHE B CA 1
ATOM 5747 C C . PHE B 1 224 ? 32.925 53.270 24.905 1.00 18.74 224 PHE B C 1
ATOM 5748 O O . PHE B 1 224 ? 33.101 52.082 25.177 1.00 20.34 224 PHE B O 1
ATOM 5756 N N . PRO B 1 225 ? 33.898 54.030 24.384 1.00 17.20 225 PRO B N 1
ATOM 5757 C CA . PRO B 1 225 ? 35.233 53.484 24.131 1.00 16.53 225 PRO B CA 1
ATOM 5758 C C . PRO B 1 225 ? 35.945 53.273 25.461 1.00 17.54 225 PRO B C 1
ATOM 5759 O O . PRO B 1 225 ? 35.692 53.993 26.424 1.00 16.74 225 PRO B O 1
ATOM 5763 N N . PRO B 1 226 ? 36.826 52.267 25.547 1.00 17.53 226 PRO B N 1
ATOM 5764 C CA . PRO B 1 226 ? 37.218 51.303 24.520 1.00 16.80 226 PRO B CA 1
ATOM 5765 C C . PRO B 1 226 ? 36.325 50.055 24.579 1.00 17.15 226 PRO B C 1
ATOM 5766 O O . PRO B 1 226 ? 36.558 49.075 23.865 1.00 15.87 226 PRO B O 1
ATOM 5770 N N . GLY B 1 227 ? 35.316 50.094 25.441 1.00 16.35 227 GLY B N 1
ATOM 5771 C CA . GLY B 1 227 ? 34.417 48.960 25.574 1.00 17.78 227 GLY B CA 1
ATOM 5772 C C . GLY B 1 227 ? 35.164 47.715 26.009 1.00 19.43 227 GLY B C 1
ATOM 5773 O O . GLY B 1 227 ? 34.921 46.628 25.501 1.00 20.24 227 GLY B O 1
ATOM 5774 N N . TYR B 1 228 ? 36.076 47.881 26.959 1.00 20.15 228 TYR B N 1
ATOM 5775 C CA . TYR B 1 228 ? 36.884 46.779 27.465 1.00 19.52 228 TYR B CA 1
ATOM 5776 C C . TYR B 1 228 ? 36.453 46.401 28.885 1.00 20.60 228 TYR B C 1
ATOM 5777 O O . TYR B 1 228 ? 36.906 46.984 29.871 1.00 22.38 228 TYR B O 1
ATOM 5786 N N . LEU B 1 229 ? 35.562 45.420 28.978 1.00 20.22 229 LEU B N 1
ATOM 5787 C CA . LEU B 1 229 ? 35.031 44.977 30.263 1.00 20.21 229 LEU B CA 1
ATOM 5788 C C . LEU B 1 229 ? 36.115 44.479 31.210 1.00 21.22 229 LEU B C 1
ATOM 5789 O O . LEU B 1 229 ? 36.793 43.497 30.934 1.00 22.09 229 LEU B O 1
ATOM 5794 N N . SER B 1 230 ? 36.267 45.173 32.332 1.00 21.97 230 SER B N 1
ATOM 5795 C CA . SER B 1 230 ? 37.272 44.826 33.334 1.00 22.79 230 SER B CA 1
ATOM 5796 C C . SER B 1 230 ? 37.149 45.754 34.537 1.00 22.20 230 SER B C 1
ATOM 5797 O O . SER B 1 230 ? 37.441 46.945 34.439 1.00 22.35 230 SER B O 1
ATOM 5800 N N . LEU B 1 231 ? 36.717 45.213 35.668 1.00 22.74 231 LEU B N 1
ATOM 5801 C CA . LEU B 1 231 ? 36.561 46.026 36.868 1.00 24.88 231 LEU B CA 1
ATOM 5802 C C . LEU B 1 231 ? 37.948 46.563 37.248 1.00 25.05 231 LEU B C 1
ATOM 5803 O O . LEU B 1 231 ? 38.091 47.691 37.713 1.00 24.10 231 LEU B O 1
ATOM 5808 N N . GLU B 1 232 ? 38.969 45.751 37.007 1.00 25.91 232 GLU B N 1
ATOM 5809 C CA . GLU B 1 232 ? 40.347 46.127 37.306 1.00 27.25 232 GLU B CA 1
ATOM 5810 C C . GLU B 1 232 ? 40.750 47.345 36.469 1.00 25.46 232 GLU B C 1
ATOM 5811 O O . GLU B 1 232 ? 41.429 48.248 36.955 1.00 25.28 232 GLU B O 1
ATOM 5817 N N . ALA B 1 233 ? 40.328 47.371 35.210 1.00 22.47 233 ALA B N 1
ATOM 5818 C CA . ALA B 1 233 ? 40.645 48.495 34.340 1.00 20.89 233 ALA B CA 1
ATOM 5819 C C . ALA B 1 233 ? 39.872 49.745 34.774 1.00 20.24 233 ALA B C 1
ATOM 5820 O O . ALA B 1 233 ? 40.388 50.863 34.699 1.00 18.68 233 ALA B O 1
ATOM 5822 N N . ALA B 1 234 ? 38.638 49.547 35.228 1.00 19.04 234 ALA B N 1
ATOM 5823 C CA . ALA B 1 234 ? 37.806 50.654 35.679 1.00 18.87 234 ALA B CA 1
ATOM 5824 C C . ALA B 1 234 ? 38.444 51.358 36.880 1.00 20.27 234 ALA B C 1
ATOM 5825 O O . ALA B 1 234 ? 38.524 52.589 36.919 1.00 19.96 234 ALA B O 1
ATOM 5827 N N . ASP B 1 235 ? 38.902 50.578 37.856 1.00 22.36 235 ASP B N 1
ATOM 5828 C CA . ASP B 1 235 ? 39.518 51.161 39.044 1.00 24.43 235 ASP B CA 1
ATOM 5829 C C . ASP B 1 235 ? 40.795 51.899 38.698 1.00 23.21 235 ASP B C 1
ATOM 5830 O O . ASP B 1 235 ? 41.079 52.965 39.244 1.00 23.54 235 ASP B O 1
ATOM 5835 N N . LYS B 1 236 ? 41.556 51.336 37.774 1.00 22.84 236 LYS B N 1
ATOM 5836 C CA . LYS B 1 236 ? 42.800 51.951 37.350 1.00 23.20 236 LYS B CA 1
ATOM 5837 C C . LYS B 1 236 ? 42.519 53.302 36.676 1.00 23.80 236 LYS B C 1
ATOM 5838 O O . LYS B 1 236 ? 43.149 54.312 37.004 1.00 24.34 236 LYS B O 1
ATOM 5844 N N . ALA B 1 237 ? 41.570 53.322 35.743 1.00 21.73 237 ALA B N 1
ATOM 5845 C CA . ALA B 1 237 ? 41.211 54.558 35.054 1.00 21.29 237 ALA B CA 1
ATOM 5846 C C . ALA B 1 237 ? 40.713 55.592 36.071 1.00 22.61 237 ALA B C 1
ATOM 5847 O O . ALA B 1 237 ? 41.097 56.766 36.029 1.00 20.78 237 ALA B O 1
ATOM 5849 N N . ARG B 1 238 ? 39.858 55.149 36.987 1.00 23.23 238 ARG B N 1
ATOM 5850 C CA . ARG B 1 238 ? 39.322 56.042 38.000 1.00 25.09 238 ARG B CA 1
ATOM 5851 C C . ARG B 1 238 ? 40.481 56.643 38.793 1.00 26.12 238 ARG B C 1
ATOM 5852 O O . ARG B 1 238 ? 40.540 57.859 39.008 1.00 27.27 238 ARG B O 1
ATOM 5860 N N . ARG B 1 239 ? 41.404 55.785 39.220 1.00 25.86 239 ARG B N 1
ATOM 5861 C CA . ARG B 1 239 ? 42.561 56.235 39.979 1.00 25.63 239 ARG B CA 1
ATOM 5862 C C . ARG B 1 239 ? 43.358 57.309 39.243 1.00 23.91 239 ARG B C 1
ATOM 5863 O O . ARG B 1 239 ? 43.663 58.357 39.813 1.00 24.17 239 ARG B O 1
ATOM 5871 N N . ASN B 1 240 ? 43.700 57.060 37.985 1.00 21.91 240 ASN B N 1
ATOM 5872 C CA . ASN B 1 240 ? 44.456 58.049 37.234 1.00 21.74 240 ASN B CA 1
ATOM 5873 C C . ASN B 1 240 ? 43.662 59.312 36.938 1.00 20.89 240 ASN B C 1
ATOM 5874 O O . ASN B 1 240 ? 44.244 60.393 36.809 1.00 22.32 240 ASN B O 1
ATOM 5879 N N . MET B 1 241 ? 42.345 59.190 36.818 1.00 19.53 241 MET B N 1
ATOM 5880 C CA . MET B 1 241 ? 41.542 60.375 36.566 1.00 18.97 241 MET B CA 1
ATOM 5881 C C . MET B 1 241 ? 41.493 61.238 37.814 1.00 18.98 241 MET B C 1
ATOM 5882 O O . MET B 1 241 ? 41.477 62.464 37.724 1.00 19.65 241 MET B O 1
ATOM 5887 N N . ILE B 1 242 ? 41.485 60.599 38.980 1.00 19.72 242 ILE B N 1
ATOM 5888 C CA . ILE B 1 242 ? 41.470 61.341 40.229 1.00 21.28 242 ILE B CA 1
ATOM 5889 C C . ILE B 1 242 ? 42.787 62.104 40.332 1.00 22.74 242 ILE B C 1
ATOM 5890 O O . ILE B 1 242 ? 42.807 63.275 40.718 1.00 23.44 242 ILE B O 1
ATOM 5895 N N . GLN B 1 243 ? 43.882 61.447 39.960 1.00 23.19 243 GLN B N 1
ATOM 5896 C CA . GLN B 1 243 ? 45.192 62.098 40.000 1.00 23.48 243 GLN B CA 1
ATOM 5897 C C . GLN B 1 243 ? 45.265 63.203 38.965 1.00 22.24 243 GLN B C 1
ATOM 5898 O O . GLN B 1 243 ? 45.768 64.290 39.249 1.00 23.15 243 GLN B O 1
ATOM 5904 N N . ALA B 1 244 ? 44.759 62.924 37.766 1.00 21.06 244 ALA B N 1
ATOM 5905 C CA . ALA B 1 244 ? 44.757 63.913 36.693 1.00 22.19 244 ALA B CA 1
ATOM 5906 C C . ALA B 1 244 ? 44.051 65.183 37.162 1.00 21.86 244 ALA B C 1
ATOM 5907 O O . ALA B 1 244 ? 44.503 66.293 36.882 1.00 23.49 244 ALA B O 1
ATOM 5909 N N . HIS B 1 245 ? 42.945 65.020 37.881 1.00 20.81 245 HIS B N 1
ATOM 5910 C CA . HIS B 1 245 ? 42.218 66.175 38.387 1.00 20.69 245 HIS B CA 1
ATOM 5911 C C . HIS B 1 245 ? 43.075 66.981 39.356 1.00 19.95 245 HIS B C 1
ATOM 5912 O O . HIS B 1 245 ? 43.214 68.188 39.212 1.00 21.17 245 HIS B O 1
ATOM 5919 N N . ALA B 1 246 ? 43.627 66.304 40.353 1.00 20.84 246 ALA B N 1
ATOM 5920 C CA . ALA B 1 246 ? 44.449 66.961 41.367 1.00 22.89 246 ALA B CA 1
ATOM 5921 C C . ALA B 1 246 ? 45.612 67.715 40.737 1.00 24.47 246 ALA B C 1
ATOM 5922 O O . ALA B 1 246 ? 45.881 68.862 41.091 1.00 25.02 246 ALA B O 1
ATOM 5924 N N . ARG B 1 247 ? 46.285 67.072 39.790 1.00 24.94 247 ARG B N 1
ATOM 5925 C CA . ARG B 1 247 ? 47.414 67.684 39.111 1.00 24.59 247 ARG B CA 1
ATOM 5926 C C . ARG B 1 247 ? 46.963 68.838 38.214 1.00 25.21 247 ARG B C 1
ATOM 5927 O O . ARG B 1 247 ? 47.656 69.850 38.100 1.00 26.78 247 ARG B O 1
ATOM 5935 N N . ALA B 1 248 ? 45.809 68.689 37.569 1.00 24.82 248 ALA B N 1
ATOM 5936 C CA . ALA B 1 248 ? 45.292 69.749 36.701 1.00 25.03 248 ALA B CA 1
ATOM 5937 C C . ALA B 1 248 ? 44.948 70.950 37.578 1.00 24.23 248 ALA B C 1
ATOM 5938 O O . ALA B 1 248 ? 45.141 72.100 37.199 1.00 25.29 248 ALA B O 1
ATOM 5940 N N . TYR B 1 249 ? 44.433 70.672 38.763 1.00 23.96 249 TYR B N 1
ATOM 5941 C CA . TYR B 1 249 ? 44.079 71.732 39.687 1.00 25.95 249 TYR B CA 1
ATOM 5942 C C . TYR B 1 249 ? 45.331 72.532 40.054 1.00 27.04 249 TYR B C 1
ATOM 5943 O O . TYR B 1 249 ? 45.336 73.758 39.962 1.00 27.15 249 TYR B O 1
ATOM 5952 N N . ASP B 1 250 ? 46.400 71.836 40.434 1.00 28.05 250 ASP B N 1
ATOM 5953 C CA . ASP B 1 250 ? 47.635 72.509 40.808 1.00 28.64 250 ASP B CA 1
ATOM 5954 C C . ASP B 1 250 ? 48.176 73.381 39.690 1.00 29.39 250 ASP B C 1
ATOM 5955 O O . ASP B 1 250 ? 48.610 74.506 39.926 1.00 32.33 250 ASP B O 1
ATOM 5960 N N . ASN B 1 251 ? 48.149 72.867 38.468 1.00 28.97 251 ASN B N 1
ATOM 5961 C CA . ASN B 1 251 ? 48.677 73.615 37.338 1.00 28.12 251 ASN B CA 1
ATOM 5962 C C . ASN B 1 251 ? 47.814 74.758 36.829 1.00 29.25 251 ASN B C 1
ATOM 5963 O O . ASN B 1 251 ? 48.330 75.693 36.206 1.00 29.75 251 ASN B O 1
ATOM 5968 N N . ILE B 1 252 ? 46.508 74.696 37.080 1.00 29.95 252 ILE B N 1
ATOM 5969 C CA . ILE B 1 252 ? 45.626 75.777 36.647 1.00 30.19 252 ILE B CA 1
ATOM 5970 C C . ILE B 1 252 ? 45.865 76.943 37.598 1.00 30.45 252 ILE B C 1
ATOM 5971 O O . ILE B 1 252 ? 45.996 78.091 37.175 1.00 27.81 252 ILE B O 1
ATOM 5976 N N . LYS B 1 253 ? 45.927 76.619 38.889 1.00 31.66 253 LYS B N 1
ATOM 5977 C CA . LYS B 1 253 ? 46.142 77.604 39.944 1.00 33.25 253 LYS B CA 1
ATOM 5978 C C . LYS B 1 253 ? 47.422 78.400 39.759 1.00 35.37 253 LYS B C 1
ATOM 5979 O O . LYS B 1 253 ? 47.520 79.543 40.207 1.00 37.22 253 LYS B O 1
ATOM 5985 N N . ARG B 1 254 ? 48.401 77.789 39.103 1.00 36.32 254 ARG B N 1
ATOM 5986 C CA . ARG B 1 254 ? 49.676 78.441 38.853 1.00 36.86 254 ARG B CA 1
ATOM 5987 C C . ARG B 1 254 ? 49.536 79.594 37.868 1.00 35.15 254 ARG B C 1
ATOM 5988 O O . ARG B 1 254 ? 50.274 80.569 37.942 1.00 36.46 254 ARG B O 1
ATOM 5996 N N . PHE B 1 255 ? 48.581 79.491 36.952 1.00 34.54 255 PHE B N 1
ATOM 5997 C CA . PHE B 1 255 ? 48.391 80.539 35.958 1.00 33.81 255 PHE B CA 1
ATOM 5998 C C . PHE B 1 255 ? 47.062 81.267 36.087 1.00 34.67 255 PHE B C 1
ATOM 5999 O O . PHE B 1 255 ? 46.818 82.254 35.397 1.00 34.38 255 PHE B O 1
ATOM 6007 N N . SER B 1 256 ? 46.208 80.779 36.977 1.00 35.23 256 SER B N 1
ATOM 6008 C CA . SER B 1 256 ? 44.899 81.378 37.180 1.00 36.36 256 SER B CA 1
ATOM 6009 C C . SER B 1 256 ? 44.467 81.154 38.617 1.00 36.93 256 SER B C 1
ATOM 6010 O O . SER B 1 256 ? 44.364 80.013 39.068 1.00 37.22 256 SER B O 1
ATOM 6013 N N . LYS B 1 257 ? 44.207 82.247 39.329 1.00 37.42 257 LYS B N 1
ATOM 6014 C CA . LYS B 1 257 ? 43.806 82.163 40.726 1.00 37.18 257 LYS B CA 1
ATOM 6015 C C . LYS B 1 257 ? 42.295 82.037 40.870 1.00 34.99 257 LYS B C 1
ATOM 6016 O O . LYS B 1 257 ? 41.755 82.178 41.965 1.00 37.63 257 LYS B O 1
ATOM 6022 N N . LYS B 1 258 ? 41.614 81.764 39.765 1.00 31.65 258 LYS B N 1
ATOM 6023 C CA . LYS B 1 258 ? 40.165 81.617 39.787 1.00 27.49 258 LYS B CA 1
ATOM 6024 C C . LYS B 1 258 ? 39.745 80.268 40.377 1.00 25.77 258 LYS B C 1
ATOM 6025 O O . LYS B 1 258 ? 40.559 79.347 40.494 1.00 26.71 258 LYS B O 1
ATOM 6031 N N . PRO B 1 259 ? 38.471 80.138 40.779 1.00 22.60 259 PRO B N 1
ATOM 6032 C CA . PRO B 1 259 ? 37.984 78.888 41.358 1.00 22.46 259 PRO B CA 1
ATOM 6033 C C . PRO B 1 259 ? 38.111 77.703 40.408 1.00 22.98 259 PRO B C 1
ATOM 6034 O O . PRO B 1 259 ? 37.732 77.794 39.244 1.00 24.46 259 PRO B O 1
ATOM 6038 N N . VAL B 1 260 ? 38.659 76.600 40.903 1.00 21.48 260 VAL B N 1
ATOM 6039 C CA . VAL B 1 260 ? 38.806 75.404 40.090 1.00 21.29 260 VAL B CA 1
ATOM 6040 C C . VAL B 1 260 ? 38.026 74.260 40.724 1.00 22.74 260 VAL B C 1
ATOM 6041 O O . VAL B 1 260 ? 38.253 73.897 41.879 1.00 22.74 260 VAL B O 1
ATOM 6045 N N . GLY B 1 261 ? 37.100 73.697 39.961 1.00 21.73 261 GLY B N 1
ATOM 6046 C CA . GLY B 1 261 ? 36.307 72.617 40.492 1.00 21.41 261 GLY B CA 1
ATOM 6047 C C . GLY B 1 261 ? 36.232 71.408 39.592 1.00 22.16 261 GLY B C 1
ATOM 6048 O O . GLY B 1 261 ? 37.143 71.126 38.801 1.00 23.21 261 GLY B O 1
ATOM 6049 N N . LEU B 1 262 ? 35.113 70.704 39.711 1.00 20.13 262 LEU B N 1
ATOM 6050 C CA . LEU B 1 262 ? 34.862 69.499 38.953 1.00 20.37 262 LEU B CA 1
ATOM 6051 C C . LEU B 1 262 ? 33.356 69.311 38.744 1.00 19.48 262 LEU B C 1
ATOM 6052 O O . LEU B 1 262 ? 32.566 69.551 39.649 1.00 18.77 262 LEU B O 1
ATOM 6057 N N . ILE B 1 263 ? 32.972 68.909 37.537 1.00 18.54 263 ILE B N 1
ATOM 6058 C CA . ILE B 1 263 ? 31.575 68.664 37.195 1.00 17.46 263 ILE B CA 1
ATOM 6059 C C . ILE B 1 263 ? 31.383 67.162 37.348 1.00 17.89 263 ILE B C 1
ATOM 6060 O O . ILE B 1 263 ? 32.174 66.378 36.825 1.00 17.81 263 ILE B O 1
ATOM 6065 N N . TYR B 1 264 ? 30.342 66.751 38.061 1.00 18.97 264 TYR B N 1
ATOM 6066 C CA . TYR B 1 264 ? 30.142 65.323 38.304 1.00 19.91 264 TYR B CA 1
ATOM 6067 C C . TYR B 1 264 ? 28.723 64.821 38.050 1.00 20.74 264 TYR B C 1
ATOM 6068 O O . TYR B 1 264 ? 27.747 65.541 38.250 1.00 21.27 264 TYR B O 1
ATOM 6077 N N . ALA B 1 265 ? 28.616 63.565 37.630 1.00 21.95 265 ALA B N 1
ATOM 6078 C CA . ALA B 1 265 ? 27.312 62.956 37.363 1.00 23.25 265 ALA B CA 1
ATOM 6079 C C . ALA B 1 265 ? 26.727 62.330 38.630 1.00 21.74 265 ALA B C 1
ATOM 6080 O O . ALA B 1 265 ? 27.178 61.275 39.069 1.00 22.99 265 ALA B O 1
ATOM 6082 N N . PHE B 1 266 ? 25.726 62.971 39.219 1.00 21.23 266 PHE B N 1
ATOM 6083 C CA . PHE B 1 266 ? 25.121 62.413 40.421 1.00 22.93 266 PHE B CA 1
ATOM 6084 C C . PHE B 1 266 ? 23.720 61.861 40.222 1.00 24.40 266 PHE B C 1
ATOM 6085 O O . PHE B 1 266 ? 22.820 62.574 39.799 1.00 24.26 266 PHE B O 1
ATOM 6093 N N . GLN B 1 267 ? 23.531 60.585 40.522 1.00 27.93 267 GLN B N 1
ATOM 6094 C CA . GLN B 1 267 ? 22.198 60.010 40.438 1.00 30.22 267 GLN B CA 1
ATOM 6095 C C . GLN B 1 267 ? 21.724 60.076 41.885 1.00 30.83 267 GLN B C 1
ATOM 6096 O O . GLN B 1 267 ? 22.542 60.002 42.804 1.00 31.27 267 GLN B O 1
ATOM 6102 N N . TRP B 1 268 ? 20.429 60.248 42.111 1.00 32.15 268 TRP B N 1
ATOM 6103 C CA . TRP B 1 268 ? 19.960 60.272 43.488 1.00 34.26 268 TRP B CA 1
ATOM 6104 C C . TRP B 1 268 ? 19.593 58.854 43.923 1.00 34.50 268 TRP B C 1
ATOM 6105 O O . TRP B 1 268 ? 18.571 58.310 43.504 1.00 33.08 268 TRP B O 1
ATOM 6116 N N . PHE B 1 269 ? 20.452 58.261 44.749 1.00 35.81 269 PHE B N 1
ATOM 6117 C CA . PHE B 1 269 ? 20.251 56.905 45.264 1.00 37.01 269 PHE B CA 1
ATOM 6118 C C . PHE B 1 269 ? 19.085 56.805 46.250 1.00 39.46 269 PHE B C 1
ATOM 6119 O O . PHE B 1 269 ? 18.864 57.707 47.054 1.00 38.75 269 PHE B O 1
ATOM 6127 N N . GLU B 1 270 ? 18.347 55.699 46.177 1.00 43.86 270 GLU B N 1
ATOM 6128 C CA . GLU B 1 270 ? 17.200 55.441 47.055 1.00 48.19 270 GLU B CA 1
ATOM 6129 C C . GLU B 1 270 ? 16.955 53.948 47.248 1.00 52.07 270 GLU B C 1
ATOM 6130 O O . GLU B 1 270 ? 17.397 53.139 46.437 1.00 53.28 270 GLU B O 1
ATOM 6136 N N . LEU B 1 271 ? 16.255 53.579 48.322 1.00 57.56 271 LEU B N 1
ATOM 6137 C CA . LEU B 1 271 ? 15.957 52.166 48.576 1.00 62.40 271 LEU B CA 1
ATOM 6138 C C . LEU B 1 271 ? 14.614 51.858 49.256 1.00 65.16 271 LEU B C 1
ATOM 6139 O O . LEU B 1 271 ? 13.663 52.625 49.145 1.00 65.15 271 LEU B O 1
ATOM 6144 N N . LEU B 1 272 ? 14.562 50.722 49.953 1.00 69.98 272 LEU B N 1
ATOM 6145 C CA . LEU B 1 272 ? 13.368 50.235 50.657 1.00 73.42 272 LEU B CA 1
ATOM 6146 C C . LEU B 1 272 ? 12.850 51.164 51.755 1.00 76.31 272 LEU B C 1
ATOM 6147 O O . LEU B 1 272 ? 13.110 52.369 51.754 1.00 76.71 272 LEU B O 1
ATOM 6152 N N . GLU B 1 273 ? 12.105 50.572 52.690 1.00 79.66 273 GLU B N 1
ATOM 6153 C CA . GLU B 1 273 ? 11.538 51.284 53.837 1.00 81.86 273 GLU B CA 1
ATOM 6154 C C . GLU B 1 273 ? 12.714 51.712 54.708 1.00 83.36 273 GLU B C 1
ATOM 6155 O O . GLU B 1 273 ? 13.447 52.647 54.374 1.00 84.05 273 GLU B O 1
ATOM 6161 N N . GLY B 1 274 ? 12.890 51.004 55.822 1.00 84.31 274 GLY B N 1
ATOM 6162 C CA . GLY B 1 274 ? 13.991 51.283 56.726 1.00 85.08 274 GLY B CA 1
ATOM 6163 C C . GLY B 1 274 ? 14.909 50.073 56.770 1.00 85.69 274 GLY B C 1
ATOM 6164 O O . GLY B 1 274 ? 15.162 49.525 57.848 1.00 85.56 274 GLY B O 1
ATOM 6165 N N . PRO B 1 275 ? 15.429 49.631 55.607 1.00 86.03 275 PRO B N 1
ATOM 6166 C CA . PRO B 1 275 ? 16.323 48.474 55.503 1.00 85.61 275 PRO B CA 1
ATOM 6167 C C . PRO B 1 275 ? 17.576 48.566 56.366 1.00 84.90 275 PRO B C 1
ATOM 6168 O O . PRO B 1 275 ? 17.833 47.680 57.183 1.00 85.19 275 PRO B O 1
ATOM 6172 N N . ALA B 1 276 ? 18.354 49.631 56.189 1.00 83.37 276 ALA B N 1
ATOM 6173 C CA . ALA B 1 276 ? 19.574 49.800 56.974 1.00 81.78 276 ALA B CA 1
ATOM 6174 C C . ALA B 1 276 ? 20.382 51.037 56.597 1.00 80.11 276 ALA B C 1
ATOM 6175 O O . ALA B 1 276 ? 19.944 51.872 55.806 1.00 79.20 276 ALA B O 1
ATOM 6177 N N . GLU B 1 277 ? 21.568 51.140 57.192 1.00 78.60 277 GLU B N 1
ATOM 6178 C CA . GLU B 1 277 ? 22.483 52.246 56.944 1.00 75.87 277 GLU B CA 1
ATOM 6179 C C . GLU B 1 277 ? 23.654 51.688 56.140 1.00 72.77 277 GLU B C 1
ATOM 6180 O O . GLU B 1 277 ? 24.679 52.347 55.945 1.00 71.82 277 GLU B O 1
ATOM 6186 N N . VAL B 1 278 ? 23.486 50.448 55.691 1.00 68.82 278 VAL B N 1
ATOM 6187 C CA . VAL B 1 278 ? 24.484 49.768 54.881 1.00 64.91 278 VAL B CA 1
ATOM 6188 C C . VAL B 1 278 ? 24.489 50.465 53.526 1.00 62.77 278 VAL B C 1
ATOM 6189 O O . VAL B 1 278 ? 25.442 50.355 52.747 1.00 62.28 278 VAL B O 1
ATOM 6193 N N . PHE B 1 279 ? 23.400 51.181 53.262 1.00 58.73 279 PHE B N 1
ATOM 6194 C CA . PHE B 1 279 ? 23.222 51.912 52.018 1.00 55.78 279 PHE B CA 1
ATOM 6195 C C . PHE B 1 279 ? 24.185 53.099 51.985 1.00 54.00 279 PHE B C 1
ATOM 6196 O O . PHE B 1 279 ? 24.839 53.344 50.975 1.00 52.78 279 PHE B O 1
ATOM 6204 N N . ASP B 1 280 ? 24.266 53.827 53.097 1.00 52.88 280 ASP B N 1
ATOM 6205 C CA . ASP B 1 280 ? 25.159 54.977 53.208 1.00 51.79 280 ASP B CA 1
ATOM 6206 C C . ASP B 1 280 ? 26.571 54.600 52.778 1.00 50.18 280 ASP B C 1
ATOM 6207 O O . ASP B 1 280 ? 27.219 55.329 52.029 1.00 49.08 280 ASP B O 1
ATOM 6212 N N . LYS B 1 281 ? 27.048 53.459 53.261 1.00 48.87 281 LYS B N 1
ATOM 6213 C CA . LYS B 1 281 ? 28.379 52.998 52.899 1.00 47.76 281 LYS B CA 1
ATOM 6214 C C . LYS B 1 281 ? 28.379 52.745 51.400 1.00 45.46 281 LYS B C 1
ATOM 6215 O O . LYS B 1 281 ? 29.312 53.126 50.688 1.00 45.24 281 LYS B O 1
ATOM 6221 N N . PHE B 1 282 ? 27.312 52.107 50.930 1.00 43.39 282 PHE B N 1
ATOM 6222 C CA . PHE B 1 282 ? 27.153 51.799 49.515 1.00 40.07 282 PHE B CA 1
ATOM 6223 C C . PHE B 1 282 ? 27.318 53.074 48.694 1.00 38.07 282 PHE B C 1
ATOM 6224 O O . PHE B 1 282 ? 28.064 53.105 47.719 1.00 36.89 282 PHE B O 1
ATOM 6232 N N . LYS B 1 283 ? 26.619 54.125 49.103 1.00 36.52 283 LYS B N 1
ATOM 6233 C CA . LYS B 1 283 ? 26.678 55.405 48.411 1.00 36.78 283 LYS B CA 1
ATOM 6234 C C . LYS B 1 283 ? 28.084 56.002 48.473 1.00 36.84 283 LYS B C 1
ATOM 6235 O O . LYS B 1 283 ? 28.585 56.536 47.483 1.00 37.26 283 LYS B O 1
ATOM 6241 N N . SER B 1 284 ? 28.723 55.901 49.633 1.00 36.29 284 SER B N 1
ATOM 6242 C CA . SER B 1 284 ? 30.062 56.434 49.802 1.00 35.99 284 SER B CA 1
ATOM 6243 C C . SER B 1 284 ? 31.044 55.695 48.911 1.00 36.77 284 SER B C 1
ATOM 6244 O O . SER B 1 284 ? 32.005 56.278 48.404 1.00 35.60 284 SER B O 1
ATOM 6247 N N . SER B 1 285 ? 30.800 54.407 48.705 1.00 37.68 285 SER B N 1
ATOM 6248 C CA . SER B 1 285 ? 31.693 53.609 47.877 1.00 38.50 285 SER B CA 1
ATOM 6249 C C . SER B 1 285 ? 31.533 53.810 46.377 1.00 38.82 285 SER B C 1
ATOM 6250 O O . SER B 1 285 ? 32.514 53.789 45.636 1.00 39.13 285 SER B O 1
ATOM 6253 N N . LYS B 1 286 ? 30.305 54.004 45.918 1.00 39.52 286 LYS B N 1
ATOM 6254 C CA . LYS B 1 286 ? 30.090 54.171 44.490 1.00 41.11 286 LYS B CA 1
ATOM 6255 C C . LYS B 1 286 ? 29.712 55.569 44.017 1.00 39.34 286 LYS B C 1
ATOM 6256 O O . LYS B 1 286 ? 30.210 56.032 42.992 1.00 39.60 286 LYS B O 1
ATOM 6262 N N . LEU B 1 287 ? 28.841 56.246 44.752 1.00 36.81 287 LEU B N 1
ATOM 6263 C CA . LEU B 1 287 ? 28.408 57.568 44.332 1.00 34.65 287 LEU B CA 1
ATOM 6264 C C . LEU B 1 287 ? 29.342 58.702 44.769 1.00 33.55 287 LEU B C 1
ATOM 6265 O O . LEU B 1 287 ? 29.751 59.522 43.949 1.00 33.23 287 LEU B O 1
ATOM 6270 N N . TYR B 1 288 ? 29.685 58.743 46.052 1.00 32.41 288 TYR B N 1
ATOM 6271 C CA . TYR B 1 288 ? 30.527 59.815 46.585 1.00 29.32 288 TYR B CA 1
ATOM 6272 C C . TYR B 1 288 ? 32.024 59.561 46.592 1.00 28.89 288 TYR B C 1
ATOM 6273 O O . TYR B 1 288 ? 32.801 60.406 47.040 1.00 28.49 288 TYR B O 1
ATOM 6282 N N . TYR B 1 289 ? 32.427 58.396 46.101 1.00 28.49 289 TYR B N 1
ATOM 6283 C CA . TYR B 1 289 ? 33.836 58.080 46.015 1.00 28.45 289 TYR B CA 1
ATOM 6284 C C . TYR B 1 289 ? 34.293 58.809 44.749 1.00 30.74 289 TYR B C 1
ATOM 6285 O O . TYR B 1 289 ? 33.726 58.612 43.666 1.00 35.57 289 TYR B O 1
ATOM 6294 N N . PHE B 1 290 ? 35.302 59.650 44.909 1.00 25.44 290 PHE B N 1
ATOM 6295 C CA . PHE B 1 290 ? 35.915 60.453 43.859 1.00 23.22 290 PHE B CA 1
ATOM 6296 C C . PHE B 1 290 ? 35.860 61.874 44.364 1.00 21.32 290 PHE B C 1
ATOM 6297 O O . PHE B 1 290 ? 36.892 62.509 44.535 1.00 19.79 290 PHE B O 1
ATOM 6305 N N . THR B 1 291 ? 34.651 62.370 44.606 1.00 21.29 291 THR B N 1
ATOM 6306 C CA . THR B 1 291 ? 34.506 63.719 45.109 1.00 22.33 291 THR B CA 1
ATOM 6307 C C . THR B 1 291 ? 34.962 63.754 46.567 1.00 23.32 291 THR B C 1
ATOM 6308 O O . THR B 1 291 ? 35.394 64.795 47.048 1.00 24.33 291 THR B O 1
ATOM 6312 N N . ASP B 1 292 ? 34.879 62.615 47.259 1.00 23.58 292 ASP B N 1
ATOM 6313 C CA . ASP B 1 292 ? 35.354 62.536 48.642 1.00 22.64 292 ASP B CA 1
ATOM 6314 C C . ASP B 1 292 ? 36.874 62.692 48.623 1.00 23.64 292 ASP B C 1
ATOM 6315 O O . ASP B 1 292 ? 37.441 63.483 49.372 1.00 24.65 292 ASP B O 1
ATOM 6320 N N . ILE B 1 293 ? 37.531 61.922 47.757 1.00 26.10 293 ILE B N 1
ATOM 6321 C CA . ILE B 1 293 ? 38.983 61.950 47.651 1.00 25.61 293 ILE B CA 1
ATOM 6322 C C . ILE B 1 293 ? 39.532 63.300 47.234 1.00 25.93 293 ILE B C 1
ATOM 6323 O O . ILE B 1 293 ? 40.494 63.779 47.828 1.00 26.46 293 ILE B O 1
ATOM 6328 N N . VAL B 1 294 ? 38.919 63.922 46.231 1.00 24.97 294 VAL B N 1
ATOM 6329 C CA . VAL B 1 294 ? 39.405 65.215 45.752 1.00 25.53 294 VAL B CA 1
ATOM 6330 C C . VAL B 1 294 ? 39.094 66.389 46.682 1.00 25.02 294 VAL B C 1
ATOM 6331 O O . VAL B 1 294 ? 39.467 67.524 46.403 1.00 22.89 294 VAL B O 1
ATOM 6335 N N . SER B 1 295 ? 38.421 66.107 47.794 1.00 26.44 295 SER B N 1
ATOM 6336 C CA . SER B 1 295 ? 38.085 67.142 48.762 1.00 26.00 295 SER B CA 1
ATOM 6337 C C . SER B 1 295 ? 38.676 66.830 50.143 1.00 26.59 295 SER B C 1
ATOM 6338 O O . SER B 1 295 ? 39.354 67.667 50.733 1.00 25.92 295 SER B O 1
ATOM 6341 N N . LYS B 1 296 ? 38.420 65.622 50.644 1.00 28.09 296 LYS B N 1
ATOM 6342 C CA . LYS B 1 296 ? 38.906 65.183 51.962 1.00 28.78 296 LYS B CA 1
ATOM 6343 C C . LYS B 1 296 ? 40.252 64.470 51.884 1.00 28.25 296 LYS B C 1
ATOM 6344 O O . LYS B 1 296 ? 40.969 64.385 52.873 1.00 28.36 296 LYS B O 1
ATOM 6350 N N . GLY B 1 297 ? 40.577 63.925 50.718 1.00 28.24 297 GLY B N 1
ATOM 6351 C CA . GLY B 1 297 ? 41.827 63.209 50.576 1.00 28.20 297 GLY B CA 1
ATOM 6352 C C . GLY B 1 297 ? 41.708 61.768 51.036 1.00 29.53 297 GLY B C 1
ATOM 6353 O O . GLY B 1 297 ? 42.716 61.112 51.270 1.00 27.42 297 GLY B O 1
ATOM 6354 N N . SER B 1 298 ? 40.477 61.272 51.164 1.00 31.80 298 SER B N 1
ATOM 6355 C CA . SER B 1 298 ? 40.233 59.893 51.593 1.00 33.85 298 SER B CA 1
ATOM 6356 C C . SER B 1 298 ? 38.772 59.493 51.390 1.00 35.92 298 SER B C 1
ATOM 6357 O O . SER B 1 298 ? 37.943 60.330 51.032 1.00 35.67 298 SER B O 1
ATOM 6360 N N . SER B 1 299 ? 38.465 58.217 51.625 1.00 38.74 299 SER B N 1
ATOM 6361 C CA . SER B 1 299 ? 37.100 57.700 51.474 1.00 43.22 299 SER B CA 1
ATOM 6362 C C . SER B 1 299 ? 36.735 56.708 52.582 1.00 46.51 299 SER B C 1
ATOM 6363 O O . SER B 1 299 ? 37.456 56.593 53.570 1.00 46.73 299 SER B O 1
ATOM 6366 N N . ILE B 1 300 ? 35.621 55.996 52.409 1.00 50.91 300 ILE B N 1
ATOM 6367 C CA . ILE B 1 300 ? 35.152 55.029 53.403 1.00 56.18 300 ILE B CA 1
ATOM 6368 C C . ILE B 1 300 ? 36.072 53.845 53.683 1.00 59.37 300 ILE B C 1
ATOM 6369 O O . ILE B 1 300 ? 36.672 53.267 52.765 1.00 58.23 300 ILE B O 1
ATOM 6374 N N . ILE B 1 301 ? 36.152 53.490 54.968 1.00 63.16 301 ILE B N 1
ATOM 6375 C CA . ILE B 1 301 ? 36.998 52.402 55.457 1.00 66.83 301 ILE B CA 1
ATOM 6376 C C . ILE B 1 301 ? 38.257 52.313 54.607 1.00 68.10 301 ILE B C 1
ATOM 6377 O O . ILE B 1 301 ? 38.424 51.407 53.786 1.00 69.49 301 ILE B O 1
ATOM 6382 N N . ASN B 1 302 ? 39.133 53.290 54.815 1.00 68.48 302 ASN B N 1
ATOM 6383 C CA . ASN B 1 302 ? 40.390 53.395 54.093 1.00 68.38 302 ASN B CA 1
ATOM 6384 C C . ASN B 1 302 ? 41.126 54.599 54.684 1.00 67.49 302 ASN B C 1
ATOM 6385 O O . ASN B 1 302 ? 41.124 55.691 54.111 1.00 66.95 302 ASN B O 1
ATOM 6390 N N . VAL B 1 303 ? 41.731 54.381 55.849 1.00 66.62 303 VAL B N 1
ATOM 6391 C CA . VAL B 1 303 ? 42.472 55.415 56.570 1.00 65.29 303 VAL B CA 1
ATOM 6392 C C . VAL B 1 303 ? 43.224 56.376 55.647 1.00 62.77 303 VAL B C 1
ATOM 6393 O O . VAL B 1 303 ? 43.161 57.596 55.822 1.00 62.44 303 VAL B O 1
ATOM 6397 N N . GLU B 1 304 ? 43.929 55.808 54.672 1.00 59.96 304 GLU B N 1
ATOM 6398 C CA . GLU B 1 304 ? 44.712 56.564 53.705 1.00 56.60 304 GLU B CA 1
ATOM 6399 C C . GLU B 1 304 ? 44.249 58.006 53.540 1.00 53.62 304 GLU B C 1
ATOM 6400 O O . GLU B 1 304 ? 43.079 58.263 53.263 1.00 54.05 304 GLU B O 1
ATOM 6406 N N . TYR B 1 305 ? 45.173 58.940 53.726 1.00 48.91 305 TYR B N 1
ATOM 6407 C CA . TYR B 1 305 ? 44.890 60.362 53.558 1.00 44.41 305 TYR B CA 1
ATOM 6408 C C . TYR B 1 305 ? 45.914 60.936 52.598 1.00 42.41 305 TYR B C 1
ATOM 6409 O O . TYR B 1 305 ? 47.088 61.033 52.939 1.00 42.85 305 TYR B O 1
ATOM 6418 N N . ARG B 1 306 ? 45.487 61.312 51.400 1.00 40.16 306 ARG B N 1
ATOM 6419 C CA . ARG B 1 306 ? 46.426 61.873 50.445 1.00 39.09 306 ARG B CA 1
ATOM 6420 C C . ARG B 1 306 ? 46.302 63.378 50.315 1.00 39.41 306 ARG B C 1
ATOM 6421 O O . ARG B 1 306 ? 45.309 63.905 49.812 1.00 39.78 306 ARG B O 1
ATOM 6429 N N . ARG B 1 307 ? 47.338 64.058 50.788 1.00 38.59 307 ARG B N 1
ATOM 6430 C CA . ARG B 1 307 ? 47.402 65.506 50.762 1.00 38.07 307 ARG B CA 1
ATOM 6431 C C . ARG B 1 307 ? 47.461 66.064 49.350 1.00 34.79 307 ARG B C 1
ATOM 6432 O O . ARG B 1 307 ? 46.967 67.162 49.092 1.00 33.36 307 ARG B O 1
ATOM 6440 N N . ASP B 1 308 ? 48.056 65.313 48.431 1.00 32.05 308 ASP B N 1
ATOM 6441 C CA . ASP B 1 308 ? 48.167 65.779 47.053 1.00 30.39 308 ASP B CA 1
ATOM 6442 C C . ASP B 1 308 ? 46.842 65.699 46.289 1.00 28.87 308 ASP B C 1
ATOM 6443 O O . ASP B 1 308 ? 46.743 66.179 45.157 1.00 26.44 308 ASP B O 1
ATOM 6448 N N . LEU B 1 309 ? 45.832 65.098 46.914 1.00 28.03 309 LEU B N 1
ATOM 6449 C CA . LEU B 1 309 ? 44.517 64.966 46.294 1.00 27.24 309 LEU B CA 1
ATOM 6450 C C . LEU B 1 309 ? 43.453 65.792 47.027 1.00 27.07 309 LEU B C 1
ATOM 6451 O O . LEU B 1 309 ? 42.498 66.281 46.409 1.00 27.32 309 LEU B O 1
ATOM 6456 N N . ALA B 1 310 ? 43.619 65.950 48.338 1.00 25.36 310 ALA B N 1
ATOM 6457 C CA . ALA B 1 310 ? 42.662 66.703 49.149 1.00 24.93 310 ALA B CA 1
ATOM 6458 C C . ALA B 1 310 ? 42.696 68.194 48.846 1.00 24.67 310 ALA B C 1
ATOM 6459 O O . ALA B 1 310 ? 43.643 68.682 48.235 1.00 23.82 310 ALA B O 1
ATOM 6461 N N . ASN B 1 311 ? 41.657 68.908 49.275 1.00 25.72 311 ASN B N 1
ATOM 6462 C CA . ASN B 1 311 ? 41.566 70.355 49.078 1.00 27.40 311 ASN B CA 1
ATOM 6463 C C . ASN B 1 311 ? 41.689 70.781 47.632 1.00 26.77 311 ASN B C 1
ATOM 6464 O O . ASN B 1 311 ? 42.337 71.781 47.331 1.00 28.87 311 ASN B O 1
ATOM 6469 N N . ARG B 1 312 ? 41.079 70.034 46.729 1.00 26.43 312 ARG B N 1
ATOM 6470 C CA . ARG B 1 312 ? 41.151 70.401 45.332 1.00 24.79 312 ARG B CA 1
ATOM 6471 C C . ARG B 1 312 ? 39.767 70.385 44.700 1.00 24.47 312 ARG B C 1
ATOM 6472 O O . ARG B 1 312 ? 39.543 69.801 43.639 1.00 24.75 312 ARG B O 1
ATOM 6480 N N . LEU B 1 313 ? 38.842 71.052 45.385 1.00 22.75 313 LEU B N 1
ATOM 6481 C CA . LEU B 1 313 ? 37.461 71.156 44.954 1.00 21.81 313 LEU B CA 1
ATOM 6482 C C . LEU B 1 313 ? 36.912 72.499 45.450 1.00 21.63 313 LEU B C 1
ATOM 6483 O O . LEU B 1 313 ? 36.247 72.553 46.489 1.00 21.29 313 LEU B O 1
ATOM 6488 N N . ASP B 1 314 ? 37.188 73.575 44.713 1.00 19.70 314 ASP B N 1
ATOM 6489 C CA . ASP B 1 314 ? 36.711 74.895 45.118 1.00 22.19 314 ASP B CA 1
ATOM 6490 C C . ASP B 1 314 ? 35.204 75.032 44.994 1.00 22.49 314 ASP B C 1
ATOM 6491 O O . ASP B 1 314 ? 34.582 75.775 45.752 1.00 24.17 314 ASP B O 1
ATOM 6496 N N . TRP B 1 315 ? 34.631 74.333 44.020 1.00 22.83 315 TRP B N 1
ATOM 6497 C CA . TRP B 1 315 ? 33.185 74.323 43.802 1.00 22.83 315 TRP B CA 1
ATOM 6498 C C . TRP B 1 315 ? 32.838 72.986 43.151 1.00 22.66 315 TRP B C 1
ATOM 6499 O O . TRP B 1 315 ? 33.700 72.343 42.554 1.00 23.08 315 TRP B O 1
ATOM 6510 N N . LEU B 1 316 ? 31.582 72.572 43.262 1.00 21.11 316 LEU B N 1
ATOM 6511 C CA . LEU B 1 316 ? 31.164 71.301 42.694 1.00 21.49 316 LEU B CA 1
ATOM 6512 C C . LEU B 1 316 ? 30.059 71.487 41.653 1.00 21.76 316 LEU B C 1
ATOM 6513 O O . LEU B 1 316 ? 29.017 72.085 41.938 1.00 21.83 316 LEU B O 1
ATOM 6518 N N . GLY B 1 317 ? 30.298 70.981 40.449 1.00 20.23 317 GLY B N 1
ATOM 6519 C CA . GLY B 1 317 ? 29.299 71.064 39.404 1.00 17.28 317 GLY B CA 1
ATOM 6520 C C . GLY B 1 317 ? 28.414 69.836 39.521 1.00 18.32 317 GLY B C 1
ATOM 6521 O O . GLY B 1 317 ? 28.909 68.706 39.554 1.00 18.21 317 GLY B O 1
ATOM 6522 N N . VAL B 1 318 ? 27.105 70.051 39.580 1.00 17.46 318 VAL B N 1
ATOM 6523 C CA . VAL B 1 318 ? 26.148 68.964 39.713 1.00 16.02 318 VAL B CA 1
ATOM 6524 C C . VAL B 1 318 ? 25.332 68.676 38.450 1.00 16.91 318 VAL B C 1
ATOM 6525 O O . VAL B 1 318 ? 24.554 69.514 38.001 1.00 15.89 318 VAL B O 1
ATOM 6529 N N . ASN B 1 319 ? 25.531 67.489 37.883 1.00 16.61 319 ASN B N 1
ATOM 6530 C CA . ASN B 1 319 ? 24.789 67.058 36.703 1.00 16.59 319 ASN B CA 1
ATOM 6531 C C . ASN B 1 319 ? 23.736 66.097 37.219 1.00 16.67 319 ASN B C 1
ATOM 6532 O O . ASN B 1 319 ? 24.055 65.003 37.687 1.00 18.08 319 ASN B O 1
ATOM 6537 N N . TYR B 1 320 ? 22.481 66.523 37.161 1.00 17.23 320 TYR B N 1
ATOM 6538 C CA . TYR B 1 320 ? 21.378 65.703 37.634 1.00 19.92 320 TYR B CA 1
ATOM 6539 C C . TYR B 1 320 ? 20.310 65.484 36.571 1.00 19.52 320 TYR B C 1
ATOM 6540 O O . TYR B 1 320 ? 19.868 66.426 35.913 1.00 20.29 320 TYR B O 1
ATOM 6549 N N . TYR B 1 321 ? 19.882 64.235 36.430 1.00 19.21 321 TYR B N 1
ATOM 6550 C CA . TYR B 1 321 ? 18.868 63.871 35.452 1.00 19.89 321 TYR B CA 1
ATOM 6551 C C . TYR B 1 321 ? 17.762 63.028 36.066 1.00 22.22 321 TYR B C 1
ATOM 6552 O O . TYR B 1 321 ? 16.577 63.251 35.791 1.00 21.21 321 TYR B O 1
ATOM 6561 N N . SER B 1 322 ? 18.151 62.067 36.902 1.00 22.32 322 SER B N 1
ATOM 6562 C CA . SER B 1 322 ? 17.182 61.182 37.531 1.00 24.16 322 SER B CA 1
ATOM 6563 C C . SER B 1 322 ? 17.771 60.450 38.742 1.00 24.57 322 SER B C 1
ATOM 6564 O O . SER B 1 322 ? 18.825 60.825 39.255 1.00 24.31 322 SER B O 1
ATOM 6567 N N . ARG B 1 323 ? 17.089 59.403 39.188 1.00 25.80 323 ARG B N 1
ATOM 6568 C CA . ARG B 1 323 ? 17.537 58.639 40.341 1.00 28.68 323 ARG B CA 1
ATOM 6569 C C . ARG B 1 323 ? 17.820 57.178 40.028 1.00 29.45 323 ARG B C 1
ATOM 6570 O O . ARG B 1 323 ? 17.682 56.718 38.892 1.00 30.24 323 ARG B O 1
ATOM 6578 N N . LEU B 1 324 ? 18.220 56.461 41.072 1.00 29.55 324 LEU B N 1
ATOM 6579 C CA . LEU B 1 324 ? 18.503 55.039 41.009 1.00 31.05 324 LEU B CA 1
ATOM 6580 C C . LEU B 1 324 ? 17.923 54.492 42.300 1.00 32.89 324 LEU B C 1
ATOM 6581 O O . LEU B 1 324 ? 18.177 55.036 43.373 1.00 31.96 324 LEU B O 1
ATOM 6586 N N . VAL B 1 325 ? 17.119 53.441 42.198 1.00 36.11 325 VAL B N 1
ATOM 6587 C CA . VAL B 1 325 ? 16.500 52.858 43.381 1.00 38.91 325 VAL B CA 1
ATOM 6588 C C . VAL B 1 325 ? 16.981 51.433 43.618 1.00 40.79 325 VAL B C 1
ATOM 6589 O O . VAL B 1 325 ? 17.034 50.623 42.692 1.00 40.45 325 VAL B O 1
ATOM 6593 N N . TYR B 1 326 ? 17.338 51.137 44.865 1.00 43.59 326 TYR B N 1
ATOM 6594 C CA . TYR B 1 326 ? 17.829 49.811 45.222 1.00 46.95 326 TYR B CA 1
ATOM 6595 C C . TYR B 1 326 ? 16.944 49.061 46.216 1.00 50.28 326 TYR B C 1
ATOM 6596 O O . TYR B 1 326 ? 16.002 49.617 46.789 1.00 49.16 326 TYR B O 1
ATOM 6605 N N . LYS B 1 327 ? 17.281 47.790 46.416 1.00 55.85 327 LYS B N 1
ATOM 6606 C CA . LYS B 1 327 ? 16.553 46.905 47.321 1.00 60.09 327 LYS B CA 1
ATOM 6607 C C . LYS B 1 327 ? 17.540 46.032 48.098 1.00 62.66 327 LYS B C 1
ATOM 6608 O O . LYS B 1 327 ? 18.686 45.846 47.670 1.00 61.92 327 LYS B O 1
ATOM 6614 N N . ILE B 1 328 ? 17.085 45.508 49.237 1.00 65.72 328 ILE B N 1
ATOM 6615 C CA . ILE B 1 328 ? 17.881 44.620 50.089 1.00 68.13 328 ILE B CA 1
ATOM 6616 C C . ILE B 1 328 ? 19.110 45.236 50.754 1.00 70.78 328 ILE B C 1
ATOM 6617 O O . ILE B 1 328 ? 19.803 46.082 50.179 1.00 70.87 328 ILE B O 1
ATOM 6622 N N . VAL B 1 329 ? 19.368 44.785 51.980 1.00 73.67 329 VAL B N 1
ATOM 6623 C CA . VAL B 1 329 ? 20.518 45.228 52.766 1.00 75.97 329 VAL B CA 1
ATOM 6624 C C . VAL B 1 329 ? 21.651 44.201 52.650 1.00 77.36 329 VAL B C 1
ATOM 6625 O O . VAL B 1 329 ? 22.605 44.413 51.894 1.00 77.30 329 VAL B O 1
ATOM 6629 N N . ASP B 1 330 ? 21.535 43.090 53.382 1.00 78.28 330 ASP B N 1
ATOM 6630 C CA . ASP B 1 330 ? 22.560 42.049 53.355 1.00 79.50 330 ASP B CA 1
ATOM 6631 C C . ASP B 1 330 ? 23.931 42.706 53.357 1.00 80.32 330 ASP B C 1
ATOM 6632 O O . ASP B 1 330 ? 24.425 43.163 54.391 1.00 80.42 330 ASP B O 1
ATOM 6637 N N . ASP B 1 331 ? 24.524 42.749 52.170 1.00 80.78 331 ASP B N 1
ATOM 6638 C CA . ASP B 1 331 ? 25.828 43.352 51.942 1.00 80.80 331 ASP B CA 1
ATOM 6639 C C . ASP B 1 331 ? 25.842 43.760 50.476 1.00 79.87 331 ASP B C 1
ATOM 6640 O O . ASP B 1 331 ? 26.851 44.255 49.966 1.00 80.11 331 ASP B O 1
ATOM 6645 N N . LYS B 1 332 ? 24.707 43.555 49.806 1.00 78.18 332 LYS B N 1
ATOM 6646 C CA . LYS B 1 332 ? 24.597 43.872 48.385 1.00 76.37 332 LYS B CA 1
ATOM 6647 C C . LYS B 1 332 ? 23.255 44.462 47.948 1.00 74.38 332 LYS B C 1
ATOM 6648 O O . LYS B 1 332 ? 22.364 43.726 47.526 1.00 75.33 332 LYS B O 1
ATOM 6654 N N . PRO B 1 333 ? 23.078 45.790 48.057 1.00 71.68 333 PRO B N 1
ATOM 6655 C CA . PRO B 1 333 ? 21.801 46.363 47.625 1.00 68.21 333 PRO B CA 1
ATOM 6656 C C . PRO B 1 333 ? 21.714 46.151 46.111 1.00 65.02 333 PRO B C 1
ATOM 6657 O O . PRO B 1 333 ? 22.733 46.202 45.424 1.00 63.64 333 PRO B O 1
ATOM 6661 N N . ILE B 1 334 ? 20.515 45.908 45.592 1.00 62.77 334 ILE B N 1
ATOM 6662 C CA . ILE B 1 334 ? 20.351 45.671 44.157 1.00 61.10 334 ILE B CA 1
ATOM 6663 C C . ILE B 1 334 ? 19.422 46.670 43.461 1.00 58.75 334 ILE B C 1
ATOM 6664 O O . ILE B 1 334 ? 18.421 47.103 44.034 1.00 57.73 334 ILE B O 1
ATOM 6669 N N . ILE B 1 335 ? 19.762 47.018 42.219 1.00 56.94 335 ILE B N 1
ATOM 6670 C CA . ILE B 1 335 ? 18.978 47.965 41.420 1.00 56.19 335 ILE B CA 1
ATOM 6671 C C . ILE B 1 335 ? 17.627 47.452 40.945 1.00 54.98 335 ILE B C 1
ATOM 6672 O O . ILE B 1 335 ? 17.521 46.359 40.388 1.00 54.70 335 ILE B O 1
ATOM 6677 N N . LEU B 1 336 ? 16.600 48.266 41.163 1.00 53.68 336 LEU B N 1
ATOM 6678 C CA . LEU B 1 336 ? 15.239 47.945 40.757 1.00 53.02 336 LEU B CA 1
ATOM 6679 C C . LEU B 1 336 ? 14.926 48.590 39.416 1.00 51.61 336 LEU B C 1
ATOM 6680 O O . LEU B 1 336 ? 14.849 49.815 39.327 1.00 52.20 336 LEU B O 1
ATOM 6685 N N . HIS B 1 337 ? 14.748 47.781 38.375 1.00 49.28 337 HIS B N 1
ATOM 6686 C CA . HIS B 1 337 ? 14.402 48.332 37.070 1.00 47.35 337 HIS B CA 1
ATOM 6687 C C . HIS B 1 337 ? 13.023 48.971 37.176 1.00 45.06 337 HIS B C 1
ATOM 6688 O O . HIS B 1 337 ? 12.291 48.711 38.129 1.00 44.30 337 HIS B O 1
ATOM 6695 N N . GLY B 1 338 ? 12.680 49.813 36.207 1.00 43.50 338 GLY B N 1
ATOM 6696 C CA . GLY B 1 338 ? 11.390 50.481 36.231 1.00 42.43 338 GLY B CA 1
ATOM 6697 C C . GLY B 1 338 ? 11.433 51.793 36.993 1.00 42.73 338 GLY B C 1
ATOM 6698 O O . GLY B 1 338 ? 10.446 52.529 37.042 1.00 42.77 338 GLY B O 1
ATOM 6699 N N . TYR B 1 339 ? 12.587 52.080 37.592 1.00 42.16 339 TYR B N 1
ATOM 6700 C CA . TYR B 1 339 ? 12.800 53.307 38.358 1.00 40.72 339 TYR B CA 1
ATOM 6701 C C . TYR B 1 339 ? 13.960 54.127 37.788 1.00 38.97 339 TYR B C 1
ATOM 6702 O O . TYR B 1 339 ? 14.888 53.576 37.187 1.00 39.57 339 TYR B O 1
ATOM 6711 N N . GLY B 1 340 ? 13.899 55.440 37.982 1.00 35.96 340 GLY B N 1
ATOM 6712 C CA . GLY B 1 340 ? 14.955 56.316 37.508 1.00 34.20 340 GLY B CA 1
ATOM 6713 C C . GLY B 1 340 ? 15.408 56.115 36.075 1.00 33.54 340 GLY B C 1
ATOM 6714 O O . GLY B 1 340 ? 14.610 56.223 35.144 1.00 34.17 340 GLY B O 1
ATOM 6715 N N . PHE B 1 341 ? 16.695 55.825 35.898 1.00 32.38 341 PHE B N 1
ATOM 6716 C CA . PHE B 1 341 ? 17.264 55.630 34.569 1.00 32.01 341 PHE B CA 1
ATOM 6717 C C . PHE B 1 341 ? 16.866 54.322 33.917 1.00 33.40 341 PHE B C 1
ATOM 6718 O O . PHE B 1 341 ? 17.100 54.136 32.727 1.00 32.54 341 PHE B O 1
ATOM 6726 N N . LEU B 1 342 ? 16.265 53.419 34.684 1.00 34.77 342 LEU B N 1
ATOM 6727 C CA . LEU B 1 342 ? 15.899 52.114 34.144 1.00 37.18 342 LEU B CA 1
ATOM 6728 C C . LEU B 1 342 ? 14.440 51.966 33.723 1.00 38.15 342 LEU B C 1
ATOM 6729 O O . LEU B 1 342 ? 13.872 50.878 33.800 1.00 39.63 342 LEU B O 1
ATOM 6734 N N . CYS B 1 343 ? 13.836 53.058 33.270 1.00 37.61 343 CYS B N 1
ATOM 6735 C CA . CYS B 1 343 ? 12.453 53.022 32.825 1.00 37.48 343 CYS B CA 1
ATOM 6736 C C . CYS B 1 343 ? 12.403 52.861 31.317 1.00 37.42 343 CYS B C 1
ATOM 6737 O O . CYS B 1 343 ? 13.438 52.813 30.656 1.00 39.25 343 CYS B O 1
ATOM 6740 N N . THR B 1 344 ? 11.200 52.775 30.768 1.00 37.02 344 THR B N 1
ATOM 6741 C CA . THR B 1 344 ? 11.052 52.601 29.331 1.00 36.17 344 THR B CA 1
ATOM 6742 C C . THR B 1 344 ? 10.767 53.946 28.683 1.00 34.85 344 THR B C 1
ATOM 6743 O O . THR B 1 344 ? 10.108 54.811 29.271 1.00 33.13 344 THR B O 1
ATOM 6747 N N . PRO B 1 345 ? 11.270 54.143 27.457 1.00 33.71 345 PRO B N 1
ATOM 6748 C CA . PRO B 1 345 ? 11.062 55.391 26.722 1.00 32.06 345 PRO B CA 1
ATOM 6749 C C . PRO B 1 345 ? 9.582 55.763 26.657 1.00 32.46 345 PRO B C 1
ATOM 6750 O O . PRO B 1 345 ? 8.759 54.987 26.166 1.00 32.92 345 PRO B O 1
ATOM 6754 N N . GLY B 1 346 ? 9.253 56.943 27.175 1.00 32.13 346 GLY B N 1
ATOM 6755 C CA . GLY B 1 346 ? 7.884 57.419 27.157 1.00 33.74 346 GLY B CA 1
ATOM 6756 C C . GLY B 1 346 ? 6.942 56.755 28.142 1.00 35.30 346 GLY B C 1
ATOM 6757 O O . GLY B 1 346 ? 5.774 57.132 28.227 1.00 35.96 346 GLY B O 1
ATOM 6758 N N . GLY B 1 347 ? 7.438 55.777 28.892 1.00 36.47 347 GLY B N 1
ATOM 6759 C CA . GLY B 1 347 ? 6.591 55.089 29.854 1.00 37.24 347 GLY B CA 1
ATOM 6760 C C . GLY B 1 347 ? 6.290 55.868 31.122 1.00 37.93 347 GLY B C 1
ATOM 6761 O O . GLY B 1 347 ? 6.436 57.090 31.164 1.00 37.26 347 GLY B O 1
ATOM 6762 N N . ILE B 1 348 ? 5.850 55.150 32.154 1.00 39.36 348 ILE B N 1
ATOM 6763 C CA . ILE B 1 348 ? 5.529 55.743 33.453 1.00 40.65 348 ILE B CA 1
ATOM 6764 C C . ILE B 1 348 ? 6.128 54.848 34.532 1.00 39.60 348 ILE B C 1
ATOM 6765 O O . ILE B 1 348 ? 6.034 53.628 34.444 1.00 40.63 348 ILE B O 1
ATOM 6770 N N . SER B 1 349 ? 6.734 55.446 35.551 1.00 38.80 349 SER B N 1
ATOM 6771 C CA . SER B 1 349 ? 7.350 54.663 36.620 1.00 39.20 349 SER B CA 1
ATOM 6772 C C . SER B 1 349 ? 6.306 54.169 37.618 1.00 39.67 349 SER B C 1
ATOM 6773 O O . SER B 1 349 ? 5.182 54.674 37.662 1.00 39.46 349 SER B O 1
ATOM 6776 N N . PRO B 1 350 ? 6.668 53.171 38.437 1.00 40.10 350 PRO B N 1
ATOM 6777 C CA . PRO B 1 350 ? 5.758 52.615 39.440 1.00 39.94 350 PRO B CA 1
ATOM 6778 C C . PRO B 1 350 ? 5.254 53.693 40.391 1.00 40.53 350 PRO B C 1
ATOM 6779 O O . PRO B 1 350 ? 4.348 53.455 41.190 1.00 42.35 350 PRO B O 1
ATOM 6783 N N . ALA B 1 351 ? 5.839 54.883 40.300 1.00 39.73 351 ALA B N 1
ATOM 6784 C CA . ALA B 1 351 ? 5.438 55.988 41.160 1.00 39.72 351 ALA B CA 1
ATOM 6785 C C . ALA B 1 351 ? 4.631 57.027 40.388 1.00 40.25 351 ALA B C 1
ATOM 6786 O O . ALA B 1 351 ? 4.506 58.174 40.821 1.00 40.28 351 ALA B O 1
ATOM 6788 N N . GLU B 1 352 ? 4.098 56.626 39.238 1.00 40.81 352 GLU B N 1
ATOM 6789 C CA . GLU B 1 352 ? 3.288 57.521 38.417 1.00 42.73 352 GLU B CA 1
ATOM 6790 C C . GLU B 1 352 ? 4.051 58.692 37.792 1.00 41.84 352 GLU B C 1
ATOM 6791 O O . GLU B 1 352 ? 3.447 59.713 37.446 1.00 41.85 352 GLU B O 1
ATOM 6797 N N . ASN B 1 353 ? 5.367 58.562 37.650 1.00 39.48 353 ASN B N 1
ATOM 6798 C CA . ASN B 1 353 ? 6.151 59.639 37.051 1.00 36.31 353 ASN B CA 1
ATOM 6799 C C . ASN B 1 353 ? 6.434 59.356 35.586 1.00 33.69 353 ASN B C 1
ATOM 6800 O O . ASN B 1 353 ? 6.715 58.217 35.210 1.00 33.45 353 ASN B O 1
ATOM 6805 N N . PRO B 1 354 ? 6.344 60.391 34.734 1.00 30.96 354 PRO B N 1
ATOM 6806 C CA . PRO B 1 354 ? 6.596 60.274 33.296 1.00 29.65 354 PRO B CA 1
ATOM 6807 C C . PRO B 1 354 ? 8.078 59.973 33.043 1.00 29.38 354 PRO B C 1
ATOM 6808 O O . PRO B 1 354 ? 8.944 60.362 33.835 1.00 27.44 354 PRO B O 1
ATOM 6812 N N . CYS B 1 355 ? 8.360 59.281 31.946 1.00 28.63 355 CYS B N 1
ATOM 6813 C CA . CYS B 1 355 ? 9.729 58.926 31.594 1.00 29.60 355 CYS B CA 1
ATOM 6814 C C . CYS B 1 355 ? 10.139 59.518 30.240 1.00 29.39 355 CYS B C 1
ATOM 6815 O O . CYS B 1 355 ? 9.353 59.530 29.289 1.00 28.79 355 CYS B O 1
ATOM 6818 N N . SER B 1 356 ? 11.376 60.004 30.165 1.00 27.84 356 SER B N 1
ATOM 6819 C CA . SER B 1 356 ? 11.903 60.633 28.952 1.00 26.30 356 SER B CA 1
ATOM 6820 C C . SER B 1 356 ? 12.099 59.664 27.795 1.00 25.78 356 SER B C 1
ATOM 6821 O O . SER B 1 356 ? 11.924 58.457 27.941 1.00 26.24 356 SER B O 1
ATOM 6824 N N . ASP B 1 357 ? 12.487 60.213 26.649 1.00 25.03 357 ASP B N 1
ATOM 6825 C CA . ASP B 1 357 ? 12.741 59.422 25.452 1.00 23.81 357 ASP B CA 1
ATOM 6826 C C . ASP B 1 357 ? 13.887 58.457 25.720 1.00 23.20 357 ASP B C 1
ATOM 6827 O O . ASP B 1 357 ? 14.033 57.440 25.035 1.00 22.89 357 ASP B O 1
ATOM 6832 N N . PHE B 1 358 ? 14.709 58.796 26.712 1.00 22.44 358 PHE B N 1
ATOM 6833 C CA . PHE B 1 358 ? 15.863 57.978 27.091 1.00 22.56 358 PHE B CA 1
ATOM 6834 C C . PHE B 1 358 ? 15.389 56.906 28.061 1.00 23.47 358 PHE B C 1
ATOM 6835 O O . PHE B 1 358 ? 16.135 55.993 28.417 1.00 24.46 358 PHE B O 1
ATOM 6843 N N . GLY B 1 359 ? 14.143 57.031 28.497 1.00 24.71 359 GLY B N 1
ATOM 6844 C CA . GLY B 1 359 ? 13.608 56.081 29.449 1.00 24.41 359 GLY B CA 1
ATOM 6845 C C . GLY B 1 359 ? 14.068 56.430 30.855 1.00 24.74 359 GLY B C 1
ATOM 6846 O O . GLY B 1 359 ? 14.255 55.538 31.680 1.00 25.43 359 GLY B O 1
ATOM 6847 N N . TRP B 1 360 ? 14.268 57.722 31.128 1.00 23.80 360 TRP B N 1
ATOM 6848 C CA . TRP B 1 360 ? 14.697 58.171 32.454 1.00 22.13 360 TRP B CA 1
ATOM 6849 C C . TRP B 1 360 ? 13.538 58.856 33.146 1.00 23.34 360 TRP B C 1
ATOM 6850 O O . TRP B 1 360 ? 12.939 59.787 32.607 1.00 22.88 360 TRP B O 1
ATOM 6861 N N . GLU B 1 361 ? 13.234 58.399 34.353 1.00 24.96 361 GLU B N 1
ATOM 6862 C CA . GLU B 1 361 ? 12.137 58.950 35.133 1.00 25.57 361 GLU B CA 1
ATOM 6863 C C . GLU B 1 361 ? 12.336 60.392 35.592 1.00 26.52 361 GLU B C 1
ATOM 6864 O O . GLU B 1 361 ? 13.383 60.751 36.133 1.00 27.80 361 GLU B O 1
ATOM 6870 N N . VAL B 1 362 ? 11.315 61.214 35.362 1.00 27.18 362 VAL B N 1
ATOM 6871 C CA . VAL B 1 362 ? 11.323 62.610 35.786 1.00 25.92 362 VAL B CA 1
ATOM 6872 C C . VAL B 1 362 ? 11.106 62.584 37.297 1.00 28.59 362 VAL B C 1
ATOM 6873 O O . VAL B 1 362 ? 10.076 62.107 37.778 1.00 27.22 362 VAL B O 1
ATOM 6877 N N . TYR B 1 363 ? 12.074 63.111 38.041 1.00 29.54 363 TYR B N 1
ATOM 6878 C CA . TYR B 1 363 ? 12.013 63.095 39.491 1.00 28.49 363 TYR B CA 1
ATOM 6879 C C . TYR B 1 363 ? 12.716 64.317 40.079 1.00 27.75 363 TYR B C 1
ATOM 6880 O O . TYR B 1 363 ? 13.782 64.204 40.682 1.00 28.86 363 TYR B O 1
ATOM 6889 N N . PRO B 1 364 ? 12.121 65.508 39.913 1.00 27.52 364 PRO B N 1
ATOM 6890 C CA . PRO B 1 364 ? 12.668 66.774 40.412 1.00 27.58 364 PRO B CA 1
ATOM 6891 C C . PRO B 1 364 ? 13.051 66.845 41.888 1.00 28.92 364 PRO B C 1
ATOM 6892 O O . PRO B 1 364 ? 13.996 67.551 42.240 1.00 28.29 364 PRO B O 1
ATOM 6896 N N . GLU B 1 365 ? 12.316 66.139 42.747 1.00 30.81 365 GLU B N 1
ATOM 6897 C CA . GLU B 1 365 ? 12.615 66.132 44.183 1.00 32.76 365 GLU B CA 1
ATOM 6898 C C . GLU B 1 365 ? 14.028 65.654 44.451 1.00 29.98 365 GLU B C 1
ATOM 6899 O O . GLU B 1 365 ? 14.677 66.101 45.396 1.00 29.63 365 GLU B O 1
ATOM 6905 N N . GLY B 1 366 ? 14.496 64.742 43.609 1.00 28.30 366 GLY B N 1
ATOM 6906 C CA . GLY B 1 366 ? 15.832 64.214 43.766 1.00 27.64 366 GLY B CA 1
ATOM 6907 C C . GLY B 1 366 ? 16.889 65.295 43.736 1.00 26.60 366 GLY B C 1
ATOM 6908 O O . GLY B 1 366 ? 17.867 65.225 44.475 1.00 27.02 366 GLY B O 1
ATOM 6909 N N . LEU B 1 367 ? 16.699 66.300 42.884 1.00 25.02 367 LEU B N 1
ATOM 6910 C CA . LEU B 1 367 ? 17.679 67.370 42.787 1.00 24.88 367 LEU B CA 1
ATOM 6911 C C . LEU B 1 367 ? 17.724 68.119 44.112 1.00 25.04 367 LEU B C 1
ATOM 6912 O O . LEU B 1 367 ? 18.796 68.458 44.613 1.00 26.06 367 LEU B O 1
ATOM 6917 N N . TYR B 1 368 ? 16.553 68.368 44.681 1.00 25.80 368 TYR B N 1
ATOM 6918 C CA . TYR B 1 368 ? 16.470 69.053 45.962 1.00 27.10 368 TYR B CA 1
ATOM 6919 C C . TYR B 1 368 ? 17.241 68.273 47.026 1.00 25.73 368 TYR B C 1
ATOM 6920 O O . TYR B 1 368 ? 18.117 68.815 47.695 1.00 25.26 368 TYR B O 1
ATOM 6929 N N . LEU B 1 369 ? 16.910 66.995 47.173 1.00 26.29 369 LEU B N 1
ATOM 6930 C CA . LEU B 1 369 ? 17.560 66.143 48.166 1.00 25.74 369 LEU B CA 1
ATOM 6931 C C . LEU B 1 369 ? 19.054 66.001 47.909 1.00 25.63 369 LEU B C 1
ATOM 6932 O O . LEU B 1 369 ? 19.855 65.950 48.845 1.00 27.48 369 LEU B O 1
ATOM 6937 N N . LEU B 1 370 ? 19.426 65.942 46.635 1.00 25.52 370 LEU B N 1
ATOM 6938 C CA . LEU B 1 370 ? 20.822 65.794 46.242 1.00 24.14 370 LEU B CA 1
ATOM 6939 C C . LEU B 1 370 ? 21.632 67.021 46.671 1.00 23.86 370 LEU B C 1
ATOM 6940 O O . LEU B 1 370 ? 22.725 66.893 47.231 1.00 23.87 370 LEU B O 1
ATOM 6945 N N . LEU B 1 371 ? 21.091 68.210 46.408 1.00 22.02 371 LEU B N 1
ATOM 6946 C CA . LEU B 1 371 ? 21.787 69.444 46.748 1.00 22.96 371 LEU B CA 1
ATOM 6947 C C . LEU B 1 371 ? 22.030 69.583 48.244 1.00 24.28 371 LEU B C 1
ATOM 6948 O O . LEU B 1 371 ? 23.128 69.934 48.658 1.00 24.53 371 LEU B O 1
ATOM 6953 N N . LYS B 1 372 ? 21.009 69.311 49.053 1.00 27.04 372 LYS B N 1
ATOM 6954 C CA . LYS B 1 372 ? 21.159 69.386 50.502 1.00 28.84 372 LYS B CA 1
ATOM 6955 C C . LYS B 1 372 ? 22.225 68.398 50.957 1.00 27.63 372 LYS B C 1
ATOM 6956 O O . LYS B 1 372 ? 23.146 68.755 51.691 1.00 26.66 372 LYS B O 1
ATOM 6962 N N . GLU B 1 373 ? 22.105 67.154 50.507 1.00 27.11 373 GLU B N 1
ATOM 6963 C CA . GLU B 1 373 ? 23.065 66.138 50.895 1.00 26.93 373 GLU B CA 1
ATOM 6964 C C . GLU B 1 373 ? 24.503 66.478 50.491 1.00 26.67 373 GLU B C 1
ATOM 6965 O O . GLU B 1 373 ? 25.438 66.254 51.265 1.00 25.34 373 GLU B O 1
ATOM 6971 N N . LEU B 1 374 ? 24.684 67.018 49.288 1.00 25.07 374 LEU B N 1
ATOM 6972 C CA . LEU B 1 374 ? 26.021 67.378 48.835 1.00 24.12 374 LEU B CA 1
ATOM 6973 C C . LEU B 1 374 ? 26.607 68.480 49.698 1.00 25.29 374 LEU B C 1
ATOM 6974 O O . LEU B 1 374 ? 27.781 68.429 50.072 1.00 25.01 374 LEU B O 1
ATOM 6979 N N . TYR B 1 375 ? 25.795 69.486 50.011 1.00 25.63 375 TYR B N 1
ATOM 6980 C CA . TYR B 1 375 ? 26.287 70.583 50.823 1.00 26.79 375 TYR B CA 1
ATOM 6981 C C . TYR B 1 375 ? 26.659 70.099 52.222 1.00 27.00 375 TYR B C 1
ATOM 6982 O O . TYR B 1 375 ? 27.691 70.484 52.764 1.00 26.47 375 TYR B O 1
ATOM 6991 N N . ASN B 1 376 ? 25.825 69.255 52.811 1.00 26.94 376 ASN B N 1
ATOM 6992 C CA . ASN B 1 376 ? 26.146 68.754 54.134 1.00 29.58 376 ASN B CA 1
ATOM 6993 C C . ASN B 1 376 ? 27.386 67.881 54.094 1.00 28.45 376 ASN B C 1
ATOM 6994 O O . ASN B 1 376 ? 28.146 67.835 55.058 1.00 30.17 376 ASN B O 1
ATOM 6999 N N . ARG B 1 377 ? 27.604 67.201 52.974 1.00 25.70 377 ARG B N 1
ATOM 7000 C CA . ARG B 1 377 ? 28.759 66.328 52.862 1.00 23.43 377 ARG B CA 1
ATOM 7001 C C . ARG B 1 377 ? 30.055 67.088 52.602 1.00 24.42 377 ARG B C 1
ATOM 7002 O O . ARG B 1 377 ? 31.068 66.829 53.258 1.00 23.91 377 ARG B O 1
ATOM 7010 N N . TYR B 1 378 ? 30.013 68.032 51.663 1.00 23.61 378 TYR B N 1
ATOM 7011 C CA . TYR B 1 378 ? 31.195 68.793 51.271 1.00 24.21 378 TYR B CA 1
ATOM 7012 C C . TYR B 1 378 ? 31.252 70.263 51.696 1.00 25.58 378 TYR B C 1
ATOM 7013 O O . TYR B 1 378 ? 32.344 70.830 51.826 1.00 25.87 378 TYR B O 1
ATOM 7022 N N . GLY B 1 379 ? 30.087 70.880 51.887 1.00 25.00 379 GLY B N 1
ATOM 7023 C CA . GLY B 1 379 ? 30.039 72.272 52.299 1.00 25.20 379 GLY B CA 1
ATOM 7024 C C . GLY B 1 379 ? 30.592 73.239 51.276 1.00 26.77 379 GLY B C 1
ATOM 7025 O O . GLY B 1 379 ? 30.848 74.402 51.577 1.00 27.03 379 GLY B O 1
ATOM 7026 N N . VAL B 1 380 ? 30.769 72.765 50.052 1.00 26.63 380 VAL B N 1
ATOM 7027 C CA . VAL B 1 380 ? 31.305 73.605 48.989 1.00 26.86 380 VAL B CA 1
ATOM 7028 C C . VAL B 1 380 ? 30.213 74.249 48.127 1.00 24.84 380 VAL B C 1
ATOM 7029 O O . VAL B 1 380 ? 29.071 73.799 48.114 1.00 26.86 380 VAL B O 1
ATOM 7033 N N . ASP B 1 381 ? 30.556 75.328 47.433 1.00 23.77 381 ASP B N 1
ATOM 7034 C CA . ASP B 1 381 ? 29.595 75.988 46.557 1.00 23.96 381 ASP B CA 1
ATOM 7035 C C . ASP B 1 381 ? 29.192 74.999 45.479 1.00 23.25 381 ASP B C 1
ATOM 7036 O O . ASP B 1 381 ? 30.029 74.239 44.974 1.00 20.82 381 ASP B O 1
ATOM 7041 N N . LEU B 1 382 ? 27.911 75.011 45.134 1.00 20.94 382 LEU B N 1
ATOM 7042 C CA . LEU B 1 382 ? 27.393 74.096 44.136 1.00 21.26 382 LEU B CA 1
ATOM 7043 C C . LEU B 1 382 ? 26.761 74.821 42.960 1.00 22.12 382 LEU B C 1
ATOM 7044 O O . LEU B 1 382 ? 26.209 75.907 43.111 1.00 23.61 382 LEU B O 1
ATOM 7049 N N . ILE B 1 383 ? 26.848 74.209 41.786 1.00 21.64 383 ILE B N 1
ATOM 7050 C CA . ILE B 1 383 ? 26.244 74.764 40.586 1.00 20.82 383 ILE B CA 1
ATOM 7051 C C . ILE B 1 383 ? 25.654 73.608 39.795 1.00 20.62 383 ILE B C 1
ATOM 7052 O O . ILE B 1 383 ? 26.360 72.649 39.495 1.00 20.59 383 ILE B O 1
ATOM 7057 N N . VAL B 1 384 ? 24.362 73.676 39.488 1.00 19.43 384 VAL B N 1
ATOM 7058 C CA . VAL B 1 384 ? 23.737 72.625 38.693 1.00 19.37 384 VAL B CA 1
ATOM 7059 C C . VAL B 1 384 ? 24.264 72.868 37.285 1.00 18.87 384 VAL B C 1
ATOM 7060 O O . VAL B 1 384 ? 23.740 73.710 36.551 1.00 17.78 384 VAL B O 1
ATOM 7064 N N . THR B 1 385 ? 25.319 72.142 36.930 1.00 17.08 385 THR B N 1
ATOM 7065 C CA . THR B 1 385 ? 25.956 72.302 35.635 1.00 17.32 385 THR B CA 1
ATOM 7066 C C . THR B 1 385 ? 25.258 71.560 34.507 1.00 17.08 385 THR B C 1
ATOM 7067 O O . THR B 1 385 ? 25.548 71.794 33.339 1.00 17.00 385 THR B O 1
ATOM 7071 N N . GLU B 1 386 ? 24.334 70.672 34.861 1.00 17.96 386 GLU B N 1
ATOM 7072 C CA . GLU B 1 386 ? 23.559 69.920 33.877 1.00 17.71 386 GLU B CA 1
ATOM 7073 C C . GLU B 1 386 ? 22.235 69.415 34.433 1.00 18.82 386 GLU B C 1
ATOM 7074 O O . GLU B 1 386 ? 22.168 68.858 35.530 1.00 16.59 386 GLU B O 1
ATOM 7080 N N . ASN B 1 387 ? 21.184 69.630 33.649 1.00 19.94 387 ASN B N 1
ATOM 7081 C CA . ASN B 1 387 ? 19.834 69.209 33.978 1.00 17.45 387 ASN B CA 1
ATOM 7082 C C . ASN B 1 387 ? 18.976 69.404 32.739 1.00 18.44 387 ASN B C 1
ATOM 7083 O O . ASN B 1 387 ? 18.851 70.517 32.217 1.00 16.64 387 ASN B O 1
ATOM 7088 N N . GLY B 1 388 ? 18.391 68.313 32.265 1.00 18.52 388 GLY B N 1
ATOM 7089 C CA . GLY B 1 388 ? 17.560 68.378 31.083 1.00 17.87 388 GLY B CA 1
ATOM 7090 C C . GLY B 1 388 ? 16.859 67.064 30.847 1.00 18.20 388 GLY B C 1
ATOM 7091 O O . GLY B 1 388 ? 16.949 66.142 31.663 1.00 18.50 388 GLY B O 1
ATOM 7092 N N . VAL B 1 389 ? 16.183 66.956 29.714 1.00 16.57 389 VAL B N 1
ATOM 7093 C CA . VAL B 1 389 ? 15.446 65.745 29.423 1.00 16.27 389 VAL B CA 1
ATOM 7094 C C . VAL B 1 389 ? 15.374 65.438 27.933 1.00 17.10 389 VAL B C 1
ATOM 7095 O O . VAL B 1 389 ? 15.180 66.332 27.114 1.00 18.04 389 VAL B O 1
ATOM 7099 N N . SER B 1 390 ? 15.555 64.168 27.590 1.00 16.98 390 SER B N 1
ATOM 7100 C CA . SER B 1 390 ? 15.471 63.727 26.206 1.00 18.31 390 SER B CA 1
ATOM 7101 C C . SER B 1 390 ? 13.969 63.758 25.900 1.00 19.25 390 SER B C 1
ATOM 7102 O O . SER B 1 390 ? 13.195 62.970 26.462 1.00 19.56 390 SER B O 1
ATOM 7105 N N . ASP B 1 391 ? 13.559 64.663 25.016 1.00 17.89 391 ASP B N 1
ATOM 7106 C CA . ASP B 1 391 ? 12.147 64.813 24.698 1.00 18.65 391 ASP B CA 1
ATOM 7107 C C . ASP B 1 391 ? 11.952 65.620 23.418 1.00 20.76 391 ASP B C 1
ATOM 7108 O O . ASP B 1 391 ? 11.823 66.850 23.448 1.00 21.03 391 ASP B O 1
ATOM 7113 N N . SER B 1 392 ? 11.932 64.914 22.290 1.00 21.87 392 SER B N 1
ATOM 7114 C CA . SER B 1 392 ? 11.785 65.545 20.984 1.00 25.44 392 SER B CA 1
ATOM 7115 C C . SER B 1 392 ? 10.462 66.270 20.753 1.00 26.29 392 SER B C 1
ATOM 7116 O O . SER B 1 392 ? 10.407 67.195 19.953 1.00 27.26 392 SER B O 1
ATOM 7119 N N . ARG B 1 393 ? 9.403 65.863 21.445 1.00 26.91 393 ARG B N 1
ATOM 7120 C CA . ARG B 1 393 ? 8.102 66.505 21.268 1.00 27.72 393 ARG B CA 1
ATOM 7121 C C . ARG B 1 393 ? 7.888 67.670 22.216 1.00 26.82 393 ARG B C 1
ATOM 7122 O O . ARG B 1 393 ? 6.936 68.438 22.064 1.00 27.68 393 ARG B O 1
ATOM 7130 N N . ASP B 1 394 ? 8.786 67.801 23.185 1.00 25.81 394 ASP B N 1
ATOM 7131 C CA . ASP B 1 394 ? 8.719 68.856 24.192 1.00 24.44 394 ASP B CA 1
ATOM 7132 C C . ASP B 1 394 ? 7.474 68.645 25.051 1.00 23.66 394 ASP B C 1
ATOM 7133 O O . ASP B 1 394 ? 6.857 69.593 25.538 1.00 23.21 394 ASP B O 1
ATOM 7138 N N . ALA B 1 395 ? 7.115 67.382 25.236 1.00 22.18 395 ALA B N 1
ATOM 7139 C CA . ALA B 1 395 ? 5.958 67.027 26.039 1.00 23.08 395 ALA B CA 1
ATOM 7140 C C . ALA B 1 395 ? 6.299 66.994 27.525 1.00 23.65 395 ALA B C 1
ATOM 7141 O O . ALA B 1 395 ? 5.412 66.883 28.361 1.00 27.16 395 ALA B O 1
ATOM 7143 N N . LEU B 1 396 ? 7.580 67.102 27.861 1.00 24.94 396 LEU B N 1
ATOM 7144 C CA . LEU B 1 396 ? 7.996 67.041 29.260 1.00 24.06 396 LEU B CA 1
ATOM 7145 C C . LEU B 1 396 ? 8.902 68.171 29.700 1.00 24.04 396 LEU B C 1
ATOM 7146 O O . LEU B 1 396 ? 8.872 68.586 30.869 1.00 23.66 396 LEU B O 1
ATOM 7151 N N . ARG B 1 397 ? 9.717 68.658 28.768 1.00 22.27 397 ARG B N 1
ATOM 7152 C CA . ARG B 1 397 ? 10.683 69.705 29.079 1.00 21.04 397 ARG B CA 1
ATOM 7153 C C . ARG B 1 397 ? 10.133 70.938 29.801 1.00 19.57 397 ARG B C 1
ATOM 7154 O O . ARG B 1 397 ? 10.729 71.412 30.767 1.00 20.32 397 ARG B O 1
ATOM 7162 N N . PRO B 1 398 ? 8.990 71.472 29.356 1.00 19.35 398 PRO B N 1
ATOM 7163 C CA . PRO B 1 398 ? 8.456 72.655 30.044 1.00 20.24 398 PRO B CA 1
ATOM 7164 C C . PRO B 1 398 ? 8.279 72.439 31.547 1.00 22.06 398 PRO B C 1
ATOM 7165 O O . PRO B 1 398 ? 8.726 73.250 32.355 1.00 22.61 398 PRO B O 1
ATOM 7169 N N . ALA B 1 399 ? 7.626 71.341 31.916 1.00 22.67 399 ALA B N 1
ATOM 7170 C CA . ALA B 1 399 ? 7.405 71.029 33.325 1.00 23.06 399 ALA B CA 1
ATOM 7171 C C . ALA B 1 399 ? 8.707 70.561 33.980 1.00 22.19 399 ALA B C 1
ATOM 7172 O O . ALA B 1 399 ? 8.974 70.881 35.135 1.00 19.81 399 ALA B O 1
ATOM 7174 N N . TYR B 1 400 ? 9.513 69.811 33.233 1.00 21.66 400 TYR B N 1
ATOM 7175 C CA . TYR B 1 400 ? 10.780 69.313 33.752 1.00 21.74 400 TYR B CA 1
ATOM 7176 C C . TYR B 1 400 ? 11.659 70.495 34.145 1.00 21.85 400 TYR B C 1
ATOM 7177 O O . TYR B 1 400 ? 12.276 70.492 35.215 1.00 23.90 400 TYR B O 1
ATOM 7186 N N . LEU B 1 401 ? 11.688 71.513 33.291 1.00 20.90 401 LEU B N 1
ATOM 7187 C CA . LEU B 1 401 ? 12.478 72.715 33.543 1.00 20.29 401 LEU B CA 1
ATOM 7188 C C . LEU B 1 401 ? 12.040 73.478 34.793 1.00 21.19 401 LEU B C 1
ATOM 7189 O O . LEU B 1 401 ? 12.869 73.835 35.631 1.00 21.60 401 LEU B O 1
ATOM 7194 N N . VAL B 1 402 ? 10.741 73.740 34.915 1.00 21.91 402 VAL B N 1
ATOM 7195 C CA . VAL B 1 402 ? 10.226 74.475 36.071 1.00 24.60 402 VAL B CA 1
ATOM 7196 C C . VAL B 1 402 ? 10.361 73.673 37.374 1.00 25.30 402 VAL B C 1
ATOM 7197 O O . VAL B 1 402 ? 10.660 74.235 38.428 1.00 26.09 402 VAL B O 1
ATOM 7201 N N . SER B 1 403 ? 10.148 72.364 37.291 1.00 26.05 403 SER B N 1
ATOM 7202 C CA . SER B 1 403 ? 10.270 71.478 38.448 1.00 26.67 403 SER B CA 1
ATOM 7203 C C . SER B 1 403 ? 11.651 71.576 39.076 1.00 26.58 403 SER B C 1
ATOM 7204 O O . SER B 1 403 ? 11.788 71.894 40.261 1.00 27.04 403 SER B O 1
ATOM 7207 N N . HIS B 1 404 ? 12.676 71.295 38.276 1.00 25.28 404 HIS B N 1
ATOM 7208 C CA . HIS B 1 404 ? 14.039 71.316 38.780 1.00 23.84 404 HIS B CA 1
ATOM 7209 C C . HIS B 1 404 ? 14.532 72.705 39.178 1.00 24.62 404 HIS B C 1
ATOM 7210 O O . HIS B 1 404 ? 15.270 72.841 40.159 1.00 23.48 404 HIS B O 1
ATOM 7217 N N . VAL B 1 405 ? 14.122 73.736 38.442 1.00 23.89 405 VAL B N 1
ATOM 7218 C CA . VAL B 1 405 ? 14.528 75.091 38.798 1.00 24.68 405 VAL B CA 1
ATOM 7219 C C . VAL B 1 405 ? 13.931 75.372 40.177 1.00 26.92 405 VAL B C 1
ATOM 7220 O O . VAL B 1 405 ? 14.512 76.095 40.994 1.00 27.12 405 VAL B O 1
ATOM 7224 N N . TYR B 1 406 ? 12.764 74.793 40.430 1.00 27.77 406 TYR B N 1
ATOM 7225 C CA . TYR B 1 406 ? 12.110 74.973 41.715 1.00 29.53 406 TYR B CA 1
ATOM 7226 C C . TYR B 1 406 ? 12.924 74.283 42.805 1.00 28.60 406 TYR B C 1
ATOM 7227 O O . TYR B 1 406 ? 13.184 74.870 43.849 1.00 29.56 406 TYR B O 1
ATOM 7236 N N . SER B 1 407 ? 13.323 73.039 42.561 1.00 26.91 407 SER B N 1
ATOM 7237 C CA . SER B 1 407 ? 14.121 72.307 43.535 1.00 25.34 407 SER B CA 1
ATOM 7238 C C . SER B 1 407 ? 15.361 73.116 43.884 1.00 26.04 407 SER B C 1
ATOM 7239 O O . SER B 1 407 ? 15.780 73.153 45.046 1.00 25.81 407 SER B O 1
ATOM 7242 N N . VAL B 1 408 ? 15.947 73.771 42.885 1.00 24.69 408 VAL B N 1
ATOM 7243 C CA . VAL B 1 408 ? 17.133 74.576 43.145 1.00 24.61 408 VAL B CA 1
ATOM 7244 C C . VAL B 1 408 ? 16.755 75.787 43.990 1.00 26.82 408 VAL B C 1
ATOM 7245 O O . VAL B 1 408 ? 17.458 76.127 44.951 1.00 24.54 408 VAL B O 1
ATOM 7249 N N . TRP B 1 409 ? 15.649 76.441 43.640 1.00 28.65 409 TRP B N 1
ATOM 7250 C CA . TRP B 1 409 ? 15.196 77.594 44.419 1.00 32.14 409 TRP B CA 1
ATOM 7251 C C . TRP B 1 409 ? 14.994 77.169 45.870 1.00 31.74 409 TRP B C 1
ATOM 7252 O O . TRP B 1 409 ? 15.510 77.794 46.794 1.00 31.60 409 TRP B O 1
ATOM 7263 N N . LYS B 1 410 ? 14.233 76.098 46.049 1.00 32.51 410 LYS B N 1
ATOM 7264 C CA . LYS B 1 410 ? 13.940 75.560 47.367 1.00 34.73 410 LYS B CA 1
ATOM 7265 C C . LYS B 1 410 ? 15.241 75.383 48.155 1.00 34.43 410 LYS B C 1
ATOM 7266 O O . LYS B 1 410 ? 15.325 75.777 49.315 1.00 35.23 410 LYS B O 1
ATOM 7272 N N . ALA B 1 411 ? 16.262 74.818 47.515 1.00 33.59 411 ALA B N 1
ATOM 7273 C CA . ALA B 1 411 ? 17.548 74.615 48.175 1.00 34.32 411 ALA B CA 1
ATOM 7274 C C . ALA B 1 411 ? 18.219 75.940 48.539 1.00 35.10 411 ALA B C 1
ATOM 7275 O O . ALA B 1 411 ? 18.719 76.107 49.652 1.00 35.74 411 ALA B O 1
ATOM 7277 N N . ALA B 1 412 ? 18.228 76.881 47.600 1.00 36.35 412 ALA B N 1
ATOM 7278 C CA . ALA B 1 412 ? 18.850 78.182 47.836 1.00 37.19 412 ALA B CA 1
ATOM 7279 C C . ALA B 1 412 ? 18.082 78.923 48.916 1.00 38.17 412 ALA B C 1
ATOM 7280 O O . ALA B 1 412 ? 18.671 79.550 49.799 1.00 39.65 412 ALA B O 1
ATOM 7282 N N . ASN B 1 413 ? 16.762 78.845 48.848 1.00 38.52 413 ASN B N 1
ATOM 7283 C CA . ASN B 1 413 ? 15.918 79.512 49.828 1.00 39.52 413 ASN B CA 1
ATOM 7284 C C . ASN B 1 413 ? 16.206 79.009 51.246 1.00 39.12 413 ASN B C 1
ATOM 7285 O O . ASN B 1 413 ? 15.995 79.735 52.220 1.00 39.75 413 ASN B O 1
ATOM 7290 N N . GLU B 1 414 ? 16.701 77.774 51.352 1.00 37.31 414 GLU B N 1
ATOM 7291 C CA . GLU B 1 414 ? 17.040 77.170 52.640 1.00 35.32 414 GLU B CA 1
ATOM 7292 C C . GLU B 1 414 ? 18.513 77.349 53.007 1.00 35.41 414 GLU B C 1
ATOM 7293 O O . GLU B 1 414 ? 19.027 76.671 53.896 1.00 36.31 414 GLU B O 1
ATOM 7299 N N . GLY B 1 415 ? 19.192 78.257 52.316 1.00 33.90 415 GLY B N 1
ATOM 7300 C CA . GLY B 1 415 ? 20.585 78.508 52.623 1.00 33.79 415 GLY B CA 1
ATOM 7301 C C . GLY B 1 415 ? 21.660 77.746 51.865 1.00 34.33 415 GLY B C 1
ATOM 7302 O O . GLY B 1 415 ? 22.841 78.088 51.975 1.00 34.24 415 GLY B O 1
ATOM 7303 N N . ILE B 1 416 ? 21.295 76.712 51.111 1.00 33.89 416 ILE B N 1
ATOM 7304 C CA . ILE B 1 416 ? 22.314 75.977 50.363 1.00 32.52 416 ILE B CA 1
ATOM 7305 C C . ILE B 1 416 ? 22.887 76.879 49.276 1.00 31.47 416 ILE B C 1
ATOM 7306 O O . ILE B 1 416 ? 22.159 77.405 48.436 1.00 33.29 416 ILE B O 1
ATOM 7311 N N . PRO B 1 417 ? 24.208 77.078 49.286 1.00 30.68 417 PRO B N 1
ATOM 7312 C CA . PRO B 1 417 ? 24.918 77.918 48.319 1.00 30.18 417 PRO B CA 1
ATOM 7313 C C . PRO B 1 417 ? 24.970 77.389 46.880 1.00 30.37 417 PRO B C 1
ATOM 7314 O O . PRO B 1 417 ? 26.053 77.109 46.357 1.00 30.61 417 PRO B O 1
ATOM 7318 N N . VAL B 1 418 ? 23.813 77.240 46.243 1.00 28.46 418 VAL B N 1
ATOM 7319 C CA . VAL B 1 418 ? 23.795 76.793 44.858 1.00 27.22 418 VAL B CA 1
ATOM 7320 C C . VAL B 1 418 ? 23.905 78.092 44.070 1.00 27.64 418 VAL B C 1
ATOM 7321 O O . VAL B 1 418 ? 23.005 78.935 44.113 1.00 27.15 418 VAL B O 1
ATOM 7325 N N . LYS B 1 419 ? 25.014 78.254 43.360 1.00 26.27 419 LYS B N 1
ATOM 7326 C CA . LYS B 1 419 ? 25.278 79.477 42.615 1.00 27.17 419 LYS B CA 1
ATOM 7327 C C . LYS B 1 419 ? 24.689 79.643 41.216 1.00 27.00 419 LYS B C 1
ATOM 7328 O O . LYS B 1 419 ? 24.873 80.690 40.593 1.00 28.39 419 LYS B O 1
ATOM 7334 N N . GLY B 1 420 ? 23.986 78.631 40.717 1.00 25.47 420 GLY B N 1
ATOM 7335 C CA . GLY B 1 420 ? 23.404 78.750 39.393 1.00 23.21 420 GLY B CA 1
ATOM 7336 C C . GLY B 1 420 ? 22.789 77.481 38.839 1.00 22.24 420 GLY B C 1
ATOM 7337 O O . GLY B 1 420 ? 22.991 76.384 39.367 1.00 22.02 420 GLY B O 1
ATOM 7338 N N . TYR B 1 421 ? 22.023 77.641 37.767 1.00 21.06 421 TYR B N 1
ATOM 7339 C CA . TYR B 1 421 ? 21.372 76.522 37.104 1.00 20.85 421 TYR B CA 1
ATOM 7340 C C . TYR B 1 421 ? 21.615 76.579 35.602 1.00 20.36 421 TYR B C 1
ATOM 7341 O O . TYR B 1 421 ? 21.201 77.522 34.935 1.00 21.04 421 TYR B O 1
ATOM 7350 N N . LEU B 1 422 ? 22.302 75.566 35.088 1.00 18.39 422 LEU B N 1
ATOM 7351 C CA . LEU B 1 422 ? 22.609 75.481 33.669 1.00 20.04 422 LEU B CA 1
ATOM 7352 C C . LEU B 1 422 ? 21.855 74.294 33.078 1.00 20.93 422 LEU B C 1
ATOM 7353 O O . LEU B 1 422 ? 22.079 73.147 33.465 1.00 20.70 422 LEU B O 1
ATOM 7358 N N . HIS B 1 423 ? 20.960 74.573 32.137 1.00 20.83 423 HIS B N 1
ATOM 7359 C CA . HIS B 1 423 ? 20.157 73.533 31.500 1.00 21.03 423 HIS B CA 1
ATOM 7360 C C . HIS B 1 423 ? 21.006 72.729 30.524 1.00 22.31 423 HIS B C 1
ATOM 7361 O O . HIS B 1 423 ? 21.860 73.290 29.835 1.00 22.95 423 HIS B O 1
ATOM 7368 N N . TRP B 1 424 ? 20.797 71.422 30.442 1.00 23.75 424 TRP B N 1
ATOM 7369 C CA . TRP B 1 424 ? 21.607 70.708 29.485 1.00 25.85 424 TRP B CA 1
ATOM 7370 C C . TRP B 1 424 ? 21.146 71.007 28.076 1.00 30.78 424 TRP B C 1
ATOM 7371 O O . TRP B 1 424 ? 20.071 70.579 27.632 1.00 28.91 424 TRP B O 1
ATOM 7382 N N . SER B 1 425 ? 22.000 71.775 27.405 1.00 33.56 425 SER B N 1
ATOM 7383 C CA . SER B 1 425 ? 21.844 72.182 26.031 1.00 30.75 425 SER B CA 1
ATOM 7384 C C . SER B 1 425 ? 20.692 73.084 25.676 1.00 29.39 425 SER B C 1
ATOM 7385 O O . SER B 1 425 ? 19.534 72.845 26.025 1.00 25.45 425 SER B O 1
ATOM 7388 N N . LEU B 1 426 ? 21.071 74.123 24.948 1.00 26.71 426 LEU B N 1
ATOM 7389 C CA . LEU B 1 426 ? 20.182 75.116 24.401 1.00 25.21 426 LEU B CA 1
ATOM 7390 C C . LEU B 1 426 ? 19.592 74.426 23.169 1.00 24.52 426 LEU B C 1
ATOM 7391 O O . LEU B 1 426 ? 18.409 74.575 22.861 1.00 23.66 426 LEU B O 1
ATOM 7396 N N . THR B 1 427 ? 20.433 73.653 22.483 1.00 21.18 427 THR B N 1
ATOM 7397 C CA . THR B 1 427 ? 20.029 72.969 21.259 1.00 19.96 427 THR B CA 1
ATOM 7398 C C . THR B 1 427 ? 20.248 71.461 21.319 1.00 20.03 427 THR B C 1
ATOM 7399 O O . THR B 1 427 ? 20.971 70.956 22.181 1.00 19.60 427 THR B O 1
ATOM 7403 N N . ASP B 1 428 ? 19.615 70.741 20.401 1.00 18.98 428 ASP B N 1
ATOM 7404 C CA . ASP B 1 428 ? 19.812 69.306 20.342 1.00 17.83 428 ASP B CA 1
ATOM 7405 C C . ASP B 1 428 ? 21.260 69.128 19.915 1.00 18.73 428 ASP B C 1
ATOM 7406 O O . ASP B 1 428 ? 21.875 70.051 19.366 1.00 18.12 428 ASP B O 1
ATOM 7411 N N . ASN B 1 429 ? 21.801 67.945 20.158 1.00 17.67 429 ASN B N 1
ATOM 7412 C CA . ASN B 1 429 ? 23.182 67.667 19.803 1.00 18.76 429 ASN B CA 1
ATOM 7413 C C . ASN B 1 429 ? 23.412 66.170 19.615 1.00 18.31 429 ASN B C 1
ATOM 7414 O O . ASN B 1 429 ? 22.472 65.379 19.631 1.00 18.70 429 ASN B O 1
ATOM 7419 N N . TYR B 1 430 ? 24.670 65.795 19.427 1.00 18.00 430 TYR B N 1
ATOM 7420 C CA . TYR B 1 430 ? 25.044 64.403 19.218 1.00 16.42 430 TYR B CA 1
ATOM 7421 C C . TYR B 1 430 ? 25.109 63.709 20.576 1.00 16.42 430 TYR B C 1
ATOM 7422 O O . TYR B 1 430 ? 26.035 63.945 21.344 1.00 16.76 430 TYR B O 1
ATOM 7431 N N . GLU B 1 431 ? 24.132 62.853 20.872 1.00 16.82 431 GLU B N 1
ATOM 7432 C CA . GLU B 1 431 ? 24.113 62.163 22.156 1.00 16.33 431 GLU B CA 1
ATOM 7433 C C . GLU B 1 431 ? 24.975 60.900 22.166 1.00 17.14 431 GLU B C 1
ATOM 7434 O O . GLU B 1 431 ? 24.474 59.772 22.294 1.00 15.57 431 GLU B O 1
ATOM 7440 N N . TRP B 1 432 ? 26.279 61.114 22.029 1.00 15.05 432 TRP B N 1
ATOM 7441 C CA . TRP B 1 432 ? 27.275 60.045 22.041 1.00 15.71 432 TRP B CA 1
ATOM 7442 C C . TRP B 1 432 ? 26.937 58.772 21.258 1.00 15.32 432 TRP B C 1
ATOM 7443 O O . TRP B 1 432 ? 26.718 58.820 20.050 1.00 15.29 432 TRP B O 1
ATOM 7454 N N . ALA B 1 433 ? 26.906 57.634 21.943 1.00 15.33 433 ALA B N 1
ATOM 7455 C CA . ALA B 1 433 ? 26.619 56.359 21.284 1.00 16.40 433 ALA B CA 1
ATOM 7456 C C . ALA B 1 433 ? 25.169 56.254 20.820 1.00 16.63 433 ALA B C 1
ATOM 7457 O O . ALA B 1 433 ? 24.832 55.442 19.966 1.00 17.84 433 ALA B O 1
ATOM 7459 N N . GLN B 1 434 ? 24.324 57.101 21.381 1.00 16.84 434 GLN B N 1
ATOM 7460 C CA . GLN B 1 434 ? 22.908 57.121 21.067 1.00 19.06 434 GLN B CA 1
ATOM 7461 C C . GLN B 1 434 ? 22.637 57.935 19.796 1.00 20.02 434 GLN B C 1
ATOM 7462 O O . GLN B 1 434 ? 21.545 57.879 19.236 1.00 22.22 434 GLN B O 1
ATOM 7468 N N . GLY B 1 435 ? 23.627 58.698 19.344 1.00 19.73 435 GLY B N 1
ATOM 7469 C CA . GLY B 1 435 ? 23.435 59.496 18.145 1.00 20.82 435 GLY B CA 1
ATOM 7470 C C . GLY B 1 435 ? 22.504 60.683 18.329 1.00 21.68 435 GLY B C 1
ATOM 7471 O O . GLY B 1 435 ? 22.439 61.259 19.414 1.00 20.82 435 GLY B O 1
ATOM 7472 N N . PHE B 1 436 ? 21.775 61.042 17.271 1.00 21.20 436 PHE B N 1
ATOM 7473 C CA . PHE B 1 436 ? 20.859 62.183 17.306 1.00 21.45 436 PHE B CA 1
ATOM 7474 C C . PHE B 1 436 ? 19.427 61.886 17.766 1.00 23.24 436 PHE B C 1
ATOM 7475 O O . PHE B 1 436 ? 18.638 62.813 17.945 1.00 24.01 436 PHE B O 1
ATOM 7483 N N . ARG B 1 437 ? 19.082 60.616 17.957 1.00 22.84 437 ARG B N 1
ATOM 7484 C CA . ARG B 1 437 ? 17.722 60.286 18.366 1.00 24.67 437 ARG B CA 1
ATOM 7485 C C . ARG B 1 437 ? 17.333 60.753 19.755 1.00 22.23 437 ARG B C 1
ATOM 7486 O O . ARG B 1 437 ? 16.178 60.672 20.140 1.00 24.35 437 ARG B O 1
ATOM 7494 N N . GLN B 1 438 ? 18.293 61.256 20.505 1.00 20.46 438 GLN B N 1
ATOM 7495 C CA . GLN B 1 438 ? 18.018 61.723 21.845 1.00 19.67 438 GLN B CA 1
ATOM 7496 C C . GLN B 1 438 ? 18.132 63.252 21.795 1.00 19.73 438 GLN B C 1
ATOM 7497 O O . GLN B 1 438 ? 19.224 63.794 21.667 1.00 20.85 438 GLN B O 1
ATOM 7503 N N . LYS B 1 439 ? 16.998 63.942 21.873 1.00 18.56 439 LYS B N 1
ATOM 7504 C CA . LYS B 1 439 ? 16.977 65.403 21.797 1.00 18.23 439 LYS B CA 1
ATOM 7505 C C . LYS B 1 439 ? 16.795 66.119 23.132 1.00 17.65 439 LYS B C 1
ATOM 7506 O O . LYS B 1 439 ? 15.709 66.091 23.718 1.00 18.60 439 LYS B O 1
ATOM 7512 N N . PHE B 1 440 ? 17.847 66.793 23.595 1.00 16.56 440 PHE B N 1
ATOM 7513 C CA . PHE B 1 440 ? 17.787 67.523 24.864 1.00 15.25 440 PHE B CA 1
ATOM 7514 C C . PHE B 1 440 ? 17.643 69.034 24.736 1.00 15.46 440 PHE B C 1
ATOM 7515 O O . PHE B 1 440 ? 17.558 69.731 25.743 1.00 16.40 440 PHE B O 1
ATOM 7523 N N . GLY B 1 441 ? 17.625 69.553 23.520 1.00 15.17 441 GLY B N 1
ATOM 7524 C CA . GLY B 1 441 ? 17.538 70.989 23.374 1.00 15.57 441 GLY B CA 1
ATOM 7525 C C . GLY B 1 441 ? 16.257 71.698 23.781 1.00 17.76 441 GLY B C 1
ATOM 7526 O O . GLY B 1 441 ? 15.176 71.110 23.798 1.00 17.14 441 GLY B O 1
ATOM 7527 N N . LEU B 1 442 ? 16.401 72.971 24.144 1.00 18.29 442 LEU B N 1
ATOM 7528 C CA . LEU B 1 442 ? 15.264 73.821 24.464 1.00 18.99 442 LEU B CA 1
ATOM 7529 C C . LEU B 1 442 ? 14.890 74.283 23.065 1.00 19.62 442 LEU B C 1
ATOM 7530 O O . LEU B 1 442 ? 13.752 74.667 22.788 1.00 21.61 442 LEU B O 1
ATOM 7535 N N . VAL B 1 443 ? 15.891 74.211 22.190 1.00 17.53 443 VAL B N 1
ATOM 7536 C CA . VAL B 1 443 ? 15.786 74.596 20.795 1.00 16.32 443 VAL B CA 1
ATOM 7537 C C . VAL B 1 443 ? 16.044 73.377 19.909 1.00 17.53 443 VAL B C 1
ATOM 7538 O O . VAL B 1 443 ? 17.084 72.720 20.022 1.00 17.54 443 VAL B O 1
ATOM 7542 N N . MET B 1 444 ? 15.090 73.077 19.034 1.00 17.63 444 MET B N 1
ATOM 7543 C CA . MET B 1 444 ? 15.212 71.954 18.122 1.00 18.60 444 MET B CA 1
ATOM 7544 C C . MET B 1 444 ? 16.143 72.331 16.971 1.00 19.68 444 MET B C 1
ATOM 7545 O O . MET B 1 444 ? 16.155 73.474 16.509 1.00 20.55 444 MET B O 1
ATOM 7550 N N . VAL B 1 445 ? 16.941 71.371 16.528 1.00 18.67 445 VAL B N 1
ATOM 7551 C CA . VAL B 1 445 ? 17.858 71.593 15.424 1.00 18.85 445 VAL B CA 1
ATOM 7552 C C . VAL B 1 445 ? 17.639 70.594 14.296 1.00 21.00 445 VAL B C 1
ATOM 7553 O O . VAL B 1 445 ? 17.685 69.376 14.510 1.00 21.11 445 VAL B O 1
ATOM 7557 N N . ASP B 1 446 ? 17.393 71.119 13.099 1.00 20.95 446 ASP B N 1
ATOM 7558 C CA . ASP B 1 446 ? 17.225 70.295 11.912 1.00 21.66 446 ASP B CA 1
ATOM 7559 C C . ASP B 1 446 ? 18.668 70.064 11.477 1.00 23.28 446 ASP B C 1
ATOM 7560 O O . ASP B 1 446 ? 19.277 70.943 10.877 1.00 26.01 446 ASP B O 1
ATOM 7565 N N . PHE B 1 447 ? 19.227 68.900 11.779 1.00 24.00 447 PHE B N 1
ATOM 7566 C CA . PHE B 1 447 ? 20.612 68.635 11.413 1.00 24.67 447 PHE B CA 1
ATOM 7567 C C . PHE B 1 447 ? 20.897 68.606 9.919 1.00 26.34 447 PHE B C 1
ATOM 7568 O O . PHE B 1 447 ? 22.054 68.597 9.503 1.00 27.97 447 PHE B O 1
ATOM 7576 N N . LYS B 1 448 ? 19.853 68.597 9.106 1.00 26.60 448 LYS B N 1
ATOM 7577 C CA . LYS B 1 448 ? 20.055 68.592 7.668 1.00 28.09 448 LYS B CA 1
ATOM 7578 C C . LYS B 1 448 ? 20.364 70.016 7.209 1.00 27.05 448 LYS B C 1
ATOM 7579 O O . LYS B 1 448 ? 21.300 70.224 6.445 1.00 26.58 448 LYS B O 1
ATOM 7585 N N . THR B 1 449 ? 19.594 70.988 7.705 1.00 25.54 449 THR B N 1
ATOM 7586 C CA . THR B 1 449 ? 19.765 72.395 7.333 1.00 25.16 449 THR B CA 1
ATOM 7587 C C . THR B 1 449 ? 20.557 73.186 8.378 1.00 24.69 449 THR B C 1
ATOM 7588 O O . THR B 1 449 ? 21.067 74.273 8.100 1.00 23.32 449 THR B O 1
ATOM 7592 N N . LYS B 1 450 ? 20.639 72.639 9.586 1.00 24.83 450 LYS B N 1
ATOM 7593 C CA . LYS B 1 450 ? 21.342 73.270 10.705 1.00 22.49 450 LYS B CA 1
ATOM 7594 C C . LYS B 1 450 ? 20.534 74.413 11.320 1.00 23.21 450 LYS B C 1
ATOM 7595 O O . LYS B 1 450 ? 21.041 75.163 12.153 1.00 23.28 450 LYS B O 1
ATOM 7601 N N . LYS B 1 451 ? 19.276 74.544 10.918 1.00 23.53 451 LYS B N 1
ATOM 7602 C CA . LYS B 1 451 ? 18.433 75.608 11.456 1.00 26.60 451 LYS B CA 1
ATOM 7603 C C . LYS B 1 451 ? 17.947 75.333 12.878 1.00 25.40 451 LYS B C 1
ATOM 7604 O O . LYS B 1 451 ? 17.669 74.189 13.232 1.00 25.13 451 LYS B O 1
ATOM 7610 N N . ARG B 1 452 ? 17.845 76.392 13.680 1.00 25.02 452 ARG B N 1
ATOM 7611 C CA . ARG B 1 452 ? 17.376 76.283 15.060 1.00 24.87 452 ARG B CA 1
ATOM 7612 C C . ARG B 1 452 ? 15.924 76.711 15.183 1.00 26.00 452 ARG B C 1
ATOM 7613 O O . ARG B 1 452 ? 15.525 77.761 14.678 1.00 25.58 452 ARG B O 1
ATOM 7621 N N . TYR B 1 453 ? 15.143 75.885 15.865 1.00 24.44 453 TYR B N 1
ATOM 7622 C CA . TYR B 1 453 ? 13.731 76.144 16.078 1.00 24.38 453 TYR B CA 1
ATOM 7623 C C . TYR B 1 453 ? 13.449 76.137 17.569 1.00 24.11 453 TYR B C 1
ATOM 7624 O O . TYR B 1 453 ? 13.867 75.229 18.289 1.00 24.93 453 TYR B O 1
ATOM 7633 N N . LEU B 1 454 ? 12.739 77.153 18.034 1.00 21.71 454 LEU B N 1
ATOM 7634 C CA . LEU B 1 454 ? 12.412 77.242 19.434 1.00 21.37 454 LEU B CA 1
ATOM 7635 C C . LEU B 1 454 ? 11.303 76.280 19.814 1.00 22.99 454 LEU B C 1
ATOM 7636 O O . LEU B 1 454 ? 10.262 76.240 19.166 1.00 23.38 454 LEU B O 1
ATOM 7641 N N . ARG B 1 455 ? 11.540 75.489 20.856 1.00 23.15 455 ARG B N 1
ATOM 7642 C CA . ARG B 1 455 ? 10.511 74.597 21.358 1.00 21.76 455 ARG B CA 1
ATOM 7643 C C . ARG B 1 455 ? 9.845 75.479 22.402 1.00 21.91 455 ARG B C 1
ATOM 7644 O O . ARG B 1 455 ? 10.461 76.421 22.910 1.00 19.65 455 ARG B O 1
ATOM 7652 N N . PRO B 1 456 ? 8.579 75.206 22.733 1.00 22.93 456 PRO B N 1
ATOM 7653 C CA . PRO B 1 456 ? 7.906 76.035 23.736 1.00 20.97 456 PRO B CA 1
ATOM 7654 C C . PRO B 1 456 ? 8.683 76.118 25.051 1.00 20.15 456 PRO B C 1
ATOM 7655 O O . PRO B 1 456 ? 8.635 77.131 25.739 1.00 18.93 456 PRO B O 1
ATOM 7659 N N . SER B 1 457 ? 9.407 75.057 25.396 1.00 20.88 457 SER B N 1
ATOM 7660 C CA . SER B 1 457 ? 10.184 75.064 26.630 1.00 21.37 457 SER B CA 1
ATOM 7661 C C . SER B 1 457 ? 11.190 76.217 26.610 1.00 21.50 457 SER B C 1
ATOM 7662 O O . SER B 1 457 ? 11.515 76.787 27.656 1.00 21.94 457 SER B O 1
ATOM 7665 N N . ALA B 1 458 ? 11.671 76.569 25.424 1.00 19.40 458 ALA B N 1
ATOM 7666 C CA . ALA B 1 458 ? 12.612 77.678 25.295 1.00 19.81 458 ALA B CA 1
ATOM 7667 C C . ALA B 1 458 ? 11.946 78.977 25.759 1.00 21.32 458 ALA B C 1
ATOM 7668 O O . ALA B 1 458 ? 12.570 79.812 26.424 1.00 22.19 458 ALA B O 1
ATOM 7670 N N . LEU B 1 459 ? 10.677 79.153 25.400 1.00 20.75 459 LEU B N 1
ATOM 7671 C CA . LEU B 1 459 ? 9.936 80.339 25.807 1.00 21.13 459 LEU B CA 1
ATOM 7672 C C . LEU B 1 459 ? 9.811 80.342 27.333 1.00 21.07 459 LEU B C 1
ATOM 7673 O O . LEU B 1 459 ? 10.006 81.367 27.979 1.00 20.49 459 LEU B O 1
ATOM 7678 N N . VAL B 1 460 ? 9.497 79.185 27.908 1.00 20.25 460 VAL B N 1
ATOM 7679 C CA . VAL B 1 460 ? 9.378 79.082 29.357 1.00 19.75 460 VAL B CA 1
ATOM 7680 C C . VAL B 1 460 ? 10.711 79.450 30.003 1.00 21.66 460 VAL B C 1
ATOM 7681 O O . VAL B 1 460 ? 10.742 80.118 31.039 1.00 23.43 460 VAL B O 1
ATOM 7685 N N . PHE B 1 461 ? 11.809 79.023 29.380 1.00 20.62 461 PHE B N 1
ATOM 7686 C CA . PHE B 1 461 ? 13.141 79.313 29.898 1.00 20.98 461 PHE B CA 1
ATOM 7687 C C . PHE B 1 461 ? 13.373 80.814 29.959 1.00 22.30 461 PHE B C 1
ATOM 7688 O O . PHE B 1 461 ? 13.878 81.331 30.954 1.00 22.66 461 PHE B O 1
ATOM 7696 N N . ARG B 1 462 ? 13.021 81.510 28.880 1.00 23.47 462 ARG B N 1
ATOM 7697 C CA . ARG B 1 462 ? 13.189 82.958 28.822 1.00 24.17 462 ARG B CA 1
ATOM 7698 C C . ARG B 1 462 ? 12.444 83.643 29.980 1.00 25.66 462 ARG B C 1
ATOM 7699 O O . ARG B 1 462 ? 12.984 84.542 30.631 1.00 25.64 462 ARG B O 1
ATOM 7707 N N . GLU B 1 463 ? 11.203 83.224 30.229 1.00 26.49 463 GLU B N 1
ATOM 7708 C CA . GLU B 1 463 ? 10.414 83.788 31.325 1.00 26.69 463 GLU B CA 1
ATOM 7709 C C . GLU B 1 463 ? 11.172 83.620 32.637 1.00 27.29 463 GLU B C 1
ATOM 7710 O O . GLU B 1 463 ? 11.256 84.551 33.432 1.00 30.14 463 GLU B O 1
ATOM 7716 N N . ILE B 1 464 ? 11.727 82.431 32.862 1.00 25.65 464 ILE B N 1
ATOM 7717 C CA . ILE B 1 464 ? 12.481 82.172 34.084 1.00 23.75 464 ILE B CA 1
ATOM 7718 C C . ILE B 1 464 ? 13.758 83.000 34.163 1.00 24.11 464 ILE B C 1
ATOM 7719 O O . ILE B 1 464 ? 14.054 83.597 35.197 1.00 25.82 464 ILE B O 1
ATOM 7724 N N . ALA B 1 465 ? 14.516 83.030 33.074 1.00 24.19 465 ALA B N 1
ATOM 7725 C CA . ALA B 1 465 ? 15.765 83.781 33.043 1.00 26.89 465 ALA B CA 1
ATOM 7726 C C . ALA B 1 465 ? 15.510 85.269 33.249 1.00 28.74 465 ALA B C 1
ATOM 7727 O O . ALA B 1 465 ? 16.212 85.933 34.011 1.00 30.18 465 ALA B O 1
ATOM 7729 N N . THR B 1 466 ? 14.497 85.782 32.562 1.00 31.18 466 THR B N 1
ATOM 7730 C CA . THR B 1 466 ? 14.141 87.190 32.647 1.00 34.06 466 THR B CA 1
ATOM 7731 C C . THR B 1 466 ? 13.663 87.587 34.034 1.00 34.59 466 THR B C 1
ATOM 7732 O O . THR B 1 466 ? 14.010 88.647 34.537 1.00 35.85 466 THR B O 1
ATOM 7736 N N . HIS B 1 467 ? 12.862 86.725 34.644 1.00 35.91 467 HIS B N 1
ATOM 7737 C CA . HIS B 1 467 ? 12.326 86.979 35.971 1.00 37.17 467 HIS B CA 1
ATOM 7738 C C . HIS B 1 467 ? 13.339 86.565 37.037 1.00 37.56 467 HIS B C 1
ATOM 7739 O O . HIS B 1 467 ? 13.155 86.850 38.220 1.00 37.41 467 HIS B O 1
ATOM 7746 N N . ASN B 1 468 ? 14.417 85.911 36.606 1.00 36.96 468 ASN B N 1
ATOM 7747 C CA . ASN B 1 468 ? 15.445 85.423 37.520 1.00 36.04 468 ASN B CA 1
ATOM 7748 C C . ASN B 1 468 ? 14.740 84.634 38.612 1.00 34.97 468 ASN B C 1
ATOM 7749 O O . ASN B 1 468 ? 15.047 84.773 39.797 1.00 35.00 468 ASN B O 1
ATOM 7754 N N . GLY B 1 469 ? 13.776 83.822 38.197 1.00 32.92 469 GLY B N 1
ATOM 7755 C CA . GLY B 1 469 ? 13.026 83.020 39.133 1.00 32.85 469 GLY B CA 1
ATOM 7756 C C . GLY B 1 469 ? 11.840 82.395 38.430 1.00 34.60 469 GLY B C 1
ATOM 7757 O O . GLY B 1 469 ? 11.769 82.386 37.202 1.00 34.00 469 GLY B O 1
ATOM 7758 N N . ILE B 1 470 ? 10.909 81.859 39.209 1.00 35.45 470 ILE B N 1
ATOM 7759 C CA . ILE B 1 470 ? 9.721 81.243 38.648 1.00 36.54 470 ILE B CA 1
ATOM 7760 C C . ILE B 1 470 ? 8.531 82.155 38.933 1.00 40.38 470 ILE B C 1
ATOM 7761 O O . ILE B 1 470 ? 8.055 82.233 40.068 1.00 41.85 470 ILE B O 1
ATOM 7766 N N . PRO B 1 471 ? 8.034 82.863 37.907 1.00 42.05 471 PRO B N 1
ATOM 7767 C CA . PRO B 1 471 ? 6.892 83.763 38.097 1.00 42.93 471 PRO B CA 1
ATOM 7768 C C . PRO B 1 471 ? 5.671 83.008 38.603 1.00 44.67 471 PRO B C 1
ATOM 7769 O O . PRO B 1 471 ? 5.505 81.817 38.322 1.00 44.05 471 PRO B O 1
ATOM 7773 N N . ASP B 1 472 ? 4.826 83.708 39.354 1.00 46.44 472 ASP B N 1
ATOM 7774 C CA . ASP B 1 472 ? 3.613 83.125 39.918 1.00 47.58 472 ASP B CA 1
ATOM 7775 C C . ASP B 1 472 ? 2.823 82.426 38.824 1.00 47.74 472 ASP B C 1
ATOM 7776 O O . ASP B 1 472 ? 2.320 81.307 38.997 1.00 46.89 472 ASP B O 1
ATOM 7781 N N . GLU B 1 473 ? 2.727 83.104 37.688 1.00 47.90 473 GLU B N 1
ATOM 7782 C CA . GLU B 1 473 ? 2.003 82.601 36.530 1.00 48.86 473 GLU B CA 1
ATOM 7783 C C . GLU B 1 473 ? 2.501 81.258 35.984 1.00 48.30 473 GLU B C 1
ATOM 7784 O O . GLU B 1 473 ? 1.861 80.660 35.112 1.00 47.42 473 GLU B O 1
ATOM 7790 N N . LEU B 1 474 ? 3.632 80.775 36.496 1.00 47.37 474 LEU B N 1
ATOM 7791 C CA . LEU B 1 474 ? 4.168 79.483 36.054 1.00 46.05 474 LEU B CA 1
ATOM 7792 C C . LEU B 1 474 ? 4.346 78.496 37.216 1.00 46.06 474 LEU B C 1
ATOM 7793 O O . LEU B 1 474 ? 4.858 77.390 37.028 1.00 45.87 474 LEU B O 1
ATOM 7798 N N . GLN B 1 475 ? 3.901 78.894 38.407 1.00 46.05 475 GLN B N 1
ATOM 7799 C CA . GLN B 1 475 ? 4.015 78.063 39.606 1.00 46.40 475 GLN B CA 1
ATOM 7800 C C . GLN B 1 475 ? 3.401 76.666 39.496 1.00 46.09 475 GLN B C 1
ATOM 7801 O O . GLN B 1 475 ? 3.813 75.753 40.211 1.00 47.22 475 GLN B O 1
ATOM 7807 N N . HIS B 1 476 ? 2.421 76.489 38.618 1.00 44.31 476 HIS B N 1
ATOM 7808 C CA . HIS B 1 476 ? 1.776 75.190 38.499 1.00 44.87 476 HIS B CA 1
ATOM 7809 C C . HIS B 1 476 ? 2.677 74.104 37.941 1.00 46.68 476 HIS B C 1
ATOM 7810 O O . HIS B 1 476 ? 2.392 72.913 38.094 1.00 47.31 476 HIS B O 1
ATOM 7817 N N . LEU B 1 477 ? 3.756 74.504 37.283 1.00 47.91 477 LEU B N 1
ATOM 7818 C CA . LEU B 1 477 ? 4.658 73.529 36.696 1.00 48.95 477 LEU B CA 1
ATOM 7819 C C . LEU B 1 477 ? 5.729 73.012 37.637 1.00 49.93 477 LEU B C 1
ATOM 7820 O O . LEU B 1 477 ? 6.641 72.309 37.212 1.00 51.45 477 LEU B O 1
ATOM 7825 N N . THR B 1 478 ? 5.615 73.349 38.915 1.00 51.01 478 THR B N 1
ATOM 7826 C CA . THR B 1 478 ? 6.578 72.874 39.894 1.00 53.76 478 THR B CA 1
ATOM 7827 C C . THR B 1 478 ? 6.132 71.483 40.328 1.00 56.49 478 THR B C 1
ATOM 7828 O O . THR B 1 478 ? 6.741 70.868 41.197 1.00 57.81 478 THR B O 1
ATOM 7832 N N . LEU B 1 479 ? 5.070 70.990 39.698 1.00 60.02 479 LEU B N 1
ATOM 7833 C CA . LEU B 1 479 ? 4.496 69.685 40.023 1.00 64.30 479 LEU B CA 1
ATOM 7834 C C . LEU B 1 479 ? 5.076 68.478 39.285 1.00 65.65 479 LEU B C 1
ATOM 7835 O O . LEU B 1 479 ? 6.187 68.036 39.573 1.00 65.86 479 LEU B O 1
ATOM 7840 N N . ILE B 1 480 ? 4.305 67.936 38.346 1.00 68.08 480 ILE B N 1
ATOM 7841 C CA . ILE B 1 480 ? 4.727 66.764 37.581 1.00 71.29 480 ILE B CA 1
ATOM 7842 C C . ILE B 1 480 ? 4.232 66.825 36.122 1.00 72.89 480 ILE B C 1
ATOM 7843 O O . ILE B 1 480 ? 3.799 67.875 35.639 1.00 72.66 480 ILE B O 1
ATOM 7848 N N . GLN B 1 481 ? 4.310 65.689 35.430 1.00 74.39 481 GLN B N 1
ATOM 7849 C CA . GLN B 1 481 ? 3.880 65.562 34.038 1.00 75.17 481 GLN B CA 1
ATOM 7850 C C . GLN B 1 481 ? 3.073 64.286 33.796 1.00 75.70 481 GLN B C 1
ATOM 7851 O O . GLN B 1 481 ? 2.908 63.500 34.755 1.00 76.10 481 GLN B O 1
#

Nearest PDB structures (foldseek):
  1qvb-assembly1_A  TM=1.002E+00  e=0.000E+00  Thermosphaera aggregans
  1uwt-assembly1_B-2  TM=9.746E-01  e=9.805E-69  Saccharolobus solfataricus
  1uwq-assembly1_B  TM=9.630E-01  e=4.882E-69  Saccharolobus solfataricus
  1uwr-assembly1_B-2  TM=9.687E-01  e=1.969E-68  Saccharolobus solfataricus
  4eam-assembly2_B  TM=9.703E-01  e=3.955E-68  Saccharolobus solfataricus P2